Protein AF-0000000071101380 (afdb_homodimer)

pLDDT: mean 82.18, std 19.73, range [19.3, 97.94]

Organism: Strongylocentrotus purpuratus (NCBI:txid7668)

InterPro domains:
  IPR001683 Phox homology [PF00787] (93-177)
  IPR001683 Phox homology [PS50195] (44-182)
  IPR001683 Phox homology [SM00312] (39-178)
  IPR027267 AH/BAR domain superfamily [G3DSA:1.20.1270.60] (205-444)
  IPR034783 Sorting nexin-4 [PTHR46596] (29-445)
  IPR034902 Sorting nexin 4, PX domain [cd06864] (41-178)
  IPR036871 PX domain superfamily [G3DSA:3.30.1520.10] (36-201)
  IPR036871 PX domain superfamily [SSF64268] (41-178)
  IPR037430 Sorting nexin-4, BAR domain [cd07622] (199-442)

Nearest PDB structures (foldseek):
  8afz-assembly1_A  TM=7.440E-01  e=6.302E-13  Homo sapiens
  7aan-assembly1_B  TM=4.865E-01  e=3.036E-02  Homo sapiens
  4bne-assembly1_B  TM=2.556E-01  e=1.092E-02  Gallus gallus
  8i21-assembly1_B  TM=3.256E-01  e=1.911E+00  Saccharomyces cerevisiae S288C
  4nqi-assembly2_D  TM=5.002E-01  e=7.401E-03  Dictyostelium discoideum

Secondary structure (DSSP, 8-state):
---TTGGGGGGG---HHHHHHHHTTS-------TTSGGGTEEEEEEEEEEEEEE-GGG-EEEEEEEEEEEEE-GGGTTT--S--HHHHHHH--EEEEEEHHHHHHHHHHHHHH-TTS-PPPPPPP----GGGGSSSHHHHHHHHHHHHHHHHHHHHHHHHHSTTGGG-HHHHHHHH-SSHHHHHHHHTTHHHHHHHHHHHHHS----SS--HHHHHHHHHHHHHHHHHHHHHHHHHHHHHHHHHHHHHHHHHHHHHHHHHTT-SSSHHHHHHHHHHHHHHHHHHHHHHHHHHHHHHHHHHHHHHHHHHHHHHHHHHHHHHHHHHHHHHHHHHHHHHHHHHT-S------HHHHHHHHS----HHHHHHHHHHHHHHHHHHHHHHHHHHHHHHHHHHHHHHHHHHHHHHHHHHHHHHHHHHHHHHHHHHHHHHHHHHHHHHHHHT-/---TTGGGGGGG---HHHHHHHHTTS-------TTSGGGTEEEEEEEEEEEEEE-GGG-EEEEEEEEEEEEE-GGGTTT--S--HHHHHHH--EEEEEEHHHHHHHHHHHHHH-TTS-PPPPPPP----GGGGSSSHHHHHHHHHHHHHHHHHHHHHHHHHSTTGGG-HHHHHHHH-SSHHHHHHHHTTHHHHHHHHHHHHHS----SS--HHHHHHHHHHHHHHHHHHHHHHHHHHHHHHHHHHHHHHHHHHHHHHHHHTT-SSSHHHHHHHHHHHHHHHHHHHHHHHHHHHHHHHHHHHHHHHHHHHHHHHHHHHHHHHHHHHHHHHHHHHHHHHHHHT-S---S--HHHHHHHHS----HHHHHHHHHHHHHHHHHHHHHHHHHHHHHHHHHHHHHHHHHHHHHHHHHHHHHHHHHHHHHHHHHHHHHHHHHHHHHHHHHT-

Sequence (890 aa):
MVDIQKGYSRIGRLSSGRASKMLREIKAPKLVMDGSLLEVVEINVTEQEKRTGNAAMGIKDVYTVYLVETWGRMQFESRVKDNSNIAKLTMDSSSLWRRYSEFELLRNYLVVTFPHVVLPPLPEKRMMAMWQQLATVDNFDADFVERRRVALEGFLQRVAAHPLLCQDELFHGFLQDAEGWKERVHSTGFQIKQDSRLKSLSASFRLKKPNRQFEELKNYATELQNNVTSILKIRSRLSDRLYGLHKIHGNYGRVFSEWSGIEQEMGDGLQSAGHHMDVYKDYIDDYMAEEEQIADQLKEYIYFADSLKAVCRKQEIMQFELERCEDLLSSKKLQKDQLTGKAPQKVFSFRGMTSKLFGQENAETKESKANLISDQITDAEDAVERSKQNILDFTDNALKEVDRFKRQKSRDLKEIFISYAVLQIKMAKRGITVWTNTKECFDKMMVDIQKGYSRIGRLSSGRASKMLREIKAPKLVMDGSLLEVVEINVTEQEKRTGNAAMGIKDVYTVYLVETWGRMQFESRVKDNSNIAKLTMDSSSLWRRYSEFELLRNYLVVTFPHVVLPPLPEKRMMAMWQQLATVDNFDADFVERRRVALEGFLQRVAAHPLLCQDELFHGFLQDAEGWKERVHSTGFQIKQDSRLKSLSASFRLKKPNRQFEELKNYATELQNNVTSILKIRSRLSDRLYGLHKIHGNYGRVFSEWSGIEQEMGDGLQSAGHHMDVYKDYIDDYMAEEEQIADQLKEYIYFADSLKAVCRKQEIMQFELERCEDLLSSKKLQKDQLTGKAPQKVFSFRGMTSKLFGQENAETKESKANLISDQITDAEDAVERSKQNILDFTDNALKEVDRFKRQKSRDLKEIFISYAVLQIKMAKRGITVWTNTKECFDKM

Structure (mmCIF, N/CA/C/O backbone):
data_AF-0000000071101380-model_v1
#
loop_
_entity.id
_entity.type
_entity.pdbx_description
1 polymer 'PX domain-containing protein'
#
loop_
_atom_site.group_PDB
_atom_site.id
_atom_site.type_symbol
_atom_site.label_atom_id
_atom_site.label_alt_id
_atom_site.label_comp_id
_atom_site.label_asym_id
_atom_site.label_entity_id
_atom_site.label_seq_id
_atom_site.pdbx_PDB_ins_code
_atom_site.Cartn_x
_atom_site.Cartn_y
_atom_site.Cartn_z
_atom_site.occupancy
_atom_site.B_iso_or_equiv
_atom_site.auth_seq_id
_atom_site.auth_comp_id
_atom_site.auth_asym_id
_atom_site.auth_atom_id
_atom_site.pdbx_PDB_model_num
ATOM 1 N N . MET A 1 1 ? -13.562 4.199 -26.516 1 19.3 1 MET A N 1
ATOM 2 C CA . MET A 1 1 ? -13.414 5.379 -25.672 1 19.3 1 MET A CA 1
ATOM 3 C C . MET A 1 1 ? -13.953 5.113 -24.281 1 19.3 1 MET A C 1
ATOM 5 O O . MET A 1 1 ? -15.148 5.289 -24.031 1 19.3 1 MET A O 1
ATOM 9 N N . VAL A 1 2 ? -13.633 3.949 -23.578 1 24.12 2 VAL A N 1
ATOM 10 C CA . VAL A 1 2 ? -14.297 3.242 -22.484 1 24.12 2 VAL A CA 1
ATOM 11 C C . VAL A 1 2 ? -14.234 4.082 -21.203 1 24.12 2 VAL A C 1
ATOM 13 O O . VAL A 1 2 ? -13.195 4.656 -20.891 1 24.12 2 VAL A O 1
ATOM 16 N N . ASP A 1 3 ? -15.398 4.66 -20.781 1 21.25 3 ASP A N 1
ATOM 17 C CA . ASP A 1 3 ? -15.781 5.676 -19.797 1 21.25 3 ASP A CA 1
ATOM 18 C C . ASP A 1 3 ? -15.328 5.277 -18.391 1 21.25 3 ASP A C 1
ATOM 20 O O . ASP A 1 3 ? -15.82 4.289 -17.828 1 21.25 3 ASP A O 1
ATOM 24 N N . ILE A 1 4 ? -14.031 5.285 -18.062 1 22.72 4 ILE A N 1
ATOM 25 C CA . ILE A 1 4 ? -13.18 4.949 -16.922 1 22.72 4 ILE A CA 1
ATOM 26 C C . ILE A 1 4 ? -13.672 5.688 -15.672 1 22.72 4 ILE A C 1
ATOM 28 O O . ILE A 1 4 ? -13.016 5.672 -14.633 1 22.72 4 ILE A O 1
ATOM 32 N N . GLN A 1 5 ? -14.773 6.523 -15.789 1 21.69 5 GLN A N 1
ATOM 33 C CA . GLN A 1 5 ? -15.234 7.52 -14.828 1 21.69 5 GLN A CA 1
ATOM 34 C C . GLN A 1 5 ? -15.805 6.852 -13.578 1 21.69 5 GLN A C 1
ATOM 36 O O . GLN A 1 5 ? -15.828 7.449 -12.5 1 21.69 5 GLN A O 1
ATOM 41 N N . LYS A 1 6 ? -16.516 5.66 -13.648 1 26.56 6 LYS A N 1
ATOM 42 C CA . LYS A 1 6 ? -17.578 5.281 -12.719 1 26.56 6 LYS A CA 1
ATOM 43 C C . LYS A 1 6 ? -17 4.676 -11.438 1 26.56 6 LYS A C 1
ATOM 45 O O . LYS A 1 6 ? -17.75 4.277 -10.547 1 26.56 6 LYS A O 1
ATOM 50 N N . GLY A 1 7 ? -15.758 4.289 -11.438 1 23.03 7 GLY A N 1
ATOM 51 C CA . GLY A 1 7 ? -15.414 3.336 -10.391 1 23.03 7 GLY A CA 1
ATOM 52 C C . GLY A 1 7 ? -15.328 3.963 -9.016 1 23.03 7 GLY A C 1
ATOM 53 O O . GLY A 1 7 ? -15.031 3.277 -8.031 1 23.03 7 GLY A O 1
ATOM 54 N N . TYR A 1 8 ? -15.227 5.355 -8.977 1 24.31 8 TYR A N 1
ATOM 55 C CA . TYR A 1 8 ? -14.867 5.914 -7.684 1 24.31 8 TYR A CA 1
ATOM 56 C C . TYR A 1 8 ? -16.062 5.918 -6.734 1 24.31 8 TYR A C 1
ATOM 58 O O . TYR A 1 8 ? -15.984 6.457 -5.629 1 24.31 8 TYR A O 1
ATOM 66 N N . SER A 1 9 ? -17.266 5.484 -7.242 1 24.17 9 SER A N 1
ATOM 67 C CA . SER A 1 9 ? -18.484 5.855 -6.531 1 24.17 9 SER A CA 1
ATOM 68 C C . SER A 1 9 ? -18.641 5.047 -5.25 1 24.17 9 SER A C 1
ATOM 70 O O . SER A 1 9 ? -19.438 5.406 -4.375 1 24.17 9 SER A O 1
ATOM 72 N N . ARG A 1 10 ? -18.234 3.777 -5.254 1 26.55 10 ARG A N 1
ATOM 73 C CA . ARG A 1 10 ? -18.812 2.885 -4.254 1 26.55 10 ARG A CA 1
ATOM 74 C C . ARG A 1 10 ? -18.203 3.139 -2.881 1 26.55 10 ARG A C 1
ATOM 76 O O . ARG A 1 10 ? -18.5 2.43 -1.918 1 26.55 10 ARG A O 1
ATOM 83 N N . ILE A 1 11 ? -17.219 3.93 -2.758 1 28.27 11 ILE A N 1
ATOM 84 C CA . ILE A 1 11 ? -16.562 3.922 -1.452 1 28.27 11 ILE A CA 1
ATOM 85 C C . ILE A 1 11 ? -17.469 4.605 -0.425 1 28.27 11 ILE A C 1
ATOM 87 O O . ILE A 1 11 ? -17.094 4.73 0.746 1 28.27 11 ILE A O 1
ATOM 91 N N . GLY A 1 12 ? -18.641 5.191 -0.817 1 28.38 12 GLY A N 1
ATOM 92 C CA . GLY A 1 12 ? -19.266 6.215 -0.005 1 28.38 12 GLY A CA 1
ATOM 93 C C . GLY A 1 12 ? -20 5.656 1.201 1 28.38 12 GLY A C 1
ATOM 94 O O . GLY A 1 12 ? -20.531 6.41 2.018 1 28.38 12 GLY A O 1
ATOM 95 N N . ARG A 1 13 ? -20.594 4.461 1.162 1 30.11 13 ARG A N 1
ATOM 96 C CA . ARG A 1 13 ? -21.641 4.254 2.154 1 30.11 13 ARG A CA 1
ATOM 97 C C . ARG A 1 13 ? -21.047 3.975 3.531 1 30.11 13 ARG A C 1
ATOM 99 O O . ARG A 1 13 ? -20.938 2.82 3.947 1 30.11 13 ARG A O 1
ATOM 106 N N . LEU A 1 14 ? -19.875 4.434 3.9 1 31.38 14 LEU A N 1
ATOM 107 C CA . LEU A 1 14 ? -19.531 4.172 5.293 1 31.38 14 LEU A CA 1
ATOM 108 C C . LEU A 1 14 ? -20.609 4.699 6.23 1 31.38 14 LEU A C 1
ATOM 110 O O . LEU A 1 14 ? -21.062 5.836 6.086 1 31.38 14 LEU A O 1
ATOM 114 N N . SER A 1 15 ? -21.391 3.871 6.867 1 32.09 15 SER A N 1
ATOM 115 C CA . SER A 1 15 ? -22.469 4.152 7.801 1 32.09 15 SER A CA 1
ATOM 116 C C . SER A 1 15 ? -22.062 5.219 8.812 1 32.09 15 SER A C 1
ATOM 118 O O . SER A 1 15 ? -20.938 5.203 9.32 1 32.09 15 SER A O 1
ATOM 120 N N . SER A 1 16 ? -22.688 6.414 8.945 1 37.53 16 SER A N 1
ATOM 121 C CA . SER A 1 16 ? -22.656 7.637 9.742 1 37.53 16 SER A CA 1
ATOM 122 C C . SER A 1 16 ? -22.406 7.332 11.211 1 37.53 16 SER A C 1
ATOM 124 O O . SER A 1 16 ? -21.672 8.047 11.891 1 37.53 16 SER A O 1
ATOM 126 N N . GLY A 1 17 ? -23.062 6.316 11.773 1 34.69 17 GLY A N 1
ATOM 127 C CA . GLY A 1 17 ? -23.125 6.082 13.203 1 34.69 17 GLY A CA 1
ATOM 128 C C . GLY A 1 17 ? -21.781 5.664 13.789 1 34.69 17 GLY A C 1
ATOM 129 O O . GLY A 1 17 ? -21.422 6.086 14.891 1 34.69 17 GLY A O 1
ATOM 130 N N . ARG A 1 18 ? -21.125 4.762 13.25 1 40.38 18 ARG A N 1
ATOM 131 C CA . ARG A 1 18 ? -19.906 4.195 13.789 1 40.38 18 ARG A CA 1
ATOM 132 C C . ARG A 1 18 ? -18.734 5.176 13.664 1 40.38 18 ARG A C 1
ATOM 134 O O . ARG A 1 18 ? -17.797 5.137 14.461 1 40.38 18 ARG A O 1
ATOM 141 N N . ALA A 1 19 ? -18.703 5.938 12.727 1 41.72 19 ALA A N 1
ATOM 142 C CA . ALA A 1 19 ? -17.656 6.93 12.523 1 41.72 19 ALA A CA 1
ATOM 143 C C . ALA A 1 19 ? -17.656 7.961 13.648 1 41.72 19 ALA A C 1
ATOM 145 O O . ALA A 1 19 ? -16.594 8.414 14.086 1 41.72 19 ALA A O 1
ATOM 146 N N . SER A 1 20 ? -18.875 8.211 14.078 1 41.56 20 SER A N 1
ATOM 147 C CA . SER A 1 20 ? -18.953 9.203 15.141 1 41.56 20 SER A CA 1
ATOM 148 C C . SER A 1 20 ? -18.266 8.719 16.406 1 41.56 20 SER A C 1
ATOM 150 O O . SER A 1 20 ? -17.578 9.492 17.078 1 41.56 20 SER A O 1
ATOM 152 N N . LYS A 1 21 ? -18.469 7.441 16.719 1 43.44 21 LYS A N 1
ATOM 153 C CA . LYS A 1 21 ? -17.891 6.918 17.953 1 43.44 21 LYS A CA 1
ATOM 154 C C . LYS A 1 21 ? -16.375 6.871 17.859 1 43.44 21 LYS A C 1
ATOM 156 O O . LYS A 1 21 ? -15.68 7.164 18.844 1 43.44 21 LYS A O 1
ATOM 161 N N . MET A 1 22 ? -15.945 6.379 16.844 1 45.59 22 MET A N 1
ATOM 162 C CA . MET A 1 22 ? -14.5 6.219 16.656 1 45.59 22 MET A CA 1
ATOM 163 C C . MET A 1 22 ? -13.805 7.574 16.641 1 45.59 22 MET A C 1
ATOM 165 O O . MET A 1 22 ? -12.672 7.699 17.125 1 45.59 22 MET A O 1
ATOM 169 N N . LEU A 1 23 ? -14.531 8.477 16.188 1 44.72 23 LEU A N 1
ATOM 170 C CA . LEU A 1 23 ? -13.992 9.828 16.125 1 44.72 23 LEU A CA 1
ATOM 171 C C . LEU A 1 23 ? -13.703 10.375 17.516 1 44.72 23 LEU A C 1
ATOM 173 O O . LEU A 1 23 ? -12.789 11.18 17.688 1 44.72 23 LEU A O 1
ATOM 177 N N . ARG A 1 24 ? -14.508 9.898 18.5 1 42.56 24 ARG A N 1
ATOM 178 C CA . ARG A 1 24 ? -14.406 10.383 19.859 1 42.56 24 ARG A CA 1
ATOM 179 C C . ARG A 1 24 ? -13.117 9.906 20.531 1 42.56 24 ARG A C 1
ATOM 181 O O . ARG A 1 24 ? -12.727 10.422 21.578 1 42.56 24 ARG A O 1
ATOM 188 N N . GLU A 1 25 ? -12.469 8.938 19.875 1 46.88 25 GLU A N 1
ATOM 189 C CA . GLU A 1 25 ? -11.328 8.391 20.609 1 46.88 25 GLU A CA 1
ATOM 190 C C . GLU A 1 25 ? -10.039 9.133 20.266 1 46.88 25 GLU A C 1
ATOM 192 O O . GLU A 1 25 ? -9.016 8.945 20.922 1 46.88 25 GLU A O 1
ATOM 197 N N . ILE A 1 26 ? -10.062 9.812 19.219 1 48.38 26 ILE A N 1
ATOM 198 C CA . ILE A 1 26 ? -8.805 10.508 18.984 1 48.38 26 ILE A CA 1
ATOM 199 C C . ILE A 1 26 ? -8.711 11.734 19.891 1 48.38 26 ILE A C 1
ATOM 201 O O . ILE A 1 26 ? -9.508 12.664 19.766 1 48.38 26 ILE A O 1
ATOM 205 N N . LYS A 1 27 ? -8 11.695 20.984 1 50.31 27 LYS A N 1
ATOM 206 C CA . LYS A 1 27 ? -7.867 12.742 22 1 50.31 27 LYS A CA 1
ATOM 207 C C . LYS A 1 27 ? -7.266 14.008 21.406 1 50.31 27 LYS A C 1
ATOM 209 O O . LYS A 1 27 ? -6.211 13.961 20.766 1 50.31 27 LYS A O 1
ATOM 214 N N . ALA A 1 28 ? -8.148 15.047 21.344 1 59.06 28 ALA A N 1
ATOM 215 C CA . ALA A 1 28 ? -7.668 16.391 21.016 1 59.06 28 ALA A CA 1
ATOM 216 C C . ALA A 1 28 ? -6.426 16.734 21.828 1 59.06 28 ALA A C 1
ATOM 218 O O . ALA A 1 28 ? -6.262 16.281 22.953 1 59.06 28 ALA A O 1
ATOM 219 N N . PRO A 1 29 ? -5.355 17.312 21.109 1 59.88 29 PRO A N 1
ATOM 220 C CA . PRO A 1 29 ? -4.133 17.703 21.828 1 59.88 29 PRO A CA 1
ATOM 221 C C . PRO A 1 29 ? -4.422 18.422 23.141 1 59.88 29 PRO A C 1
ATOM 223 O O . PRO A 1 29 ? -5.41 19.156 23.25 1 59.88 29 PRO A O 1
ATOM 226 N N . LYS A 1 30 ? -3.707 18 24.266 1 63.34 30 LYS A N 1
ATOM 227 C CA . LYS A 1 30 ? -3.82 18.594 25.594 1 63.34 30 LYS A CA 1
ATOM 228 C C . LYS A 1 30 ? -3.475 20.078 25.562 1 63.34 30 LYS A C 1
ATOM 230 O O . LYS A 1 30 ? -2.367 20.453 25.172 1 63.34 30 LYS A O 1
ATOM 235 N N . LEU A 1 31 ? -4.488 20.812 25.703 1 73 31 LEU A N 1
ATOM 236 C CA . LEU A 1 31 ? -4.285 22.25 25.719 1 73 31 LEU A CA 1
ATOM 237 C C . LEU A 1 31 ? -3.748 22.703 27.078 1 73 31 LEU A C 1
ATOM 239 O O . LEU A 1 31 ? -4.086 22.109 28.109 1 73 31 LEU A O 1
ATOM 243 N N . VAL A 1 32 ? -2.633 23.438 27.109 1 56.84 32 VAL A N 1
ATOM 244 C CA . VAL A 1 32 ? -2.109 24.031 28.344 1 56.84 32 VAL A CA 1
ATOM 245 C C . VAL A 1 32 ? -3.168 24.922 28.984 1 56.84 32 VAL A C 1
ATOM 247 O O . VAL A 1 32 ? -3.635 25.875 28.359 1 56.84 32 VAL A O 1
ATOM 250 N N . MET A 1 33 ? -3.754 24.484 30.203 1 64.5 33 MET A N 1
ATOM 251 C CA . MET A 1 33 ? -4.898 25.188 30.766 1 64.5 33 MET A CA 1
ATOM 252 C C . MET A 1 33 ? -4.469 26.047 31.953 1 64.5 33 MET A C 1
ATOM 254 O O . MET A 1 33 ? -5.316 26.562 32.688 1 64.5 33 MET A O 1
ATOM 258 N N . ASP A 1 34 ? -3.162 26.391 32.062 1 64.25 34 ASP A N 1
ATOM 259 C CA . ASP A 1 34 ? -2.805 27.031 33.344 1 64.25 34 ASP A CA 1
ATOM 260 C C . ASP A 1 34 ? -3.436 28.422 33.438 1 64.25 34 ASP A C 1
ATOM 262 O O . ASP A 1 34 ? -2.994 29.359 32.781 1 64.25 34 ASP A O 1
ATOM 266 N N . GLY A 1 35 ? -4.406 28.5 34.25 1 66.88 35 GLY A N 1
ATOM 267 C CA . GLY A 1 35 ? -5.062 29.766 34.562 1 66.88 35 GLY A CA 1
ATOM 268 C C . GLY A 1 35 ? -6.113 30.156 33.531 1 66.88 35 GLY A C 1
ATOM 269 O O . GLY A 1 35 ? -6.516 31.312 33.469 1 66.88 35 GLY A O 1
ATOM 270 N N . SER A 1 36 ? -6.438 29.156 32.781 1 80.75 36 SER A N 1
ATOM 271 C CA . SER A 1 36 ? -7.379 29.484 31.734 1 80.75 36 SER A CA 1
ATOM 272 C C . SER A 1 36 ? -8.789 29.016 32.062 1 80.75 36 SER A C 1
ATOM 274 O O . SER A 1 36 ? -9 28.375 33.094 1 80.75 36 SER A O 1
ATOM 276 N N . LEU A 1 37 ? -9.727 29.5 31.406 1 81.38 37 LEU A N 1
ATOM 277 C CA . LEU A 1 37 ? -11.141 29.203 31.578 1 81.38 37 LEU A CA 1
ATOM 278 C C . LEU A 1 37 ? -11.398 27.703 31.453 1 81.38 37 LEU A C 1
ATOM 280 O O . LEU A 1 37 ? -12.32 27.172 32.094 1 81.38 37 LEU A O 1
ATOM 284 N N . LEU A 1 38 ? -10.547 27.031 30.781 1 83.19 38 LEU A N 1
ATOM 285 C CA . LEU A 1 38 ? -10.766 25.625 30.484 1 83.19 38 LEU A CA 1
ATOM 286 C C . LEU A 1 38 ? -10.5 24.766 31.719 1 83.19 38 LEU A C 1
ATOM 288 O O . LEU A 1 38 ? -10.891 23.609 31.766 1 83.19 38 LEU A O 1
ATOM 292 N N . GLU A 1 39 ? -9.898 25.312 32.656 1 79.62 39 GLU A N 1
ATOM 293 C CA . GLU A 1 39 ? -9.68 24.609 33.906 1 79.62 39 GLU A CA 1
ATOM 294 C C . GLU A 1 39 ? -10.984 24.469 34.719 1 79.62 39 GLU A C 1
ATOM 296 O O . GLU A 1 39 ? -11.141 23.531 35.5 1 79.62 39 GLU A O 1
ATOM 301 N N . VAL A 1 40 ? -11.922 25.406 34.438 1 82.38 40 VAL A N 1
ATOM 302 C CA . VAL A 1 40 ? -13.094 25.469 35.281 1 82.38 40 VAL A CA 1
ATOM 303 C C . VAL A 1 40 ? -14.352 25.188 34.469 1 82.38 40 VAL A C 1
ATOM 305 O O . VAL A 1 40 ? -15.391 24.812 35 1 82.38 40 VAL A O 1
ATOM 308 N N . VAL A 1 41 ? -14.281 25.328 33.219 1 86.38 41 VAL A N 1
ATOM 309 C CA . VAL A 1 41 ? -15.453 25.188 32.344 1 86.38 41 VAL A CA 1
ATOM 310 C C . VAL A 1 41 ? -15.156 24.188 31.234 1 86.38 41 VAL A C 1
ATOM 312 O O . VAL A 1 41 ? -14.055 24.203 30.672 1 86.38 41 VAL A O 1
ATOM 315 N N . GLU A 1 42 ? -16.094 23.344 31 1 89.38 42 GLU A N 1
ATOM 316 C CA . GLU A 1 42 ? -16 22.453 29.844 1 89.38 42 GLU A CA 1
ATOM 317 C C . GLU A 1 42 ? -16.812 23 28.672 1 89.38 42 GLU A C 1
ATOM 319 O O . GLU A 1 42 ? -17.969 23.391 28.844 1 89.38 42 GLU A O 1
ATOM 324 N N . ILE A 1 43 ? -16.156 23.094 27.516 1 92.75 43 ILE A N 1
ATOM 325 C CA . ILE A 1 43 ? -16.797 23.609 26.312 1 92.75 43 ILE A CA 1
ATOM 326 C C . ILE A 1 43 ? -16.828 22.531 25.234 1 92.75 43 ILE A C 1
ATOM 328 O O . ILE A 1 43 ? -15.789 22 24.844 1 92.75 43 ILE A O 1
ATOM 332 N N . ASN A 1 44 ? -18.047 22.234 24.75 1 93.44 44 ASN A N 1
ATOM 333 C CA . ASN A 1 44 ? -18.203 21.203 23.719 1 93.44 44 ASN A CA 1
ATOM 334 C C . ASN A 1 44 ? -19.172 21.641 22.625 1 93.44 44 ASN A C 1
ATOM 336 O O . ASN A 1 44 ? -20.078 22.438 22.891 1 93.44 44 ASN A O 1
ATOM 340 N N . VAL A 1 45 ? -18.859 21.266 21.422 1 95.44 45 VAL A N 1
ATOM 341 C CA . VAL A 1 45 ? -19.828 21.344 20.312 1 95.44 45 VAL A CA 1
ATOM 342 C C . VAL A 1 45 ? -20.328 19.938 19.969 1 95.44 45 VAL A C 1
ATOM 344 O O . VAL A 1 45 ? -19.609 19.172 19.328 1 95.44 45 VAL A O 1
ATOM 347 N N . THR A 1 46 ? -21.5 19.609 20.266 1 92.38 46 THR A N 1
ATOM 348 C CA . THR A 1 46 ? -21.906 18.219 20.359 1 92.38 46 THR A CA 1
ATOM 349 C C . THR A 1 46 ? -22.766 17.828 19.156 1 92.38 46 THR A C 1
ATOM 351 O O . THR A 1 46 ? -22.734 16.672 18.719 1 92.38 46 THR A O 1
ATOM 354 N N . GLU A 1 47 ? -23.609 18.828 18.734 1 92.5 47 GLU A N 1
ATOM 355 C CA . GLU A 1 47 ? -24.578 18.484 17.688 1 92.5 47 GLU A CA 1
ATOM 356 C C . GLU A 1 47 ? -24.594 19.516 16.578 1 92.5 47 GLU A C 1
ATOM 358 O O . GLU A 1 47 ? -24.094 20.625 16.75 1 92.5 47 GLU A O 1
ATOM 363 N N . GLN A 1 48 ? -25.094 19.031 15.43 1 91.69 48 GLN A N 1
ATOM 364 C CA . GLN A 1 48 ? -25.328 19.906 14.289 1 91.69 48 GLN A CA 1
ATOM 365 C C . GLN A 1 48 ? -26.734 19.703 13.727 1 91.69 48 GLN A C 1
ATOM 367 O O . GLN A 1 48 ? -27.297 18.609 13.844 1 91.69 48 GLN A O 1
ATOM 372 N N . GLU A 1 49 ? -27.344 20.75 13.25 1 90.88 49 GLU A N 1
ATOM 373 C CA . GLU A 1 49 ? -28.672 20.688 12.672 1 90.88 49 GLU A CA 1
ATOM 374 C C . GLU A 1 49 ? -28.797 21.594 11.453 1 90.88 49 GLU A C 1
ATOM 376 O O . GLU A 1 49 ? -28.25 22.703 11.438 1 90.88 49 GLU A O 1
ATOM 381 N N . LYS A 1 50 ? -29.422 21.062 10.445 1 88.44 50 LYS A N 1
ATOM 382 C CA . LYS A 1 50 ? -29.734 21.891 9.281 1 88.44 50 LYS A CA 1
ATOM 383 C C . LYS A 1 50 ? -31.031 22.656 9.484 1 88.44 50 LYS A C 1
ATOM 385 O O . LYS A 1 50 ? -32.031 22.094 9.945 1 88.44 50 LYS A O 1
ATOM 390 N N . ARG A 1 51 ? -30.906 23.875 9.305 1 87.25 51 ARG A N 1
ATOM 391 C CA . ARG A 1 51 ? -32.094 24.734 9.469 1 87.25 51 ARG A CA 1
ATOM 392 C C . ARG A 1 51 ? -32.375 25.5 8.188 1 87.25 51 ARG A C 1
ATOM 394 O O . ARG A 1 51 ? -31.469 25.75 7.379 1 87.25 51 ARG A O 1
ATOM 401 N N . THR A 1 52 ? -33.625 25.688 7.922 1 82.75 52 THR A N 1
ATOM 402 C CA . THR A 1 52 ? -34.062 26.453 6.766 1 82.75 52 THR A CA 1
ATOM 403 C C . THR A 1 52 ? -34.594 27.828 7.195 1 82.75 52 THR A C 1
ATOM 405 O O . THR A 1 52 ? -35.406 27.906 8.102 1 82.75 52 THR A O 1
ATOM 408 N N . GLY A 1 53 ? -33.812 28.797 7.031 1 69.19 53 GLY A N 1
ATOM 409 C CA . GLY A 1 53 ? -34.281 30.125 7.379 1 69.19 53 GLY A CA 1
ATOM 410 C C . GLY A 1 53 ? -34.938 30.859 6.219 1 69.19 53 GLY A C 1
ATOM 411 O O . GLY A 1 53 ? -34.75 30.484 5.059 1 69.19 53 GLY A O 1
ATOM 412 N N . ASN A 1 54 ? -36.031 31.562 6.504 1 63.28 54 ASN A N 1
ATOM 413 C CA . ASN A 1 54 ? -36.719 32.375 5.508 1 63.28 54 ASN A CA 1
ATOM 414 C C . ASN A 1 54 ? -35.906 33.625 5.133 1 63.28 54 ASN A C 1
ATOM 416 O O . ASN A 1 54 ? -35.656 34.5 5.973 1 63.28 54 ASN A O 1
ATOM 420 N N . ALA A 1 55 ? -34.812 33.406 4.16 1 56.12 55 ALA A N 1
ATOM 421 C CA . ALA A 1 55 ? -34.156 34.594 3.701 1 56.12 55 ALA A CA 1
ATOM 422 C C . ALA A 1 55 ? -35.156 35.625 3.156 1 56.12 55 ALA A C 1
ATOM 424 O O . ALA A 1 55 ? -36.312 35.281 2.924 1 56.12 55 ALA A O 1
ATOM 425 N N . ALA A 1 56 ? -34.562 36.844 3.016 1 49.94 56 ALA A N 1
ATOM 426 C CA . ALA A 1 56 ? -35.312 37.906 2.35 1 49.94 56 ALA A CA 1
ATOM 427 C C . ALA A 1 56 ? -35.75 37.469 0.942 1 49.94 56 ALA A C 1
ATOM 429 O O . ALA A 1 56 ? -35 36.781 0.256 1 49.94 56 ALA A O 1
ATOM 430 N N . MET A 1 57 ? -36.969 37.5 0.762 1 58.09 57 MET A N 1
ATOM 431 C CA . MET A 1 57 ? -37.688 37.438 -0.504 1 58.09 57 MET A CA 1
ATOM 432 C C . MET A 1 57 ? -38.062 36 -0.846 1 58.09 57 MET A C 1
ATOM 434 O O . MET A 1 57 ? -38.062 35.625 -2.018 1 58.09 57 MET A O 1
ATOM 438 N N . GLY A 1 58 ? -38.125 35.188 0.034 1 58.16 58 GLY A N 1
ATOM 439 C CA . GLY A 1 58 ? -38.719 33.906 -0.324 1 58.16 58 GLY A CA 1
ATOM 440 C C . GLY A 1 58 ? -37.688 32.812 -0.504 1 58.16 58 GLY A C 1
ATOM 441 O O . GLY A 1 58 ? -38.062 31.672 -0.77 1 58.16 58 GLY A O 1
ATOM 442 N N . ILE A 1 59 ? -36.469 33.25 -0.742 1 58.44 59 ILE A N 1
ATOM 443 C CA . ILE A 1 59 ? -35.5 32.156 -1.019 1 58.44 59 ILE A CA 1
ATOM 444 C C . ILE A 1 59 ? -35.125 31.453 0.282 1 58.44 59 ILE A C 1
ATOM 446 O O . ILE A 1 59 ? -34.75 32.094 1.261 1 58.44 59 ILE A O 1
ATOM 450 N N . LYS A 1 60 ? -35.438 30.25 0.365 1 65.56 60 LYS A N 1
ATOM 451 C CA . LYS A 1 60 ? -35.125 29.375 1.495 1 65.56 60 LYS A CA 1
ATOM 452 C C . LYS A 1 60 ? -33.594 29.203 1.66 1 65.56 60 LYS A C 1
ATOM 454 O O . LYS A 1 60 ? -32.906 28.797 0.723 1 65.56 60 LYS A O 1
ATOM 459 N N . ASP A 1 61 ? -33.062 29.969 2.607 1 72.81 61 ASP A N 1
ATOM 460 C CA . ASP A 1 61 ? -31.625 29.812 2.877 1 72.81 61 ASP A CA 1
ATOM 461 C C . ASP A 1 61 ? -31.375 28.672 3.857 1 72.81 61 ASP A C 1
ATOM 463 O O . ASP A 1 61 ? -31.875 28.688 4.98 1 72.81 61 ASP A O 1
ATOM 467 N N . VAL A 1 62 ? -30.875 27.562 3.365 1 79.56 62 VAL A N 1
ATOM 468 C CA . VAL A 1 62 ? -30.562 26.406 4.203 1 79.56 62 VAL A CA 1
ATOM 469 C C . VAL A 1 62 ? -29.172 26.578 4.809 1 79.56 62 VAL A C 1
ATOM 471 O O . VAL A 1 62 ? -28.203 26.891 4.098 1 79.56 62 VAL A O 1
ATOM 474 N N . TYR A 1 63 ? -29.141 26.641 6.168 1 83 63 TYR A N 1
ATOM 475 C CA . TYR A 1 63 ? -27.828 26.719 6.82 1 83 63 TYR A CA 1
ATOM 476 C C . TYR A 1 63 ? -27.719 25.719 7.957 1 83 63 TYR A C 1
ATOM 478 O O . TYR A 1 63 ? -28.734 25.172 8.406 1 83 63 TYR A O 1
ATOM 486 N N . THR A 1 64 ? -26.484 25.438 8.328 1 89 64 THR A N 1
ATOM 487 C CA . THR A 1 64 ? -26.219 24.5 9.406 1 89 64 THR A CA 1
ATOM 488 C C . THR A 1 64 ? -25.891 25.234 10.711 1 89 64 THR A C 1
ATOM 490 O O . THR A 1 64 ? -25.172 26.234 10.703 1 89 64 THR A O 1
ATOM 493 N N . VAL A 1 65 ? -26.516 24.797 11.781 1 93.25 65 VAL A N 1
ATOM 494 C CA . VAL A 1 65 ? -26.203 25.359 13.094 1 93.25 65 VAL A CA 1
ATOM 495 C C . VAL A 1 65 ? -25.547 24.297 13.961 1 93.25 65 VAL A C 1
ATOM 497 O O . VAL A 1 65 ? -25.734 23.094 13.75 1 93.25 65 VAL A O 1
ATOM 500 N N . TYR A 1 66 ? -24.75 24.75 14.953 1 95.06 66 TYR A N 1
ATOM 501 C CA . TYR A 1 66 ? -24 23.875 15.844 1 95.06 66 TYR A CA 1
ATOM 502 C C . TYR A 1 66 ? -24.375 24.125 17.297 1 95.06 66 TYR A C 1
ATOM 504 O O . TYR A 1 66 ? -24.531 25.281 17.719 1 95.06 66 TYR A O 1
ATOM 512 N N . LEU A 1 67 ? -24.547 23.062 17.984 1 96.38 67 LEU A N 1
ATOM 513 C CA . LEU A 1 67 ? -24.922 23.156 19.391 1 96.38 67 LEU A CA 1
ATOM 514 C C . LEU A 1 67 ? -23.688 23.312 20.281 1 96.38 67 LEU A C 1
ATOM 516 O O . LEU A 1 67 ? -22.906 22.375 20.438 1 96.38 67 LEU A O 1
ATOM 520 N N . VAL A 1 68 ? -23.516 24.484 20.922 1 96.56 68 VAL A N 1
ATOM 521 C CA . VAL A 1 68 ? -22.422 24.781 21.844 1 96.56 68 VAL A CA 1
ATOM 522 C C . VAL A 1 68 ? -22.875 24.578 23.281 1 96.56 68 VAL A C 1
ATOM 524 O O . VAL A 1 68 ? -23.828 25.219 23.734 1 96.56 68 VAL A O 1
ATOM 527 N N . GLU A 1 69 ? -22.188 23.703 23.938 1 94.88 69 GLU A N 1
ATOM 528 C CA . GLU A 1 69 ? -22.547 23.391 25.312 1 94.88 69 GLU A CA 1
ATOM 529 C C . GLU A 1 69 ? -21.406 23.719 26.281 1 94.88 69 GLU A C 1
ATOM 531 O O . GLU A 1 69 ? -20.234 23.422 25.984 1 94.88 69 GLU A O 1
ATOM 536 N N . THR A 1 70 ? -21.734 24.391 27.359 1 92.19 70 THR A N 1
ATOM 537 C CA . THR A 1 70 ? -20.766 24.719 28.406 1 92.19 70 THR A CA 1
ATOM 538 C C . THR A 1 70 ? -21.25 24.219 29.766 1 92.19 70 THR A C 1
ATOM 540 O O . THR A 1 70 ? -22.422 24.344 30.094 1 92.19 70 THR A O 1
ATOM 543 N N . TRP A 1 71 ? -20.328 23.531 30.469 1 88.38 71 TRP A N 1
ATOM 544 C CA . TRP A 1 71 ? -20.625 23.031 31.797 1 88.38 71 TRP A CA 1
ATOM 545 C C . TRP A 1 71 ? -19.484 23.328 32.75 1 88.38 71 TRP A C 1
ATOM 547 O O . TRP A 1 71 ? -18.312 23.297 32.375 1 88.38 71 TRP A O 1
ATOM 557 N N . GLY A 1 72 ? -19.828 23.781 34 1 82.25 72 GLY A N 1
ATOM 558 C CA . GLY A 1 72 ? -18.797 23.969 35.031 1 82.25 72 GLY A CA 1
ATOM 559 C C . GLY A 1 72 ? -18.203 22.672 35.5 1 82.25 72 GLY A C 1
ATOM 560 O O . GLY A 1 72 ? -18.906 21.672 35.656 1 82.25 72 GLY A O 1
ATOM 561 N N . ARG A 1 73 ? -16.828 22.719 35.5 1 75.81 73 ARG A N 1
ATOM 562 C CA . ARG A 1 73 ? -16.188 21.531 36.031 1 75.81 73 ARG A CA 1
ATOM 563 C C . ARG A 1 73 ? -16.375 21.422 37.531 1 75.81 73 ARG A C 1
ATOM 565 O O . ARG A 1 73 ? -16.312 22.438 38.25 1 75.81 73 ARG A O 1
ATOM 572 N N . MET A 1 74 ? -17.234 20.438 38.125 1 60.66 74 MET A N 1
ATOM 573 C CA . MET A 1 74 ? -17.672 20.219 39.5 1 60.66 74 MET A CA 1
ATOM 574 C C . MET A 1 74 ? -16.578 20.609 40.5 1 60.66 74 MET A C 1
ATOM 576 O O . MET A 1 74 ? -16.859 21.141 41.562 1 60.66 74 MET A O 1
ATOM 580 N N . GLN A 1 75 ? -15.445 20.172 40.312 1 55.72 75 GLN A N 1
ATOM 581 C CA . GLN A 1 75 ? -14.453 20.25 41.375 1 55.72 75 GLN A CA 1
ATOM 582 C C . GLN A 1 75 ? -14.109 21.703 41.719 1 55.72 75 GLN A C 1
ATOM 584 O O . GLN A 1 75 ? -13.547 21.984 42.781 1 55.72 75 GLN A O 1
ATOM 589 N N . PHE A 1 76 ? -14.398 22.656 40.812 1 54.09 76 PHE A N 1
ATOM 590 C CA . PHE A 1 76 ? -13.914 24.016 41.031 1 54.09 76 PHE A CA 1
ATOM 591 C C . PHE A 1 76 ? -15.062 24.953 41.375 1 54.09 76 PHE A C 1
ATOM 593 O O . PHE A 1 76 ? -14.867 26.172 41.5 1 54.09 76 PHE A O 1
ATOM 600 N N . GLU A 1 77 ? -16.234 24.438 41.562 1 51.59 77 GLU A N 1
ATOM 601 C CA . GLU A 1 77 ? -17.375 25.266 41.969 1 51.59 77 GLU A CA 1
ATOM 602 C C . GLU A 1 77 ? -17.031 26.172 43.125 1 51.59 77 GLU A C 1
ATOM 604 O O . GLU A 1 77 ? -17.484 27.312 43.188 1 51.59 77 GLU A O 1
ATOM 609 N N . SER A 1 78 ? -16.438 25.578 44.094 1 47.12 78 SER A N 1
ATOM 610 C CA . SER A 1 78 ? -16.359 26.266 45.406 1 47.12 78 SER A CA 1
ATOM 611 C C . SER A 1 78 ? -15.367 27.422 45.344 1 47.12 78 SER A C 1
ATOM 613 O O . SER A 1 78 ? -15.391 28.312 46.188 1 47.12 78 SER A O 1
ATOM 615 N N . ARG A 1 79 ? -14.328 27.328 44.719 1 46.56 79 ARG A N 1
ATOM 616 C CA . ARG A 1 79 ? -13.242 28.234 45.094 1 46.56 79 ARG A CA 1
ATOM 617 C C . ARG A 1 79 ? -13.359 29.562 44.344 1 46.56 79 ARG A C 1
ATOM 619 O O . ARG A 1 79 ? -12.562 30.469 44.562 1 46.56 79 ARG A O 1
ATOM 626 N N . VAL A 1 80 ? -14.023 29.547 43.156 1 50.72 80 VAL A N 1
ATOM 627 C CA . VAL A 1 80 ? -13.984 30.859 42.531 1 50.72 80 VAL A CA 1
ATOM 628 C C . VAL A 1 80 ? -15.047 31.766 43.156 1 50.72 80 VAL A C 1
ATOM 630 O O . VAL A 1 80 ? -16.234 31.656 42.812 1 50.72 80 VAL A O 1
ATOM 633 N N . LYS A 1 81 ? -15 32.031 44.344 1 45.94 81 LYS A N 1
ATOM 634 C CA . LYS A 1 81 ? -15.836 32.938 45.125 1 45.94 81 LYS A CA 1
ATOM 635 C C . LYS A 1 81 ? -15.93 34.312 44.469 1 45.94 81 LYS A C 1
ATOM 637 O O . LYS A 1 81 ? -16.578 35.219 44.969 1 45.94 81 LYS A O 1
ATOM 642 N N . ASP A 1 82 ? -14.977 34.625 43.5 1 47.44 82 ASP A N 1
ATOM 643 C CA . ASP A 1 82 ? -15.039 36.031 43.156 1 47.44 82 ASP A CA 1
ATOM 644 C C . ASP A 1 82 ? -16.094 36.281 42.062 1 47.44 82 ASP A C 1
ATOM 646 O O . ASP A 1 82 ? -16.422 35.406 41.312 1 47.44 82 ASP A O 1
ATOM 650 N N . ASN A 1 83 ? -17.016 37.281 42.281 1 47.91 83 ASN A N 1
ATOM 651 C CA . ASN A 1 83 ? -18.031 37.906 41.438 1 47.91 83 ASN A CA 1
ATOM 652 C C . ASN A 1 83 ? -17.594 38.031 39.969 1 47.91 83 ASN A C 1
ATOM 654 O O . ASN A 1 83 ? -18 38.938 39.281 1 47.91 83 ASN A O 1
ATOM 658 N N . SER A 1 84 ? -16.625 37.125 39.469 1 58.22 84 SER A N 1
ATOM 659 C CA . SER A 1 84 ? -16.062 37.375 38.125 1 58.22 84 SER A CA 1
ATOM 660 C C . SER A 1 84 ? -16.844 36.594 37.062 1 58.22 84 SER A C 1
ATOM 662 O O . SER A 1 84 ? -17.609 35.688 37.375 1 58.22 84 SER A O 1
ATOM 664 N N . ASN A 1 85 ? -17.125 37.156 35.906 1 63.81 85 ASN A N 1
ATOM 665 C CA . ASN A 1 85 ? -17.734 36.562 34.75 1 63.81 85 ASN A CA 1
ATOM 666 C C . ASN A 1 85 ? -17.359 35.094 34.625 1 63.81 85 ASN A C 1
ATOM 668 O O . ASN A 1 85 ? -18.188 34.25 34.219 1 63.81 85 ASN A O 1
ATOM 672 N N . ILE A 1 86 ? -16.297 34.656 35.188 1 68.31 86 ILE A N 1
ATOM 673 C CA . ILE A 1 86 ? -15.852 33.281 35.125 1 68.31 86 ILE A CA 1
ATOM 674 C C . ILE A 1 86 ? -16.656 32.438 36.125 1 68.31 86 ILE A C 1
ATOM 676 O O . ILE A 1 86 ? -17 31.297 35.812 1 68.31 86 ILE A O 1
ATOM 680 N N . ALA A 1 87 ? -16.953 33.062 37.219 1 68 87 ALA A N 1
ATOM 681 C CA . ALA A 1 87 ? -17.75 32.344 38.188 1 68 87 ALA A CA 1
ATOM 682 C C . ALA A 1 87 ? -19.141 32.031 37.656 1 68 87 ALA A C 1
ATOM 684 O O . ALA A 1 87 ? -19.672 30.938 37.906 1 68 87 ALA A O 1
ATOM 685 N N . LYS A 1 88 ? -19.688 32.938 36.938 1 70.19 88 LYS A N 1
ATOM 686 C CA . LYS A 1 88 ? -21 32.719 36.344 1 70.19 88 LYS A CA 1
ATOM 687 C C . LYS A 1 88 ? -20.969 31.578 35.344 1 70.19 88 LYS A C 1
ATOM 689 O O . LYS A 1 88 ? -21.891 30.781 35.25 1 70.19 88 LYS A O 1
ATOM 694 N N . LEU A 1 89 ? -19.906 31.531 34.594 1 75.5 89 LEU A N 1
ATOM 695 C CA . LEU A 1 89 ? -19.766 30.5 33.594 1 75.5 89 LEU A CA 1
ATOM 696 C C . LEU A 1 89 ? -19.672 29.125 34.219 1 75.5 89 LEU A C 1
ATOM 698 O O . LEU A 1 89 ? -20.078 28.125 33.625 1 75.5 89 LEU A O 1
ATOM 702 N N . THR A 1 90 ? -19.188 29.109 35.406 1 71.06 90 THR A N 1
ATOM 703 C CA . THR A 1 90 ? -19.016 27.844 36.094 1 71.06 90 THR A CA 1
ATOM 704 C C . THR A 1 90 ? -20.344 27.359 36.688 1 71.06 90 THR A C 1
ATOM 706 O O . THR A 1 90 ? -20.562 26.156 36.875 1 71.06 90 THR A O 1
ATOM 709 N N . MET A 1 91 ? -21.125 28.297 37 1 69.69 91 MET A N 1
ATOM 710 C CA . MET A 1 91 ? -22.344 27.938 37.719 1 69.69 91 MET A CA 1
ATOM 711 C C . MET A 1 91 ? -23.469 27.609 36.75 1 69.69 91 MET A C 1
ATOM 713 O O . MET A 1 91 ? -24.297 26.734 37.031 1 69.69 91 MET A O 1
ATOM 717 N N . ASP A 1 92 ? -23.438 28.281 35.656 1 75.31 92 ASP A N 1
ATOM 718 C CA . ASP A 1 92 ? -24.578 28.125 34.75 1 75.31 92 ASP A CA 1
ATOM 719 C C . ASP A 1 92 ? -24.203 27.312 33.531 1 75.31 92 ASP A C 1
ATOM 721 O O . ASP A 1 92 ? -23.281 27.688 32.781 1 75.31 92 ASP A O 1
ATOM 725 N N . SER A 1 93 ? -24.734 26.109 33.5 1 84.88 93 SER A N 1
ATOM 726 C CA . SER A 1 93 ? -24.594 25.359 32.25 1 84.88 93 SER A CA 1
ATOM 727 C C . SER A 1 93 ? -25.359 26.016 31.109 1 84.88 93 SER A C 1
ATOM 729 O O . SER A 1 93 ? -26.375 26.672 31.328 1 84.88 93 SER A O 1
ATOM 731 N N . SER A 1 94 ? -24.797 26.031 29.922 1 90.25 94 SER A N 1
ATOM 732 C CA . SER A 1 94 ? -25.453 26.672 28.781 1 90.25 94 SER A CA 1
ATOM 733 C C . SER A 1 94 ? -25.438 25.75 27.562 1 90.25 94 SER A C 1
ATOM 735 O O . SER A 1 94 ? -24.531 24.953 27.391 1 90.25 94 SER A O 1
ATOM 737 N N . SER A 1 95 ? -26.578 25.812 26.875 1 92.81 95 SER A N 1
ATOM 738 C CA . SER A 1 95 ? -26.719 25.141 25.594 1 92.81 95 SER A CA 1
ATOM 739 C C . SER A 1 95 ? -27.297 26.078 24.547 1 92.81 95 SER A C 1
ATOM 741 O O . SER A 1 95 ? -28.484 26.438 24.609 1 92.81 95 SER A O 1
ATOM 743 N N . LEU A 1 96 ? -26.469 26.469 23.609 1 94.75 96 LEU A N 1
ATOM 744 C CA . LEU A 1 96 ? -26.875 27.453 22.609 1 94.75 96 LEU A CA 1
ATOM 745 C C . LEU A 1 96 ? -26.547 26.984 21.203 1 94.75 96 LEU A C 1
ATOM 747 O O . LEU A 1 96 ? -25.5 26.375 20.984 1 94.75 96 LEU A O 1
ATOM 751 N N . TRP A 1 97 ? -27.391 27.328 20.281 1 94.5 97 TRP A N 1
ATOM 752 C CA . TRP A 1 97 ? -27.125 27.031 18.875 1 94.5 97 TRP A CA 1
ATOM 753 C C . TRP A 1 97 ? -26.453 28.219 18.188 1 94.5 97 TRP A C 1
ATOM 755 O O . TRP A 1 97 ? -26.922 29.359 18.312 1 94.5 97 TRP A O 1
ATOM 765 N N . ARG A 1 98 ? -25.359 27.953 17.562 1 95.31 98 ARG A N 1
ATOM 766 C CA . ARG A 1 98 ? -24.641 28.984 16.844 1 95.31 98 ARG A CA 1
ATOM 767 C C . ARG A 1 98 ? -24.422 28.594 15.383 1 95.31 98 ARG A C 1
ATOM 769 O O . ARG A 1 98 ? -24.188 27.422 15.086 1 95.31 98 ARG A O 1
ATOM 776 N N . ARG A 1 99 ? -24.531 29.5 14.477 1 91.38 99 ARG A N 1
ATOM 777 C CA . ARG A 1 99 ? -24.172 29.266 13.078 1 91.38 99 ARG A CA 1
ATOM 778 C C . ARG A 1 99 ? -22.688 29.547 12.844 1 91.38 99 ARG A C 1
ATOM 780 O O . ARG A 1 99 ? -22.047 30.203 13.656 1 91.38 99 ARG A O 1
ATOM 787 N N . TYR A 1 100 ? -22.188 29.094 11.719 1 92.44 100 TYR A N 1
ATOM 788 C CA . TYR A 1 100 ? -20.766 29.266 11.406 1 92.44 100 TYR A CA 1
ATOM 789 C C . TYR A 1 100 ? -20.406 30.75 11.305 1 92.44 100 TYR A C 1
ATOM 791 O O . TYR A 1 100 ? -19.328 31.156 11.758 1 92.44 100 TYR A O 1
ATOM 799 N N . SER A 1 101 ? -21.234 31.516 10.758 1 91.69 101 SER A N 1
ATOM 800 C CA . SER A 1 101 ? -20.969 32.938 10.578 1 91.69 101 SER A CA 1
ATOM 801 C C . SER A 1 101 ? -20.781 33.625 11.914 1 91.69 101 SER A C 1
ATOM 803 O O . SER A 1 101 ? -20.094 34.656 11.992 1 91.69 101 SER A O 1
ATOM 805 N N . GLU A 1 102 ? -21.391 33.125 12.906 1 94.5 102 GLU A N 1
ATOM 806 C CA . GLU A 1 102 ? -21.219 33.719 14.234 1 94.5 102 GLU A CA 1
ATOM 807 C C . GLU A 1 102 ? -19.844 33.406 14.805 1 94.5 102 GLU A C 1
ATOM 809 O O . GLU A 1 102 ? -19.266 34.219 15.523 1 94.5 102 GLU A O 1
ATOM 814 N N . PHE A 1 103 ? -19.359 32.25 14.531 1 96.06 103 PHE A N 1
ATOM 815 C CA . PHE A 1 103 ? -17.984 31.938 14.898 1 96.06 103 PHE A CA 1
ATOM 816 C C . PHE A 1 103 ? -17.016 32.875 14.195 1 96.06 103 PHE A C 1
ATOM 818 O O . PHE A 1 103 ? -16.047 33.344 14.797 1 96.06 103 PHE A O 1
ATOM 825 N N . GLU A 1 104 ? -17.297 33.094 12.969 1 94.56 104 GLU A N 1
ATOM 826 C CA . GLU A 1 104 ? -16.469 34.031 12.195 1 94.56 104 GLU A CA 1
ATOM 827 C C . GLU A 1 104 ? -16.5 35.438 12.797 1 94.56 104 GLU A C 1
ATOM 829 O O . GLU A 1 104 ? -15.477 36.094 12.867 1 94.56 104 GLU A O 1
ATOM 834 N N . LEU A 1 105 ? -17.703 35.781 13.133 1 94.44 105 LEU A N 1
ATOM 835 C CA . LEU A 1 105 ? -17.859 37.094 13.766 1 94.44 105 LEU A CA 1
ATOM 836 C C . LEU A 1 105 ? -17.047 37.188 15.047 1 94.44 105 LEU A C 1
ATOM 838 O O . LEU A 1 105 ? -16.391 38.219 15.305 1 94.44 105 LEU A O 1
ATOM 842 N N . LEU A 1 106 ? -17.125 36.188 15.828 1 96.38 106 LEU A N 1
ATOM 843 C CA . LEU A 1 106 ? -16.375 36.156 17.062 1 96.38 106 LEU A CA 1
ATOM 844 C C . LEU A 1 106 ? -14.875 36.25 16.781 1 96.38 106 LEU A C 1
ATOM 846 O O . LEU A 1 106 ? -14.164 37.031 17.422 1 96.38 106 LEU A O 1
ATOM 850 N N . ARG A 1 107 ? -14.383 35.5 15.867 1 95.62 107 ARG A N 1
ATOM 851 C CA . ARG A 1 107 ? -12.961 35.5 15.562 1 95.62 107 ARG A CA 1
ATOM 852 C C . ARG A 1 107 ? -12.516 36.875 15.07 1 95.62 107 ARG A C 1
ATOM 854 O O . ARG A 1 107 ? -11.469 37.375 15.477 1 95.62 107 ARG A O 1
ATOM 861 N N . ASN A 1 108 ? -13.305 37.469 14.188 1 93.44 108 ASN A N 1
ATOM 862 C CA . ASN A 1 108 ? -12.977 38.781 13.664 1 93.44 108 ASN A CA 1
ATOM 863 C C . ASN A 1 108 ? -12.883 39.812 14.781 1 93.44 108 ASN A C 1
ATOM 865 O O . ASN A 1 108 ? -11.984 40.656 14.781 1 93.44 108 ASN A O 1
ATOM 869 N N . TYR A 1 109 ? -13.82 39.719 15.656 1 95.75 109 TYR A N 1
ATOM 870 C CA . TYR A 1 109 ? -13.805 40.594 16.812 1 95.75 109 TYR A CA 1
ATOM 871 C C . TYR A 1 109 ? -12.523 40.438 17.625 1 95.75 109 TYR A C 1
ATOM 873 O O . TYR A 1 109 ? -11.875 41.406 18 1 95.75 109 TYR A O 1
ATOM 881 N N . LEU A 1 110 ? -12.164 39.156 17.875 1 96.12 110 LEU A N 1
ATOM 882 C CA . LEU A 1 110 ? -10.992 38.875 18.688 1 96.12 110 LEU A CA 1
ATOM 883 C C . LEU A 1 110 ? -9.719 39.312 17.984 1 96.12 110 LEU A C 1
ATOM 885 O O . LEU A 1 110 ? -8.773 39.781 18.641 1 96.12 110 LEU A O 1
ATOM 889 N N . VAL A 1 111 ? -9.672 39.219 16.672 1 93.5 111 VAL A N 1
ATOM 890 C CA . VAL A 1 111 ? -8.5 39.594 15.891 1 93.5 111 VAL A CA 1
ATOM 891 C C . VAL A 1 111 ? -8.266 41.094 16.031 1 93.5 111 VAL A C 1
ATOM 893 O O . VAL A 1 111 ? -7.121 41.531 16.141 1 93.5 111 VAL A O 1
ATOM 896 N N . VAL A 1 112 ? -9.305 41.875 16.047 1 92.44 112 VAL A N 1
ATOM 897 C CA . VAL A 1 112 ? -9.211 43.312 16.109 1 92.44 112 VAL A CA 1
ATOM 898 C C . VAL A 1 112 ? -8.898 43.75 17.547 1 92.44 112 VAL A C 1
ATOM 900 O O . VAL A 1 112 ? -8.117 44.688 17.75 1 92.44 112 VAL A O 1
ATOM 903 N N . THR A 1 113 ? -9.484 43.062 18.5 1 93.81 113 THR A N 1
ATOM 904 C CA . THR A 1 113 ? -9.344 43.438 19.906 1 93.81 113 THR A CA 1
ATOM 905 C C . THR A 1 113 ? -7.969 43.031 20.438 1 93.81 113 THR A C 1
ATOM 907 O O . THR A 1 113 ? -7.398 43.75 21.281 1 93.81 113 THR A O 1
ATOM 910 N N . PHE A 1 114 ? -7.48 41.906 19.969 1 94.81 114 PHE A N 1
ATOM 911 C CA . PHE A 1 114 ? -6.18 41.406 20.391 1 94.81 114 PHE A CA 1
ATOM 912 C C . PHE A 1 114 ? -5.254 41.188 19.203 1 94.81 114 PHE A C 1
ATOM 914 O O . PHE A 1 114 ? -4.895 40.062 18.875 1 94.81 114 PHE A O 1
ATOM 921 N N . PRO A 1 115 ? -4.734 42.25 18.688 1 92.69 115 PRO A N 1
ATOM 922 C CA . PRO A 1 115 ? -3.98 42.156 17.438 1 92.69 115 PRO A CA 1
ATOM 923 C C . PRO A 1 115 ? -2.643 41.438 17.594 1 92.69 115 PRO A C 1
ATOM 925 O O . PRO A 1 115 ? -2.08 40.938 16.609 1 92.69 115 PRO A O 1
ATOM 928 N N . HIS A 1 116 ? -2.068 41.406 18.844 1 95.62 116 HIS A N 1
ATOM 929 C CA . HIS A 1 116 ? -0.75 40.812 19.047 1 95.62 116 HIS A CA 1
ATOM 930 C C . HIS A 1 116 ? -0.85 39.312 19.297 1 95.62 116 HIS A C 1
ATOM 932 O O . HIS A 1 116 ? 0.17 38.625 19.375 1 95.62 116 HIS A O 1
ATOM 938 N N . VAL A 1 117 ? -2.074 38.75 19.422 1 96.31 117 VAL A N 1
ATOM 939 C CA . VAL A 1 117 ? -2.279 37.344 19.766 1 96.31 117 VAL A CA 1
ATOM 940 C C . VAL A 1 117 ? -2.379 36.5 18.5 1 96.31 117 VAL A C 1
ATOM 942 O O . VAL A 1 117 ? -3 36.938 17.516 1 96.31 117 VAL A O 1
ATOM 945 N N . VAL A 1 118 ? -1.703 35.375 18.5 1 96.44 118 VAL A N 1
ATOM 946 C CA . VAL A 1 118 ? -1.875 34.406 17.422 1 96.44 118 VAL A CA 1
ATOM 947 C C . VAL A 1 118 ? -3.178 33.625 17.625 1 96.44 118 VAL A C 1
ATOM 949 O O . VAL A 1 118 ? -3.207 32.625 18.328 1 96.44 118 VAL A O 1
ATOM 952 N N . LEU A 1 119 ? -4.168 34.062 16.969 1 96.19 119 LEU A N 1
ATOM 953 C CA . LEU A 1 119 ? -5.508 33.531 17.219 1 96.19 119 LEU A CA 1
ATOM 954 C C . LEU A 1 119 ? -5.68 32.156 16.562 1 96.19 119 LEU A C 1
ATOM 956 O O . LEU A 1 119 ? -5.168 31.922 15.469 1 96.19 119 LEU A O 1
ATOM 960 N N . PRO A 1 120 ? -6.418 31.297 17.281 1 95.31 120 PRO A N 1
ATOM 961 C CA . PRO A 1 120 ? -6.762 30.016 16.656 1 95.31 120 PRO A CA 1
ATOM 962 C C . PRO A 1 120 ? -7.598 30.172 15.383 1 95.31 120 PRO A C 1
ATOM 964 O O . PRO A 1 120 ? -8.461 31.062 15.32 1 95.31 120 PRO A O 1
ATOM 967 N N . PRO A 1 121 ? -7.293 29.391 14.398 1 94.06 121 PRO A N 1
ATOM 968 C CA . PRO A 1 121 ? -8.016 29.5 13.133 1 94.06 121 PRO A CA 1
ATOM 969 C C . PRO A 1 121 ? -9.359 28.766 13.156 1 94.06 121 PRO A C 1
ATOM 971 O O . PRO A 1 121 ? -9.594 27.922 14.023 1 94.06 121 PRO A O 1
ATOM 974 N N . LEU A 1 122 ? -10.188 29.234 12.281 1 93.44 122 LEU A N 1
ATOM 975 C CA . LEU A 1 122 ? -11.438 28.531 12.016 1 93.44 122 LEU A CA 1
ATOM 976 C C . LEU A 1 122 ? -11.281 27.578 10.836 1 93.44 122 LEU A C 1
ATOM 978 O O . LEU A 1 122 ? -10.43 27.781 9.969 1 93.44 122 LEU A O 1
ATOM 982 N N . PRO A 1 123 ? -12.078 26.484 10.906 1 88.19 123 PRO A N 1
ATOM 983 C CA . PRO A 1 123 ? -12.055 25.609 9.727 1 88.19 123 PRO A CA 1
ATOM 984 C C . PRO A 1 123 ? -12.539 26.312 8.461 1 88.19 123 PRO A C 1
ATOM 986 O O . PRO A 1 123 ? -13.195 27.359 8.547 1 88.19 123 PRO A O 1
ATOM 989 N N . GLU A 1 124 ? -12.156 25.734 7.246 1 76.62 124 GLU A N 1
ATOM 990 C CA . GLU A 1 124 ? -12.469 26.375 5.969 1 76.62 124 GLU A CA 1
ATOM 991 C C . GLU A 1 124 ? -13.953 26.219 5.633 1 76.62 124 GLU A C 1
ATOM 993 O O . GLU A 1 124 ? -14.602 25.266 6.062 1 76.62 124 GLU A O 1
ATOM 998 N N . LYS A 1 125 ? -14.359 27.328 4.934 1 71.19 125 LYS A N 1
ATOM 999 C CA . LYS A 1 125 ? -15.727 27.266 4.422 1 71.19 125 LYS A CA 1
ATOM 1000 C C . LYS A 1 125 ? -15.812 26.391 3.172 1 71.19 125 LYS A C 1
ATOM 1002 O O . LYS A 1 125 ? -14.852 26.312 2.396 1 71.19 125 LYS A O 1
ATOM 1007 N N . ARG A 1 126 ? -16.719 25.469 3.188 1 63.25 126 ARG A N 1
ATOM 1008 C CA . ARG A 1 126 ? -16.938 24.719 1.95 1 63.25 126 ARG A CA 1
ATOM 1009 C C . ARG A 1 126 ? -17.359 25.656 0.819 1 63.25 126 ARG A C 1
ATOM 1011 O O . ARG A 1 126 ? -18.219 26.516 1.003 1 63.25 126 ARG A O 1
ATOM 1018 N N . MET A 1 127 ? -16.422 26.156 -0.036 1 48.62 127 MET A N 1
ATOM 1019 C CA . MET A 1 127 ? -16.938 26.906 -1.178 1 48.62 127 MET A CA 1
ATOM 1020 C C . MET A 1 127 ? -17.969 26.094 -1.946 1 48.62 127 MET A C 1
ATOM 1022 O O . MET A 1 127 ? -17.672 24.984 -2.402 1 48.62 127 MET A O 1
ATOM 1026 N N . MET A 1 128 ? -19.141 26.062 -1.42 1 44.97 128 MET A N 1
ATOM 1027 C CA . MET A 1 128 ? -20.219 25.391 -2.135 1 44.97 128 MET A CA 1
ATOM 1028 C C . MET A 1 128 ? -20.203 25.75 -3.615 1 44.97 128 MET A C 1
ATOM 1030 O O . MET A 1 128 ? -20.625 26.844 -4 1 44.97 128 MET A O 1
ATOM 1034 N N . ALA A 1 129 ? -19.266 25.5 -4.414 1 37.75 129 ALA A N 1
ATOM 1035 C CA . ALA A 1 129 ? -19.609 25.641 -5.828 1 37.75 129 ALA A CA 1
ATOM 1036 C C . ALA A 1 129 ? -20.844 24.797 -6.172 1 37.75 129 ALA A C 1
ATOM 1038 O O . ALA A 1 129 ? -21.031 23.703 -5.633 1 37.75 129 ALA A O 1
ATOM 1039 N N . MET A 1 130 ? -21.812 25.266 -6.828 1 41.09 130 MET A N 1
ATOM 1040 C CA . MET A 1 130 ? -23.047 24.766 -7.41 1 41.09 130 MET A CA 1
ATOM 1041 C C . MET A 1 130 ? -22.922 23.281 -7.766 1 41.09 130 MET A C 1
ATOM 1043 O O . MET A 1 130 ? -23.859 22.516 -7.578 1 41.09 130 MET A O 1
ATOM 1047 N N . TRP A 1 131 ? -21.891 22.891 -8.523 1 38.19 131 TRP A N 1
ATOM 1048 C CA . TRP A 1 131 ? -21.766 21.609 -9.203 1 38.19 131 TRP A CA 1
ATOM 1049 C C . TRP A 1 131 ? -21.594 20.469 -8.195 1 38.19 131 TRP A C 1
ATOM 1051 O O . TRP A 1 131 ? -21.688 19.297 -8.555 1 38.19 131 TRP A O 1
ATOM 1061 N N . GLN A 1 132 ? -21.094 20.672 -7.109 1 42.97 132 GLN A N 1
ATOM 1062 C CA . GLN A 1 132 ? -20.891 19.625 -6.113 1 42.97 132 GLN A CA 1
ATOM 1063 C C . GLN A 1 132 ? -22.219 19.219 -5.469 1 42.97 132 GLN A C 1
ATOM 1065 O O . GLN A 1 132 ? -22.266 18.281 -4.676 1 42.97 132 GLN A O 1
ATOM 1070 N N . GLN A 1 133 ? -23.25 19.875 -5.594 1 38.91 133 GLN A N 1
ATOM 1071 C CA . GLN A 1 133 ? -24.578 19.5 -5.152 1 38.91 133 GLN A CA 1
ATOM 1072 C C . GLN A 1 133 ? -25 18.156 -5.738 1 38.91 133 GLN A C 1
ATOM 1074 O O . GLN A 1 133 ? -25.859 17.469 -5.18 1 38.91 133 GLN A O 1
ATOM 1079 N N . LEU A 1 134 ? -24.734 17.828 -7.016 1 36.31 134 LEU A N 1
ATOM 1080 C CA . LEU A 1 134 ? -25.312 16.656 -7.66 1 36.31 134 LEU A CA 1
ATOM 1081 C C . LEU A 1 134 ? -24.609 15.383 -7.188 1 36.31 134 LEU A C 1
ATOM 1083 O O . LEU A 1 134 ? -25.094 14.281 -7.43 1 36.31 134 LEU A O 1
ATOM 1087 N N . ALA A 1 135 ? -23.328 15.266 -7.242 1 38.72 135 ALA A N 1
ATOM 1088 C CA . ALA A 1 135 ? -22.797 13.93 -6.996 1 38.72 135 ALA A CA 1
ATOM 1089 C C . ALA A 1 135 ? -23.141 13.453 -5.586 1 38.72 135 ALA A C 1
ATOM 1091 O O . ALA A 1 135 ? -23.5 14.258 -4.723 1 38.72 135 ALA A O 1
ATOM 1092 N N . THR A 1 136 ? -23 12.055 -5.266 1 41.84 136 THR A N 1
ATOM 1093 C CA . THR A 1 136 ? -23.281 11.281 -4.062 1 41.84 136 THR A CA 1
ATOM 1094 C C . THR A 1 136 ? -22.953 12.094 -2.811 1 41.84 136 THR A C 1
ATOM 1096 O O . THR A 1 136 ? -21.859 11.977 -2.266 1 41.84 136 THR A O 1
ATOM 1099 N N . VAL A 1 137 ? -23.219 13.352 -2.551 1 44.94 137 VAL A N 1
ATOM 1100 C CA . VAL A 1 137 ? -23.188 14.688 -1.957 1 44.94 137 VAL A CA 1
ATOM 1101 C C . VAL A 1 137 ? -23.5 14.594 -0.466 1 44.94 137 VAL A C 1
ATOM 1103 O O . VAL A 1 137 ? -22.891 15.281 0.35 1 44.94 137 VAL A O 1
ATOM 1106 N N . ASP A 1 138 ? -24.391 13.68 -0.194 1 47.94 138 ASP A N 1
ATOM 1107 C CA . ASP A 1 138 ? -24.906 13.68 1.169 1 47.94 138 ASP A CA 1
ATOM 1108 C C . ASP A 1 138 ? -23.844 13.227 2.164 1 47.94 138 ASP A C 1
ATOM 1110 O O . ASP A 1 138 ? -23.703 13.812 3.238 1 47.94 138 ASP A O 1
ATOM 1114 N N . ASN A 1 139 ? -23.156 12.086 1.73 1 50.56 139 ASN A N 1
ATOM 1115 C CA . ASN A 1 139 ? -22.219 11.539 2.707 1 50.56 139 ASN A CA 1
ATOM 1116 C C . ASN A 1 139 ? -21.016 12.445 2.896 1 50.56 139 ASN A C 1
ATOM 1118 O O . ASN A 1 139 ? -20.516 12.602 4.016 1 50.56 139 ASN A O 1
ATOM 1122 N N . PHE A 1 140 ? -20.609 12.969 1.762 1 54.12 140 PHE A N 1
ATOM 1123 C CA . PHE A 1 140 ? -19.484 13.898 1.842 1 54.12 140 PHE A CA 1
ATOM 1124 C C . PHE A 1 140 ? -19.859 15.133 2.658 1 54.12 140 PHE A C 1
ATOM 1126 O O . PHE A 1 140 ? -19.047 15.648 3.424 1 54.12 140 PHE A O 1
ATOM 1133 N N . ASP A 1 141 ? -21.125 15.305 2.648 1 64.75 141 ASP A N 1
ATOM 1134 C CA . ASP A 1 141 ? -21.609 16.484 3.365 1 64.75 141 ASP A CA 1
ATOM 1135 C C . ASP A 1 141 ? -21.656 16.234 4.871 1 64.75 141 ASP A C 1
ATOM 1137 O O . ASP A 1 141 ? -21.25 17.078 5.66 1 64.75 141 ASP A O 1
ATOM 1141 N N . ALA A 1 142 ? -21.953 14.898 5.059 1 72.69 142 ALA A N 1
ATOM 1142 C CA . ALA A 1 142 ? -22.047 14.578 6.48 1 72.69 142 ALA A CA 1
ATOM 1143 C C . ALA A 1 142 ? -20.672 14.57 7.137 1 72.69 142 ALA A C 1
ATOM 1145 O O . ALA A 1 142 ? -20.516 15.07 8.25 1 72.69 142 ALA A O 1
ATOM 1146 N N . ASP A 1 143 ? -19.734 14.117 6.41 1 76.94 143 ASP A N 1
ATOM 1147 C CA . ASP A 1 143 ? -18.375 14.055 6.938 1 76.94 143 ASP A CA 1
ATOM 1148 C C . ASP A 1 143 ? -17.781 15.461 7.086 1 76.94 143 ASP A C 1
ATOM 1150 O O . ASP A 1 143 ? -17.094 15.75 8.07 1 76.94 143 ASP A O 1
ATOM 1154 N N . PHE A 1 144 ? -18.156 16.188 6.223 1 78.69 144 PHE A N 1
ATOM 1155 C CA . PHE A 1 144 ? -17.656 17.562 6.273 1 78.69 144 PHE A CA 1
ATOM 1156 C C . PHE A 1 144 ? -18.219 18.297 7.484 1 78.69 144 PHE A C 1
ATOM 1158 O O . PHE A 1 144 ? -17.484 18.984 8.203 1 78.69 144 PHE A O 1
ATOM 1165 N N . VAL A 1 145 ? -19.5 18.125 7.594 1 83.69 145 VAL A N 1
ATOM 1166 C CA . VAL A 1 145 ? -20.172 18.844 8.68 1 83.69 145 VAL A CA 1
ATOM 1167 C C . VAL A 1 145 ? -19.625 18.359 10.023 1 83.69 145 VAL A C 1
ATOM 1169 O O . VAL A 1 145 ? -19.422 19.156 10.945 1 83.69 145 VAL A O 1
ATOM 1172 N N . GLU A 1 146 ? -19.391 17.125 10.062 1 85.19 146 GLU A N 1
ATOM 1173 C CA . GLU A 1 146 ? -18.859 16.562 11.297 1 85.19 146 GLU A CA 1
ATOM 1174 C C . GLU A 1 146 ? -17.438 17.062 11.547 1 85.19 146 GLU A C 1
ATOM 1176 O O . GLU A 1 146 ? -17.078 17.375 12.68 1 85.19 146 GLU A O 1
ATOM 1181 N N . ARG A 1 147 ? -16.641 17.125 10.609 1 84.88 147 ARG A N 1
ATOM 1182 C CA . ARG A 1 147 ? -15.281 17.625 10.727 1 84.88 147 ARG A CA 1
ATOM 1183 C C . ARG A 1 147 ? -15.273 19.094 11.141 1 84.88 147 ARG A C 1
ATOM 1185 O O . ARG A 1 147 ? -14.43 19.516 11.945 1 84.88 147 ARG A O 1
ATOM 1192 N N . ARG A 1 148 ? -16.188 19.75 10.578 1 88.25 148 ARG A N 1
ATOM 1193 C CA . ARG A 1 148 ? -16.312 21.156 10.961 1 88.25 148 ARG A CA 1
ATOM 1194 C C . ARG A 1 148 ? -16.719 21.297 12.422 1 88.25 148 ARG A C 1
ATOM 1196 O O . ARG A 1 148 ? -16.203 22.141 13.141 1 88.25 148 ARG A O 1
ATOM 1203 N N . ARG A 1 149 ? -17.688 20.531 12.805 1 92.19 149 ARG A N 1
ATOM 1204 C CA . ARG A 1 149 ? -18.141 20.547 14.195 1 92.19 149 ARG A CA 1
ATOM 1205 C C . ARG A 1 149 ? -16.969 20.359 15.148 1 92.19 149 ARG A C 1
ATOM 1207 O O . ARG A 1 149 ? -16.812 21.109 16.109 1 92.19 149 ARG A O 1
ATOM 1214 N N . VAL A 1 150 ? -16.094 19.438 14.875 1 89.44 150 VAL A N 1
ATOM 1215 C CA . VAL A 1 150 ? -14.945 19.125 15.703 1 89.44 150 VAL A CA 1
ATOM 1216 C C . VAL A 1 150 ? -13.969 20.297 15.688 1 89.44 150 VAL A C 1
ATOM 1218 O O . VAL A 1 150 ? -13.414 20.672 16.734 1 89.44 150 VAL A O 1
ATOM 1221 N N . ALA A 1 151 ? -13.781 20.844 14.57 1 90.94 151 ALA A N 1
ATOM 1222 C CA . ALA A 1 151 ? -12.859 21.969 14.43 1 90.94 151 ALA A CA 1
ATOM 1223 C C . ALA A 1 151 ? -13.359 23.188 15.211 1 90.94 151 ALA A C 1
ATOM 1225 O O . ALA A 1 151 ? -12.562 23.906 15.812 1 90.94 151 ALA A O 1
ATOM 1226 N N . LEU A 1 152 ? -14.648 23.422 15.18 1 94.38 152 LEU A N 1
ATOM 1227 C CA . LEU A 1 152 ? -15.227 24.547 15.906 1 94.38 152 LEU A CA 1
ATOM 1228 C C . LEU A 1 152 ? -15.086 24.344 17.406 1 94.38 152 LEU A C 1
ATOM 1230 O O . LEU A 1 152 ? -14.844 25.312 18.141 1 94.38 152 LEU A O 1
ATOM 1234 N N . GLU A 1 153 ? -15.258 23.109 17.766 1 94 153 GLU A N 1
ATOM 1235 C CA . GLU A 1 153 ? -15.023 22.797 19.172 1 94 153 GLU A CA 1
ATOM 1236 C C . GLU A 1 153 ? -13.586 23.125 19.578 1 94 153 GLU A C 1
ATOM 1238 O O . GLU A 1 153 ? -13.352 23.734 20.609 1 94 153 GLU A O 1
ATOM 1243 N N . GLY A 1 154 ? -12.695 22.734 18.734 1 91.75 154 GLY A N 1
ATOM 1244 C CA . GLY A 1 154 ? -11.289 23.016 18.984 1 91.75 154 GLY A CA 1
ATOM 1245 C C . GLY A 1 154 ? -10.992 24.5 19.062 1 91.75 154 GLY A C 1
ATOM 1246 O O . GLY A 1 154 ? -10.211 24.938 19.906 1 91.75 154 GLY A O 1
ATOM 1247 N N . PHE A 1 155 ? -11.562 25.219 18.234 1 95.31 155 PHE A N 1
ATOM 1248 C CA . PHE A 1 155 ? -11.406 26.656 18.234 1 95.31 155 PHE A CA 1
ATOM 1249 C C . PHE A 1 155 ? -11.805 27.266 19.562 1 95.31 155 PHE A C 1
ATOM 1251 O O . PHE A 1 155 ? -11.047 28.016 20.172 1 95.31 155 PHE A O 1
ATOM 1258 N N . LEU A 1 156 ? -13.016 26.922 20.031 1 95.56 156 LEU A N 1
ATOM 1259 C CA . LEU A 1 156 ? -13.539 27.469 21.281 1 95.56 156 LEU A CA 1
ATOM 1260 C C . LEU A 1 156 ? -12.672 27.047 22.453 1 95.56 156 LEU A C 1
ATOM 1262 O O . LEU A 1 156 ? -12.406 27.844 23.359 1 95.56 156 LEU A O 1
ATOM 1266 N N . GLN A 1 157 ? -12.234 25.859 22.406 1 93.5 157 GLN A N 1
ATOM 1267 C CA . GLN A 1 157 ? -11.398 25.344 23.484 1 93.5 157 GLN A CA 1
ATOM 1268 C C . GLN A 1 157 ? -10.055 26.062 23.531 1 93.5 157 GLN A C 1
ATOM 1270 O O . GLN A 1 157 ? -9.539 26.359 24.609 1 93.5 157 GLN A O 1
ATOM 1275 N N . ARG A 1 158 ? -9.5 26.344 22.391 1 94.06 158 ARG A N 1
ATOM 1276 C CA . ARG A 1 158 ? -8.219 27.047 22.328 1 94.06 158 ARG A CA 1
ATOM 1277 C C . ARG A 1 158 ? -8.352 28.484 22.812 1 94.06 158 ARG A C 1
ATOM 1279 O O . ARG A 1 158 ? -7.469 29 23.5 1 94.06 158 ARG A O 1
ATOM 1286 N N . VAL A 1 159 ? -9.453 29.078 22.469 1 95 159 VAL A N 1
ATOM 1287 C CA . VAL A 1 159 ? -9.711 30.438 22.938 1 95 159 VAL A CA 1
ATOM 1288 C C . VAL A 1 159 ? -9.859 30.438 24.453 1 95 159 VAL A C 1
ATOM 1290 O O . VAL A 1 159 ? -9.305 31.297 25.141 1 95 159 VAL A O 1
ATOM 1293 N N . ALA A 1 160 ? -10.516 29.469 24.906 1 93.06 160 ALA A N 1
ATOM 1294 C CA . ALA A 1 160 ? -10.766 29.375 26.344 1 93.06 160 ALA A CA 1
ATOM 1295 C C . ALA A 1 160 ? -9.492 29.016 27.109 1 93.06 160 ALA A C 1
ATOM 1297 O O . ALA A 1 160 ? -9.367 29.297 28.297 1 93.06 160 ALA A O 1
ATOM 1298 N N . ALA A 1 161 ? -8.578 28.438 26.453 1 91.88 161 ALA A N 1
ATOM 1299 C CA . ALA A 1 161 ? -7.336 28.016 27.078 1 91.88 161 ALA A CA 1
ATOM 1300 C C . ALA A 1 161 ? -6.328 29.172 27.125 1 91.88 161 ALA A C 1
ATOM 1302 O O . ALA A 1 161 ? -5.363 29.125 27.891 1 91.88 161 ALA A O 1
ATOM 1303 N N . HIS A 1 162 ? -6.52 30.125 26.328 1 92.25 162 HIS A N 1
ATOM 1304 C CA . HIS A 1 162 ? -5.609 31.266 26.266 1 92.25 162 HIS A CA 1
ATOM 1305 C C . HIS A 1 162 ? -5.836 32.219 27.438 1 92.25 162 HIS A C 1
ATOM 1307 O O . HIS A 1 162 ? -6.969 32.625 27.688 1 92.25 162 HIS A O 1
ATOM 1313 N N . PRO A 1 163 ? -4.844 32.562 28.094 1 89.31 163 PRO A N 1
ATOM 1314 C CA . PRO A 1 163 ? -4.98 33.375 29.312 1 89.31 163 PRO A CA 1
ATOM 1315 C C . PRO A 1 163 ? -5.609 34.75 29.062 1 89.31 163 PRO A C 1
ATOM 1317 O O . PRO A 1 163 ? -6.371 35.219 29.891 1 89.31 163 PRO A O 1
ATOM 1320 N N . LEU A 1 164 ? -5.328 35.344 27.938 1 91.56 164 LEU A N 1
ATOM 1321 C CA . LEU A 1 164 ? -5.852 36.688 27.641 1 91.56 164 LEU A CA 1
ATOM 1322 C C . LEU A 1 164 ? -7.25 36.594 27.047 1 91.56 164 LEU A C 1
ATOM 1324 O O . LEU A 1 164 ? -8.156 37.344 27.453 1 91.56 164 LEU A O 1
ATOM 1328 N N . LEU A 1 165 ? -7.477 35.719 26.156 1 93.75 165 LEU A N 1
ATOM 1329 C CA . LEU A 1 165 ? -8.734 35.625 25.422 1 93.75 165 LEU A CA 1
ATOM 1330 C C . LEU A 1 165 ? -9.852 35.094 26.312 1 93.75 165 LEU A C 1
ATOM 1332 O O . LEU A 1 165 ? -11.016 35.469 26.141 1 93.75 165 LEU A O 1
ATOM 1336 N N . CYS A 1 166 ? -9.492 34.281 27.25 1 91.69 166 CYS A N 1
ATOM 1337 C CA . CYS A 1 166 ? -10.5 33.625 28.062 1 91.69 166 CYS A CA 1
ATOM 1338 C C . CYS A 1 166 ? -11.203 34.625 28.969 1 91.69 166 CYS A C 1
ATOM 1340 O O . CYS A 1 166 ? -12.289 34.344 29.5 1 91.69 166 CYS A O 1
ATOM 1342 N N . GLN A 1 167 ? -10.609 35.719 29.141 1 90.25 167 GLN A N 1
ATOM 1343 C CA . GLN A 1 167 ? -11.148 36.719 30.062 1 90.25 167 GLN A CA 1
ATOM 1344 C C . GLN A 1 167 ? -12.078 37.688 29.344 1 90.25 167 GLN A C 1
ATOM 1346 O O . GLN A 1 167 ? -12.766 38.5 29.984 1 90.25 167 GLN A O 1
ATOM 1351 N N . ASP A 1 168 ? -12.133 37.594 28.078 1 93.12 168 ASP A N 1
ATOM 1352 C CA . ASP A 1 168 ? -12.914 38.531 27.312 1 93.12 168 ASP A CA 1
ATOM 1353 C C . ASP A 1 168 ? -14.406 38.375 27.578 1 93.12 168 ASP A C 1
ATOM 1355 O O . ASP A 1 168 ? -14.922 37.25 27.578 1 93.12 168 ASP A O 1
ATOM 1359 N N . GLU A 1 169 ? -15.117 39.406 27.719 1 91.44 169 GLU A N 1
ATOM 1360 C CA . GLU A 1 169 ? -16.531 39.406 28.078 1 91.44 169 GLU A CA 1
ATOM 1361 C C . GLU A 1 169 ? -17.406 38.969 26.906 1 91.44 169 GLU A C 1
ATOM 1363 O O . GLU A 1 169 ? -18.422 38.281 27.094 1 91.44 169 GLU A O 1
ATOM 1368 N N . LEU A 1 170 ? -17.047 39.406 25.797 1 93.81 170 LEU A N 1
ATOM 1369 C CA . LEU A 1 170 ? -17.859 39.062 24.625 1 93.81 170 LEU A CA 1
ATOM 1370 C C . LEU A 1 170 ? -17.703 37.562 24.297 1 93.81 170 LEU A C 1
ATOM 1372 O O . LEU A 1 170 ? -18.625 36.938 23.766 1 93.81 170 LEU A O 1
ATOM 1376 N N . PHE A 1 171 ? -16.484 37.062 24.578 1 95.06 171 PHE A N 1
ATOM 1377 C CA . PHE A 1 171 ? -16.328 35.594 24.438 1 95.06 171 PHE A CA 1
ATOM 1378 C C . PHE A 1 171 ? -17.234 34.875 25.422 1 95.06 171 PHE A C 1
ATOM 1380 O O . PHE A 1 171 ? -17.906 33.906 25.047 1 95.06 171 PHE A O 1
ATOM 1387 N N . HIS A 1 172 ? -17.297 35.312 26.594 1 91.44 172 HIS A N 1
ATOM 1388 C CA . HIS A 1 172 ? -18.203 34.75 27.578 1 91.44 172 HIS A CA 1
ATOM 1389 C C . HIS A 1 172 ? -19.656 34.844 27.125 1 91.44 172 HIS A C 1
ATOM 1391 O O . HIS A 1 172 ? -20.422 33.875 27.281 1 91.44 172 HIS A O 1
ATOM 1397 N N . GLY A 1 173 ? -19.953 36 26.578 1 92.19 173 GLY A N 1
ATOM 1398 C CA . GLY A 1 173 ? -21.297 36.188 26.031 1 92.19 173 GLY A CA 1
ATOM 1399 C C . GLY A 1 173 ? -21.625 35.219 24.922 1 92.19 173 GLY A C 1
ATOM 1400 O O . GLY A 1 173 ? -22.766 34.75 24.797 1 92.19 173 GLY A O 1
ATOM 1401 N N . PHE A 1 174 ? -20.672 34.938 24.109 1 95.44 174 PHE A N 1
ATOM 1402 C CA . PHE A 1 174 ? -20.875 34 23.016 1 95.44 174 PHE A CA 1
ATOM 1403 C C . PHE A 1 174 ? -21.281 32.625 23.562 1 95.44 174 PHE A C 1
ATOM 1405 O O . PHE A 1 174 ? -22.109 31.938 22.953 1 95.44 174 PHE A O 1
ATOM 1412 N N . LEU A 1 175 ? -20.75 32.25 24.734 1 92.94 175 LEU A N 1
ATOM 1413 C CA . LEU A 1 175 ? -20.969 30.953 25.328 1 92.94 175 LEU A CA 1
ATOM 1414 C C . LEU A 1 175 ? -22.281 30.938 26.109 1 92.94 175 LEU A C 1
ATOM 1416 O O . LEU A 1 175 ? -22.859 29.859 26.344 1 92.94 175 LEU A O 1
ATOM 1420 N N . GLN A 1 176 ? -22.797 32.125 26.422 1 89.5 176 GLN A N 1
ATOM 1421 C CA . GLN A 1 176 ? -23.891 32.094 27.391 1 89.5 176 GLN A CA 1
ATOM 1422 C C . GLN A 1 176 ? -25.109 32.844 26.859 1 89.5 176 GLN A C 1
ATOM 1424 O O . GLN A 1 176 ? -26.25 32.562 27.25 1 89.5 176 GLN A O 1
ATOM 1429 N N . ASP A 1 177 ? -24.859 33.781 26 1 88.56 177 ASP A N 1
ATOM 1430 C CA . ASP A 1 177 ? -25.938 34.656 25.578 1 88.56 177 ASP A CA 1
ATOM 1431 C C . ASP A 1 177 ? -26.438 34.312 24.172 1 88.56 177 ASP A C 1
ATOM 1433 O O . ASP A 1 177 ? -25.75 34.531 23.188 1 88.56 177 ASP A O 1
ATOM 1437 N N . ALA A 1 178 ? -27.641 33.875 24.047 1 84.06 178 ALA A N 1
ATOM 1438 C CA . ALA A 1 178 ? -28.188 33.406 22.781 1 84.06 178 ALA A CA 1
ATOM 1439 C C . ALA A 1 178 ? -28.531 34.562 21.859 1 84.06 178 ALA A C 1
ATOM 1441 O O . ALA A 1 178 ? -28.156 34.562 20.688 1 84.06 178 ALA A O 1
ATOM 1442 N N . GLU A 1 179 ? -29.234 35.562 22.25 1 79.5 179 GLU A N 1
ATOM 1443 C CA . GLU A 1 179 ? -29.766 36.562 21.344 1 79.5 179 GLU A CA 1
ATOM 1444 C C . GLU A 1 179 ? -29.031 37.906 21.531 1 79.5 179 GLU A C 1
ATOM 1446 O O . GLU A 1 179 ? -28.781 38.625 20.562 1 79.5 179 GLU A O 1
ATOM 1451 N N . GLY A 1 180 ? -28.547 38.25 22.625 1 86.56 180 GLY A N 1
ATOM 1452 C CA . GLY A 1 180 ? -28 39.562 22.859 1 86.56 180 GLY A CA 1
ATOM 1453 C C . GLY A 1 180 ? -26.516 39.688 22.562 1 86.56 180 GLY A C 1
ATOM 1454 O O . GLY A 1 180 ? -25.969 40.781 22.484 1 86.56 180 GLY A O 1
ATOM 1455 N N . TRP A 1 181 ? -25.922 38.688 22.094 1 92.75 181 TRP A N 1
ATOM 1456 C CA . TRP A 1 181 ? -24.484 38.656 21.922 1 92.75 181 TRP A CA 1
ATOM 1457 C C . TRP A 1 181 ? -24.062 39.375 20.641 1 92.75 181 TRP A C 1
ATOM 1459 O O . TRP A 1 181 ? -23.125 40.188 20.656 1 92.75 181 TRP A O 1
ATOM 1469 N N . LYS A 1 182 ? -24.812 39.219 19.547 1 91.75 182 LYS A N 1
ATOM 1470 C CA . LYS A 1 182 ? -24.469 39.844 18.25 1 91.75 182 LYS A CA 1
ATOM 1471 C C . LYS A 1 182 ? -24.547 41.344 18.312 1 91.75 182 LYS A C 1
ATOM 1473 O O . LYS A 1 182 ? -23.656 42.031 17.797 1 91.75 182 LYS A O 1
ATOM 1478 N N . GLU A 1 183 ? -25.562 41.781 18.953 1 91.94 183 GLU A N 1
ATOM 1479 C CA . GLU A 1 183 ? -25.734 43.219 19.094 1 91.94 183 GLU A CA 1
ATOM 1480 C C . GLU A 1 183 ? -24.594 43.844 19.906 1 91.94 183 GLU A C 1
ATOM 1482 O O . GLU A 1 183 ? -24.125 44.938 19.594 1 91.94 183 GLU A O 1
ATOM 1487 N N . ARG A 1 184 ? -24.172 43.156 20.891 1 92.75 184 ARG A N 1
ATOM 1488 C CA . ARG A 1 184 ? -23.094 43.625 21.734 1 92.75 184 ARG A CA 1
ATOM 1489 C C . ARG A 1 184 ? -21.766 43.688 20.969 1 92.75 184 ARG A C 1
ATOM 1491 O O . ARG A 1 184 ? -20.984 44.625 21.141 1 92.75 184 ARG A O 1
ATOM 1498 N N . VAL A 1 185 ? -21.562 42.781 20.156 1 93.19 185 VAL A N 1
ATOM 1499 C CA . VAL A 1 185 ? -20.344 42.719 19.359 1 93.19 185 VAL A CA 1
ATOM 1500 C C . VAL A 1 185 ? -20.344 43.906 18.375 1 93.19 185 VAL A C 1
ATOM 1502 O O . VAL A 1 185 ? -19.328 44.594 18.219 1 93.19 185 VAL A O 1
ATOM 1505 N N . HIS A 1 186 ? -21.484 44.125 17.766 1 91.44 186 HIS A N 1
ATOM 1506 C CA . HIS A 1 186 ? -21.594 45.188 16.766 1 91.44 186 HIS A CA 1
ATOM 1507 C C . HIS A 1 186 ? -21.484 46.562 17.438 1 91.44 186 HIS A C 1
ATOM 1509 O O . HIS A 1 186 ? -20.969 47.5 16.828 1 91.44 186 HIS A O 1
ATOM 1515 N N . SER A 1 187 ? -21.891 46.625 18.641 1 91.44 187 SER A N 1
ATOM 1516 C CA . SER A 1 187 ? -21.891 47.906 19.359 1 91.44 187 SER A CA 1
ATOM 1517 C C . SER A 1 187 ? -20.469 48.344 19.688 1 91.44 187 SER A C 1
ATOM 1519 O O . SER A 1 187 ? -20.219 49.531 19.953 1 91.44 187 SER A O 1
ATOM 1521 N N . THR A 1 188 ? -19.547 47.438 19.75 1 91.06 188 THR A N 1
ATOM 1522 C CA . THR A 1 188 ? -18.156 47.75 20.047 1 91.06 188 THR A CA 1
ATOM 1523 C C . THR A 1 188 ? -17.531 48.562 18.906 1 91.06 188 THR A C 1
ATOM 1525 O O . THR A 1 188 ? -16.516 49.219 19.078 1 91.06 188 THR A O 1
ATOM 1528 N N . GLY A 1 189 ? -18.094 48.531 17.609 1 87.94 189 GLY A N 1
ATOM 1529 C CA . GLY A 1 189 ? -17.547 49.219 16.438 1 87.94 189 GLY A CA 1
ATOM 1530 C C . GLY A 1 189 ? -16.328 48.531 15.875 1 87.94 189 GLY A C 1
ATOM 1531 O O . GLY A 1 189 ? -15.516 49.156 15.195 1 87.94 189 GLY A O 1
ATOM 1532 N N . PHE A 1 190 ? -16.203 47.25 16.234 1 87.75 190 PHE A N 1
ATOM 1533 C CA . PHE A 1 190 ? -14.992 46.562 15.797 1 87.75 190 PHE A CA 1
ATOM 1534 C C . PHE A 1 190 ? -14.922 46.5 14.281 1 87.75 190 PHE A C 1
ATOM 1536 O O . PHE A 1 190 ? -13.836 46.438 13.703 1 87.75 190 PHE A O 1
ATOM 1543 N N . GLN A 1 191 ? -16.047 46.562 13.586 1 85 191 GLN A N 1
ATOM 1544 C CA . GLN A 1 191 ? -16.109 46.438 12.133 1 85 191 GLN A CA 1
ATOM 1545 C C . GLN A 1 191 ? -15.375 47.594 11.445 1 85 191 GLN A C 1
ATOM 1547 O O . GLN A 1 191 ? -14.719 47.375 10.422 1 85 191 GLN A O 1
ATOM 1552 N N . ILE A 1 192 ? -15.539 48.656 12.016 1 84.31 192 ILE A N 1
ATOM 1553 C CA . ILE A 1 192 ? -14.844 49.812 11.453 1 84.31 192 ILE A CA 1
ATOM 1554 C C . ILE A 1 192 ? -13.336 49.625 11.555 1 84.31 192 ILE A C 1
ATOM 1556 O O . ILE A 1 192 ? -12.602 49.875 10.602 1 84.31 192 ILE A O 1
ATOM 1560 N N . LYS A 1 193 ? -12.984 49.188 12.633 1 82.75 193 LYS A N 1
ATOM 1561 C CA . LYS A 1 193 ? -11.562 48.906 12.844 1 82.75 193 LYS A CA 1
ATOM 1562 C C . LYS A 1 193 ? -11.07 47.781 11.93 1 82.75 193 LYS A C 1
ATOM 1564 O O . LYS A 1 193 ? -9.945 47.844 11.43 1 82.75 193 LYS A O 1
ATOM 1569 N N . GLN A 1 194 ? -11.938 46.906 11.781 1 83.19 194 GLN A N 1
ATOM 1570 C CA . GLN A 1 194 ? -11.617 45.812 10.898 1 83.19 194 GLN A CA 1
ATOM 1571 C C . GLN A 1 194 ? -11.438 46.281 9.461 1 83.19 194 GLN A C 1
ATOM 1573 O O . GLN A 1 194 ? -10.492 45.875 8.781 1 83.19 194 GLN A O 1
ATOM 1578 N N . ASP A 1 195 ? -12.344 47.031 9.016 1 77.25 195 ASP A N 1
ATOM 1579 C CA . ASP A 1 195 ? -12.273 47.562 7.66 1 77.25 195 ASP A CA 1
ATOM 1580 C C . ASP A 1 195 ? -11 48.375 7.461 1 77.25 195 ASP A C 1
ATOM 1582 O O . ASP A 1 195 ? -10.352 48.312 6.414 1 77.25 195 ASP A O 1
ATOM 1586 N N . SER A 1 196 ? -10.75 49.156 8.422 1 75.5 196 SER A N 1
ATOM 1587 C CA . SER A 1 196 ? -9.531 49.938 8.375 1 75.5 196 SER A CA 1
ATOM 1588 C C . SER A 1 196 ? -8.289 49.062 8.32 1 75.5 196 SER A C 1
ATOM 1590 O O . SER A 1 196 ? -7.355 49.344 7.566 1 75.5 196 SER A O 1
ATOM 1592 N N . ARG A 1 197 ? -8.406 48.125 9.102 1 72.75 197 ARG A N 1
ATOM 1593 C CA . ARG A 1 197 ? -7.312 47.156 9.117 1 72.75 197 ARG A CA 1
ATOM 1594 C C . ARG A 1 197 ? -7.141 46.5 7.75 1 72.75 197 ARG A C 1
ATOM 1596 O O . ARG A 1 197 ? -6.02 46.375 7.254 1 72.75 197 ARG A O 1
ATOM 1603 N N . LEU A 1 198 ? -8.203 46.094 7.168 1 71.31 198 LEU A N 1
ATOM 1604 C CA . LEU A 1 198 ? -8.172 45.406 5.879 1 71.31 198 LEU A CA 1
ATOM 1605 C C . LEU A 1 198 ? -7.621 46.312 4.789 1 71.31 198 LEU A C 1
ATOM 1607 O O . LEU A 1 198 ? -6.863 45.875 3.926 1 71.31 198 LEU A O 1
ATOM 1611 N N . LYS A 1 199 ? -7.977 47.531 4.855 1 73.56 199 LYS A N 1
ATOM 1612 C CA . LYS A 1 199 ? -7.473 48.5 3.902 1 73.56 199 LYS A CA 1
ATOM 1613 C C . LYS A 1 199 ? -5.965 48.719 4.059 1 73.56 199 LYS A C 1
ATOM 1615 O O . LYS A 1 199 ? -5.238 48.781 3.066 1 73.56 199 LYS A O 1
ATOM 1620 N N . SER A 1 200 ? -5.609 48.656 5.23 1 71.44 200 SER A N 1
ATOM 1621 C CA . SER A 1 200 ? -4.188 48.844 5.508 1 71.44 200 SER A CA 1
ATOM 1622 C C . SER A 1 200 ? -3.385 47.625 5.078 1 71.44 200 SER A C 1
ATOM 1624 O O . SER A 1 200 ? -2.26 47.75 4.59 1 71.44 200 SER A O 1
ATOM 1626 N N . LEU A 1 201 ? -4.004 46.562 5.246 1 68.06 201 LEU A N 1
ATOM 1627 C CA . LEU A 1 201 ? -3.346 45.312 4.93 1 68.06 201 LEU A CA 1
ATOM 1628 C C . LEU A 1 201 ? -3.141 45.156 3.426 1 68.06 201 LEU A C 1
ATOM 1630 O O . LEU A 1 201 ? -2.164 44.562 2.984 1 68.06 201 LEU A O 1
ATOM 1634 N N . SER A 1 202 ? -3.994 45.781 2.719 1 70.44 202 SER A N 1
ATOM 1635 C CA . SER A 1 202 ? -3.955 45.656 1.266 1 70.44 202 SER A CA 1
ATOM 1636 C C . SER A 1 202 ? -2.998 46.688 0.648 1 70.44 202 SER A C 1
ATOM 1638 O O . SER A 1 202 ? -2.611 46.531 -0.515 1 70.44 202 SER A O 1
ATOM 1640 N N . ALA A 1 203 ? -2.656 47.625 1.363 1 68.06 203 ALA A N 1
ATOM 1641 C CA . ALA A 1 203 ? -1.804 48.688 0.834 1 68.06 203 ALA A CA 1
ATOM 1642 C C . ALA A 1 203 ? -0.365 48.219 0.669 1 68.06 203 ALA A C 1
ATOM 1644 O O . ALA A 1 203 ? 0.136 47.438 1.491 1 68.06 203 ALA A O 1
ATOM 1645 N N . SER A 1 204 ? 0.152 48.469 -0.477 1 77.88 204 SER A N 1
ATOM 1646 C CA . SER A 1 204 ? 1.546 48.094 -0.729 1 77.88 204 SER A CA 1
ATOM 1647 C C . SER A 1 204 ? 2.484 49.219 -0.261 1 77.88 204 SER A C 1
ATOM 1649 O O . SER A 1 204 ? 2.297 50.375 -0.609 1 77.88 204 SER A O 1
ATOM 1651 N N . PHE A 1 205 ? 3.195 48.875 0.776 1 82.12 205 PHE A N 1
ATOM 1652 C CA . PHE A 1 205 ? 4.184 49.844 1.24 1 82.12 205 PHE A CA 1
ATOM 1653 C C . PHE A 1 205 ? 5.547 49.188 1.407 1 82.12 205 PHE A C 1
ATOM 1655 O O . PHE A 1 205 ? 5.645 47.969 1.514 1 82.12 205 PHE A O 1
ATOM 1662 N N . ARG A 1 206 ? 6.562 50.094 1.2 1 86.12 206 ARG A N 1
ATOM 1663 C CA . ARG A 1 206 ? 7.93 49.625 1.408 1 86.12 206 ARG A CA 1
ATOM 1664 C C . ARG A 1 206 ? 8.523 50.219 2.678 1 86.12 206 ARG A C 1
ATOM 1666 O O . ARG A 1 206 ? 8.492 51.438 2.867 1 86.12 206 ARG A O 1
ATOM 1673 N N . LEU A 1 207 ? 8.938 49.281 3.539 1 90.25 207 LEU A N 1
ATOM 1674 C CA . LEU A 1 207 ? 9.523 49.719 4.797 1 90.25 207 LEU A CA 1
ATOM 1675 C C . LEU A 1 207 ? 10.984 50.125 4.605 1 90.25 207 LEU A C 1
ATOM 1677 O O . LEU A 1 207 ? 11.719 49.469 3.867 1 90.25 207 LEU A O 1
ATOM 1681 N N . LYS A 1 208 ? 11.398 51.156 5.195 1 90.38 208 LYS A N 1
ATOM 1682 C CA . LYS A 1 208 ? 12.805 51.594 5.188 1 90.38 208 LYS A CA 1
ATOM 1683 C C . LYS A 1 208 ? 13.633 50.75 6.148 1 90.38 208 LYS A C 1
ATOM 1685 O O . LYS A 1 208 ? 14.742 50.312 5.812 1 90.38 208 LYS A O 1
ATOM 1690 N N . LYS A 1 209 ? 13.062 50.438 7.359 1 91.94 209 LYS A N 1
ATOM 1691 C CA . LYS A 1 209 ? 13.75 49.656 8.383 1 91.94 209 LYS A CA 1
ATOM 1692 C C . LYS A 1 209 ? 12.867 48.531 8.898 1 91.94 209 LYS A C 1
ATOM 1694 O O . LYS A 1 209 ? 12.32 48.625 10 1 91.94 209 LYS A O 1
ATOM 1699 N N . PRO A 1 210 ? 12.867 47.469 8.164 1 92 210 PRO A N 1
ATOM 1700 C CA . PRO A 1 210 ? 12.055 46.344 8.633 1 92 210 PRO A CA 1
ATOM 1701 C C . PRO A 1 210 ? 12.625 45.688 9.891 1 92 210 PRO A C 1
ATOM 1703 O O . PRO A 1 210 ? 13.836 45.688 10.086 1 92 210 PRO A O 1
ATOM 1706 N N . ASN A 1 211 ? 11.781 45.281 10.75 1 93.94 211 ASN A N 1
ATOM 1707 C CA . ASN A 1 211 ? 12.188 44.562 11.953 1 93.94 211 ASN A CA 1
ATOM 1708 C C . ASN A 1 211 ? 12.664 43.156 11.625 1 93.94 211 ASN A C 1
ATOM 1710 O O . ASN A 1 211 ? 11.898 42.344 11.133 1 93.94 211 ASN A O 1
ATOM 1714 N N . ARG A 1 212 ? 13.82 42.875 11.945 1 94.5 212 ARG A N 1
ATOM 1715 C CA . ARG A 1 212 ? 14.461 41.625 11.578 1 94.5 212 ARG A CA 1
ATOM 1716 C C . ARG A 1 212 ? 13.758 40.438 12.227 1 94.5 212 ARG A C 1
ATOM 1718 O O . ARG A 1 212 ? 13.594 39.375 11.602 1 94.5 212 ARG A O 1
ATOM 1725 N N . GLN A 1 213 ? 13.367 40.531 13.445 1 95.56 213 GLN A N 1
ATOM 1726 C CA . GLN A 1 213 ? 12.711 39.438 14.18 1 95.56 213 GLN A CA 1
ATOM 1727 C C . GLN A 1 213 ? 11.406 39.031 13.508 1 95.56 213 GLN A C 1
ATOM 1729 O O . GLN A 1 213 ? 11.102 37.844 13.398 1 95.56 213 GLN A O 1
ATOM 1734 N N . PHE A 1 214 ? 10.727 40 13.086 1 96.38 214 PHE A N 1
ATOM 1735 C CA . PHE A 1 214 ? 9.438 39.719 12.484 1 96.38 214 PHE A CA 1
ATOM 1736 C C . PHE A 1 214 ? 9.602 39.25 11.055 1 96.38 214 PHE A C 1
ATOM 1738 O O . PHE A 1 214 ? 8.758 38.5 10.539 1 96.38 214 PHE A O 1
ATOM 1745 N N . GLU A 1 215 ? 10.664 39.625 10.406 1 95.25 215 GLU A N 1
ATOM 1746 C CA . GLU A 1 215 ? 10.977 39.031 9.102 1 95.25 215 GLU A CA 1
ATOM 1747 C C . GLU A 1 215 ? 11.289 37.531 9.227 1 95.25 215 GLU A C 1
ATOM 1749 O O . GLU A 1 215 ? 10.836 36.75 8.406 1 95.25 215 GLU A O 1
ATOM 1754 N N . GLU A 1 216 ? 12.055 37.25 10.211 1 95.81 216 GLU A N 1
ATOM 1755 C CA . GLU A 1 216 ? 12.383 35.844 10.469 1 95.81 216 GLU A CA 1
ATOM 1756 C C . GLU A 1 216 ? 11.133 35.031 10.828 1 95.81 216 GLU A C 1
ATOM 1758 O O . GLU A 1 216 ? 10.992 33.875 10.438 1 95.81 216 GLU A O 1
ATOM 1763 N N . LEU A 1 217 ? 10.297 35.688 11.602 1 96.31 217 LEU A N 1
ATOM 1764 C CA . LEU A 1 217 ? 9.055 35.031 12 1 96.31 217 LEU A CA 1
ATOM 1765 C C . LEU A 1 217 ? 8.172 34.781 10.789 1 96.31 217 LEU A C 1
ATOM 1767 O O . LEU A 1 217 ? 7.52 33.719 10.719 1 96.31 217 LEU A O 1
ATOM 1771 N N . LYS A 1 218 ? 8.117 35.719 9.93 1 96 218 LYS A N 1
ATOM 1772 C CA . LYS A 1 218 ? 7.348 35.531 8.703 1 96 218 LYS A CA 1
ATOM 1773 C C . LYS A 1 218 ? 7.891 34.375 7.883 1 96 218 LYS A C 1
ATOM 1775 O O . LYS A 1 218 ? 7.125 33.562 7.355 1 96 218 LYS A O 1
ATOM 1780 N N . ASN A 1 219 ? 9.164 34.281 7.754 1 96.06 219 ASN A N 1
ATOM 1781 C CA . ASN A 1 219 ? 9.805 33.188 7.07 1 96.06 219 ASN A CA 1
ATOM 1782 C C . ASN A 1 219 ? 9.5 31.844 7.762 1 96.06 219 ASN A C 1
ATOM 1784 O O . ASN A 1 219 ? 9.234 30.844 7.102 1 96.06 219 ASN A O 1
ATOM 1788 N N . TYR A 1 220 ? 9.57 31.906 9.047 1 96.25 220 TYR A N 1
ATOM 1789 C CA . TYR A 1 220 ? 9.242 30.734 9.844 1 96.25 220 TYR A CA 1
ATOM 1790 C C . TYR A 1 220 ? 7.82 30.25 9.562 1 96.25 220 TYR A C 1
ATOM 1792 O O . TYR A 1 220 ? 7.586 29.062 9.375 1 96.25 220 TYR A O 1
ATOM 1800 N N . ALA A 1 221 ? 6.93 31.188 9.594 1 96.81 221 ALA A N 1
ATOM 1801 C CA . ALA A 1 221 ? 5.535 30.859 9.328 1 96.81 221 ALA A CA 1
ATOM 1802 C C . ALA A 1 221 ? 5.371 30.219 7.949 1 96.81 221 ALA A C 1
ATOM 1804 O O . ALA A 1 221 ? 4.633 29.25 7.789 1 96.81 221 ALA A O 1
ATOM 1805 N N . THR A 1 222 ? 6.055 30.734 6.965 1 97.25 222 THR A N 1
ATOM 1806 C CA . THR A 1 222 ? 5.996 30.219 5.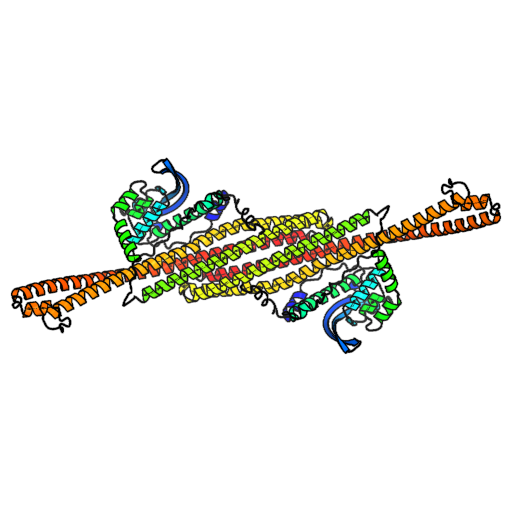605 1 97.25 222 THR A CA 1
ATOM 1807 C C . THR A 1 222 ? 6.562 28.797 5.547 1 97.25 222 THR A C 1
ATOM 1809 O O . THR A 1 222 ? 5.988 27.922 4.902 1 97.25 222 THR A O 1
ATOM 1812 N N . GLU A 1 223 ? 7.648 28.562 6.199 1 96.06 223 GLU A N 1
ATOM 1813 C CA . GLU A 1 223 ? 8.258 27.234 6.23 1 96.06 223 GLU A CA 1
ATOM 1814 C C . GLU A 1 223 ? 7.355 26.234 6.938 1 96.06 223 GLU A C 1
ATOM 1816 O O . GLU A 1 223 ? 7.25 25.078 6.516 1 96.06 223 GLU A O 1
ATOM 1821 N N . LEU A 1 224 ? 6.801 26.672 8.047 1 95.38 224 LEU A N 1
ATOM 1822 C CA . LEU A 1 224 ? 5.859 25.812 8.766 1 95.38 224 LEU A CA 1
ATOM 1823 C C . LEU A 1 224 ? 4.715 25.391 7.852 1 95.38 224 LEU A C 1
ATOM 1825 O O . LEU A 1 224 ? 4.371 24.203 7.785 1 95.38 224 LEU A O 1
ATOM 1829 N N . GLN A 1 225 ? 4.191 26.375 7.184 1 96.44 225 GLN A N 1
ATOM 1830 C CA . GLN A 1 225 ? 3.098 26.109 6.254 1 96.44 225 GLN A CA 1
ATOM 1831 C C . GLN A 1 225 ? 3.521 25.125 5.168 1 96.44 225 GLN A C 1
ATOM 1833 O O . GLN A 1 225 ? 2.779 24.203 4.836 1 96.44 225 GLN A O 1
ATOM 1838 N N . ASN A 1 226 ? 4.66 25.281 4.617 1 96.38 226 ASN A N 1
ATOM 1839 C CA . ASN A 1 226 ? 5.184 24.422 3.564 1 96.38 226 ASN A CA 1
ATOM 1840 C C . ASN A 1 226 ? 5.402 23 4.066 1 96.38 226 ASN A C 1
ATOM 1842 O O . ASN A 1 226 ? 5.035 22.031 3.391 1 96.38 226 ASN A O 1
ATOM 1846 N N . ASN A 1 227 ? 5.996 22.922 5.211 1 95.69 227 ASN A N 1
ATOM 1847 C CA . ASN A 1 227 ? 6.27 21.594 5.777 1 95.69 227 ASN A CA 1
ATOM 1848 C C . ASN A 1 227 ? 4.984 20.828 6.066 1 95.69 227 ASN A C 1
ATOM 1850 O O . ASN A 1 227 ? 4.867 19.656 5.727 1 95.69 227 ASN A O 1
ATOM 1854 N N . VAL A 1 228 ? 4.039 21.469 6.68 1 96.94 228 VAL A N 1
ATOM 1855 C CA . VAL A 1 228 ? 2.771 20.828 7.008 1 96.94 228 VAL A CA 1
ATOM 1856 C C . VAL A 1 228 ? 2.051 20.422 5.727 1 96.94 228 VAL A C 1
ATOM 1858 O O . VAL A 1 228 ? 1.521 19.312 5.633 1 96.94 228 VAL A O 1
ATOM 1861 N N . THR A 1 229 ? 2.072 21.312 4.758 1 96.88 229 THR A N 1
ATOM 1862 C CA . THR A 1 229 ? 1.435 21.016 3.479 1 96.88 229 THR A CA 1
ATOM 1863 C C . THR A 1 229 ? 2.096 19.812 2.814 1 96.88 229 THR A C 1
ATOM 1865 O O . THR A 1 229 ? 1.409 18.938 2.283 1 96.88 229 THR A O 1
ATOM 1868 N N . SER A 1 230 ? 3.373 19.766 2.824 1 96.94 230 SER A N 1
ATOM 1869 C CA . SER A 1 230 ? 4.117 18.656 2.242 1 96.94 230 SER A CA 1
ATOM 1870 C C . SER A 1 230 ? 3.768 17.344 2.928 1 96.94 230 SER A C 1
ATOM 1872 O O . SER A 1 230 ? 3.547 16.328 2.262 1 96.94 230 SER A O 1
ATOM 1874 N N . ILE A 1 231 ? 3.709 17.344 4.211 1 97.06 231 ILE A N 1
ATOM 1875 C CA . ILE A 1 231 ? 3.389 16.141 4.973 1 97.06 231 ILE A CA 1
ATOM 1876 C C . ILE A 1 231 ? 1.984 15.664 4.613 1 97.06 231 ILE A C 1
ATOM 1878 O O . ILE A 1 231 ? 1.76 14.469 4.426 1 97.06 231 ILE A O 1
ATOM 1882 N N . LEU A 1 232 ? 1.117 16.609 4.559 1 96.56 232 LEU A N 1
ATOM 1883 C CA . LEU A 1 232 ? -0.264 16.25 4.254 1 96.56 232 LEU A CA 1
ATOM 1884 C C . LEU A 1 232 ? -0.379 15.68 2.846 1 96.56 232 LEU A C 1
ATOM 1886 O O . LEU A 1 232 ? -1.169 14.766 2.607 1 96.56 232 LEU A O 1
ATOM 1890 N N . LYS A 1 233 ? 0.368 16.203 1.925 1 97.19 233 LYS A N 1
ATOM 1891 C CA . LYS A 1 233 ? 0.38 15.68 0.565 1 97.19 233 LYS A CA 1
ATOM 1892 C C . LYS A 1 233 ? 0.911 14.25 0.54 1 97.19 233 LYS A C 1
ATOM 1894 O O . LYS A 1 233 ? 0.327 13.375 -0.107 1 97.19 233 LYS A O 1
ATOM 1899 N N . ILE A 1 234 ? 1.993 14.039 1.182 1 96.69 234 ILE A N 1
ATOM 1900 C CA . ILE A 1 234 ? 2.584 12.703 1.265 1 96.69 234 ILE A CA 1
ATOM 1901 C C . ILE A 1 234 ? 1.589 11.742 1.898 1 96.69 234 ILE A C 1
ATOM 1903 O O . ILE A 1 234 ? 1.383 10.633 1.396 1 96.69 234 ILE A O 1
ATOM 1907 N N . ARG A 1 235 ? 1.033 12.164 2.967 1 96.12 235 ARG A N 1
ATOM 1908 C CA . ARG A 1 235 ? 0.047 11.336 3.654 1 96.12 235 ARG A CA 1
ATOM 1909 C C . ARG A 1 235 ? -1.09 10.945 2.715 1 96.12 235 ARG A C 1
ATOM 1911 O O . ARG A 1 235 ? -1.54 9.797 2.719 1 96.12 235 ARG A O 1
ATOM 1918 N N . SER A 1 236 ? -1.597 11.914 2.012 1 95.5 236 SER A N 1
ATOM 1919 C CA . SER A 1 236 ? -2.689 11.641 1.084 1 95.5 236 SER A CA 1
ATOM 1920 C C . SER A 1 236 ? -2.295 10.586 0.056 1 95.5 236 SER A C 1
ATOM 1922 O O . SER A 1 236 ? -3.074 9.68 -0.245 1 95.5 236 SER A O 1
ATOM 1924 N N . ARG A 1 237 ? -1.135 10.656 -0.487 1 96.19 237 ARG A N 1
ATOM 1925 C CA . ARG A 1 237 ? -0.634 9.672 -1.443 1 96.19 237 ARG A CA 1
ATOM 1926 C C . ARG A 1 237 ? -0.527 8.289 -0.806 1 96.19 237 ARG A C 1
ATOM 1928 O O . ARG A 1 237 ? -0.917 7.289 -1.411 1 96.19 237 ARG A O 1
ATOM 1935 N N . LEU A 1 238 ? 0.012 8.25 0.37 1 95.94 238 LEU A N 1
ATOM 1936 C CA . LEU A 1 238 ? 0.166 7 1.101 1 95.94 238 LEU A CA 1
ATOM 1937 C C . LEU A 1 238 ? -1.192 6.371 1.396 1 95.94 238 LEU A C 1
ATOM 1939 O O . LEU A 1 238 ? -1.369 5.16 1.237 1 95.94 238 LEU A O 1
ATOM 1943 N N . SER A 1 239 ? -2.045 7.203 1.856 1 94.31 239 SER A N 1
ATOM 1944 C CA . SER A 1 239 ? -3.379 6.715 2.184 1 94.31 239 SER A CA 1
ATOM 1945 C C . SER A 1 239 ? -4.062 6.113 0.961 1 94.31 239 SER A C 1
ATOM 1947 O O . SER A 1 239 ? -4.703 5.062 1.054 1 94.31 239 SER A O 1
ATOM 1949 N N . ASP A 1 240 ? -3.914 6.707 -0.172 1 94.06 240 ASP A N 1
ATOM 1950 C CA . ASP A 1 240 ? -4.504 6.207 -1.411 1 94.06 240 ASP A CA 1
ATOM 1951 C C . ASP A 1 240 ? -3.898 4.859 -1.802 1 94.06 240 ASP A C 1
ATOM 1953 O O . ASP A 1 240 ? -4.621 3.939 -2.188 1 94.06 240 ASP A O 1
ATOM 1957 N N . ARG A 1 241 ? -2.67 4.805 -1.782 1 95.38 241 ARG A N 1
ATOM 1958 C CA . ARG A 1 241 ? -1.981 3.568 -2.141 1 95.38 241 ARG A CA 1
ATOM 1959 C C . ARG A 1 241 ? -2.35 2.439 -1.183 1 95.38 241 ARG A C 1
ATOM 1961 O O . ARG A 1 241 ? -2.562 1.303 -1.608 1 95.38 241 ARG A O 1
ATOM 1968 N N . LEU A 1 242 ? -2.357 2.777 0.065 1 95.44 242 LEU A N 1
ATOM 1969 C CA . LEU A 1 242 ? -2.713 1.794 1.083 1 95.44 242 LEU A CA 1
ATOM 1970 C C . LEU A 1 242 ? -4.137 1.29 0.877 1 95.44 242 LEU A C 1
ATOM 1972 O O . LEU A 1 242 ? -4.402 0.092 1.002 1 95.44 242 LEU A O 1
ATOM 1976 N N . TYR A 1 243 ? -5.004 2.232 0.628 1 94.5 243 TYR A N 1
ATOM 1977 C CA . TYR A 1 243 ? -6.387 1.865 0.355 1 94.5 243 TYR A CA 1
ATOM 1978 C C . TYR A 1 243 ? -6.473 0.892 -0.815 1 94.5 243 TYR A C 1
ATOM 1980 O O . TYR A 1 243 ? -7.137 -0.143 -0.722 1 94.5 243 TYR A O 1
ATOM 1988 N N . GLY A 1 244 ? -5.809 1.201 -1.846 1 94.5 244 GLY A N 1
ATOM 1989 C CA . GLY A 1 244 ? -5.781 0.321 -3.004 1 94.5 244 GLY A CA 1
ATOM 1990 C C . GLY A 1 244 ? -5.199 -1.047 -2.699 1 94.5 244 GLY A C 1
ATOM 1991 O O . GLY A 1 244 ? -5.703 -2.062 -3.186 1 94.5 244 GLY A O 1
ATOM 1992 N N . LEU A 1 245 ? -4.145 -1.062 -1.979 1 95.81 245 LEU A N 1
ATOM 1993 C CA . LEU A 1 245 ? -3.488 -2.307 -1.593 1 95.81 245 LEU A CA 1
ATOM 1994 C C . LEU A 1 245 ? -4.469 -3.242 -0.892 1 95.81 245 LEU A C 1
ATOM 1996 O O . LEU A 1 245 ? -4.559 -4.422 -1.237 1 95.81 245 LEU A O 1
ATOM 2000 N N . HIS A 1 246 ? -5.164 -2.781 0.05 1 95.69 246 HIS A N 1
ATOM 2001 C CA . HIS A 1 246 ? -6.117 -3.596 0.797 1 95.69 246 HIS A CA 1
ATOM 2002 C C . HIS A 1 246 ? -7.266 -4.055 -0.094 1 95.69 246 HIS A C 1
ATOM 2004 O O . HIS A 1 246 ? -7.711 -5.203 0.002 1 95.69 246 HIS A O 1
ATOM 2010 N N . LYS A 1 247 ? -7.73 -3.195 -0.982 1 95.94 247 LYS A N 1
ATOM 2011 C CA . LYS A 1 247 ? -8.836 -3.562 -1.86 1 95.94 247 LYS A CA 1
ATOM 2012 C C . LYS A 1 247 ? -8.438 -4.691 -2.807 1 95.94 247 LYS A C 1
ATOM 2014 O O . LYS A 1 247 ? -9.258 -5.551 -3.137 1 95.94 247 LYS A O 1
ATOM 2019 N N . ILE A 1 248 ? -7.188 -4.73 -3.244 1 96.5 248 ILE A N 1
ATOM 2020 C CA . ILE A 1 248 ? -6.691 -5.77 -4.137 1 96.5 248 ILE A CA 1
ATOM 2021 C C . ILE A 1 248 ? -6.715 -7.121 -3.422 1 96.5 248 ILE A C 1
ATOM 2023 O O . ILE A 1 248 ? -6.902 -8.164 -4.055 1 96.5 248 ILE A O 1
ATOM 2027 N N . HIS A 1 249 ? -6.527 -7.191 -2.096 1 96.38 249 HIS A N 1
ATOM 2028 C CA . HIS A 1 249 ? -6.59 -8.438 -1.344 1 96.38 249 HIS A CA 1
ATOM 2029 C C . HIS A 1 249 ? -7.945 -9.117 -1.519 1 96.38 249 HIS A C 1
ATOM 2031 O O . HIS A 1 249 ? -8.055 -10.336 -1.382 1 96.38 249 HIS A O 1
ATOM 2037 N N . GLY A 1 250 ? -8.977 -8.297 -1.848 1 95.69 250 GLY A N 1
ATOM 2038 C CA . GLY A 1 250 ? -10.266 -8.883 -2.152 1 95.69 250 GLY A CA 1
ATOM 2039 C C . GLY A 1 250 ? -10.234 -9.812 -3.348 1 95.69 250 GLY A C 1
ATOM 2040 O O . GLY A 1 250 ? -11.023 -10.766 -3.422 1 95.69 250 GLY A O 1
ATOM 2041 N N . ASN A 1 251 ? -9.312 -9.562 -4.242 1 96.31 251 ASN A N 1
ATOM 2042 C CA . ASN A 1 251 ? -9.156 -10.43 -5.402 1 96.31 251 ASN A CA 1
ATOM 2043 C C . ASN A 1 251 ? -8.625 -11.805 -5.004 1 96.31 251 ASN A C 1
ATOM 2045 O O . ASN A 1 251 ? -9 -12.82 -5.59 1 96.31 251 ASN A O 1
ATOM 2049 N N . TYR A 1 252 ? -7.715 -11.875 -4.039 1 95.81 252 TYR A N 1
ATOM 2050 C CA . TYR A 1 252 ? -7.305 -13.164 -3.494 1 95.81 252 TYR A CA 1
ATOM 2051 C C . TYR A 1 252 ? -8.508 -13.938 -2.971 1 95.81 252 TYR A C 1
ATOM 2053 O O . TYR A 1 252 ? -8.633 -15.141 -3.215 1 95.81 252 TYR A O 1
ATOM 2061 N N . GLY A 1 253 ? -9.328 -13.164 -2.25 1 95.56 253 GLY A N 1
ATOM 2062 C CA . GLY A 1 253 ? -10.523 -13.812 -1.725 1 95.56 253 GLY A CA 1
ATOM 2063 C C . GLY A 1 253 ? -11.367 -14.469 -2.797 1 95.56 253 GLY A C 1
ATOM 2064 O O . GLY A 1 253 ? -11.805 -15.609 -2.633 1 95.56 253 GLY A O 1
ATOM 2065 N N . ARG A 1 254 ? -11.547 -13.789 -3.857 1 95.88 254 ARG A N 1
ATOM 2066 C CA . ARG A 1 254 ? -12.336 -14.305 -4.969 1 95.88 254 ARG A CA 1
ATOM 2067 C C . ARG A 1 254 ? -11.68 -15.539 -5.582 1 95.88 254 ARG A C 1
ATOM 2069 O O . ARG A 1 254 ? -12.336 -16.562 -5.766 1 95.88 254 ARG A O 1
ATOM 2076 N N . VAL A 1 255 ? -10.438 -15.516 -5.891 1 96.38 255 VAL A N 1
ATOM 2077 C CA . VAL A 1 255 ? -9.727 -16.609 -6.555 1 96.38 255 VAL A CA 1
ATOM 2078 C C . VAL A 1 255 ? -9.68 -17.828 -5.637 1 96.38 255 VAL A C 1
ATOM 2080 O O . VAL A 1 255 ? -9.906 -18.953 -6.078 1 96.38 255 VAL A O 1
ATOM 2083 N N . PHE A 1 256 ? -9.375 -17.672 -4.363 1 96.06 256 PHE A N 1
ATOM 2084 C CA . PHE A 1 256 ? -9.328 -18.766 -3.412 1 96.06 256 PHE A CA 1
ATOM 2085 C C . PHE A 1 256 ? -10.688 -19.438 -3.283 1 96.06 256 PHE A C 1
ATOM 2087 O O . PHE A 1 256 ? -10.781 -20.656 -3.191 1 96.06 256 PHE A O 1
ATOM 2094 N N . SER A 1 257 ? -11.695 -18.578 -3.271 1 93.31 257 SER A N 1
ATOM 2095 C CA . SER A 1 257 ? -13.047 -19.125 -3.188 1 93.31 257 SER A CA 1
ATOM 2096 C C . SER A 1 257 ? -13.383 -19.953 -4.418 1 93.31 257 SER A C 1
ATOM 2098 O O . SER A 1 257 ? -13.938 -21.047 -4.301 1 93.31 257 SER A O 1
ATOM 2100 N N . GLU A 1 258 ? -13.039 -19.453 -5.57 1 93.25 258 GLU A N 1
ATOM 2101 C CA . GLU A 1 258 ? -13.266 -20.203 -6.805 1 93.25 258 GLU A CA 1
ATOM 2102 C C . GLU A 1 258 ? -12.445 -21.484 -6.828 1 93.25 258 GLU A C 1
ATOM 2104 O O . GLU A 1 258 ? -12.961 -22.547 -7.188 1 93.25 258 GLU A O 1
ATOM 2109 N N . TRP A 1 259 ? -11.227 -21.375 -6.473 1 94.25 259 TRP A N 1
ATOM 2110 C CA . TRP A 1 259 ? -10.305 -22.5 -6.477 1 94.25 259 TRP A CA 1
ATOM 2111 C C . TRP A 1 259 ? -10.75 -23.578 -5.488 1 94.25 259 TRP A C 1
ATOM 2113 O O . TRP A 1 259 ? -10.602 -24.766 -5.75 1 94.25 259 TRP A O 1
ATOM 2123 N N . SER A 1 260 ? -11.344 -23.203 -4.352 1 93.19 260 SER A N 1
ATOM 2124 C CA . SER A 1 260 ? -11.781 -24.141 -3.311 1 93.19 260 SER A CA 1
ATOM 2125 C C . SER A 1 260 ? -12.852 -25.078 -3.83 1 93.19 260 SER A C 1
ATOM 2127 O O . SER A 1 260 ? -12.953 -26.219 -3.373 1 93.19 260 SER A O 1
ATOM 2129 N N . GLY A 1 261 ? -13.625 -24.703 -4.828 1 90.25 261 GLY A N 1
ATOM 2130 C CA . GLY A 1 261 ? -14.711 -25.516 -5.363 1 90.25 261 GLY A CA 1
ATOM 2131 C C . GLY A 1 261 ? -14.219 -26.672 -6.215 1 90.25 261 GLY A C 1
ATOM 2132 O O . GLY A 1 261 ? -14.938 -27.641 -6.422 1 90.25 261 GLY A O 1
ATOM 2133 N N . ILE A 1 262 ? -12.945 -26.594 -6.656 1 90.38 262 ILE A N 1
ATOM 2134 C CA . ILE A 1 262 ? -12.484 -27.609 -7.594 1 90.38 262 ILE A CA 1
ATOM 2135 C C . ILE A 1 262 ? -11.523 -28.562 -6.887 1 90.38 262 ILE A C 1
ATOM 2137 O O . ILE A 1 262 ? -11.227 -29.641 -7.395 1 90.38 262 ILE A O 1
ATOM 2141 N N . GLU A 1 263 ? -11.023 -28.125 -5.766 1 89.19 263 GLU A N 1
ATOM 2142 C CA . GLU A 1 263 ? -10.062 -28.938 -5.035 1 89.19 263 GLU A CA 1
ATOM 2143 C C . GLU A 1 263 ? -10.75 -29.734 -3.918 1 89.19 263 GLU A C 1
ATOM 2145 O O . GLU A 1 263 ? -11.633 -29.203 -3.236 1 89.19 263 GLU A O 1
ATOM 2150 N N . GLN A 1 264 ? -10.453 -30.922 -3.727 1 83.06 264 GLN A N 1
ATOM 2151 C CA . GLN A 1 264 ? -11.039 -31.75 -2.689 1 83.06 264 GLN A CA 1
ATOM 2152 C C . GLN A 1 264 ? -10.289 -31.609 -1.371 1 83.06 264 GLN A C 1
ATOM 2154 O O . GLN A 1 264 ? -10.844 -31.141 -0.38 1 83.06 264 GLN A O 1
ATOM 2159 N N . GLU A 1 265 ? -9.023 -31.828 -1.329 1 83.06 265 GLU A N 1
ATOM 2160 C CA . GLU A 1 265 ? -8.227 -31.859 -0.107 1 83.06 265 GLU A CA 1
ATOM 2161 C C . GLU A 1 265 ? -7.93 -30.453 0.403 1 83.06 265 GLU A C 1
ATOM 2163 O O . GLU A 1 265 ? -8.016 -30.188 1.604 1 83.06 265 GLU A O 1
ATOM 2168 N N . MET A 1 266 ? -7.797 -29.547 -0.476 1 90.94 266 MET A N 1
ATOM 2169 C CA . MET A 1 266 ? -7.352 -28.219 -0.075 1 90.94 266 MET A CA 1
ATOM 2170 C C . MET A 1 266 ? -8.516 -27.234 -0.062 1 90.94 266 MET A C 1
ATOM 2172 O O . MET A 1 266 ? -8.336 -26.047 0.264 1 90.94 266 MET A O 1
ATOM 2176 N N . GLY A 1 267 ? -9.664 -27.688 -0.39 1 91.5 267 GLY A N 1
ATOM 2177 C CA . GLY A 1 267 ? -10.789 -26.797 -0.627 1 91.5 267 GLY A CA 1
ATOM 2178 C C . GLY A 1 267 ? -11.164 -25.969 0.588 1 91.5 267 GLY A C 1
ATOM 2179 O O . GLY A 1 267 ? -11.312 -24.75 0.494 1 91.5 267 GLY A O 1
ATOM 2180 N N . ASP A 1 268 ? -11.242 -26.547 1.793 1 91.69 268 ASP A N 1
ATOM 2181 C CA . ASP A 1 268 ? -11.656 -25.859 3.012 1 91.69 268 ASP A CA 1
ATOM 2182 C C . ASP A 1 268 ? -10.625 -24.812 3.424 1 91.69 268 ASP A C 1
ATOM 2184 O O . ASP A 1 268 ? -10.984 -23.719 3.838 1 91.69 268 ASP A O 1
ATOM 2188 N N . GLY A 1 269 ? -9.414 -25.203 3.322 1 93.81 269 GLY A N 1
ATOM 2189 C CA . GLY A 1 269 ? -8.352 -24.266 3.645 1 93.81 269 GLY A CA 1
ATOM 2190 C C . GLY A 1 269 ? -8.344 -23.047 2.746 1 93.81 269 GLY A C 1
ATOM 2191 O O . GLY A 1 269 ? -8.211 -21.922 3.227 1 93.81 269 GLY A O 1
ATOM 2192 N N . LEU A 1 270 ? -8.594 -23.281 1.479 1 95.06 270 LEU A N 1
ATOM 2193 C CA . LEU A 1 270 ? -8.625 -22.203 0.503 1 95.06 270 LEU A CA 1
ATOM 2194 C C . LEU A 1 270 ? -9.828 -21.281 0.736 1 95.06 270 LEU A C 1
ATOM 2196 O O . LEU A 1 270 ? -9.703 -20.062 0.685 1 95.06 270 LEU A O 1
ATOM 2200 N N . GLN A 1 271 ? -10.953 -21.875 1.023 1 95.25 271 GLN A N 1
ATOM 2201 C CA . GLN A 1 271 ? -12.172 -21.109 1.256 1 95.25 271 GLN A CA 1
ATOM 2202 C C . GLN A 1 271 ? -12.039 -20.219 2.49 1 95.25 271 GLN A C 1
ATOM 2204 O O . GLN A 1 271 ? -12.414 -19.047 2.461 1 95.25 271 GLN A O 1
ATOM 2209 N N . SER A 1 272 ? -11.508 -20.781 3.566 1 96.19 272 SER A N 1
ATOM 2210 C CA . SER A 1 272 ? -11.312 -20.016 4.797 1 96.19 272 SER A CA 1
ATOM 2211 C C . SER A 1 272 ? -10.297 -18.906 4.594 1 96.19 272 SER A C 1
ATOM 2213 O O . SER A 1 272 ? -10.492 -17.781 5.086 1 96.19 272 SER A O 1
ATOM 2215 N N . ALA A 1 273 ? -9.227 -19.234 3.896 1 96.44 273 ALA A N 1
ATOM 2216 C CA . ALA A 1 273 ? -8.234 -18.203 3.58 1 96.44 273 ALA A CA 1
ATOM 2217 C C . ALA A 1 273 ? -8.867 -17.062 2.785 1 96.44 273 ALA A C 1
ATOM 2219 O O . ALA A 1 273 ? -8.562 -15.898 3.027 1 96.44 273 ALA A O 1
ATOM 2220 N N . GLY A 1 274 ? -9.734 -17.453 1.835 1 96.5 274 GLY A N 1
ATOM 2221 C CA . GLY A 1 274 ? -10.445 -16.453 1.059 1 96.5 274 GLY A CA 1
ATOM 2222 C C . GLY A 1 274 ? -11.281 -15.523 1.912 1 96.5 274 GLY A C 1
ATOM 2223 O O . GLY A 1 274 ? -11.32 -14.312 1.67 1 96.5 274 GLY A O 1
ATOM 2224 N N . HIS A 1 275 ? -11.891 -16.062 2.895 1 96.19 275 HIS A N 1
ATOM 2225 C CA . HIS A 1 275 ? -12.711 -15.266 3.805 1 96.19 275 HIS A CA 1
ATOM 2226 C C . HIS A 1 275 ? -11.859 -14.258 4.57 1 96.19 275 HIS A C 1
ATOM 2228 O O . HIS A 1 275 ? -12.242 -13.094 4.699 1 96.19 275 HIS A O 1
ATOM 2234 N N . HIS A 1 276 ? -10.75 -14.664 5.062 1 96.62 276 HIS A N 1
ATOM 2235 C CA . HIS A 1 276 ? -9.867 -13.766 5.793 1 96.62 276 HIS A CA 1
ATOM 2236 C C . HIS A 1 276 ? -9.367 -12.641 4.898 1 96.62 276 HIS A C 1
ATOM 2238 O O . HIS A 1 276 ? -9.203 -11.5 5.352 1 96.62 276 HIS A O 1
ATOM 2244 N N . MET A 1 277 ? -9.141 -12.961 3.637 1 96.62 277 MET A N 1
ATOM 2245 C CA . MET A 1 277 ? -8.688 -11.938 2.703 1 96.62 277 MET A CA 1
ATOM 2246 C C . MET A 1 277 ? -9.789 -10.906 2.453 1 96.62 277 MET A C 1
ATOM 2248 O O . MET A 1 277 ? -9.508 -9.719 2.301 1 96.62 277 MET A O 1
ATOM 2252 N N . ASP A 1 278 ? -10.984 -11.312 2.479 1 95.62 278 ASP A N 1
ATOM 2253 C CA . ASP A 1 278 ? -12.109 -10.406 2.309 1 95.62 278 ASP A CA 1
ATOM 2254 C C . ASP A 1 278 ? -12.25 -9.469 3.508 1 95.62 278 ASP A C 1
ATOM 2256 O O . ASP A 1 278 ? -12.539 -8.289 3.346 1 95.62 278 ASP A O 1
ATOM 2260 N N . VAL A 1 279 ? -12.047 -10.016 4.629 1 95 279 VAL A N 1
ATOM 2261 C CA . VAL A 1 279 ? -12.086 -9.203 5.84 1 95 279 VAL A CA 1
ATOM 2262 C C . VAL A 1 279 ? -10.953 -8.18 5.816 1 95 279 VAL A C 1
ATOM 2264 O O . VAL A 1 279 ? -11.148 -7.012 6.172 1 95 279 VAL A O 1
ATOM 2267 N N . TYR A 1 280 ? -9.828 -8.656 5.387 1 95.31 280 TYR A N 1
ATOM 2268 C CA . TYR A 1 280 ? -8.656 -7.793 5.324 1 95.31 280 TYR A CA 1
ATOM 2269 C C . TYR A 1 280 ? -8.906 -6.598 4.414 1 95.31 280 TYR A C 1
ATOM 2271 O O . TYR A 1 280 ? -8.477 -5.48 4.711 1 95.31 280 TYR A O 1
ATOM 2279 N N . LYS A 1 281 ? -9.609 -6.824 3.336 1 95.06 281 LYS A N 1
ATOM 2280 C CA . LYS A 1 281 ? -10 -5.781 2.389 1 95.06 281 LYS A CA 1
ATOM 2281 C C . LYS A 1 281 ? -10.859 -4.719 3.062 1 95.06 281 LYS A C 1
ATOM 2283 O O . LYS A 1 281 ? -10.703 -3.525 2.799 1 95.06 281 LYS A O 1
ATOM 2288 N N . ASP A 1 282 ? -11.672 -5.047 3.973 1 93.44 282 ASP A N 1
ATOM 2289 C CA . ASP A 1 282 ? -12.688 -4.152 4.52 1 93.44 282 ASP A CA 1
ATOM 2290 C C . ASP A 1 282 ? -12.156 -3.4 5.738 1 93.44 282 ASP A C 1
ATOM 2292 O O . ASP A 1 282 ? -12.688 -2.352 6.105 1 93.44 282 ASP A O 1
ATOM 2296 N N . TYR A 1 283 ? -11.102 -3.885 6.348 1 90.38 283 TYR A N 1
ATOM 2297 C CA . TYR A 1 283 ? -10.555 -3.299 7.566 1 90.38 283 TYR A CA 1
ATOM 2298 C C . TYR A 1 283 ? -10.039 -1.888 7.309 1 90.38 283 TYR A C 1
ATOM 2300 O O . TYR A 1 283 ? -10.062 -1.04 8.203 1 90.38 283 TYR A O 1
ATOM 2308 N N . ILE A 1 284 ? -9.688 -1.577 6.129 1 93.12 284 ILE A N 1
ATOM 2309 C CA . ILE A 1 284 ? -8.945 -0.355 5.836 1 93.12 284 ILE A CA 1
ATOM 2310 C C . ILE A 1 284 ? -9.883 0.849 5.93 1 93.12 284 ILE A C 1
ATOM 2312 O O . ILE A 1 284 ? -9.445 1.963 6.227 1 93.12 284 ILE A O 1
ATOM 2316 N N . ASP A 1 285 ? -11.172 0.693 5.781 1 91.19 285 ASP A N 1
ATOM 2317 C CA . ASP A 1 285 ? -12.125 1.797 5.762 1 91.19 285 ASP A CA 1
ATOM 2318 C C . ASP A 1 285 ? -12.148 2.527 7.102 1 91.19 285 ASP A C 1
ATOM 2320 O O . ASP A 1 285 ? -12.117 3.758 7.145 1 91.19 285 ASP A O 1
ATOM 2324 N N . ASP A 1 286 ? -12.141 1.819 8.141 1 90.38 286 ASP A N 1
ATOM 2325 C CA . ASP A 1 286 ? -12.164 2.412 9.469 1 90.38 286 ASP A CA 1
ATOM 2326 C C . ASP A 1 286 ? -10.867 3.164 9.766 1 90.38 286 ASP A C 1
ATOM 2328 O O . ASP A 1 286 ? -10.891 4.258 10.328 1 90.38 286 ASP A O 1
ATOM 2332 N N . TYR A 1 287 ? -9.852 2.592 9.414 1 92.38 287 TYR A N 1
ATOM 2333 C CA . TYR A 1 287 ? -8.555 3.211 9.672 1 92.38 287 TYR A CA 1
ATOM 2334 C C . TYR A 1 287 ? -8.375 4.477 8.844 1 92.38 287 TYR A C 1
ATOM 2336 O O . TYR A 1 287 ? -7.777 5.449 9.297 1 92.38 287 TYR A O 1
ATOM 2344 N N . MET A 1 288 ? -8.961 4.492 7.637 1 91.69 288 MET A N 1
ATOM 2345 C CA . MET A 1 288 ? -8.875 5.676 6.789 1 91.69 288 MET A CA 1
ATOM 2346 C C . MET A 1 288 ? -9.641 6.844 7.402 1 91.69 288 MET A C 1
ATOM 2348 O O . MET A 1 288 ? -9.18 7.984 7.355 1 91.69 288 MET A O 1
ATOM 2352 N N . ALA A 1 289 ? -10.734 6.555 8.016 1 86.94 289 ALA A N 1
ATOM 2353 C CA . ALA A 1 289 ? -11.523 7.59 8.68 1 86.94 289 ALA A CA 1
ATOM 2354 C C . ALA A 1 289 ? -10.773 8.172 9.875 1 86.94 289 ALA A C 1
ATOM 2356 O O . ALA A 1 289 ? -10.75 9.391 10.062 1 86.94 289 ALA A O 1
ATOM 2357 N N . GLU A 1 290 ? -10.211 7.336 10.602 1 89.62 290 GLU A N 1
ATOM 2358 C CA . GLU A 1 290 ? -9.43 7.777 11.758 1 89.62 290 GLU A CA 1
ATOM 2359 C C . GLU A 1 290 ? -8.227 8.617 11.32 1 89.62 290 GLU A C 1
ATOM 2361 O O . GLU A 1 290 ? -7.926 9.633 11.945 1 89.62 290 GLU A O 1
ATOM 2366 N N . GLU A 1 291 ? -7.59 8.148 10.312 1 92.81 291 GLU A N 1
ATOM 2367 C CA . GLU A 1 291 ? -6.418 8.867 9.82 1 92.81 291 GLU A CA 1
ATOM 2368 C C . GLU A 1 291 ? -6.797 10.258 9.32 1 92.81 291 GLU A C 1
ATOM 2370 O O . GLU A 1 291 ? -6.023 11.203 9.477 1 92.81 291 GLU A O 1
ATOM 2375 N N . GLU A 1 292 ? -7.938 10.383 8.719 1 90.25 292 GLU A N 1
ATOM 2376 C CA . GLU A 1 292 ? -8.406 11.672 8.219 1 90.25 292 GLU A CA 1
ATOM 2377 C C . GLU A 1 292 ? -8.594 12.664 9.367 1 90.25 292 GLU A C 1
ATOM 2379 O O . GLU A 1 292 ? -8.305 13.852 9.219 1 90.25 292 GLU A O 1
ATOM 2384 N N . GLN A 1 293 ? -9.031 12.258 10.453 1 87.62 293 GLN A N 1
ATOM 2385 C CA . GLN A 1 293 ? -9.195 13.117 11.617 1 87.62 293 GLN A CA 1
ATOM 2386 C C . GLN A 1 293 ? -7.852 13.633 12.117 1 87.62 293 GLN A C 1
ATOM 2388 O O . GLN A 1 293 ? -7.73 14.805 12.484 1 87.62 293 GLN A O 1
ATOM 2393 N N . ILE A 1 294 ? -6.918 12.727 12.148 1 92.44 294 ILE A N 1
ATOM 2394 C CA . ILE A 1 294 ? -5.578 13.125 12.562 1 92.44 294 ILE A CA 1
ATOM 2395 C C . ILE A 1 294 ? -5.023 14.156 11.586 1 92.44 294 ILE A C 1
ATOM 2397 O O . ILE A 1 294 ? -4.422 15.148 12 1 92.44 294 ILE A O 1
ATOM 2401 N N . ALA A 1 295 ? -5.301 13.914 10.297 1 93.62 295 ALA A N 1
ATOM 2402 C CA . ALA A 1 295 ? -4.84 14.836 9.266 1 93.62 295 ALA A CA 1
ATOM 2403 C C . ALA A 1 295 ? -5.477 16.219 9.438 1 93.62 295 ALA A C 1
ATOM 2405 O O . ALA A 1 295 ? -4.828 17.234 9.203 1 93.62 295 ALA A O 1
ATOM 2406 N N . ASP A 1 296 ? -6.68 16.25 9.875 1 90.31 296 ASP A N 1
ATOM 2407 C CA . ASP A 1 296 ? -7.391 17.5 10.07 1 90.31 296 ASP A CA 1
ATOM 2408 C C . ASP A 1 296 ? -6.75 18.328 11.188 1 90.31 296 ASP A C 1
ATOM 2410 O O . ASP A 1 296 ? -6.688 19.547 11.109 1 90.31 296 ASP A O 1
ATOM 2414 N N . GLN A 1 297 ? -6.336 17.703 12.18 1 91.12 297 GLN A N 1
ATOM 2415 C CA . GLN A 1 297 ? -5.652 18.375 13.273 1 91.12 297 GLN A CA 1
ATOM 2416 C C . GLN A 1 297 ? -4.352 19.016 12.789 1 91.12 297 GLN A C 1
ATOM 2418 O O . GLN A 1 297 ? -4.035 20.156 13.164 1 91.12 297 GLN A O 1
ATOM 2423 N N . LEU A 1 298 ? -3.668 18.234 11.984 1 94.5 298 LEU A N 1
ATOM 2424 C CA . LEU A 1 298 ? -2.424 18.766 11.445 1 94.5 298 LEU A CA 1
ATOM 2425 C C . LEU A 1 298 ? -2.699 19.938 10.492 1 94.5 298 LEU A C 1
ATOM 2427 O O . LEU A 1 298 ? -1.955 20.922 10.477 1 94.5 298 LEU A O 1
ATOM 2431 N N . LYS A 1 299 ? -3.748 19.859 9.758 1 93.88 299 LYS A N 1
ATOM 2432 C CA . LYS A 1 299 ? -4.129 20.875 8.781 1 93.88 299 LYS A CA 1
ATOM 2433 C C . LYS A 1 299 ? -4.379 22.234 9.453 1 93.88 299 LYS A C 1
ATOM 2435 O O . LYS A 1 299 ? -4.176 23.281 8.844 1 93.88 299 LYS A O 1
ATOM 2440 N N . GLU A 1 300 ? -4.789 22.172 10.695 1 92.94 300 GLU A N 1
ATOM 2441 C CA . GLU A 1 300 ? -5.043 23.406 11.445 1 92.94 300 GLU A CA 1
ATOM 2442 C C . GLU A 1 300 ? -3.812 24.312 11.461 1 92.94 300 GLU A C 1
ATOM 2444 O O . GLU A 1 300 ? -3.938 25.531 11.477 1 92.94 300 GLU A O 1
ATOM 2449 N N . TYR A 1 301 ? -2.697 23.781 11.383 1 95.25 301 TYR A N 1
ATOM 2450 C CA . TYR A 1 301 ? -1.468 24.547 11.531 1 95.25 301 TYR A CA 1
ATOM 2451 C C . TYR A 1 301 ? -1.101 25.25 10.234 1 95.25 301 TYR A C 1
ATOM 2453 O O . TYR A 1 301 ? -0.23 26.125 10.219 1 95.25 301 TYR A O 1
ATOM 2461 N N . ILE A 1 302 ? -1.737 24.859 9.117 1 95.56 302 ILE A N 1
ATOM 2462 C CA . ILE A 1 302 ? -1.632 25.688 7.914 1 95.56 302 ILE A CA 1
ATOM 2463 C C . ILE A 1 302 ? -2.266 27.047 8.172 1 95.56 302 ILE A C 1
ATOM 2465 O O . ILE A 1 302 ? -1.684 28.094 7.832 1 95.56 302 ILE A O 1
ATOM 2469 N N . TYR A 1 303 ? -3.355 27 8.891 1 93.75 303 TYR A N 1
ATOM 2470 C CA . TYR A 1 303 ? -4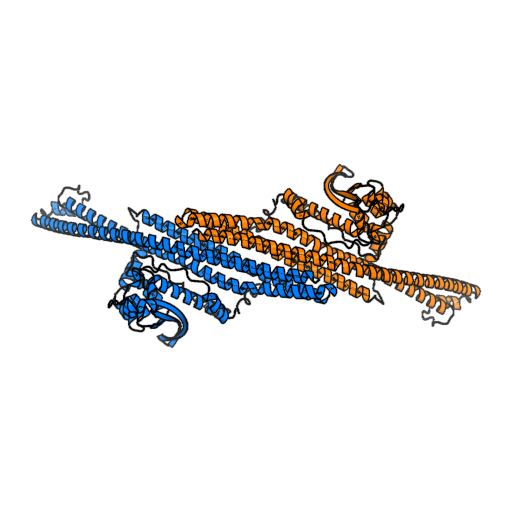.098 28.219 9.172 1 93.75 303 TYR A CA 1
ATOM 2471 C C . TYR A 1 303 ? -3.475 28.984 10.328 1 93.75 303 TYR A C 1
ATOM 2473 O O . TYR A 1 303 ? -3.533 30.219 10.367 1 93.75 303 TYR A O 1
ATOM 2481 N N . PHE A 1 304 ? -2.887 28.266 11.219 1 95.56 304 PHE A N 1
ATOM 2482 C CA . PHE A 1 304 ? -2.137 28.938 12.273 1 95.56 304 PHE A CA 1
ATOM 2483 C C . PHE A 1 304 ? -0.983 29.75 11.695 1 95.56 304 PHE A C 1
ATOM 2485 O O . PHE A 1 304 ? -0.65 30.812 12.195 1 95.56 304 PHE A O 1
ATOM 2492 N N . ALA A 1 305 ? -0.374 29.156 10.688 1 96.44 305 ALA A N 1
ATOM 2493 C CA . ALA A 1 305 ? 0.695 29.891 10.016 1 96.44 305 ALA A CA 1
ATOM 2494 C C . ALA A 1 305 ? 0.175 31.203 9.438 1 96.44 305 ALA A C 1
ATOM 2496 O O . ALA A 1 305 ? 0.857 32.219 9.492 1 96.44 305 ALA A O 1
ATOM 2497 N N . ASP A 1 306 ? -1.038 31.203 8.969 1 94.62 306 ASP A N 1
ATOM 2498 C CA . ASP A 1 306 ? -1.653 32.406 8.453 1 94.62 306 ASP A CA 1
ATOM 2499 C C . ASP A 1 306 ? -1.892 33.438 9.578 1 94.62 306 ASP A C 1
ATOM 2501 O O . ASP A 1 306 ? -1.732 34.625 9.375 1 94.62 306 ASP A O 1
ATOM 2505 N N . SER A 1 307 ? -2.324 32.906 10.695 1 95.69 307 SER A N 1
ATOM 2506 C CA . SER A 1 307 ? -2.52 33.781 11.852 1 95.69 307 SER A CA 1
ATOM 2507 C C . SER A 1 307 ? -1.209 34.438 12.281 1 95.69 307 SER A C 1
ATOM 2509 O O . SER A 1 307 ? -1.185 35.625 12.656 1 95.69 307 SER A O 1
ATOM 2511 N N . LEU A 1 308 ? -0.155 33.656 12.211 1 96.44 308 LEU A N 1
ATOM 2512 C CA . LEU A 1 308 ? 1.168 34.188 12.539 1 96.44 308 LEU A CA 1
ATOM 2513 C C . LEU A 1 308 ? 1.583 35.281 11.555 1 96.44 308 LEU A C 1
ATOM 2515 O O . LEU A 1 308 ? 2.105 36.312 11.953 1 96.44 308 LEU A O 1
ATOM 2519 N N . LYS A 1 309 ? 1.321 35.062 10.312 1 95.44 309 LYS A N 1
ATOM 2520 C CA . LYS A 1 309 ? 1.636 36.062 9.289 1 95.44 309 LYS A CA 1
ATOM 2521 C C . LYS A 1 309 ? 0.833 37.344 9.492 1 95.44 309 LYS A C 1
ATOM 2523 O O . LYS A 1 309 ? 1.324 38.438 9.227 1 95.44 309 LYS A O 1
ATOM 2528 N N . ALA A 1 310 ? -0.409 37.156 9.953 1 93 310 ALA A N 1
ATOM 2529 C CA . ALA A 1 310 ? -1.262 38.312 10.211 1 93 310 ALA A CA 1
ATOM 2530 C C . ALA A 1 310 ? -0.677 39.188 11.312 1 93 310 ALA A C 1
ATOM 2532 O O . ALA A 1 310 ? -0.722 40.438 11.227 1 93 310 ALA A O 1
ATOM 2533 N N . VAL A 1 311 ? -0.12 38.594 12.312 1 95.56 311 VAL A N 1
ATOM 2534 C CA . VAL A 1 311 ? 0.518 39.312 13.398 1 95.56 311 VAL A CA 1
ATOM 2535 C C . VAL A 1 311 ? 1.744 40.062 12.875 1 95.56 311 VAL A C 1
ATOM 2537 O O . VAL A 1 311 ? 1.973 41.219 13.219 1 95.56 311 VAL A O 1
ATOM 2540 N N . CYS A 1 312 ? 2.518 39.406 12.023 1 95.44 312 CYS A N 1
ATOM 2541 C CA . CYS A 1 312 ? 3.697 40.031 11.438 1 95.44 312 CYS A CA 1
ATOM 2542 C C . CYS A 1 312 ? 3.307 41.219 10.562 1 95.44 312 CYS A C 1
ATOM 2544 O O . CYS A 1 312 ? 3.967 42.25 10.586 1 95.44 312 CYS A O 1
ATOM 2546 N N . ARG A 1 313 ? 2.23 41.062 9.828 1 92.88 313 ARG A N 1
ATOM 2547 C CA . ARG A 1 313 ? 1.763 42.125 8.961 1 92.88 313 ARG A CA 1
ATOM 2548 C C . ARG A 1 313 ? 1.324 43.344 9.773 1 92.88 313 ARG A C 1
ATOM 2550 O O . ARG A 1 313 ? 1.541 44.469 9.359 1 92.88 313 ARG A O 1
ATOM 2557 N N . LYS A 1 314 ? 0.718 43.094 10.883 1 92.81 314 LYS A N 1
ATOM 2558 C CA . LYS A 1 314 ? 0.308 44.188 11.758 1 92.81 314 LYS A CA 1
ATOM 2559 C C . LYS A 1 314 ? 1.518 44.969 12.273 1 92.81 314 LYS A C 1
ATOM 2561 O O . LYS A 1 314 ? 1.482 46.188 12.352 1 92.81 314 LYS A O 1
ATOM 2566 N N . GLN A 1 315 ? 2.539 44.281 12.602 1 93.94 315 GLN A N 1
ATOM 2567 C CA . GLN A 1 315 ? 3.77 44.938 13.039 1 93.94 315 GLN A CA 1
ATOM 2568 C C . GLN A 1 315 ? 4.355 45.812 11.922 1 93.94 315 GLN A C 1
ATOM 2570 O O . GLN A 1 315 ? 4.832 46.906 12.172 1 93.94 315 GLN A O 1
ATOM 2575 N N . GLU A 1 316 ? 4.297 45.312 10.75 1 93.12 316 GLU A N 1
ATOM 2576 C CA . GLU A 1 316 ? 4.809 46.062 9.594 1 93.12 316 GLU A CA 1
ATOM 2577 C C . GLU A 1 316 ? 4.023 47.344 9.375 1 93.12 316 GLU A C 1
ATOM 2579 O O . GLU A 1 316 ? 4.602 48.375 9.047 1 93.12 316 GLU A O 1
ATOM 2584 N N . ILE A 1 317 ? 2.756 47.219 9.508 1 91.19 317 ILE A N 1
ATOM 2585 C CA . ILE A 1 317 ? 1.895 48.406 9.328 1 91.19 317 ILE A CA 1
ATOM 2586 C C . ILE A 1 317 ? 2.205 49.438 10.391 1 91.19 317 ILE A C 1
ATOM 2588 O O . ILE A 1 317 ? 2.275 50.625 10.102 1 91.19 317 ILE A O 1
ATOM 2592 N N . MET A 1 318 ? 2.414 49 11.609 1 92.62 318 MET A N 1
ATOM 2593 C CA . MET A 1 318 ? 2.752 49.906 12.695 1 92.62 318 MET A CA 1
ATOM 2594 C C . MET A 1 318 ? 4.117 50.562 12.461 1 92.62 318 MET A C 1
ATOM 2596 O O . MET A 1 318 ? 4.309 51.719 12.742 1 92.62 318 MET A O 1
ATOM 2600 N N . GLN A 1 319 ? 5.035 49.75 11.906 1 93.56 319 GLN A N 1
ATOM 2601 C CA . GLN A 1 319 ? 6.355 50.281 11.57 1 93.56 319 GLN A CA 1
ATOM 2602 C C . GLN A 1 319 ? 6.262 51.312 10.461 1 93.56 319 GLN A C 1
ATOM 2604 O O . GLN A 1 319 ? 6.949 52.344 10.508 1 93.56 319 GLN A O 1
ATOM 2609 N N . PHE A 1 320 ? 5.461 51.062 9.539 1 92.38 320 PHE A N 1
ATOM 2610 C CA . PHE A 1 320 ? 5.242 52.031 8.453 1 92.38 320 PHE A CA 1
ATOM 2611 C C . PHE A 1 320 ? 4.668 53.312 8.977 1 92.38 320 PHE A C 1
ATOM 2613 O O . PHE A 1 320 ? 5.078 54.406 8.547 1 92.38 320 PHE A O 1
ATOM 2620 N N . GLU A 1 321 ? 3.678 53.219 9.852 1 91.12 321 GLU A N 1
ATOM 2621 C CA . GLU A 1 321 ? 3.074 54.406 10.453 1 91.12 321 GLU A CA 1
ATOM 2622 C C . GLU A 1 321 ? 4.109 55.219 11.219 1 91.12 321 GLU A C 1
ATOM 2624 O O . GLU A 1 321 ? 4.082 56.438 11.188 1 91.12 321 GLU A O 1
ATOM 2629 N N . LEU A 1 322 ? 5.008 54.562 11.867 1 94.44 322 LEU A N 1
ATOM 2630 C CA . LEU A 1 322 ? 6.082 55.25 12.57 1 94.44 322 LEU A CA 1
ATOM 2631 C C . LEU A 1 322 ? 6.988 56 11.594 1 94.44 322 LEU A C 1
ATOM 2633 O O . LEU A 1 322 ? 7.324 57.156 11.805 1 94.44 322 LEU A O 1
ATOM 2637 N N . GLU A 1 323 ? 7.328 55.375 10.539 1 94.38 323 GLU A N 1
ATOM 2638 C CA . GLU A 1 323 ? 8.18 55.969 9.531 1 94.38 323 GLU A CA 1
ATOM 2639 C C . GLU A 1 323 ? 7.488 57.188 8.883 1 94.38 323 GLU A C 1
ATOM 2641 O O . GLU A 1 323 ? 8.133 58.188 8.586 1 94.38 323 GLU A O 1
ATOM 2646 N N . ARG A 1 324 ? 6.262 57.062 8.68 1 92.38 324 ARG A N 1
ATOM 2647 C CA . ARG A 1 324 ? 5.484 58.156 8.117 1 92.38 324 ARG A CA 1
ATOM 2648 C C . ARG A 1 324 ? 5.465 59.375 9.062 1 92.38 324 ARG A C 1
ATOM 2650 O O . ARG A 1 324 ? 5.605 60.5 8.625 1 92.38 324 ARG A O 1
ATOM 2657 N N . CYS A 1 325 ? 5.32 59.062 10.352 1 95 325 CYS A N 1
ATOM 2658 C CA . CYS A 1 325 ? 5.344 60.156 11.344 1 95 325 CYS A CA 1
ATOM 2659 C C . CYS A 1 325 ? 6.719 60.781 11.414 1 95 325 CYS A C 1
ATOM 2661 O O . CYS A 1 325 ? 6.828 62 11.57 1 95 325 CYS A O 1
ATOM 2663 N N . GLU A 1 326 ? 7.73 59.969 11.242 1 95.31 326 GLU A N 1
ATOM 2664 C CA . GLU A 1 326 ? 9.094 60.5 11.242 1 95.31 326 GLU A CA 1
ATOM 2665 C C . GLU A 1 326 ? 9.352 61.375 10.008 1 95.31 326 GLU A C 1
ATOM 2667 O O . GLU A 1 326 ? 10 62.406 10.102 1 95.31 326 GLU A O 1
ATOM 2672 N N . ASP A 1 327 ? 8.844 60.969 8.906 1 94.5 327 ASP A N 1
ATOM 2673 C CA . ASP A 1 327 ? 8.977 61.75 7.672 1 94.5 327 ASP A CA 1
ATOM 2674 C C . ASP A 1 327 ? 8.25 63.094 7.77 1 94.5 327 ASP A C 1
ATOM 2676 O O . ASP A 1 327 ? 8.742 64.125 7.285 1 94.5 327 ASP A O 1
ATOM 2680 N N . LEU A 1 328 ? 7.086 63.031 8.336 1 94.25 328 LEU A N 1
ATOM 2681 C CA . LEU A 1 328 ? 6.309 64.25 8.523 1 94.25 328 LEU A CA 1
ATOM 2682 C C . LEU A 1 328 ? 7.039 65.188 9.438 1 94.25 328 LEU A C 1
ATOM 2684 O O . LEU A 1 328 ? 7.055 66.438 9.188 1 94.25 328 LEU A O 1
ATOM 2688 N N . LEU A 1 329 ? 7.633 64.688 10.516 1 95.62 329 LEU A N 1
ATOM 2689 C CA . LEU A 1 329 ? 8.398 65.5 11.43 1 95.62 329 LEU A CA 1
ATOM 2690 C C . LEU A 1 329 ? 9.602 66.125 10.727 1 95.62 329 LEU A C 1
ATOM 2692 O O . LEU A 1 329 ? 9.875 67.312 10.891 1 95.62 329 LEU A O 1
ATOM 2696 N N . SER A 1 330 ? 10.281 65.312 9.922 1 95.19 330 SER A N 1
ATOM 2697 C CA . SER A 1 330 ? 11.453 65.812 9.188 1 95.19 330 SER A CA 1
ATOM 2698 C C . SER A 1 330 ? 11.062 66.875 8.18 1 95.19 330 SER A C 1
ATOM 2700 O O . SER A 1 330 ? 11.797 67.875 7.996 1 95.19 330 SER A O 1
ATOM 2702 N N . SER A 1 331 ? 9.953 66.75 7.59 1 94.19 331 SER A N 1
ATOM 2703 C CA . SER A 1 331 ? 9.477 67.688 6.609 1 94.19 331 SER A CA 1
ATOM 2704 C C . SER A 1 331 ? 9.102 69 7.273 1 94.19 331 SER A C 1
ATOM 2706 O O . SER A 1 331 ? 9.383 70.062 6.73 1 94.19 331 SER A O 1
ATOM 2708 N N . LYS A 1 332 ? 8.484 69 8.406 1 93.75 332 LYS A N 1
ATOM 2709 C CA . LYS A 1 332 ? 8.094 70.188 9.141 1 93.75 332 LYS A CA 1
ATOM 2710 C C . LYS A 1 332 ? 9.32 70.938 9.672 1 93.75 332 LYS A C 1
ATOM 2712 O O . LYS A 1 332 ? 9.344 72.125 9.703 1 93.75 332 LYS A O 1
ATOM 2717 N N . LYS A 1 333 ? 10.305 70.188 10.117 1 93.5 333 LYS A N 1
ATOM 2718 C CA . LYS A 1 333 ? 11.547 70.75 10.578 1 93.5 333 LYS A CA 1
ATOM 2719 C C . LYS A 1 333 ? 12.273 71.438 9.438 1 93.5 333 LYS A C 1
ATOM 2721 O O . LYS A 1 333 ? 12.844 72.562 9.625 1 93.5 333 LYS A O 1
ATOM 2726 N N . LEU A 1 334 ? 12.195 70.812 8.312 1 91.56 334 LEU A N 1
ATOM 2727 C CA . LEU A 1 334 ? 12.797 71.438 7.137 1 91.56 334 LEU A CA 1
ATOM 2728 C C . LEU A 1 334 ? 12.086 72.688 6.754 1 91.56 334 LEU A C 1
ATOM 2730 O O . LEU A 1 334 ? 12.727 73.688 6.363 1 91.56 334 LEU A O 1
ATOM 2734 N N . GLN A 1 335 ? 10.812 72.75 6.883 1 90.25 335 GLN A N 1
ATOM 2735 C CA . GLN A 1 335 ? 10.016 73.938 6.586 1 90.25 335 GLN A CA 1
ATOM 2736 C C . GLN A 1 335 ? 10.359 75.062 7.535 1 90.25 335 GLN A C 1
ATOM 2738 O O . GLN A 1 335 ? 10.43 76.25 7.121 1 90.25 335 GLN A O 1
ATOM 2743 N N . LYS A 1 336 ? 10.523 74.75 8.75 1 89.38 336 LYS A N 1
ATOM 2744 C CA . LYS A 1 336 ? 10.891 75.812 9.734 1 89.38 336 LYS A CA 1
ATOM 2745 C C . LYS A 1 336 ? 12.273 76.375 9.453 1 89.38 336 LYS A C 1
ATOM 2747 O O . LYS A 1 336 ? 12.484 77.562 9.562 1 89.38 336 LYS A O 1
ATOM 2752 N N . ASP A 1 337 ? 13.203 75.5 9.062 1 88.56 337 ASP A N 1
ATOM 2753 C CA . ASP A 1 337 ? 14.562 75.875 8.742 1 88.56 337 ASP A CA 1
ATOM 2754 C C . ASP A 1 337 ? 14.578 76.812 7.52 1 88.56 337 ASP A C 1
ATOM 2756 O O . ASP A 1 337 ? 15.367 77.75 7.457 1 88.56 337 ASP A O 1
ATOM 2760 N N . GLN A 1 338 ? 13.719 76.562 6.656 1 84.38 338 GLN A N 1
ATOM 2761 C CA . GLN A 1 338 ? 13.633 77.438 5.457 1 84.38 338 GLN A CA 1
ATOM 2762 C C . GLN A 1 338 ? 13.047 78.812 5.785 1 84.38 338 GLN A C 1
ATOM 2764 O O . GLN A 1 338 ? 13.484 79.812 5.227 1 84.38 338 GLN A O 1
ATOM 2769 N N . LEU A 1 339 ? 12.141 78.75 6.664 1 83.88 339 LEU A N 1
ATOM 2770 C CA . LEU A 1 339 ? 11.508 80 7.059 1 83.88 339 LEU A CA 1
ATOM 2771 C C . LEU A 1 339 ? 12.461 80.875 7.883 1 83.88 339 LEU A C 1
ATOM 2773 O O . LEU A 1 339 ? 12.422 82.125 7.801 1 83.88 339 LEU A O 1
ATOM 2777 N N . THR A 1 340 ? 13.398 80.188 8.703 1 79.5 340 THR A N 1
ATOM 2778 C CA . THR A 1 340 ? 14.305 80.938 9.586 1 79.5 340 THR A CA 1
ATOM 2779 C C . THR A 1 340 ? 15.633 81.25 8.883 1 79.5 340 THR A C 1
ATOM 2781 O O . THR A 1 340 ? 16.516 81.875 9.445 1 79.5 340 THR A O 1
ATOM 2784 N N . GLY A 1 341 ? 15.812 80.938 7.574 1 72.31 341 GLY A N 1
ATOM 2785 C CA . GLY A 1 341 ? 16.969 81.25 6.758 1 72.31 341 GLY A CA 1
ATOM 2786 C C . GLY A 1 341 ? 18.141 80.312 6.957 1 72.31 341 GLY A C 1
ATOM 2787 O O . GLY A 1 341 ? 19.25 80.562 6.484 1 72.31 341 GLY A O 1
ATOM 2788 N N . LYS A 1 342 ? 18.094 79.25 7.645 1 70 342 LYS A N 1
ATOM 2789 C CA . LYS A 1 342 ? 19.219 7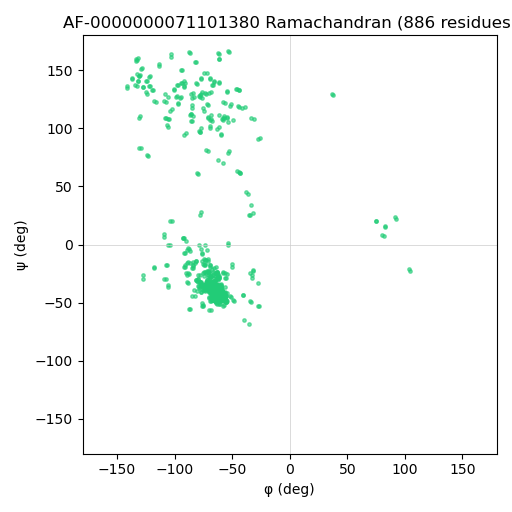8.375 7.938 1 70 342 LYS A CA 1
ATOM 2790 C C . LYS A 1 342 ? 19.359 77.312 6.867 1 70 342 LYS A C 1
ATOM 2792 O O . LYS A 1 342 ? 20.375 76.625 6.801 1 70 342 LYS A O 1
ATOM 2797 N N . ALA A 1 343 ? 18.375 76.875 6.125 1 61.25 343 ALA A N 1
ATOM 2798 C CA . ALA A 1 343 ? 18.484 75.875 5.074 1 61.25 343 ALA A CA 1
ATOM 2799 C C . ALA A 1 343 ? 18.406 76.5 3.691 1 61.25 343 ALA A C 1
ATOM 2801 O O . ALA A 1 343 ? 17.688 77.5 3.5 1 61.25 343 ALA A O 1
ATOM 2802 N N . PRO A 1 344 ? 19.516 76.188 2.723 1 55.47 344 PRO A N 1
ATOM 2803 C CA . PRO A 1 344 ? 19.531 76.812 1.403 1 55.47 344 PRO A CA 1
ATOM 2804 C C . PRO A 1 344 ? 18.188 76.688 0.68 1 55.47 344 PRO A C 1
ATOM 2806 O O . PRO A 1 344 ? 17.516 75.688 0.782 1 55.47 344 PRO A O 1
ATOM 2809 N N . GLN A 1 345 ? 17.469 77.688 0.56 1 52.41 345 GLN A N 1
ATOM 2810 C CA . GLN A 1 345 ? 16.25 77.75 -0.23 1 52.41 345 GLN A CA 1
ATOM 2811 C C . GLN A 1 345 ? 16.438 77.125 -1.61 1 52.41 345 GLN A C 1
ATOM 2813 O O . GLN A 1 345 ? 17.172 77.688 -2.443 1 52.41 345 GLN A O 1
ATOM 2818 N N . LYS A 1 346 ? 16.703 75.938 -1.659 1 47.47 346 LYS A N 1
ATOM 2819 C CA . LYS A 1 346 ? 16.859 75.562 -3.059 1 47.47 346 LYS A CA 1
ATOM 2820 C C . LYS A 1 346 ? 15.828 76.25 -3.938 1 47.47 346 LYS A C 1
ATOM 2822 O O . LYS A 1 346 ? 15.984 76.312 -5.16 1 47.47 346 LYS A O 1
ATOM 2827 N N . VAL A 1 347 ? 14.477 75.875 -3.688 1 44.78 347 VAL A N 1
ATOM 2828 C CA . VAL A 1 347 ? 13.492 76.188 -4.719 1 44.78 347 VAL A CA 1
ATOM 2829 C C . VAL A 1 347 ? 13.266 77.688 -4.801 1 44.78 347 VAL A C 1
ATOM 2831 O O . VAL A 1 347 ? 12.945 78.312 -3.795 1 44.78 347 VAL A O 1
ATOM 2834 N N . PHE A 1 348 ? 13.914 78.375 -5.812 1 45.31 348 PHE A N 1
ATOM 2835 C CA . PHE A 1 348 ? 13.539 79.625 -6.449 1 45.31 348 PHE A CA 1
ATOM 2836 C C . PHE A 1 348 ? 12.023 79.812 -6.508 1 45.31 348 PHE A C 1
ATOM 2838 O O . PHE A 1 348 ? 11.391 79.375 -7.477 1 45.31 348 PHE A O 1
ATOM 2845 N N . SER A 1 349 ? 11.195 79.312 -5.695 1 46.47 349 SER A N 1
ATOM 2846 C CA . SER A 1 349 ? 9.766 79.5 -5.934 1 46.47 349 SER A CA 1
ATOM 2847 C C . SER A 1 349 ? 9.43 81 -6.168 1 46.47 349 SER A C 1
ATOM 2849 O O . SER A 1 349 ? 10.047 81.875 -5.578 1 46.47 349 SER A O 1
ATOM 2851 N N . PHE A 1 350 ? 8.867 81.312 -7.309 1 46.12 350 PHE A N 1
ATOM 2852 C CA . PHE A 1 350 ? 8.312 82.562 -7.766 1 46.12 350 PHE A CA 1
ATOM 2853 C C . PHE A 1 350 ? 7.711 83.312 -6.602 1 46.12 350 PHE A C 1
ATOM 2855 O O . PHE A 1 350 ? 7.672 84.562 -6.629 1 46.12 350 PHE A O 1
ATOM 2862 N N . ARG A 1 351 ? 7.277 82.75 -5.578 1 48.47 351 ARG A N 1
ATOM 2863 C CA . ARG A 1 351 ? 6.652 83.438 -4.469 1 48.47 351 ARG A CA 1
ATOM 2864 C C . ARG A 1 351 ? 7.695 84.188 -3.633 1 48.47 351 ARG A C 1
ATOM 2866 O O . ARG A 1 351 ? 7.414 85.25 -3.078 1 48.47 351 ARG A O 1
ATOM 2873 N N . GLY A 1 352 ? 8.898 83.75 -3.621 1 48.59 352 GLY A N 1
ATOM 2874 C CA . GLY A 1 352 ? 9.977 84.5 -2.986 1 48.59 352 GLY A CA 1
ATOM 2875 C C . GLY A 1 352 ? 10.359 85.75 -3.736 1 48.59 352 GLY A C 1
ATOM 2876 O O . GLY A 1 352 ? 10.773 86.75 -3.127 1 48.59 352 GLY A O 1
ATOM 2877 N N . MET A 1 353 ? 10.359 85.625 -5.047 1 48.53 353 MET A N 1
ATOM 2878 C CA . MET A 1 353 ? 10.586 86.812 -5.84 1 48.53 353 MET A CA 1
ATOM 2879 C C . MET A 1 353 ? 9.461 87.812 -5.633 1 48.53 353 MET A C 1
ATOM 2881 O O . MET A 1 353 ? 9.711 89.062 -5.562 1 48.53 353 MET A O 1
ATOM 2885 N N . THR A 1 354 ? 8.172 87.312 -5.719 1 48.81 354 THR A N 1
ATOM 2886 C CA . THR A 1 354 ? 7.078 88.25 -5.535 1 48.81 354 THR A CA 1
ATOM 2887 C C . THR A 1 354 ? 7.094 88.875 -4.125 1 48.81 354 THR A C 1
ATOM 2889 O O . THR A 1 354 ? 6.762 90 -3.92 1 48.81 354 THR A O 1
ATOM 2892 N N . SER A 1 355 ? 7.488 88.062 -3.148 1 50.47 355 SER A N 1
ATOM 2893 C CA . SER A 1 355 ? 7.562 88.688 -1.817 1 50.47 355 SER A CA 1
ATOM 2894 C C . SER A 1 355 ? 8.766 89.562 -1.695 1 50.47 355 SER A C 1
ATOM 2896 O O . SER A 1 355 ? 8.734 90.562 -0.935 1 50.47 355 SER A O 1
ATOM 2898 N N . LYS A 1 356 ? 9.891 89.312 -2.262 1 50.16 356 LYS A N 1
ATOM 2899 C CA . LYS A 1 356 ? 10.969 90.312 -2.336 1 50.16 356 LYS A CA 1
ATOM 2900 C C . LYS A 1 356 ? 10.523 91.562 -3.109 1 50.16 356 LYS A C 1
ATOM 2902 O O . LYS A 1 356 ? 10.938 92.688 -2.791 1 50.16 356 LYS A O 1
ATOM 2907 N N . LEU A 1 357 ? 9.984 91.312 -4.289 1 47.78 357 LEU A N 1
ATOM 2908 C CA . LEU A 1 357 ? 9.555 92.5 -5.074 1 47.78 357 LEU A CA 1
ATOM 2909 C C . LEU A 1 357 ? 8.344 93.125 -4.426 1 47.78 357 LEU A C 1
ATOM 2911 O O . LEU A 1 357 ? 8.203 94.375 -4.488 1 47.78 357 LEU A O 1
ATOM 2915 N N . PHE A 1 358 ? 7.297 92.375 -4.246 1 44.62 358 PHE A N 1
ATOM 2916 C CA . PHE A 1 358 ? 6.117 93 -3.637 1 44.62 358 PHE A CA 1
ATOM 2917 C C . PHE A 1 358 ? 6.16 92.875 -2.119 1 44.62 358 PHE A C 1
ATOM 2919 O O . PHE A 1 358 ? 6.023 91.75 -1.586 1 44.62 358 PHE A O 1
ATOM 2926 N N . GLY A 1 359 ? 6.633 93.875 -1.299 1 48.69 359 GLY A N 1
ATOM 2927 C CA . GLY A 1 359 ? 6.789 94.312 0.068 1 48.69 359 GLY A CA 1
ATOM 2928 C C . GLY A 1 359 ? 7.086 93.25 1.053 1 48.69 359 GLY A C 1
ATOM 2929 O O . GLY A 1 359 ? 6.82 92.062 0.771 1 48.69 359 GLY A O 1
ATOM 2930 N N . GLN A 1 360 ? 8.156 93.312 1.979 1 49.22 360 GLN A N 1
ATOM 2931 C CA . GLN A 1 360 ? 8.648 92.562 3.125 1 49.22 360 GLN A CA 1
ATOM 2932 C C . GLN A 1 360 ? 7.512 91.812 3.85 1 49.22 360 GLN A C 1
ATOM 2934 O O . GLN A 1 360 ? 6.516 92.438 4.219 1 49.22 360 GLN A O 1
ATOM 2939 N N . GLU A 1 361 ? 7.16 90.625 3.566 1 55.72 361 GLU A N 1
ATOM 2940 C CA . GLU A 1 361 ? 6.23 90 4.477 1 55.72 361 GLU A CA 1
ATOM 2941 C C . GLU A 1 361 ? 6.426 90.5 5.914 1 55.72 361 GLU A C 1
ATOM 2943 O O . GLU A 1 361 ? 7.559 90.562 6.387 1 55.72 361 GLU A O 1
ATOM 2948 N N . ASN A 1 362 ? 5.523 91.25 6.344 1 62.41 362 ASN A N 1
ATOM 2949 C CA . ASN A 1 362 ? 5.555 91.938 7.648 1 62.41 362 ASN A CA 1
ATOM 2950 C C . ASN A 1 362 ? 6.098 91 8.727 1 62.41 362 ASN A C 1
ATOM 2952 O O . ASN A 1 362 ? 5.84 89.812 8.703 1 62.41 362 ASN A O 1
ATOM 2956 N N . ALA A 1 363 ? 7.254 91.312 9.367 1 70.25 363 ALA A N 1
ATOM 2957 C CA . ALA A 1 363 ? 7.918 90.625 10.484 1 70.25 363 ALA A CA 1
ATOM 2958 C C . ALA A 1 363 ? 6.902 89.875 11.359 1 70.25 363 ALA A C 1
ATOM 2960 O O . ALA A 1 363 ? 7.16 88.812 11.82 1 70.25 363 ALA A O 1
ATOM 2961 N N . GLU A 1 364 ? 5.719 90.438 11.453 1 75.62 364 GLU A N 1
ATOM 2962 C CA . GLU A 1 364 ? 4.691 89.875 12.312 1 75.62 364 GLU A CA 1
ATOM 2963 C C . GLU A 1 364 ? 4.102 88.625 11.695 1 75.62 364 GLU A C 1
ATOM 2965 O O . GLU A 1 364 ? 3.83 87.625 12.398 1 75.62 364 GLU A O 1
ATOM 2970 N N . THR A 1 365 ? 4.004 88.625 10.398 1 79.44 365 THR A N 1
ATOM 2971 C CA . THR A 1 365 ? 3.426 87.5 9.703 1 79.44 365 THR A CA 1
ATOM 2972 C C . THR A 1 365 ? 4.41 86.312 9.672 1 79.44 365 THR A C 1
ATOM 2974 O O . THR A 1 365 ? 4.012 85.188 9.812 1 79.44 365 THR A O 1
ATOM 2977 N N . LYS A 1 366 ? 5.598 86.688 9.492 1 78.69 366 LYS A N 1
ATOM 2978 C CA . LYS A 1 366 ? 6.637 85.688 9.516 1 78.69 366 LYS A CA 1
ATOM 2979 C C . LYS A 1 366 ? 6.727 85 10.898 1 78.69 366 LYS A C 1
ATOM 2981 O O . LYS A 1 366 ? 6.887 83.812 11 1 78.69 366 LYS A O 1
ATOM 2986 N N . GLU A 1 367 ? 6.664 85.812 11.859 1 82.06 367 GLU A N 1
ATOM 2987 C CA . GLU A 1 367 ? 6.723 85.312 13.219 1 82.06 367 GLU A CA 1
ATOM 2988 C C . GLU A 1 367 ? 5.512 84.438 13.539 1 82.06 367 GLU A C 1
ATOM 2990 O O . GLU A 1 367 ? 5.629 83.438 14.234 1 82.06 367 GLU A O 1
ATOM 2995 N N . SER A 1 368 ? 4.348 84.812 13 1 86.5 368 SER A N 1
ATOM 2996 C CA . SER A 1 368 ? 3.135 84 13.211 1 86.5 368 SER A CA 1
ATOM 2997 C C . SER A 1 368 ? 3.217 82.688 12.508 1 86.5 368 SER A C 1
ATOM 2999 O O . SER A 1 368 ? 2.801 81.625 13.062 1 86.5 368 SER A O 1
ATOM 3001 N N . LYS A 1 369 ? 3.729 82.688 11.352 1 86.31 369 LYS A N 1
ATOM 3002 C CA . LYS A 1 369 ? 3.912 81.438 10.602 1 86.31 369 LYS A CA 1
ATOM 3003 C C . LYS A 1 369 ? 4.941 80.562 11.281 1 86.31 369 LYS A C 1
ATOM 3005 O O . LYS A 1 369 ? 4.773 79.312 11.336 1 86.31 369 LYS A O 1
ATOM 3010 N N . ALA A 1 370 ? 5.969 81.062 11.781 1 86.12 370 ALA A N 1
ATOM 3011 C CA . ALA A 1 370 ? 7.02 80.312 12.477 1 86.12 370 ALA A CA 1
ATOM 3012 C C . ALA A 1 370 ? 6.477 79.688 13.742 1 86.12 370 ALA A C 1
ATOM 3014 O O . ALA A 1 370 ? 6.871 78.562 14.086 1 86.12 370 ALA A O 1
ATOM 3015 N N . ASN A 1 371 ? 5.586 80.438 14.352 1 89.12 371 ASN A N 1
ATOM 3016 C CA . ASN A 1 371 ? 4.988 79.875 15.57 1 89.12 371 ASN A CA 1
ATOM 3017 C C . ASN A 1 371 ? 4.043 78.75 15.25 1 89.12 371 ASN A C 1
ATOM 3019 O O . ASN A 1 371 ? 3.986 77.75 16 1 89.12 371 ASN A O 1
ATOM 3023 N N . LEU A 1 372 ? 3.346 78.875 14.164 1 90.94 372 LEU A N 1
ATOM 3024 C CA . LEU A 1 372 ? 2.445 77.812 13.742 1 90.94 372 LEU A CA 1
ATOM 3025 C C . LEU A 1 372 ? 3.227 76.5 13.398 1 90.94 372 LEU A C 1
ATOM 3027 O O . LEU A 1 372 ? 2.82 75.438 13.758 1 90.94 372 LEU A O 1
ATOM 3031 N N . ILE A 1 373 ? 4.285 76.688 12.75 1 92.5 373 ILE A N 1
ATOM 3032 C CA . ILE A 1 373 ? 5.113 75.5 12.352 1 92.5 373 ILE A CA 1
ATOM 3033 C C . ILE A 1 373 ? 5.742 74.875 13.586 1 92.5 373 ILE A C 1
ATOM 3035 O O . ILE A 1 373 ? 5.895 73.688 13.656 1 92.5 373 ILE A O 1
ATOM 3039 N N . SER A 1 374 ? 6.109 75.75 14.508 1 91.94 374 SER A N 1
ATOM 3040 C CA . SER A 1 374 ? 6.68 75.25 15.75 1 91.94 374 SER A CA 1
ATOM 3041 C C . SER A 1 374 ? 5.668 74.438 16.516 1 91.94 374 SER A C 1
ATOM 3043 O O . SER A 1 374 ? 6.031 73.438 17.141 1 91.94 374 SER A O 1
ATOM 3045 N N . ASP A 1 375 ? 4.414 74.875 16.422 1 93.81 375 ASP A N 1
ATOM 3046 C CA . ASP A 1 375 ? 3.352 74.062 17.047 1 93.81 375 ASP A CA 1
ATOM 3047 C C . ASP A 1 375 ? 3.15 72.75 16.312 1 93.81 375 ASP A C 1
ATOM 3049 O O . ASP A 1 375 ? 2.91 71.688 16.953 1 93.81 375 ASP A O 1
ATOM 3053 N N . GLN A 1 376 ? 3.264 72.812 15.117 1 93.94 376 GLN A N 1
ATOM 3054 C CA . GLN A 1 376 ? 3.105 71.625 14.312 1 93.94 376 GLN A CA 1
ATOM 3055 C C . GLN A 1 376 ? 4.254 70.625 14.547 1 93.94 376 GLN A C 1
ATOM 3057 O O . GLN A 1 376 ? 4.062 69.438 14.508 1 93.94 376 GLN A O 1
ATOM 3062 N N . ILE A 1 377 ? 5.355 71.062 14.766 1 95.19 377 ILE A N 1
ATOM 3063 C CA . ILE A 1 377 ? 6.52 70.25 15.055 1 95.19 377 ILE A CA 1
ATOM 3064 C C . ILE A 1 377 ? 6.336 69.562 16.391 1 95.19 377 ILE A C 1
ATOM 3066 O O . ILE A 1 377 ? 6.652 68.375 16.531 1 95.19 377 ILE A O 1
ATOM 3070 N N . THR A 1 378 ? 5.801 70.312 17.328 1 95.5 378 THR A N 1
ATOM 3071 C CA . THR A 1 378 ? 5.559 69.75 18.641 1 95.5 378 THR A CA 1
ATOM 3072 C C . THR A 1 378 ? 4.527 68.625 18.531 1 95.5 378 THR A C 1
ATOM 3074 O O . THR A 1 378 ? 4.68 67.562 19.156 1 95.5 378 THR A O 1
ATOM 3077 N N . ASP A 1 379 ? 3.561 68.875 17.75 1 95.06 379 ASP A N 1
ATOM 3078 C CA . ASP A 1 379 ? 2.539 67.812 17.516 1 95.06 379 ASP A CA 1
ATOM 3079 C C . ASP A 1 379 ? 3.127 66.625 16.812 1 95.06 379 ASP A C 1
ATOM 3081 O O . ASP A 1 379 ? 2.777 65.5 17.141 1 95.06 379 ASP A O 1
ATOM 3085 N N . ALA A 1 380 ? 3.904 66.812 15.898 1 95.56 380 ALA A N 1
ATOM 3086 C CA . ALA A 1 380 ? 4.531 65.75 15.148 1 95.56 380 ALA A CA 1
ATOM 3087 C C . ALA A 1 380 ? 5.477 64.938 16.031 1 95.56 380 ALA A C 1
ATOM 3089 O O . ALA A 1 380 ? 5.594 63.75 15.891 1 95.56 380 ALA A O 1
ATOM 3090 N N . GLU A 1 381 ? 6.156 65.625 16.891 1 96.31 381 GLU A N 1
ATOM 3091 C CA . GLU A 1 381 ? 7.039 64.938 17.828 1 96.31 381 GLU A CA 1
ATOM 3092 C C . GLU A 1 381 ? 6.246 64 18.781 1 96.31 381 GLU A C 1
ATOM 3094 O O . GLU A 1 381 ? 6.68 62.906 19.078 1 96.31 381 GLU A O 1
ATOM 3099 N N . ASP A 1 382 ? 5.125 64.562 19.188 1 96.19 382 ASP A N 1
ATOM 3100 C CA . ASP A 1 382 ? 4.258 63.75 20.047 1 96.19 382 ASP A CA 1
ATOM 3101 C C . ASP A 1 382 ? 3.736 62.531 19.312 1 96.19 382 ASP A C 1
ATOM 3103 O O . ASP A 1 382 ? 3.615 61.438 19.906 1 96.19 382 ASP A O 1
ATOM 3107 N N . ALA A 1 383 ? 3.441 62.719 18.125 1 95.62 383 ALA A N 1
ATOM 3108 C CA . ALA A 1 383 ? 2.943 61.594 17.312 1 95.62 383 ALA A CA 1
ATOM 3109 C C . ALA A 1 383 ? 4.012 60.531 17.141 1 95.62 383 ALA A C 1
ATOM 3111 O O . ALA A 1 383 ? 3.709 59.344 17.172 1 95.62 383 ALA A O 1
ATOM 3112 N N . VAL A 1 384 ? 5.195 60.906 16.875 1 96.69 384 VAL A N 1
ATOM 3113 C CA . VAL A 1 384 ? 6.305 59.969 16.719 1 96.69 384 VAL A CA 1
ATOM 3114 C C . VAL A 1 384 ? 6.516 59.219 18.016 1 96.69 384 VAL A C 1
ATOM 3116 O O . VAL A 1 384 ? 6.719 58 18.016 1 96.69 384 VAL A O 1
ATOM 3119 N N . GLU A 1 385 ? 6.438 59.906 19.141 1 96.81 385 GLU A N 1
ATOM 3120 C CA . GLU A 1 385 ? 6.648 59.25 20.438 1 96.81 385 GLU A CA 1
ATOM 3121 C C . GLU A 1 385 ? 5.535 58.25 20.734 1 96.81 385 GLU A C 1
ATOM 3123 O O . GLU A 1 385 ? 5.797 57.188 21.266 1 96.81 385 GLU A O 1
ATOM 3128 N N . ARG A 1 386 ? 4.371 58.688 20.438 1 95.94 386 ARG A N 1
ATOM 3129 C CA . ARG A 1 386 ? 3.234 57.781 20.641 1 95.94 386 ARG A CA 1
ATOM 3130 C C . ARG A 1 386 ? 3.35 56.562 19.766 1 95.94 386 ARG A C 1
ATOM 3132 O O . ARG A 1 386 ? 3.098 55.438 20.219 1 95.94 386 ARG A O 1
ATOM 3139 N N . SER A 1 387 ? 3.656 56.75 18.578 1 95.62 387 SER A N 1
ATOM 3140 C CA . SER A 1 387 ? 3.799 55.625 17.641 1 95.62 387 SER A CA 1
ATOM 3141 C C . SER A 1 387 ? 4.941 54.719 18.047 1 95.62 387 SER A C 1
ATOM 3143 O O . SER A 1 387 ? 4.84 53.5 17.922 1 95.62 387 SER A O 1
ATOM 3145 N N . LYS A 1 388 ? 6 55.281 18.516 1 96 388 LYS A N 1
ATOM 3146 C CA . LYS A 1 388 ? 7.145 54.5 18.984 1 96 388 LYS A CA 1
ATOM 3147 C C . LYS A 1 388 ? 6.766 53.625 20.172 1 96 388 LYS A C 1
ATOM 3149 O O . LYS A 1 388 ? 7.156 52.469 20.25 1 96 388 LYS A O 1
ATOM 3154 N N . GLN A 1 389 ? 6.02 54.25 21.062 1 95.94 389 GLN A N 1
ATOM 3155 C CA . GLN A 1 389 ? 5.586 53.5 22.234 1 95.94 389 GLN A CA 1
ATOM 3156 C C . GLN A 1 389 ? 4.629 52.375 21.859 1 95.94 389 GLN A C 1
ATOM 3158 O O . GLN A 1 389 ? 4.711 51.25 22.391 1 95.94 389 GLN A O 1
ATOM 3163 N N . ASN A 1 390 ? 3.758 52.656 20.969 1 94.62 390 ASN A N 1
ATOM 3164 C CA . ASN A 1 390 ? 2.785 51.688 20.516 1 94.62 390 ASN A CA 1
ATOM 3165 C C . ASN A 1 390 ? 3.469 50.469 19.875 1 94.62 390 ASN A C 1
ATOM 3167 O O . ASN A 1 390 ? 3.1 49.344 20.141 1 94.62 390 ASN A O 1
ATOM 3171 N N . ILE A 1 391 ? 4.395 50.719 19.031 1 95.12 391 ILE A N 1
ATOM 3172 C CA . ILE A 1 391 ? 5.055 49.625 18.328 1 95.12 391 ILE A CA 1
ATOM 3173 C C . ILE A 1 391 ? 5.902 48.812 19.297 1 95.12 391 ILE A C 1
ATOM 3175 O O . ILE A 1 391 ? 6.023 47.594 19.156 1 95.12 391 ILE A O 1
ATOM 3179 N N . LEU A 1 392 ? 6.527 49.5 20.234 1 95.75 392 LEU A N 1
ATOM 3180 C CA . LEU A 1 392 ? 7.328 48.781 21.234 1 95.75 392 LEU A CA 1
ATOM 3181 C C . LEU A 1 392 ? 6.457 47.875 22.078 1 95.75 392 LEU A C 1
ATOM 3183 O O . LEU A 1 392 ? 6.816 46.719 22.312 1 95.75 392 LEU A O 1
ATOM 3187 N N . ASP A 1 393 ? 5.34 48.406 22.484 1 95.88 393 ASP A N 1
ATOM 3188 C CA . ASP A 1 393 ? 4.402 47.625 23.281 1 95.88 393 ASP A CA 1
ATOM 3189 C C . ASP A 1 393 ? 3.875 46.438 22.469 1 95.88 393 ASP A C 1
ATOM 3191 O O . ASP A 1 393 ? 3.781 45.312 22.984 1 95.88 393 ASP A O 1
ATOM 3195 N N . PHE A 1 394 ? 3.525 46.719 21.266 1 96.62 394 PHE A N 1
ATOM 3196 C CA . PHE A 1 394 ? 3.018 45.656 20.406 1 96.62 394 PHE A CA 1
ATOM 3197 C C . PHE A 1 394 ? 4.066 44.562 20.203 1 96.62 394 PHE A C 1
ATOM 3199 O O . PHE A 1 394 ? 3.762 43.375 20.297 1 96.62 394 PHE A O 1
ATOM 3206 N N . THR A 1 395 ? 5.254 44.969 19.875 1 96.38 395 THR A N 1
ATOM 3207 C CA . THR A 1 395 ? 6.336 44.031 19.594 1 96.38 395 THR A CA 1
ATOM 3208 C C . THR A 1 395 ? 6.617 43.125 20.797 1 96.38 395 THR A C 1
ATOM 3210 O O . THR A 1 395 ? 6.762 41.906 20.641 1 96.38 395 THR A O 1
ATOM 3213 N N . ASP A 1 396 ? 6.637 43.719 21.938 1 96.5 396 ASP A N 1
ATOM 3214 C CA . ASP A 1 396 ? 6.91 42.969 23.156 1 96.5 396 ASP A CA 1
ATOM 3215 C C . ASP A 1 396 ? 5.805 41.938 23.422 1 96.5 396 ASP A C 1
ATOM 3217 O O . ASP A 1 396 ? 6.09 40.781 23.703 1 96.5 396 ASP A O 1
ATOM 3221 N N . ASN A 1 397 ? 4.602 42.344 23.312 1 96.38 397 ASN A N 1
ATOM 3222 C CA . ASN A 1 397 ? 3.469 41.469 23.547 1 96.38 397 ASN A CA 1
ATOM 3223 C C . ASN A 1 397 ? 3.373 40.375 22.484 1 96.38 397 ASN A C 1
ATOM 3225 O O . ASN A 1 397 ? 3.076 39.219 22.781 1 96.38 397 ASN A O 1
ATOM 3229 N N . ALA A 1 398 ? 3.596 40.781 21.281 1 97.56 398 ALA A N 1
ATOM 3230 C CA . ALA A 1 398 ? 3.527 39.844 20.172 1 97.56 398 ALA A CA 1
ATOM 3231 C C . ALA A 1 398 ? 4.582 38.75 20.328 1 97.56 398 ALA A C 1
ATOM 3233 O O . ALA A 1 398 ? 4.301 37.562 20.078 1 97.56 398 ALA A O 1
ATOM 3234 N N . LEU A 1 399 ? 5.777 39.094 20.703 1 96.88 399 LEU A N 1
ATOM 3235 C CA . LEU A 1 399 ? 6.859 38.125 20.844 1 96.88 399 LEU A CA 1
ATOM 3236 C C . LEU A 1 399 ? 6.559 37.125 21.953 1 96.88 399 LEU A C 1
ATOM 3238 O O . LEU A 1 399 ? 6.875 35.938 21.844 1 96.88 399 LEU A O 1
ATOM 3242 N N . LYS A 1 400 ? 5.941 37.656 23.047 1 95.75 400 LYS A N 1
ATOM 3243 C CA . LYS A 1 400 ? 5.516 36.75 24.109 1 95.75 400 LYS A CA 1
ATOM 3244 C C . LYS A 1 400 ? 4.477 35.75 23.625 1 95.75 400 LYS A C 1
ATOM 3246 O O . LYS A 1 400 ? 4.535 34.562 23.953 1 95.75 400 LYS A O 1
ATOM 3251 N N . GLU A 1 401 ? 3.582 36.219 22.859 1 95.69 401 GLU A N 1
ATOM 3252 C CA . GLU A 1 401 ? 2.533 35.375 22.312 1 95.69 401 GLU A CA 1
ATOM 3253 C C . GLU A 1 401 ? 3.105 34.344 21.328 1 95.69 401 GLU A C 1
ATOM 3255 O O . GLU A 1 401 ? 2.621 33.219 21.234 1 95.69 401 GLU A O 1
ATOM 3260 N N . VAL A 1 402 ? 4.062 34.75 20.578 1 95.88 402 VAL A N 1
ATOM 3261 C CA . VAL A 1 402 ? 4.699 33.875 19.625 1 95.88 402 VAL A CA 1
ATOM 3262 C C . VAL A 1 402 ? 5.398 32.719 20.359 1 95.88 402 VAL A C 1
ATOM 3264 O O . VAL A 1 402 ? 5.344 31.562 19.938 1 95.88 402 VAL A O 1
ATOM 3267 N N . ASP A 1 403 ? 6.051 33.062 21.422 1 94.06 403 ASP A N 1
ATOM 3268 C CA . ASP A 1 403 ? 6.699 32.031 22.219 1 94.06 403 ASP A CA 1
ATOM 3269 C C . ASP A 1 403 ? 5.68 31.047 22.766 1 94.06 403 ASP A C 1
ATOM 3271 O O . ASP A 1 403 ? 5.934 29.828 22.797 1 94.06 403 ASP A O 1
ATOM 3275 N N . ARG A 1 404 ? 4.594 31.547 23.219 1 92.69 404 ARG A N 1
ATOM 3276 C CA . ARG A 1 404 ? 3.521 30.672 23.688 1 92.69 404 ARG A CA 1
ATOM 3277 C C . ARG A 1 404 ? 3.002 29.781 22.562 1 92.69 404 ARG A C 1
ATOM 3279 O O . ARG A 1 404 ? 2.748 28.594 22.781 1 92.69 404 ARG A O 1
ATOM 3286 N N . PHE A 1 405 ? 2.85 30.375 21.453 1 94.31 405 PHE A N 1
ATOM 3287 C CA . PHE A 1 405 ? 2.398 29.641 20.281 1 94.31 405 PHE A CA 1
ATOM 3288 C C . PHE A 1 405 ? 3.359 28.5 19.938 1 94.31 405 PHE A C 1
ATOM 3290 O O . PHE A 1 405 ? 2.934 27.375 19.656 1 94.31 405 PHE A O 1
ATOM 3297 N N . LYS A 1 406 ? 4.586 28.797 19.938 1 93.12 406 LYS A N 1
ATOM 3298 C CA . LYS A 1 406 ? 5.594 27.812 19.578 1 93.12 406 LYS A CA 1
ATOM 3299 C C . LYS A 1 406 ? 5.578 26.641 20.562 1 93.12 406 LYS A C 1
ATOM 3301 O O . LYS A 1 406 ? 5.699 25.484 20.156 1 93.12 406 LYS A O 1
ATOM 3306 N N . ARG A 1 407 ? 5.352 26.906 21.828 1 90.62 407 ARG A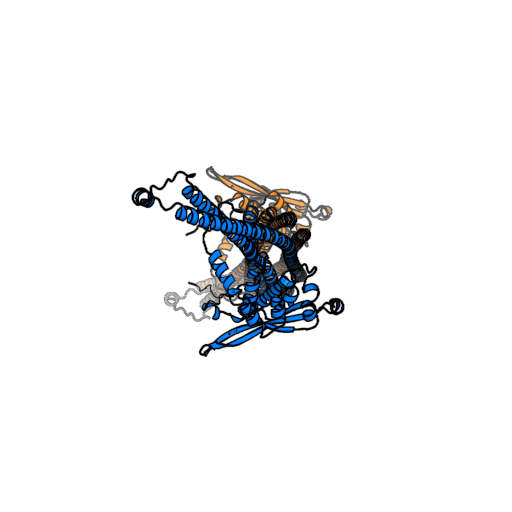 N 1
ATOM 3307 C CA . ARG A 1 407 ? 5.277 25.844 22.828 1 90.62 407 ARG A CA 1
ATOM 3308 C C . ARG A 1 407 ? 4.039 24.984 22.625 1 90.62 407 ARG A C 1
ATOM 3310 O O . ARG A 1 407 ? 4.121 23.75 22.688 1 90.62 407 ARG A O 1
ATOM 3317 N N . GLN A 1 408 ? 2.986 25.641 22.406 1 91.44 408 GLN A N 1
ATOM 3318 C CA . GLN A 1 408 ? 1.748 24.906 22.172 1 91.44 408 GLN A CA 1
ATOM 3319 C C . GLN A 1 408 ? 1.837 24.078 20.891 1 91.44 408 GLN A C 1
ATOM 3321 O O . GLN A 1 408 ? 1.355 22.953 20.844 1 91.44 408 GLN A O 1
ATOM 3326 N N . LYS A 1 409 ? 2.355 24.688 19.875 1 93.5 409 LYS A N 1
ATOM 3327 C CA . LYS A 1 409 ? 2.525 24 18.609 1 93.5 409 LYS A CA 1
ATOM 3328 C C . LYS A 1 409 ? 3.32 22.703 18.781 1 93.5 409 LYS A C 1
ATOM 3330 O O . LYS A 1 409 ? 2.938 21.656 18.266 1 93.5 409 LYS A O 1
ATOM 3335 N N . SER A 1 410 ? 4.465 22.797 19.484 1 92.44 410 SER A N 1
ATOM 3336 C CA . SER A 1 410 ? 5.312 21.625 19.703 1 92.44 410 SER A CA 1
ATOM 3337 C C . SER A 1 410 ? 4.547 20.516 20.422 1 92.44 410 SER A C 1
ATOM 3339 O O . SER A 1 410 ? 4.672 19.344 20.078 1 92.44 410 SER A O 1
ATOM 3341 N N . ARG A 1 411 ? 3.74 20.891 21.375 1 91.5 411 ARG A N 1
ATOM 3342 C CA . ARG A 1 411 ? 2.941 19.922 22.109 1 91.5 411 ARG A CA 1
ATOM 3343 C C . ARG A 1 411 ? 1.885 19.297 21.219 1 91.5 411 ARG A C 1
ATOM 3345 O O . ARG A 1 411 ? 1.688 18.078 21.234 1 91.5 411 ARG A O 1
ATOM 3352 N N . ASP A 1 412 ? 1.251 20.078 20.469 1 93.62 412 ASP A N 1
ATOM 3353 C CA . ASP A 1 412 ? 0.215 19.594 19.562 1 93.62 412 ASP A CA 1
ATOM 3354 C C . ASP A 1 412 ? 0.799 18.641 18.516 1 93.62 412 ASP A C 1
ATOM 3356 O O . ASP A 1 412 ? 0.263 17.562 18.281 1 93.62 412 ASP A O 1
ATOM 3360 N N . LEU A 1 413 ? 1.847 19.109 17.875 1 94.88 413 LEU A N 1
ATOM 3361 C CA . LEU A 1 413 ? 2.449 18.312 16.812 1 94.88 413 LEU A CA 1
ATOM 3362 C C . LEU A 1 413 ? 2.955 16.969 17.359 1 94.88 413 LEU A C 1
ATOM 3364 O O . LEU A 1 413 ? 2.834 15.945 16.688 1 94.88 413 LEU A O 1
ATOM 3368 N N . LYS A 1 414 ? 3.537 17 18.547 1 94.25 414 LYS A N 1
ATOM 3369 C CA . LYS A 1 414 ? 3.953 15.766 19.203 1 94.25 414 LYS A CA 1
ATOM 3370 C C . LYS A 1 414 ? 2.783 14.789 19.328 1 94.25 414 LYS A C 1
ATOM 3372 O O . LYS A 1 414 ? 2.887 13.633 18.938 1 94.25 414 LYS A O 1
ATOM 3377 N N . GLU A 1 415 ? 1.71 15.289 19.812 1 94.38 415 GLU A N 1
ATOM 3378 C CA . GLU A 1 415 ? 0.542 14.438 20.031 1 94.38 415 GLU A CA 1
ATOM 3379 C C . GLU A 1 415 ? -0.021 13.93 18.703 1 94.38 415 GLU A C 1
ATOM 3381 O O . GLU A 1 415 ? -0.421 12.766 18.609 1 94.38 415 GLU A O 1
ATOM 3386 N N . ILE A 1 416 ? -0.061 14.781 17.766 1 95.88 416 ILE A N 1
ATOM 3387 C CA . ILE A 1 416 ? -0.595 14.422 16.469 1 95.88 416 ILE A CA 1
ATOM 3388 C C . ILE A 1 416 ? 0.266 13.32 15.844 1 95.88 416 ILE A C 1
ATOM 3390 O O . ILE A 1 416 ? -0.256 12.312 15.359 1 95.88 416 ILE A O 1
ATOM 3394 N N . PHE A 1 417 ? 1.574 13.484 15.844 1 96.62 417 PHE A N 1
ATOM 3395 C CA . PHE A 1 417 ? 2.488 12.523 15.242 1 96.62 417 PHE A CA 1
ATOM 3396 C C . PHE A 1 417 ? 2.457 11.195 15.992 1 96.62 417 PHE A C 1
ATOM 3398 O O . PHE A 1 417 ? 2.518 10.125 15.383 1 96.62 417 PHE A O 1
ATOM 3405 N N . ILE A 1 418 ? 2.32 11.273 17.266 1 96.75 418 ILE A N 1
ATOM 3406 C CA . ILE A 1 418 ? 2.215 10.055 18.062 1 96.75 418 ILE A CA 1
ATOM 3407 C C . ILE A 1 418 ? 0.927 9.312 17.703 1 96.75 418 ILE A C 1
ATOM 3409 O O . ILE A 1 418 ? 0.933 8.094 17.516 1 96.75 418 ILE A O 1
ATOM 3413 N N . SER A 1 419 ? -0.114 10.031 17.641 1 96.31 419 SER A N 1
ATOM 3414 C CA . SER A 1 419 ? -1.387 9.422 17.266 1 96.31 419 SER A CA 1
ATOM 3415 C C . SER A 1 419 ? -1.299 8.75 15.898 1 96.31 419 SER A C 1
ATOM 3417 O O . SER A 1 419 ? -1.85 7.664 15.695 1 96.31 419 SER A O 1
ATOM 3419 N N . TYR A 1 420 ? -0.648 9.422 14.992 1 97.06 420 TYR A N 1
ATOM 3420 C CA . TYR A 1 420 ? -0.457 8.844 13.664 1 97.06 420 TYR A CA 1
ATOM 3421 C C . TYR A 1 420 ? 0.348 7.555 13.734 1 97.06 420 TYR A C 1
ATOM 3423 O O . TYR A 1 420 ? -0.023 6.547 13.125 1 97.06 420 TYR A O 1
ATOM 3431 N N . ALA A 1 421 ? 1.404 7.594 14.453 1 97.38 421 ALA A N 1
ATOM 3432 C CA . ALA A 1 421 ? 2.248 6.41 14.602 1 97.38 421 ALA A CA 1
ATOM 3433 C C . ALA A 1 421 ? 1.475 5.262 15.242 1 97.38 421 ALA A C 1
ATOM 3435 O O . ALA A 1 421 ? 1.589 4.109 14.805 1 97.38 421 ALA A O 1
ATOM 3436 N N . VAL A 1 422 ? 0.736 5.551 16.234 1 97.06 422 VAL A N 1
ATOM 3437 C CA . VAL A 1 422 ? -0.055 4.535 16.922 1 97.06 422 VAL A CA 1
ATOM 3438 C C . VAL A 1 422 ? -1.052 3.912 15.945 1 97.06 422 VAL A C 1
ATOM 3440 O O . VAL A 1 422 ? -1.258 2.695 15.953 1 97.06 422 VAL A O 1
ATOM 3443 N N . LEU A 1 423 ? -1.651 4.75 15.188 1 96.75 423 LEU A N 1
ATOM 3444 C CA . LEU A 1 423 ? -2.598 4.25 14.188 1 96.75 423 LEU A CA 1
ATOM 3445 C C . LEU A 1 423 ? -1.911 3.303 13.211 1 96.75 423 LEU A C 1
ATOM 3447 O O . LEU A 1 423 ? -2.457 2.248 12.875 1 96.75 423 LEU A O 1
ATOM 3451 N N . GLN A 1 424 ? -0.731 3.65 12.727 1 96.81 424 GLN A N 1
ATOM 3452 C CA . GLN A 1 424 ? 0.025 2.789 11.828 1 96.81 424 GLN A CA 1
ATOM 3453 C C . GLN A 1 424 ? 0.355 1.455 12.484 1 96.81 424 GLN A C 1
ATOM 3455 O O . GLN A 1 424 ? 0.299 0.406 11.844 1 96.81 424 GLN A O 1
ATOM 3460 N N . ILE A 1 425 ? 0.716 1.492 13.734 1 97.5 425 ILE A N 1
ATOM 3461 C CA . ILE A 1 425 ? 1.029 0.278 14.477 1 97.5 425 ILE A CA 1
ATOM 3462 C C . ILE A 1 425 ? -0.216 -0.601 14.578 1 97.5 425 ILE A C 1
ATOM 3464 O O . ILE A 1 425 ? -0.144 -1.815 14.383 1 97.5 425 ILE A O 1
ATOM 3468 N N . LYS A 1 426 ? -1.335 0.021 14.898 1 96.69 426 LYS A N 1
ATOM 3469 C CA . LYS A 1 426 ? -2.596 -0.71 14.984 1 96.69 426 LYS A CA 1
ATOM 3470 C C . LYS A 1 426 ? -2.912 -1.418 13.664 1 96.69 426 LYS A C 1
ATOM 3472 O O . LYS A 1 426 ? -3.328 -2.578 13.664 1 96.69 426 LYS A O 1
ATOM 3477 N N . MET A 1 427 ? -2.707 -0.769 12.602 1 95.75 427 MET A N 1
ATOM 3478 C CA . MET A 1 427 ? -2.977 -1.336 11.281 1 95.75 427 MET A CA 1
ATOM 3479 C C . MET A 1 427 ? -2.055 -2.518 11 1 95.75 427 MET A C 1
ATOM 3481 O O . MET A 1 427 ? -2.496 -3.547 10.492 1 95.75 427 MET A O 1
ATOM 3485 N N . ALA A 1 428 ? -0.774 -2.355 11.281 1 96.19 428 ALA A N 1
ATOM 3486 C CA . ALA A 1 428 ? 0.189 -3.434 11.078 1 96.19 428 ALA A CA 1
ATOM 3487 C C . ALA A 1 428 ? -0.161 -4.652 11.93 1 96.19 428 ALA A C 1
ATOM 3489 O O . ALA A 1 428 ? -0.028 -5.789 11.484 1 96.19 428 ALA A O 1
ATOM 3490 N N . LYS A 1 429 ? -0.568 -4.418 13.164 1 97.25 429 LYS A N 1
ATOM 3491 C CA . LYS A 1 429 ? -0.962 -5.512 14.047 1 97.25 429 LYS A CA 1
ATOM 3492 C C . LYS A 1 429 ? -2.162 -6.27 13.484 1 97.25 429 LYS A C 1
ATOM 3494 O O . LYS A 1 429 ? -2.225 -7.496 13.57 1 97.25 429 LYS A O 1
ATOM 3499 N N . ARG A 1 430 ? -3.064 -5.52 13 1 96.56 430 ARG A N 1
ATOM 3500 C CA . ARG A 1 430 ? -4.215 -6.16 12.367 1 96.56 430 ARG A CA 1
ATOM 3501 C C . ARG A 1 430 ? -3.785 -7.02 11.188 1 96.56 430 ARG A C 1
ATOM 3503 O O . ARG A 1 430 ? -4.32 -8.109 10.977 1 96.56 430 ARG A O 1
ATOM 3510 N N . GLY A 1 431 ? -2.863 -6.488 10.383 1 96.38 431 GLY A N 1
ATOM 3511 C CA . GLY A 1 431 ? -2.312 -7.281 9.297 1 96.38 431 GLY A CA 1
ATOM 3512 C C . GLY A 1 431 ? -1.698 -8.586 9.758 1 96.38 431 GLY A C 1
ATOM 3513 O O . GLY A 1 431 ? -1.925 -9.633 9.148 1 96.38 431 GLY A O 1
ATOM 3514 N N . ILE A 1 432 ? -0.961 -8.562 10.836 1 97.75 432 ILE A N 1
ATOM 3515 C CA . ILE A 1 432 ? -0.342 -9.758 11.391 1 97.75 432 ILE A CA 1
ATOM 3516 C C . ILE A 1 432 ? -1.422 -10.766 11.789 1 97.75 432 ILE A C 1
ATOM 3518 O O . ILE A 1 432 ? -1.298 -11.961 11.508 1 97.75 432 ILE A O 1
ATOM 3522 N N . THR A 1 433 ? -2.441 -10.25 12.406 1 97.31 433 THR A N 1
ATOM 3523 C CA . THR A 1 433 ? -3.525 -11.117 12.852 1 97.31 433 THR A CA 1
ATOM 3524 C C . THR A 1 433 ? -4.18 -11.812 11.664 1 97.31 433 THR A C 1
ATOM 3526 O O . THR A 1 433 ? -4.387 -13.031 11.68 1 97.31 433 THR A O 1
ATOM 3529 N N . VAL A 1 434 ? -4.48 -11.07 10.648 1 97.06 434 VAL A N 1
ATOM 3530 C CA . VAL A 1 434 ? -5.16 -11.617 9.484 1 97.06 434 VAL A CA 1
ATOM 3531 C C . VAL A 1 434 ? -4.27 -12.664 8.812 1 97.06 434 VAL A C 1
ATOM 3533 O O . VAL A 1 434 ? -4.723 -13.766 8.5 1 97.06 434 VAL A O 1
ATOM 3536 N N . TRP A 1 435 ? -3.008 -12.438 8.57 1 97.81 435 TRP A N 1
ATOM 3537 C CA . TRP A 1 435 ? -2.109 -13.344 7.871 1 97.81 435 TRP A CA 1
ATOM 3538 C C . TRP A 1 435 ? -1.782 -14.562 8.734 1 97.81 435 TRP A C 1
ATOM 3540 O O . TRP A 1 435 ? -1.562 -15.656 8.219 1 97.81 435 TRP A O 1
ATOM 3550 N N . THR A 1 436 ? -1.727 -14.352 10.07 1 97.94 436 THR A N 1
ATOM 3551 C CA . THR A 1 436 ? -1.553 -15.492 10.961 1 97.94 436 THR A CA 1
ATOM 3552 C C . THR A 1 436 ? -2.742 -16.453 10.859 1 97.94 436 THR A C 1
ATOM 3554 O O . THR A 1 436 ? -2.564 -17.656 10.781 1 97.94 436 THR A O 1
ATOM 3557 N N . ASN A 1 437 ? -3.914 -15.852 10.867 1 97.19 437 ASN A N 1
ATOM 3558 C CA . ASN A 1 437 ? -5.109 -16.672 10.68 1 97.19 437 ASN A CA 1
ATOM 3559 C C . ASN A 1 437 ? -5.113 -17.359 9.32 1 97.19 437 ASN A C 1
ATOM 3561 O O . ASN A 1 437 ? -5.484 -18.516 9.211 1 97.19 437 ASN A O 1
ATOM 3565 N N . THR A 1 438 ? -4.754 -16.625 8.328 1 97 438 THR A N 1
ATOM 3566 C CA . THR A 1 438 ? -4.676 -17.172 6.977 1 97 438 THR A CA 1
ATOM 3567 C C . THR A 1 438 ? -3.656 -18.312 6.918 1 97 438 THR A C 1
ATOM 3569 O O . THR A 1 438 ? -3.898 -19.344 6.281 1 97 438 THR A O 1
ATOM 3572 N N . LYS A 1 439 ? -2.504 -18.141 7.531 1 97.5 439 LYS A N 1
ATOM 3573 C CA . LYS A 1 439 ? -1.483 -19.172 7.605 1 97.5 439 LYS A CA 1
ATOM 3574 C C . LYS A 1 439 ? -2.047 -20.453 8.219 1 97.5 439 LYS A C 1
ATOM 3576 O O . LYS A 1 439 ? -1.761 -21.562 7.75 1 97.5 439 LYS A O 1
ATOM 3581 N N . GLU A 1 440 ? -2.828 -20.281 9.242 1 96.56 440 GLU A N 1
ATOM 3582 C CA . GLU A 1 440 ? -3.447 -21.438 9.898 1 96.56 440 GLU A CA 1
ATOM 3583 C C . GLU A 1 440 ? -4.406 -22.156 8.961 1 96.56 440 GLU A C 1
ATOM 3585 O O . GLU A 1 440 ? -4.516 -23.391 9 1 96.56 440 GLU A O 1
ATOM 3590 N N . CYS A 1 441 ? -5.074 -21.344 8.164 1 95.62 441 CYS A N 1
ATOM 3591 C CA . CYS A 1 441 ? -5.953 -21.953 7.172 1 95.62 441 CYS A CA 1
ATOM 3592 C C . CYS A 1 441 ? -5.16 -22.781 6.172 1 95.62 441 CYS A C 1
ATOM 3594 O O . CYS A 1 441 ? -5.578 -23.875 5.801 1 95.62 441 CYS A O 1
ATOM 3596 N N . PHE A 1 442 ? -4 -22.281 5.754 1 95.31 442 PHE A N 1
ATOM 3597 C CA . PHE A 1 442 ? -3.16 -23.016 4.809 1 95.31 442 PHE A CA 1
ATOM 3598 C C . PHE A 1 442 ? -2.584 -24.266 5.449 1 95.31 442 PHE A C 1
ATOM 3600 O O . PHE A 1 442 ? -2.385 -25.281 4.77 1 95.31 442 PHE A O 1
ATOM 3607 N N . ASP A 1 443 ? -2.352 -24.219 6.711 1 92.75 443 ASP A N 1
ATOM 3608 C CA . ASP A 1 443 ? -1.806 -25.359 7.438 1 92.75 443 ASP A CA 1
ATOM 3609 C C . ASP A 1 443 ? -2.801 -26.516 7.469 1 92.75 443 ASP A C 1
ATOM 3611 O O . ASP A 1 443 ? -2.404 -27.688 7.582 1 92.75 443 ASP A O 1
ATOM 3615 N N . LYS A 1 444 ? -4.062 -26.266 7.32 1 88.75 444 LYS A N 1
ATOM 3616 C CA . LYS A 1 444 ? -5.109 -27.281 7.371 1 88.75 444 LYS A CA 1
ATOM 3617 C C . LYS A 1 444 ? -5.348 -27.891 5.992 1 88.75 444 LYS A C 1
ATOM 3619 O O . LYS A 1 444 ? -6.133 -28.844 5.855 1 88.75 444 LYS A O 1
ATOM 3624 N N . MET A 1 445 ? -4.625 -27.359 5.043 1 87.5 445 MET A N 1
ATOM 3625 C CA . MET A 1 445 ? -4.77 -27.891 3.691 1 87.5 445 MET A CA 1
ATOM 3626 C C . MET A 1 445 ? -4.109 -29.266 3.568 1 87.5 445 MET A C 1
ATOM 3628 O O . MET A 1 445 ? -4.539 -30.094 2.768 1 87.5 445 MET A O 1
ATOM 3632 N N . MET B 1 1 ? 3.842 14.953 -25.406 1 19.67 1 MET B N 1
ATOM 3633 C CA . MET B 1 1 ? 3.971 13.508 -25.547 1 19.67 1 MET B CA 1
ATOM 3634 C C . MET B 1 1 ? 5.004 12.961 -24.562 1 19.67 1 MET B C 1
ATOM 3636 O O . MET B 1 1 ? 6.199 12.938 -24.859 1 19.67 1 MET B O 1
ATOM 3640 N N . VAL B 1 2 ? 4.992 13.328 -23.219 1 24 2 VAL B N 1
ATOM 3641 C CA . VAL B 1 2 ? 6.027 13.312 -22.188 1 24 2 VAL B CA 1
ATOM 3642 C C . VAL B 1 2 ? 6.387 11.867 -21.844 1 24 2 VAL B C 1
ATOM 3644 O O . VAL B 1 2 ? 5.5 11.016 -21.688 1 24 2 VAL B O 1
ATOM 3647 N N . ASP B 1 3 ? 7.633 11.398 -22.203 1 21.7 3 ASP B N 1
ATOM 3648 C CA . ASP B 1 3 ? 8.305 10.109 -22.312 1 21.7 3 ASP B CA 1
ATOM 3649 C C . ASP B 1 3 ? 8.383 9.414 -20.953 1 21.7 3 ASP B C 1
ATOM 3651 O O . ASP B 1 3 ? 9.039 9.906 -20.047 1 21.7 3 ASP B O 1
ATOM 3655 N N . ILE B 1 4 ? 7.258 8.883 -20.406 1 22.97 4 ILE B N 1
ATOM 3656 C CA . ILE B 1 4 ? 6.863 8.211 -19.172 1 22.97 4 ILE B CA 1
ATOM 3657 C C . ILE B 1 4 ? 7.773 7.008 -18.922 1 22.97 4 ILE B C 1
ATOM 3659 O O . ILE B 1 4 ? 7.527 6.207 -18.016 1 22.97 4 ILE B O 1
ATOM 3663 N N . GLN B 1 5 ? 8.805 6.746 -19.828 1 22.34 5 GLN B N 1
ATOM 3664 C CA . GLN B 1 5 ? 9.586 5.527 -19.984 1 22.34 5 GLN B CA 1
ATOM 3665 C C . GLN B 1 5 ? 10.555 5.348 -18.812 1 22.34 5 GLN B C 1
ATOM 3667 O O . GLN B 1 5 ? 10.977 4.227 -18.516 1 22.34 5 GLN B O 1
ATOM 3672 N N . LYS B 1 6 ? 11.172 6.41 -18.188 1 26.83 6 LYS B N 1
ATOM 3673 C CA . LYS B 1 6 ? 12.492 6.324 -17.562 1 26.83 6 LYS B CA 1
ATOM 3674 C C . LYS B 1 6 ? 12.391 5.777 -16.156 1 26.83 6 LYS B C 1
ATOM 3676 O O . LYS B 1 6 ? 13.406 5.617 -15.469 1 26.83 6 LYS B O 1
ATOM 3681 N N . GLY B 1 7 ? 11.227 5.797 -15.555 1 23.38 7 GLY B N 1
ATOM 3682 C CA . GLY B 1 7 ? 11.281 5.734 -14.102 1 23.38 7 GLY B CA 1
ATOM 3683 C C . GLY B 1 7 ? 11.641 4.359 -13.578 1 23.38 7 GLY B C 1
ATOM 3684 O O . GLY B 1 7 ? 11.727 4.152 -12.367 1 23.38 7 GLY B O 1
ATOM 3685 N N . TYR B 1 8 ? 11.5 3.281 -14.484 1 24.5 8 TYR B N 1
ATOM 3686 C CA . TYR B 1 8 ? 11.555 1.949 -13.898 1 24.5 8 TYR B CA 1
ATOM 3687 C C . TYR B 1 8 ? 12.992 1.53 -13.617 1 24.5 8 TYR B C 1
ATOM 3689 O O . TYR B 1 8 ? 13.25 0.383 -13.242 1 24.5 8 TYR B O 1
ATOM 3697 N N . SER B 1 9 ? 14 2.402 -13.938 1 23.84 9 SER B N 1
ATOM 3698 C CA . SER B 1 9 ? 15.352 1.863 -14.055 1 23.84 9 SER B CA 1
ATOM 3699 C C . SER B 1 9 ? 15.953 1.58 -12.688 1 23.84 9 SER B C 1
ATOM 3701 O O . SER B 1 9 ? 16.938 0.833 -12.57 1 23.84 9 SER B O 1
ATOM 3703 N N . ARG B 1 10 ? 15.664 2.365 -11.672 1 27.17 10 ARG B N 1
ATOM 3704 C CA . ARG B 1 10 ? 16.578 2.408 -10.539 1 27.17 10 ARG B CA 1
ATOM 3705 C C . ARG B 1 10 ? 16.422 1.172 -9.664 1 27.17 10 ARG B C 1
ATOM 3707 O O . ARG B 1 10 ? 17.062 1.063 -8.617 1 27.17 10 ARG B O 1
ATOM 3714 N N . ILE B 1 11 ? 15.492 0.354 -9.852 1 28.77 11 ILE B N 1
ATOM 3715 C CA . ILE B 1 11 ? 15.32 -0.646 -8.805 1 28.77 11 ILE B CA 1
ATOM 3716 C C . ILE B 1 11 ? 16.438 -1.68 -8.883 1 28.77 11 ILE B C 1
ATOM 3718 O O . ILE B 1 11 ? 16.453 -2.65 -8.125 1 28.77 11 ILE B O 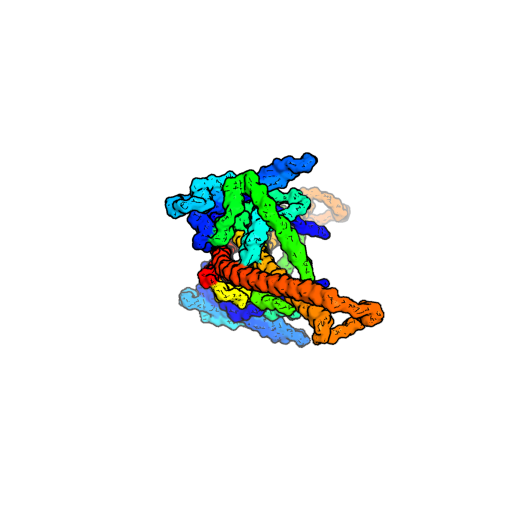1
ATOM 3722 N N . GLY B 1 12 ? 17.406 -1.593 -9.844 1 28.06 12 GLY B N 1
ATOM 3723 C CA . GLY B 1 12 ? 18.188 -2.748 -10.242 1 28.06 12 GLY B CA 1
ATOM 3724 C C . GLY B 1 12 ? 19.297 -3.088 -9.258 1 28.06 12 GLY B C 1
ATOM 3725 O O . GLY B 1 12 ? 19.984 -4.102 -9.406 1 28.06 12 GLY B O 1
ATOM 3726 N N . ARG B 1 13 ? 19.922 -2.141 -8.555 1 30.36 13 ARG B N 1
ATOM 3727 C CA . ARG B 1 13 ? 21.25 -2.521 -8.078 1 30.36 13 ARG B CA 1
ATOM 3728 C C . ARG B 1 13 ? 21.141 -3.42 -6.852 1 30.36 13 ARG B C 1
ATOM 3730 O O . ARG B 1 13 ? 21.312 -2.953 -5.719 1 30.36 13 ARG B O 1
ATOM 3737 N N . LEU B 1 14 ? 20.094 -4.168 -6.609 1 31.67 14 LEU B N 1
ATOM 3738 C CA . LEU B 1 14 ? 20.219 -5.016 -5.434 1 31.67 14 LEU B CA 1
ATOM 3739 C C . LEU B 1 14 ? 21.484 -5.879 -5.52 1 31.67 14 LEU B C 1
ATOM 3741 O O . LEU B 1 14 ? 21.75 -6.492 -6.555 1 31.67 14 LEU B O 1
ATOM 3745 N N . SER B 1 15 ? 22.484 -5.637 -4.734 1 32.53 15 SER B N 1
ATOM 3746 C CA . SER B 1 15 ? 23.75 -6.348 -4.648 1 32.53 15 SER B CA 1
ATOM 3747 C C . SER B 1 15 ? 23.547 -7.859 -4.668 1 32.53 15 SER B C 1
ATOM 3749 O O . SER B 1 15 ? 22.609 -8.367 -4.055 1 32.53 15 SER B O 1
ATOM 3751 N N . SER B 1 16 ? 24.047 -8.688 -5.629 1 38.28 16 SER B N 1
ATOM 3752 C CA . SER B 1 16 ? 24.109 -10.094 -6.02 1 38.28 16 SER B CA 1
ATOM 3753 C C . SER B 1 16 ? 24.328 -10.992 -4.809 1 38.28 16 SER B C 1
ATOM 3755 O O . SER B 1 16 ? 23.719 -12.062 -4.703 1 38.28 16 SER B O 1
ATOM 3757 N N . GLY B 1 17 ? 25.234 -10.633 -3.883 1 35.53 17 GLY B N 1
ATOM 3758 C CA . GLY B 1 17 ? 25.703 -11.516 -2.828 1 35.53 17 GLY B CA 1
ATOM 3759 C C . GLY B 1 17 ? 24.656 -11.828 -1.789 1 35.53 17 GLY B C 1
ATOM 3760 O O . GLY B 1 17 ? 24.547 -12.961 -1.314 1 35.53 17 GLY B O 1
ATOM 3761 N N . ARG B 1 18 ? 24 -10.914 -1.284 1 41.62 18 ARG B N 1
ATOM 3762 C CA . ARG B 1 18 ? 23.031 -11.078 -0.202 1 41.62 18 ARG B CA 1
ATOM 3763 C C . ARG B 1 18 ? 21.766 -11.781 -0.693 1 41.62 18 ARG B C 1
ATOM 3765 O O . ARG B 1 18 ? 21.094 -12.461 0.078 1 41.62 18 ARG B O 1
ATOM 3772 N N . ALA B 1 19 ? 21.422 -11.586 -1.825 1 42.56 19 ALA B N 1
ATOM 3773 C CA . ALA B 1 19 ? 20.234 -12.227 -2.402 1 42.56 19 ALA B CA 1
ATOM 3774 C C . ALA B 1 19 ? 20.422 -13.742 -2.469 1 42.56 19 ALA B C 1
ATOM 3776 O O . ALA B 1 19 ? 19.453 -14.492 -2.252 1 42.56 19 ALA B O 1
ATOM 3777 N N . SER B 1 20 ? 21.672 -14.086 -2.713 1 43.12 20 SER B N 1
ATOM 3778 C CA . SER B 1 20 ? 21.922 -15.523 -2.811 1 43.12 20 SER B CA 1
ATOM 3779 C C . SER B 1 20 ? 21.656 -16.219 -1.479 1 43.12 20 SER B C 1
ATOM 3781 O O . SER B 1 20 ? 21.078 -17.312 -1.443 1 43.12 20 SER B O 1
ATOM 3783 N N . LYS B 1 21 ? 22.109 -15.578 -0.401 1 44.5 21 LYS B N 1
ATOM 3784 C CA . LYS B 1 21 ? 21.953 -16.203 0.906 1 44.5 21 LYS B CA 1
ATOM 3785 C C . LYS B 1 21 ? 20.484 -16.297 1.306 1 44.5 21 LYS B C 1
ATOM 3787 O O . LYS B 1 21 ? 20.047 -17.297 1.878 1 44.5 21 LYS B O 1
ATOM 3792 N N . MET B 1 22 ? 19.859 -15.227 1.11 1 46.28 22 MET B N 1
ATOM 3793 C CA . MET B 1 22 ? 18.453 -15.164 1.508 1 46.28 22 MET B CA 1
ATOM 3794 C C . MET B 1 22 ? 17.609 -16.141 0.692 1 46.28 22 MET B C 1
ATOM 3796 O O . MET B 1 22 ? 16.641 -16.703 1.201 1 46.28 22 MET B O 1
ATOM 3800 N N . LEU B 1 23 ? 18.062 -16.312 -0.429 1 45 23 LEU B N 1
ATOM 3801 C CA . LEU B 1 23 ? 17.359 -17.234 -1.325 1 45 23 LEU B CA 1
ATOM 3802 C C . LEU B 1 23 ? 17.422 -18.672 -0.796 1 45 23 LEU B C 1
ATOM 3804 O O . LEU B 1 23 ? 16.516 -19.453 -1.022 1 45 23 LEU B O 1
ATOM 3808 N N . ARG B 1 24 ? 18.516 -18.984 -0.053 1 44.41 24 ARG B N 1
ATOM 3809 C CA . ARG B 1 24 ? 18.734 -20.328 0.464 1 44.41 24 ARG B CA 1
ATOM 3810 C C . ARG B 1 24 ? 17.75 -20.656 1.579 1 44.41 24 ARG B C 1
ATOM 3812 O O . ARG B 1 24 ? 17.578 -21.828 1.944 1 44.41 24 ARG B O 1
ATOM 3819 N N . GLU B 1 25 ? 17.109 -19.578 2.064 1 47.62 25 GLU B N 1
ATOM 3820 C CA . GLU B 1 25 ? 16.312 -19.891 3.238 1 47.62 25 GLU B CA 1
ATOM 3821 C C . GLU B 1 25 ? 14.891 -20.312 2.84 1 47.62 25 GLU B C 1
ATOM 3823 O O . GLU B 1 25 ? 14.117 -20.781 3.674 1 47.62 25 GLU B O 1
ATOM 3828 N N . ILE B 1 26 ? 14.547 -20.031 1.651 1 46.5 26 ILE B N 1
ATOM 3829 C CA . ILE B 1 26 ? 13.195 -20.469 1.321 1 46.5 26 ILE B CA 1
ATOM 3830 C C . ILE B 1 26 ? 13.195 -21.969 1.02 1 46.5 26 ILE B C 1
ATOM 3832 O O . ILE B 1 26 ? 13.836 -22.406 0.059 1 46.5 26 ILE B O 1
ATOM 3836 N N . LYS B 1 27 ? 12.836 -22.812 2.016 1 50.53 27 LYS B N 1
ATOM 3837 C CA . LYS B 1 27 ? 12.836 -24.266 1.934 1 50.53 27 LYS B CA 1
ATOM 3838 C C . LYS B 1 27 ? 11.938 -24.75 0.805 1 50.53 27 LYS B C 1
ATOM 3840 O O . LYS B 1 27 ? 10.766 -24.375 0.725 1 50.53 27 LYS B O 1
ATOM 3845 N N . ALA B 1 28 ? 12.57 -25.281 -0.281 1 58.97 28 ALA B N 1
ATOM 3846 C CA . ALA B 1 28 ? 11.852 -25.984 -1.334 1 58.97 28 ALA B CA 1
ATOM 3847 C C . ALA B 1 28 ? 10.844 -26.969 -0.742 1 58.97 28 ALA B C 1
ATOM 3849 O O . ALA B 1 28 ? 11.062 -27.516 0.343 1 58.97 28 ALA B O 1
ATOM 3850 N N . PRO B 1 29 ? 9.539 -26.953 -1.33 1 58.06 29 PRO B N 1
ATOM 3851 C CA . PRO B 1 29 ? 8.523 -27.891 -0.829 1 58.06 29 PRO B CA 1
ATOM 3852 C C . PRO B 1 29 ? 9.07 -29.297 -0.614 1 58.06 29 PRO B C 1
ATOM 3854 O O . PRO B 1 29 ? 9.945 -29.734 -1.357 1 58.06 29 PRO B O 1
ATOM 3857 N N . LYS B 1 30 ? 8.773 -29.938 0.571 1 62.09 30 LYS B N 1
ATOM 3858 C CA . LYS B 1 30 ? 9.18 -31.297 0.937 1 62.09 30 LYS B CA 1
ATOM 3859 C C . LYS B 1 30 ? 8.664 -32.312 -0.075 1 62.09 30 LYS B C 1
ATOM 3861 O O . LYS B 1 30 ? 7.461 -32.406 -0.303 1 62.09 30 LYS B O 1
ATOM 3866 N N . LEU B 1 31 ? 9.578 -32.781 -0.82 1 72.69 31 LEU B N 1
ATOM 3867 C CA . LEU B 1 31 ? 9.219 -33.812 -1.812 1 72.69 31 LEU B CA 1
ATOM 3868 C C . LEU B 1 31 ? 9.023 -35.156 -1.156 1 72.69 31 LEU B C 1
ATOM 3870 O O . LEU B 1 31 ? 9.688 -35.5 -0.167 1 72.69 31 LEU B O 1
ATOM 3874 N N . VAL B 1 32 ? 7.852 -35.844 -1.363 1 55.66 32 VAL B N 1
ATOM 3875 C CA . VAL B 1 32 ? 7.609 -37.188 -0.887 1 55.66 32 VAL B CA 1
ATOM 3876 C C . VAL B 1 32 ? 8.68 -38.125 -1.435 1 55.66 32 VAL B C 1
ATOM 3878 O O . VAL B 1 32 ? 8.828 -38.281 -2.65 1 55.66 32 VAL B O 1
ATOM 3881 N N . MET B 1 33 ? 9.672 -38.656 -0.515 1 64.31 33 MET B N 1
ATOM 3882 C CA . MET B 1 33 ? 10.828 -39.406 -0.986 1 64.31 33 MET B CA 1
ATOM 3883 C C . MET B 1 33 ? 10.625 -40.906 -0.764 1 64.31 33 MET B C 1
ATOM 3885 O O . MET B 1 33 ? 11.562 -41.688 -0.909 1 64.31 33 MET B O 1
ATOM 3889 N N . ASP B 1 34 ? 9.344 -41.375 -0.602 1 63.38 34 ASP B N 1
ATOM 3890 C CA . ASP B 1 34 ? 9.266 -42.781 -0.186 1 63.38 34 ASP B CA 1
ATOM 3891 C C . ASP B 1 34 ? 9.75 -43.719 -1.295 1 63.38 34 ASP B C 1
ATOM 3893 O O . ASP B 1 34 ? 9.047 -43.938 -2.281 1 63.38 34 ASP B O 1
ATOM 3897 N N . GLY B 1 35 ? 10.891 -44.25 -1.114 1 66.75 35 GLY B N 1
ATOM 3898 C CA . GLY B 1 35 ? 11.461 -45.219 -2.018 1 66.75 35 GLY B CA 1
ATOM 3899 C C . GLY B 1 35 ? 12.141 -44.625 -3.223 1 66.75 35 GLY B C 1
ATOM 3900 O O . GLY B 1 35 ? 12.359 -45.281 -4.234 1 66.75 35 GLY B O 1
ATOM 3901 N N . SER B 1 36 ? 12.367 -43.344 -3.057 1 80.12 36 SER B N 1
ATOM 3902 C CA . SER B 1 36 ? 12.938 -42.656 -4.219 1 80.12 36 SER B CA 1
ATOM 3903 C C . SER B 1 36 ? 14.43 -42.406 -4.039 1 80.12 36 SER B C 1
ATOM 3905 O O . SER B 1 36 ? 14.984 -42.719 -2.98 1 80.12 36 SER B O 1
ATOM 3907 N N . LEU B 1 37 ? 15.094 -42.156 -5.07 1 80.69 37 LEU B N 1
ATOM 3908 C CA . LEU B 1 37 ? 16.531 -41.906 -5.129 1 80.69 37 LEU B CA 1
ATOM 3909 C C . LEU B 1 37 ? 16.922 -40.781 -4.176 1 80.69 37 LEU B C 1
ATOM 3911 O O . LEU B 1 37 ? 18.031 -40.75 -3.635 1 80.69 37 LEU B O 1
ATOM 3915 N N . LEU B 1 38 ? 15.992 -39.906 -3.883 1 82.75 38 LEU B N 1
ATOM 3916 C CA . LEU B 1 38 ? 16.297 -38.75 -3.088 1 82.75 38 LEU B CA 1
ATOM 3917 C C . LEU B 1 38 ? 16.469 -39.094 -1.617 1 82.75 38 LEU B C 1
ATOM 3919 O O . LEU B 1 38 ? 17 -38.312 -0.838 1 82.75 38 LEU B O 1
ATOM 3923 N N . GLU B 1 39 ? 16.094 -40.219 -1.259 1 79 39 GLU B N 1
ATOM 3924 C CA . GLU B 1 39 ? 16.312 -40.719 0.102 1 79 39 GLU B CA 1
ATOM 3925 C C . GLU B 1 39 ? 17.781 -41.031 0.343 1 79 39 GLU B C 1
ATOM 3927 O O . GLU B 1 39 ? 18.266 -40.969 1.478 1 79 39 GLU B O 1
ATOM 3932 N N . VAL B 1 40 ? 18.5 -41.344 -0.77 1 81.88 40 VAL B N 1
ATOM 3933 C CA . VAL B 1 40 ? 19.844 -41.844 -0.601 1 81.88 40 VAL B CA 1
ATOM 3934 C C . VAL B 1 40 ? 20.859 -40.906 -1.251 1 81.88 40 VAL B C 1
ATOM 3936 O O . VAL B 1 40 ? 22.047 -40.938 -0.932 1 81.88 40 VAL B O 1
ATOM 3939 N N . VAL B 1 41 ? 20.438 -40.094 -2.111 1 86.31 41 VAL B N 1
ATOM 3940 C CA . VAL B 1 41 ? 21.328 -39.219 -2.854 1 86.31 41 VAL B CA 1
ATOM 3941 C C . VAL B 1 41 ? 20.859 -37.781 -2.748 1 86.31 41 VAL B C 1
ATOM 3943 O O . VAL B 1 41 ? 19.656 -37.5 -2.812 1 86.31 41 VAL B O 1
ATOM 3946 N N . GLU B 1 42 ? 21.797 -36.906 -2.521 1 89.12 42 GLU B N 1
ATOM 3947 C CA . GLU B 1 42 ? 21.5 -35.5 -2.562 1 89.12 42 GLU B CA 1
ATOM 3948 C C . GLU B 1 42 ? 21.906 -34.875 -3.906 1 89.12 42 GLU B C 1
ATOM 3950 O O . GLU B 1 42 ? 23 -35.125 -4.402 1 89.12 42 GLU B O 1
ATOM 3955 N N . ILE B 1 43 ? 20.953 -34.188 -4.527 1 92.62 43 ILE B N 1
ATOM 3956 C CA . ILE B 1 43 ? 21.172 -33.562 -5.832 1 92.62 43 ILE B CA 1
ATOM 3957 C C . ILE B 1 43 ? 21.047 -32.062 -5.723 1 92.62 43 ILE B C 1
ATOM 3959 O O . ILE B 1 43 ? 20 -31.547 -5.289 1 92.62 43 ILE B O 1
ATOM 3963 N N . ASN B 1 44 ? 22.109 -31.344 -6.121 1 93.31 44 ASN B N 1
ATOM 3964 C CA . ASN B 1 44 ? 22.094 -29.891 -6.055 1 93.31 44 ASN B CA 1
ATOM 3965 C C . ASN B 1 44 ? 22.688 -29.266 -7.316 1 93.31 44 ASN B C 1
ATOM 3967 O O . ASN B 1 44 ? 23.531 -29.859 -7.977 1 93.31 44 ASN B O 1
ATOM 3971 N N . VAL B 1 45 ? 22.094 -28.172 -7.719 1 95.44 45 VAL B N 1
ATOM 3972 C CA . VAL B 1 45 ? 22.703 -27.297 -8.719 1 95.44 45 VAL B CA 1
ATOM 3973 C C . VAL B 1 45 ? 23.25 -26.047 -8.039 1 95.44 45 VAL B C 1
ATOM 3975 O O . VAL B 1 45 ? 22.5 -25.141 -7.676 1 95.44 45 VAL B O 1
ATOM 3978 N N . THR B 1 46 ? 24.516 -25.906 -7.922 1 92.31 46 THR B N 1
ATOM 3979 C CA . THR B 1 46 ? 25.094 -24.984 -6.949 1 92.31 46 THR B CA 1
ATOM 3980 C C . THR B 1 46 ? 25.641 -23.734 -7.641 1 92.31 46 THR B C 1
ATOM 3982 O O . THR B 1 46 ? 25.625 -22.641 -7.074 1 92.31 46 THR B O 1
ATOM 3985 N N . GLU B 1 47 ? 26.188 -24 -8.898 1 92.38 47 GLU B N 1
ATOM 3986 C CA . GLU B 1 47 ? 26.891 -22.875 -9.547 1 92.38 47 GLU B CA 1
ATOM 3987 C C . GLU B 1 47 ? 26.469 -22.75 -11.008 1 92.38 47 GLU B C 1
ATOM 3989 O O . GLU B 1 47 ? 25.906 -23.688 -11.578 1 92.38 47 GLU B O 1
ATOM 3994 N N . GLN B 1 48 ? 26.688 -21.531 -11.5 1 91.5 48 GLN B N 1
ATOM 3995 C CA . GLN B 1 48 ? 26.5 -21.25 -12.922 1 91.5 48 GLN B CA 1
ATOM 3996 C C . GLN B 1 48 ? 27.719 -20.531 -13.5 1 91.5 48 GLN B C 1
ATOM 3998 O O . GLN B 1 48 ? 28.422 -19.812 -12.781 1 91.5 48 GLN B O 1
ATOM 4003 N N . GLU B 1 49 ? 28.047 -20.797 -14.727 1 90.75 49 GLU B N 1
ATOM 4004 C CA . GLU B 1 49 ? 29.188 -20.188 -15.398 1 90.75 49 GLU B CA 1
ATOM 4005 C C . GLU B 1 49 ? 28.859 -19.875 -16.859 1 90.75 49 GLU B C 1
ATOM 4007 O O . GLU B 1 49 ? 28.203 -20.672 -17.547 1 90.75 49 GLU B O 1
ATOM 4012 N N . LYS B 1 50 ? 29.234 -18.703 -17.25 1 88.38 50 LYS B N 1
ATOM 4013 C CA . LYS B 1 50 ? 29.109 -18.359 -18.656 1 88.38 50 LYS B CA 1
ATOM 4014 C C . LYS B 1 50 ? 30.312 -18.875 -19.453 1 88.38 50 LYS B C 1
ATOM 4016 O O . LYS B 1 50 ? 31.453 -18.719 -19.016 1 88.38 50 LYS B O 1
ATOM 4021 N N . ARG B 1 51 ? 30 -19.562 -20.422 1 87.31 51 ARG B N 1
ATOM 4022 C CA . ARG B 1 51 ? 31.062 -20.109 -21.266 1 87.31 51 ARG B CA 1
ATOM 4023 C C . ARG B 1 51 ? 30.906 -19.656 -22.719 1 87.31 51 ARG B C 1
ATOM 4025 O O . ARG B 1 51 ? 29.797 -19.328 -23.156 1 87.31 51 ARG B O 1
ATOM 4032 N N . THR B 1 52 ? 32 -19.438 -23.344 1 82.69 52 THR B N 1
ATOM 4033 C CA . THR B 1 52 ? 32 -19.047 -24.75 1 82.69 52 THR B CA 1
ATOM 4034 C C . THR B 1 52 ? 32.469 -20.219 -25.625 1 82.69 52 THR B C 1
ATOM 4036 O O . THR B 1 52 ? 33.5 -20.844 -25.344 1 82.69 52 THR B O 1
ATOM 4039 N N . GLY B 1 53 ? 31.578 -20.828 -26.234 1 69.38 53 GLY B N 1
ATOM 4040 C CA . GLY B 1 53 ? 31.969 -21.906 -27.125 1 69.38 53 GLY B CA 1
ATOM 4041 C C . GLY B 1 53 ? 32.188 -21.469 -28.562 1 69.38 53 GLY B C 1
ATOM 4042 O O . GLY B 1 53 ? 31.734 -20.391 -28.953 1 69.38 53 GLY B O 1
ATOM 4043 N N . ASN B 1 54 ? 33.219 -22.031 -29.188 1 63.38 54 ASN B N 1
ATOM 4044 C CA . ASN B 1 54 ? 33.5 -21.75 -30.594 1 63.38 54 ASN B CA 1
ATOM 4045 C C . ASN B 1 54 ? 32.5 -22.406 -31.531 1 63.38 54 ASN B C 1
ATOM 4047 O O . ASN B 1 54 ? 32.375 -23.641 -31.562 1 63.38 54 ASN B O 1
ATOM 4051 N N . ALA B 1 55 ? 31.203 -21.688 -31.703 1 56.25 55 ALA B N 1
ATOM 4052 C CA . ALA B 1 55 ? 30.297 -22.25 -32.688 1 56.25 55 ALA B CA 1
ATOM 4053 C C . ALA B 1 55 ? 30.984 -22.406 -34.031 1 56.25 55 ALA B C 1
ATOM 4055 O O . ALA B 1 55 ? 32.062 -21.859 -34.25 1 56.25 55 ALA B O 1
ATOM 4056 N N . ALA B 1 56 ? 30.25 -23.203 -34.875 1 50.12 56 ALA B N 1
ATOM 4057 C CA . ALA B 1 56 ? 30.656 -23.312 -36.281 1 50.12 56 ALA B CA 1
ATOM 4058 C C . ALA B 1 56 ? 30.688 -21.953 -36.938 1 50.12 56 ALA B C 1
ATOM 4060 O O . ALA B 1 56 ? 29.859 -21.078 -36.656 1 50.12 56 ALA B O 1
ATOM 4061 N N . MET B 1 57 ? 31.828 -21.641 -37.438 1 58.62 57 MET B N 1
ATOM 4062 C CA . MET B 1 57 ? 32.188 -20.578 -38.375 1 58.62 57 MET B CA 1
ATOM 4063 C C . MET B 1 57 ? 32.594 -19.312 -37.625 1 58.62 57 MET B C 1
ATOM 4065 O O . MET B 1 57 ? 32.344 -18.203 -38.062 1 58.62 57 MET B O 1
ATOM 4069 N N . GLY B 1 58 ? 33 -19.406 -36.5 1 58.12 58 GLY B N 1
ATOM 4070 C CA . GLY B 1 58 ? 33.625 -18.219 -35.938 1 58.12 58 GLY B CA 1
ATOM 4071 C C . GLY B 1 58 ? 32.719 -17.484 -34.938 1 58.12 58 GLY B C 1
ATOM 4072 O O . GLY B 1 58 ? 33.125 -16.484 -34.344 1 58.12 58 GLY B O 1
ATOM 4073 N N . ILE B 1 59 ? 31.422 -17.734 -35.094 1 58.5 59 ILE B N 1
ATOM 4074 C CA . ILE B 1 59 ? 30.562 -16.938 -34.219 1 58.5 59 ILE B CA 1
ATOM 4075 C C . ILE B 1 59 ? 30.641 -17.469 -32.781 1 58.5 59 ILE B C 1
ATOM 4077 O O . ILE B 1 59 ? 30.469 -18.672 -32.562 1 58.5 59 ILE B O 1
ATOM 4081 N N . LYS B 1 60 ? 31.141 -16.688 -31.938 1 65.25 60 LYS B N 1
ATOM 4082 C CA . LYS B 1 60 ? 31.25 -16.984 -30.5 1 65.25 60 LYS B CA 1
ATOM 4083 C C . LYS B 1 60 ? 29.875 -17.188 -29.875 1 65.25 60 LYS B C 1
ATOM 4085 O O . LYS B 1 60 ? 29.016 -16.312 -29.984 1 65.25 60 LYS B O 1
ATOM 4090 N N . ASP B 1 61 ? 29.484 -18.453 -29.656 1 72.19 61 ASP B N 1
ATOM 4091 C CA . ASP B 1 61 ? 28.219 -18.719 -28.984 1 72.19 61 ASP B CA 1
ATOM 4092 C C . ASP B 1 61 ? 28.375 -18.703 -27.469 1 72.19 61 ASP B C 1
ATOM 4094 O O . ASP B 1 61 ? 29.188 -19.453 -26.922 1 72.19 61 ASP B O 1
ATOM 4098 N N . VAL B 1 62 ? 27.891 -17.672 -26.844 1 79.56 62 VAL B N 1
ATOM 4099 C CA . VAL B 1 62 ? 27.953 -17.562 -25.391 1 79.56 62 VAL B CA 1
ATOM 4100 C C . VAL B 1 62 ? 26.766 -18.297 -24.766 1 79.56 62 VAL B C 1
ATOM 4102 O O . VAL B 1 62 ? 25.609 -18.094 -25.172 1 79.56 62 VAL B O 1
ATOM 4105 N N . TYR B 1 63 ? 27.125 -19.328 -23.922 1 82.94 63 TYR B N 1
ATOM 4106 C CA . TYR B 1 63 ? 26.047 -20.031 -23.234 1 82.94 63 TYR B CA 1
ATOM 4107 C C . TYR B 1 63 ? 26.375 -20.203 -21.766 1 82.94 63 TYR B C 1
ATOM 4109 O O . TYR B 1 63 ? 27.516 -20.031 -21.344 1 82.94 63 TYR B O 1
ATOM 4117 N N . THR B 1 64 ? 25.312 -20.438 -21 1 88.94 64 THR B N 1
ATOM 4118 C CA . THR B 1 64 ? 25.469 -20.625 -19.562 1 88.94 64 THR B CA 1
ATOM 4119 C C . THR B 1 64 ? 25.438 -22.109 -19.203 1 88.94 64 THR B C 1
ATOM 4121 O O . THR B 1 64 ? 24.609 -22.859 -19.734 1 88.94 64 THR B O 1
ATOM 4124 N N . VAL B 1 65 ? 26.375 -22.531 -18.375 1 93.19 65 VAL B N 1
ATOM 4125 C CA . VAL B 1 65 ? 26.375 -23.906 -17.891 1 93.19 65 VAL B CA 1
ATOM 4126 C C . VAL B 1 65 ? 26.109 -23.922 -16.391 1 93.19 65 VAL B C 1
ATOM 4128 O O . VAL B 1 65 ? 26.375 -22.938 -15.695 1 93.19 65 VAL B O 1
ATOM 4131 N N . TYR B 1 66 ? 25.547 -25.047 -15.898 1 94.94 66 TYR B N 1
ATOM 4132 C CA . TYR B 1 66 ? 25.188 -25.203 -14.5 1 94.94 66 TYR B CA 1
ATOM 4133 C C . TYR B 1 66 ? 25.906 -26.391 -13.875 1 94.94 66 TYR B C 1
ATOM 4135 O O . TYR B 1 66 ? 26.031 -27.453 -14.492 1 94.94 66 TYR B O 1
ATOM 4143 N N . LEU B 1 67 ? 26.391 -26.156 -12.703 1 96.31 67 LEU B N 1
ATOM 4144 C CA . LEU B 1 67 ? 27.109 -27.203 -12 1 96.31 67 LEU B CA 1
ATOM 4145 C C . LEU B 1 67 ? 26.156 -28.109 -11.227 1 96.31 67 LEU B C 1
ATOM 4147 O O . LEU B 1 67 ? 25.562 -27.688 -10.234 1 96.31 67 LEU B O 1
ATOM 4151 N N . VAL B 1 68 ? 26.016 -29.391 -11.641 1 96.56 68 VAL B N 1
ATOM 4152 C CA . VAL B 1 68 ? 25.172 -30.391 -10.984 1 96.56 68 VAL B CA 1
ATOM 4153 C C . VAL B 1 68 ? 26.031 -31.25 -10.055 1 96.56 68 VAL B C 1
ATOM 4155 O O . VAL B 1 68 ? 26.984 -31.906 -10.508 1 96.56 68 VAL B O 1
ATOM 4158 N N . GLU B 1 69 ? 25.656 -31.234 -8.82 1 94.75 69 GLU B N 1
ATOM 4159 C CA . GLU B 1 69 ? 26.422 -32 -7.828 1 94.75 69 GLU B CA 1
ATOM 4160 C C . GLU B 1 69 ? 25.547 -33.062 -7.16 1 94.75 69 GLU B C 1
ATOM 4162 O O . GLU B 1 69 ? 24.391 -32.781 -6.816 1 94.75 69 GLU B O 1
ATOM 4167 N N . THR B 1 70 ? 26.062 -34.25 -7.066 1 92.12 70 THR B N 1
ATOM 4168 C CA . THR B 1 70 ? 25.391 -35.375 -6.395 1 92.12 70 THR B CA 1
ATOM 4169 C C . THR B 1 70 ? 26.266 -35.969 -5.309 1 92.12 70 THR B C 1
ATOM 4171 O O . THR B 1 70 ? 27.469 -36.125 -5.508 1 92.12 70 THR B O 1
ATOM 4174 N N . TRP B 1 71 ? 25.672 -36.125 -4.109 1 88.38 71 TRP B N 1
ATOM 4175 C CA . TRP B 1 71 ? 26.375 -36.719 -2.992 1 88.38 71 TRP B CA 1
ATOM 4176 C C . TRP B 1 71 ? 25.516 -37.781 -2.299 1 88.38 71 TRP B C 1
ATOM 4178 O O . TRP B 1 71 ? 24.297 -37.625 -2.211 1 88.38 71 TRP B O 1
ATOM 4188 N N . GLY B 1 72 ? 26.125 -38.938 -1.95 1 82 72 GLY B N 1
ATOM 4189 C CA . GLY B 1 72 ? 25.391 -39.938 -1.189 1 82 72 GLY B CA 1
ATOM 4190 C C . GLY B 1 72 ? 25.109 -39.531 0.236 1 82 72 GLY B C 1
ATOM 4191 O O . GLY B 1 72 ? 25.938 -38.875 0.879 1 82 72 GLY B O 1
ATOM 4192 N N . ARG B 1 73 ? 23.797 -39.719 0.555 1 75.44 73 ARG B N 1
ATOM 4193 C CA . ARG B 1 73 ? 23.453 -39.375 1.938 1 75.44 73 ARG B CA 1
ATOM 4194 C C . ARG B 1 73 ? 24.062 -40.406 2.9 1 75.44 73 ARG B C 1
ATOM 4196 O O . ARG B 1 73 ? 24.078 -41.594 2.613 1 75.44 73 ARG B O 1
ATOM 4203 N N . MET B 1 74 ? 25.156 -40.062 3.76 1 60.5 74 MET B N 1
ATOM 4204 C CA . MET B 1 74 ? 25.969 -40.875 4.664 1 60.5 74 MET B CA 1
ATOM 4205 C C . MET B 1 74 ? 25.141 -41.969 5.297 1 60.5 74 MET B C 1
ATOM 4207 O O . MET B 1 74 ? 25.656 -43.094 5.512 1 60.5 74 MET B O 1
ATOM 4211 N N . GLN B 1 75 ? 24.062 -41.719 5.805 1 55.22 75 GLN B N 1
ATOM 4212 C CA . GLN B 1 75 ? 23.391 -42.656 6.684 1 55.22 75 GLN B CA 1
ATOM 4213 C C . GLN B 1 75 ? 22.984 -43.906 5.93 1 55.22 75 GLN B C 1
ATOM 4215 O O . GLN B 1 75 ? 22.703 -44.938 6.539 1 55.22 75 GLN B O 1
ATOM 4220 N N . PHE B 1 76 ? 22.891 -43.844 4.578 1 53.72 76 PHE B N 1
ATOM 4221 C CA . PHE B 1 76 ? 22.328 -45 3.875 1 53.72 76 PHE B CA 1
ATOM 4222 C C . PHE B 1 76 ? 23.406 -45.75 3.086 1 53.72 76 PHE B C 1
ATOM 4224 O O . PHE B 1 76 ? 23.109 -46.656 2.318 1 53.72 76 PHE B O 1
ATOM 4231 N N . GLU B 1 77 ? 24.641 -45.406 3.275 1 51.38 77 GLU B N 1
ATOM 4232 C CA . GLU B 1 77 ? 25.734 -46.094 2.6 1 51.38 77 GLU B CA 1
ATOM 4233 C C . GLU B 1 77 ? 25.594 -47.594 2.762 1 51.38 77 GLU B C 1
ATOM 4235 O O . GLU B 1 77 ? 25.922 -48.344 1.841 1 51.38 77 GLU B O 1
ATOM 4240 N N . SER B 1 78 ? 25.359 -48 3.979 1 46.81 78 SER B N 1
ATOM 4241 C CA . SER B 1 78 ? 25.547 -49.406 4.297 1 46.81 78 SER B CA 1
ATOM 4242 C C . SER B 1 78 ? 24.453 -50.25 3.662 1 46.81 78 SER B C 1
ATOM 4244 O O . SER B 1 78 ? 24.609 -51.469 3.555 1 46.81 78 SER B O 1
ATOM 4246 N N . ARG B 1 79 ? 23.297 -49.844 3.605 1 46.41 79 ARG B N 1
ATOM 4247 C CA . ARG B 1 79 ? 22.266 -50.875 3.461 1 46.41 79 ARG B CA 1
ATOM 4248 C C . ARG B 1 79 ? 22.016 -51.188 1.992 1 46.41 79 ARG B C 1
ATOM 4250 O O . ARG B 1 79 ? 21.203 -52.062 1.671 1 46.41 79 ARG B O 1
ATOM 4257 N N . VAL B 1 80 ? 22.312 -50.25 1.084 1 50.44 80 VAL B N 1
ATOM 4258 C CA . VAL B 1 80 ? 21.953 -50.656 -0.266 1 50.44 80 VAL B CA 1
ATOM 4259 C C . VAL B 1 80 ? 23.031 -51.594 -0.834 1 50.44 80 VAL B C 1
ATOM 4261 O O . VAL B 1 80 ? 24.078 -51.125 -1.281 1 50.44 80 VAL B O 1
ATOM 4264 N N . LYS B 1 81 ? 23.266 -52.656 -0.268 1 45.44 81 LYS B N 1
ATOM 4265 C CA . LYS B 1 81 ? 24.172 -53.719 -0.675 1 45.44 81 LYS B CA 1
ATOM 4266 C C . LYS B 1 81 ? 23.938 -54.125 -2.127 1 45.44 81 LYS B C 1
ATOM 4268 O O . LYS B 1 81 ? 24.594 -55.031 -2.643 1 45.44 81 LYS B O 1
ATOM 4273 N N . ASP B 1 82 ? 22.719 -53.781 -2.688 1 47.38 82 ASP B N 1
ATOM 4274 C CA . ASP B 1 82 ? 22.531 -54.469 -3.967 1 47.38 82 ASP B CA 1
ATOM 4275 C C . ASP B 1 82 ? 23.219 -53.688 -5.098 1 47.38 82 ASP B C 1
ATOM 4277 O O . ASP B 1 82 ? 23.406 -52.5 -5.012 1 47.38 82 ASP B O 1
ATOM 4281 N N . ASN B 1 83 ? 24.047 -54.375 -5.941 1 47.84 83 ASN B N 1
ATOM 4282 C CA . ASN B 1 83 ? 24.734 -54.062 -7.191 1 47.84 83 ASN B CA 1
ATOM 4283 C C . ASN B 1 83 ? 23.906 -53.125 -8.062 1 47.84 83 ASN B C 1
ATOM 4285 O O . ASN B 1 83 ? 24.016 -53.156 -9.289 1 47.84 83 ASN B O 1
ATOM 4289 N N . SER B 1 84 ? 22.953 -52.25 -7.488 1 57.94 84 SER B N 1
ATOM 4290 C CA . SER B 1 84 ? 22.031 -51.5 -8.352 1 57.94 84 SER B CA 1
ATOM 4291 C C . SER B 1 84 ? 22.578 -50.125 -8.648 1 57.94 84 SER B C 1
ATOM 4293 O O . SER B 1 84 ? 23.5 -49.656 -7.977 1 57.94 84 SER B O 1
ATOM 4295 N N . ASN B 1 85 ? 22.469 -49.625 -9.867 1 63.53 85 ASN B N 1
ATOM 4296 C CA . ASN B 1 85 ? 22.812 -48.281 -10.32 1 63.53 85 ASN B CA 1
ATOM 4297 C C . ASN B 1 85 ? 22.594 -47.25 -9.211 1 63.53 85 ASN B C 1
ATOM 4299 O O . ASN B 1 85 ? 23.359 -46.312 -9.094 1 63.53 85 ASN B O 1
ATOM 4303 N N . ILE B 1 86 ? 21.797 -47.531 -8.25 1 67.94 86 ILE B N 1
ATOM 4304 C CA . ILE B 1 86 ? 21.5 -46.625 -7.152 1 67.94 86 ILE B CA 1
ATOM 4305 C C . ILE B 1 86 ? 22.641 -46.688 -6.129 1 67.94 86 ILE B C 1
ATOM 4307 O O . ILE B 1 86 ? 23.031 -45.656 -5.57 1 67.94 86 ILE B O 1
ATOM 4311 N N . ALA B 1 87 ? 23.156 -47.844 -5.992 1 67.75 87 ALA B N 1
ATOM 4312 C CA . ALA B 1 87 ? 24.281 -48 -5.07 1 67.75 87 ALA B CA 1
ATOM 4313 C C . ALA B 1 87 ? 25.5 -47.219 -5.543 1 67.75 87 ALA B C 1
ATOM 4315 O O . ALA B 1 87 ? 26.188 -46.594 -4.734 1 67.75 87 ALA B O 1
ATOM 4316 N N . LYS B 1 88 ? 25.719 -47.25 -6.82 1 69.88 88 LYS B N 1
ATOM 4317 C CA . LYS B 1 88 ? 26.844 -46.5 -7.383 1 69.88 88 LYS B CA 1
ATOM 4318 C C . LYS B 1 88 ? 26.656 -45 -7.168 1 69.88 88 LYS B C 1
ATOM 4320 O O . LYS B 1 88 ? 27.625 -44.281 -6.879 1 69.88 88 LYS B O 1
ATOM 4325 N N . LEU B 1 89 ? 25.453 -44.562 -7.293 1 75.12 89 LEU B N 1
ATOM 4326 C CA . LEU B 1 89 ? 25.156 -43.125 -7.129 1 75.12 89 LEU B CA 1
ATOM 4327 C C . LEU B 1 89 ? 25.391 -42.688 -5.691 1 75.12 89 LEU B C 1
ATOM 4329 O O . LEU B 1 89 ? 25.734 -41.531 -5.449 1 75.12 89 LEU B O 1
ATOM 4333 N N . THR B 1 90 ? 25.266 -43.625 -4.809 1 70.62 90 THR B N 1
ATOM 4334 C CA . THR B 1 90 ? 25.453 -43.312 -3.395 1 70.62 90 THR B CA 1
ATOM 4335 C C . THR B 1 90 ? 26.922 -43.25 -3.029 1 70.62 90 THR B C 1
ATOM 4337 O O . THR B 1 90 ? 27.328 -42.531 -2.109 1 70.62 90 THR B O 1
ATOM 4340 N N . MET B 1 91 ? 27.656 -44 -3.734 1 69.31 91 MET B N 1
ATOM 4341 C CA . MET B 1 91 ? 29.062 -44.156 -3.348 1 69.31 91 MET B CA 1
ATOM 4342 C C . MET B 1 91 ? 29.922 -43.094 -4.02 1 69.31 91 MET B C 1
ATOM 4344 O O . MET B 1 91 ? 30.891 -42.625 -3.434 1 69.31 91 MET B O 1
ATOM 4348 N N . ASP B 1 92 ? 29.516 -42.719 -5.191 1 75.06 92 ASP B N 1
ATOM 4349 C CA . ASP B 1 92 ? 30.375 -41.812 -5.953 1 75.06 92 ASP B CA 1
ATOM 4350 C C . ASP B 1 92 ? 29.766 -40.406 -6.012 1 75.06 92 ASP B C 1
ATOM 4352 O O . ASP B 1 92 ? 28.656 -40.219 -6.516 1 75.06 92 ASP B O 1
ATOM 4356 N N . SER B 1 93 ? 30.406 -39.5 -5.297 1 84.75 93 SER B N 1
ATOM 4357 C CA . SER B 1 93 ? 30.031 -38.125 -5.488 1 84.75 93 SER B CA 1
ATOM 4358 C C . SER B 1 93 ? 30.375 -37.625 -6.891 1 84.75 93 SER B C 1
ATOM 4360 O O . SER B 1 93 ? 31.328 -38.125 -7.504 1 84.75 93 SER B O 1
ATOM 4362 N N . SER B 1 94 ? 29.5 -36.844 -7.492 1 90.12 94 SER B N 1
ATOM 4363 C CA . SER B 1 94 ? 29.75 -36.375 -8.844 1 90.12 94 SER B CA 1
ATOM 4364 C C . SER B 1 94 ? 29.516 -34.875 -8.938 1 90.12 94 SER B C 1
ATOM 4366 O O . SER B 1 94 ? 28.703 -34.312 -8.211 1 90.12 94 SER B O 1
ATOM 4368 N N . SER B 1 95 ? 30.406 -34.25 -9.711 1 92.69 95 SER B N 1
ATOM 4369 C CA . SER B 1 95 ? 30.281 -32.844 -10.07 1 92.69 95 SER B CA 1
ATOM 4370 C C . SER B 1 95 ? 30.438 -32.656 -11.578 1 92.69 95 SER B C 1
ATOM 4372 O O . SER B 1 95 ? 31.531 -32.812 -12.125 1 92.69 95 SER B O 1
ATOM 4374 N N . LEU B 1 96 ? 29.344 -32.312 -12.203 1 94.69 96 LEU B N 1
ATOM 4375 C CA . LEU B 1 96 ? 29.359 -32.188 -13.664 1 94.69 96 LEU B CA 1
ATOM 4376 C C . LEU B 1 96 ? 28.703 -30.891 -14.109 1 94.69 96 LEU B C 1
ATOM 4378 O O . LEU B 1 96 ? 27.719 -30.453 -13.508 1 94.69 96 LEU B O 1
ATOM 4382 N N . TRP B 1 97 ? 29.203 -30.344 -15.188 1 94.44 97 TRP B N 1
ATOM 4383 C CA . TRP B 1 97 ? 28.609 -29.141 -15.781 1 94.44 97 TRP B CA 1
ATOM 4384 C C . TRP B 1 97 ? 27.641 -29.516 -16.891 1 94.44 97 TRP B C 1
ATOM 4386 O O . TRP B 1 97 ? 27.969 -30.312 -17.766 1 94.44 97 TRP B O 1
ATOM 4396 N N . ARG B 1 98 ? 26.453 -29.016 -16.766 1 95.31 98 ARG B N 1
ATOM 4397 C CA . ARG B 1 98 ? 25.438 -29.281 -17.781 1 95.31 98 ARG B CA 1
ATOM 4398 C C . ARG B 1 98 ? 24.891 -27.969 -18.344 1 95.31 98 ARG B C 1
ATOM 4400 O O . ARG B 1 98 ? 24.719 -26.984 -17.609 1 95.31 98 ARG B O 1
ATOM 4407 N N . ARG B 1 99 ? 24.641 -27.891 -19.609 1 91.38 99 ARG B N 1
ATOM 4408 C CA . ARG B 1 99 ? 23.938 -26.766 -20.219 1 91.38 99 ARG B CA 1
ATOM 4409 C C . ARG B 1 99 ? 22.438 -26.953 -20.172 1 91.38 99 ARG B C 1
ATOM 4411 O O . ARG B 1 99 ? 21.953 -28.062 -19.969 1 91.38 99 ARG B O 1
ATOM 4418 N N . TYR B 1 100 ? 21.688 -25.906 -20.406 1 92.44 100 TYR B N 1
ATOM 4419 C CA . TYR B 1 100 ? 20.219 -25.969 -20.344 1 92.44 100 TYR B CA 1
ATOM 4420 C C . TYR B 1 100 ? 19.672 -26.922 -21.391 1 92.44 100 TYR B C 1
ATOM 4422 O O . TYR B 1 100 ? 18.734 -27.672 -21.125 1 92.44 100 TYR B O 1
ATOM 4430 N N . SER B 1 101 ? 20.234 -26.938 -22.5 1 91.62 101 SER B N 1
ATOM 4431 C CA . SER B 1 101 ? 19.781 -27.781 -23.594 1 91.62 101 SER B CA 1
ATOM 4432 C C . SER B 1 101 ? 19.875 -29.266 -23.219 1 91.62 101 SER B C 1
ATOM 4434 O O . SER B 1 101 ? 19.109 -30.094 -23.734 1 91.62 101 SER B O 1
ATOM 4436 N N . GLU B 1 102 ? 20.766 -29.562 -22.391 1 94.44 102 GLU B N 1
ATOM 4437 C CA . GLU B 1 102 ? 20.906 -30.953 -21.953 1 94.44 102 GLU B CA 1
ATOM 4438 C C . GLU B 1 102 ? 19.766 -31.344 -20.984 1 94.44 102 GLU B C 1
ATOM 4440 O O . GLU B 1 102 ? 19.312 -32.469 -20.984 1 94.44 102 GLU B O 1
ATOM 4445 N N . PHE B 1 103 ? 19.375 -30.406 -20.188 1 96 103 PHE B N 1
ATOM 4446 C CA . PHE B 1 103 ? 18.188 -30.641 -19.359 1 96 103 PHE B CA 1
ATOM 4447 C C . PHE B 1 103 ? 16.969 -30.875 -20.219 1 96 103 PHE B C 1
ATOM 4449 O O . PHE B 1 103 ? 16.156 -31.766 -19.938 1 96 103 PHE B O 1
ATOM 4456 N N . GLU B 1 104 ? 16.875 -30.109 -21.234 1 94.5 104 GLU B N 1
ATOM 4457 C CA . GLU B 1 104 ? 15.773 -30.266 -22.172 1 94.5 104 GLU B CA 1
ATOM 4458 C C . GLU B 1 104 ? 15.805 -31.641 -22.828 1 94.5 104 GLU B C 1
ATOM 4460 O O . GLU B 1 104 ? 14.758 -32.281 -23 1 94.5 104 GLU B O 1
ATOM 4465 N N . LEU B 1 105 ? 16.984 -31.984 -23.219 1 94.44 105 LEU B N 1
ATOM 4466 C CA . LEU B 1 105 ? 17.156 -33.281 -23.812 1 94.44 105 LEU B CA 1
ATOM 4467 C C . LEU B 1 105 ? 16.719 -34.406 -22.859 1 94.44 105 LEU B C 1
ATOM 4469 O O . LEU B 1 105 ? 16.031 -35.344 -23.266 1 94.44 105 LEU B O 1
ATOM 4473 N N . LEU B 1 106 ? 17.125 -34.281 -21.672 1 96.38 106 LEU B N 1
ATOM 4474 C CA . LEU B 1 106 ? 16.734 -35.25 -20.656 1 96.38 106 LEU B CA 1
ATOM 4475 C C . LEU B 1 106 ? 15.219 -35.312 -20.5 1 96.38 106 LEU B C 1
ATOM 4477 O O . LEU B 1 106 ? 14.625 -36.375 -20.484 1 96.38 106 LEU B O 1
ATOM 4481 N N . ARG B 1 107 ? 14.594 -34.188 -20.391 1 95.69 107 ARG B N 1
ATOM 4482 C CA . ARG B 1 107 ? 13.148 -34.156 -20.203 1 95.69 107 ARG B CA 1
ATOM 4483 C C . ARG B 1 107 ? 12.422 -34.75 -21.406 1 95.69 107 ARG B C 1
ATOM 4485 O O . ARG B 1 107 ? 11.477 -35.531 -21.234 1 95.69 107 ARG B O 1
ATOM 4492 N N . ASN B 1 108 ? 12.883 -34.406 -22.594 1 93.44 108 ASN B N 1
ATOM 4493 C CA . ASN B 1 108 ? 12.258 -34.938 -23.797 1 93.44 108 ASN B CA 1
ATOM 4494 C C . ASN B 1 108 ? 12.352 -36.469 -23.844 1 93.44 108 ASN B C 1
ATOM 4496 O O . ASN B 1 108 ? 11.391 -37.125 -24.203 1 93.44 108 ASN B O 1
ATOM 4500 N N . TYR B 1 109 ? 13.492 -36.938 -23.484 1 95.75 109 TYR B N 1
ATOM 4501 C CA . TYR B 1 109 ? 13.68 -38.375 -23.406 1 95.75 109 TYR B CA 1
ATOM 4502 C C . TYR B 1 109 ? 12.703 -39 -22.422 1 95.75 109 TYR B C 1
ATOM 4504 O O . TYR B 1 109 ? 12.062 -40.031 -22.719 1 95.75 109 TYR B O 1
ATOM 4512 N N . LEU B 1 110 ? 12.586 -38.375 -21.234 1 96.12 110 LEU B N 1
ATOM 4513 C CA . LEU B 1 110 ? 11.719 -38.938 -20.203 1 96.12 110 LEU B CA 1
ATOM 4514 C C . LEU B 1 110 ? 10.258 -38.875 -20.609 1 96.12 110 LEU B C 1
ATOM 4516 O O . LEU B 1 110 ? 9.477 -39.781 -20.297 1 96.12 110 LEU B O 1
ATOM 4520 N N . VAL B 1 111 ? 9.859 -37.844 -21.344 1 93.5 111 VAL B N 1
ATOM 4521 C CA . VAL B 1 111 ? 8.484 -37.688 -21.797 1 93.5 111 VAL B CA 1
ATOM 4522 C C . VAL B 1 111 ? 8.117 -38.812 -22.75 1 93.5 111 VAL B C 1
ATOM 4524 O O . VAL B 1 111 ? 7 -39.344 -22.703 1 93.5 111 VAL B O 1
ATOM 4527 N N . VAL B 1 112 ? 9.039 -39.219 -23.578 1 92.5 112 VAL B N 1
ATOM 4528 C CA . VAL B 1 112 ? 8.797 -40.25 -24.578 1 92.5 112 VAL B CA 1
ATOM 4529 C C . VAL B 1 112 ? 8.828 -41.625 -23.938 1 92.5 112 VAL B C 1
ATOM 4531 O O . VAL B 1 112 ? 8.023 -42.5 -24.266 1 92.5 112 VAL B O 1
ATOM 4534 N N . THR B 1 113 ? 9.719 -41.781 -22.984 1 93.81 113 THR B N 1
ATOM 4535 C CA . THR B 1 113 ? 9.922 -43.094 -22.344 1 93.81 113 THR B CA 1
ATOM 4536 C C . THR B 1 113 ? 8.805 -43.375 -21.359 1 93.81 113 THR B C 1
ATOM 4538 O O . THR B 1 113 ? 8.398 -44.531 -21.188 1 93.81 113 THR B O 1
ATOM 4541 N N . PHE B 1 114 ? 8.344 -42.312 -20.688 1 94.81 114 PHE B N 1
ATOM 4542 C CA . PHE B 1 114 ? 7.277 -42.469 -19.703 1 94.81 114 PHE B CA 1
ATOM 4543 C C . PHE B 1 114 ? 6.098 -41.562 -20.031 1 94.81 114 PHE B C 1
ATOM 4545 O O . PHE B 1 114 ? 5.805 -40.625 -19.312 1 94.81 114 PHE B O 1
ATOM 4552 N N . PRO B 1 115 ? 5.324 -41.938 -20.984 1 92.69 115 PRO B N 1
ATOM 4553 C CA . PRO B 1 115 ? 4.273 -41.062 -21.5 1 92.69 115 PRO B CA 1
ATOM 4554 C C . PRO B 1 115 ? 3.129 -40.875 -20.516 1 92.69 115 PRO B C 1
ATOM 4556 O O . PRO B 1 115 ? 2.379 -39.906 -20.609 1 92.69 115 PRO B O 1
ATOM 4559 N N . HIS B 1 116 ? 2.936 -41.844 -19.531 1 95.56 116 HIS B N 1
ATOM 4560 C CA . HIS B 1 116 ? 1.806 -41.75 -18.625 1 95.56 116 HIS B CA 1
ATOM 4561 C C . HIS B 1 116 ? 2.148 -40.938 -17.391 1 95.56 116 HIS B C 1
ATOM 4563 O O . HIS B 1 116 ? 1.276 -40.625 -16.562 1 95.56 116 HIS B O 1
ATOM 4569 N N . VAL B 1 117 ? 3.418 -40.5 -17.234 1 96.25 117 VAL B N 1
ATOM 4570 C CA . VAL B 1 117 ? 3.877 -39.781 -16.047 1 96.25 117 VAL B CA 1
ATOM 4571 C C . VAL B 1 117 ? 3.729 -38.281 -16.266 1 96.25 117 VAL B C 1
ATOM 4573 O O . VAL B 1 117 ? 4.004 -37.75 -17.344 1 96.25 117 VAL B O 1
ATOM 4576 N N . VAL B 1 118 ? 3.215 -37.594 -15.227 1 96.38 118 VAL B N 1
ATOM 4577 C CA . VAL B 1 118 ? 3.203 -36.125 -15.242 1 96.38 118 VAL B CA 1
ATOM 4578 C C . VAL B 1 118 ? 4.594 -35.594 -14.906 1 96.38 118 VAL B C 1
ATOM 4580 O O . VAL B 1 118 ? 4.938 -35.469 -13.727 1 96.38 118 VAL B O 1
ATOM 4583 N N . LEU B 1 119 ? 5.312 -35.281 -15.898 1 96.12 119 LEU B N 1
ATOM 4584 C CA . LEU B 1 119 ? 6.723 -34.938 -15.727 1 96.12 119 LEU B CA 1
ATOM 4585 C C . LEU B 1 119 ? 6.879 -33.531 -15.18 1 96.12 119 LEU B C 1
ATOM 4587 O O . LEU B 1 119 ? 6.125 -32.625 -15.555 1 96.12 119 LEU B O 1
ATOM 4591 N N . PRO B 1 120 ? 7.883 -33.375 -14.297 1 95.19 120 PRO B N 1
ATOM 4592 C CA . PRO B 1 120 ? 8.195 -32.031 -13.836 1 95.19 120 PRO B CA 1
ATOM 4593 C C . PRO B 1 120 ? 8.633 -31.109 -14.977 1 95.19 120 PRO B C 1
ATOM 4595 O O . PRO B 1 120 ? 9.32 -31.547 -15.898 1 95.19 120 PRO B O 1
ATOM 4598 N N . PRO B 1 121 ? 8.164 -29.891 -14.914 1 93.88 121 PRO B N 1
ATOM 4599 C CA . PRO B 1 121 ? 8.5 -28.953 -15.984 1 93.88 121 PRO B CA 1
ATOM 4600 C C . PRO B 1 121 ? 9.883 -28.312 -15.797 1 93.88 121 PRO B C 1
ATOM 4602 O O . PRO B 1 121 ? 10.438 -28.344 -14.703 1 93.88 121 PRO B O 1
ATOM 4605 N N . LEU B 1 122 ? 10.375 -27.875 -16.922 1 93.31 122 LEU B N 1
ATOM 4606 C CA . LEU B 1 122 ? 11.578 -27.047 -16.906 1 93.31 122 LEU B CA 1
ATOM 4607 C C . LEU B 1 122 ? 11.227 -25.562 -16.906 1 93.31 122 LEU B C 1
ATOM 4609 O O . LEU B 1 122 ? 10.156 -25.188 -17.375 1 93.31 122 LEU B O 1
ATOM 4613 N N . PRO B 1 123 ? 12.148 -24.797 -16.266 1 87.94 123 PRO B N 1
ATOM 4614 C CA . PRO B 1 123 ? 11.914 -23.359 -16.359 1 87.94 123 PRO B CA 1
ATOM 4615 C C . PRO B 1 123 ? 11.953 -22.844 -17.812 1 87.94 123 PRO B C 1
ATOM 4617 O O . PRO B 1 123 ? 12.484 -23.516 -18.688 1 87.94 123 PRO B O 1
ATOM 4620 N N . GLU B 1 124 ? 11.312 -21.625 -18.031 1 76.38 124 GLU B N 1
ATOM 4621 C CA . GLU B 1 124 ? 11.195 -21.078 -19.375 1 76.38 124 GLU B CA 1
ATOM 4622 C C . GLU B 1 124 ? 12.539 -20.562 -19.891 1 76.38 124 GLU B C 1
ATOM 4624 O O . GLU B 1 124 ? 13.391 -20.156 -19.094 1 76.38 124 GLU B O 1
ATOM 4629 N N . LYS B 1 125 ? 12.617 -20.719 -21.234 1 70.31 125 LYS B N 1
ATOM 4630 C CA . LYS B 1 125 ? 13.797 -20.156 -21.875 1 70.31 125 LYS B CA 1
ATOM 4631 C C . LYS B 1 125 ? 13.648 -18.641 -22.047 1 70.31 125 LYS B C 1
ATOM 4633 O O . LYS B 1 125 ? 12.539 -18.141 -22.219 1 70.31 125 LYS B O 1
ATOM 4638 N N . ARG B 1 126 ? 14.609 -17.922 -21.594 1 63.06 126 ARG B N 1
ATOM 4639 C CA . ARG B 1 126 ? 14.578 -16.484 -21.875 1 63.06 126 ARG B CA 1
ATOM 4640 C C . ARG B 1 126 ? 14.578 -16.234 -23.391 1 63.06 126 ARG B C 1
ATOM 4642 O O . ARG B 1 126 ? 15.359 -16.828 -24.125 1 63.06 126 ARG B O 1
ATOM 4649 N N . MET B 1 127 ? 13.406 -16.047 -24.047 1 48.28 127 MET B N 1
ATOM 4650 C CA . MET B 1 127 ? 13.516 -15.641 -25.453 1 48.28 127 MET B CA 1
ATOM 4651 C C . MET B 1 127 ? 14.406 -14.414 -25.594 1 48.28 127 MET B C 1
ATOM 4653 O O . MET B 1 127 ? 14.156 -13.383 -24.969 1 48.28 127 MET B O 1
ATOM 4657 N N . MET B 1 128 ? 15.656 -14.664 -25.578 1 44.94 128 MET B N 1
ATOM 4658 C CA . MET B 1 128 ? 16.594 -13.57 -25.828 1 44.94 128 MET B CA 1
ATOM 4659 C C . MET B 1 128 ? 16.125 -12.703 -26.984 1 44.94 128 MET B C 1
ATOM 4661 O O . MET B 1 128 ? 16.281 -13.07 -28.156 1 44.94 128 MET B O 1
ATOM 4665 N N . ALA B 1 129 ? 15.062 -12.047 -27.047 1 37.56 129 ALA B N 1
ATOM 4666 C CA . ALA B 1 129 ? 14.977 -11.039 -28.094 1 37.56 129 ALA B CA 1
ATOM 4667 C C . ALA B 1 129 ? 16.156 -10.07 -28.016 1 37.56 129 ALA B C 1
ATOM 4669 O O . ALA B 1 129 ? 16.609 -9.727 -26.922 1 37.56 129 ALA B O 1
ATOM 4670 N N . MET B 1 130 ? 16.844 -9.773 -29.016 1 41.44 130 MET B N 1
ATOM 4671 C CA . MET B 1 130 ? 17.922 -8.844 -29.344 1 41.44 130 MET B CA 1
ATOM 4672 C C . MET B 1 130 ? 17.891 -7.617 -28.438 1 41.44 130 MET B C 1
ATOM 4674 O O . MET B 1 130 ? 18.922 -7.125 -28 1 41.44 130 MET B O 1
ATOM 4678 N N . TRP B 1 131 ? 16.734 -6.922 -28.328 1 37.69 131 TRP B N 1
ATOM 4679 C CA . TRP B 1 131 ? 16.578 -5.582 -27.766 1 37.69 131 TRP B CA 1
ATOM 4680 C C . TRP B 1 131 ? 16.812 -5.594 -26.266 1 37.69 131 TRP B C 1
ATOM 4682 O O . TRP B 1 131 ? 16.969 -4.535 -25.641 1 37.69 131 TRP B O 1
ATOM 4692 N N . GLN B 1 132 ? 16.594 -6.582 -25.594 1 42.59 132 GLN B N 1
ATOM 4693 C CA . GLN B 1 132 ? 16.812 -6.637 -24.156 1 42.59 132 GLN B CA 1
ATOM 4694 C C . GLN B 1 132 ? 18.297 -6.672 -23.812 1 42.59 132 GLN B C 1
ATOM 4696 O O . GLN B 1 132 ? 18.672 -6.609 -22.641 1 42.59 132 GLN B O 1
ATOM 4701 N N . GLN B 1 133 ? 19.172 -6.902 -24.656 1 38.91 133 GLN B N 1
ATOM 4702 C CA . GLN B 1 133 ? 20.609 -6.789 -24.469 1 38.91 133 GLN B CA 1
ATOM 4703 C C . GLN B 1 133 ? 21 -5.402 -23.953 1 38.91 133 GLN B C 1
ATOM 4705 O O . GLN B 1 133 ? 22.047 -5.234 -23.328 1 38.91 133 GLN B O 1
ATOM 4710 N N . LEU B 1 134 ? 20.406 -4.281 -24.453 1 36.16 134 LEU B N 1
ATOM 4711 C CA . LEU B 1 134 ? 20.891 -2.945 -24.125 1 36.16 134 LEU B CA 1
ATOM 4712 C C . LEU B 1 134 ? 20.5 -2.549 -22.719 1 36.16 134 LEU B C 1
ATOM 4714 O O . LEU B 1 134 ? 21.031 -1.586 -22.156 1 36.16 134 LEU B O 1
ATOM 4718 N N . ALA B 1 135 ? 19.266 -2.609 -22.328 1 38.91 135 ALA B N 1
ATOM 4719 C CA . ALA B 1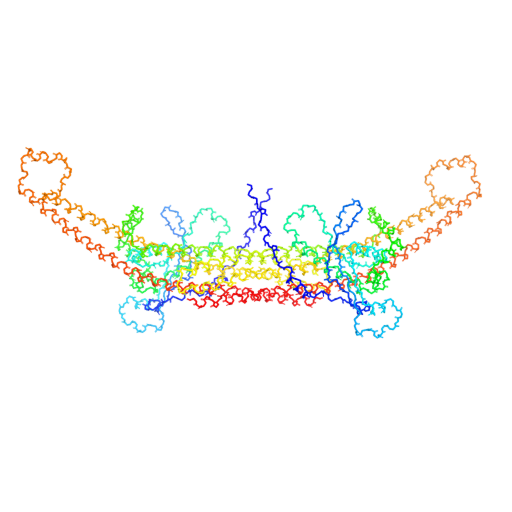 135 ? 18.969 -1.972 -21.047 1 38.91 135 ALA B CA 1
ATOM 4720 C C . ALA B 1 135 ? 19.75 -2.631 -19.906 1 38.91 135 ALA B C 1
ATOM 4722 O O . ALA B 1 135 ? 20.25 -3.744 -20.062 1 38.91 135 ALA B O 1
ATOM 4723 N N . THR B 1 136 ? 19.859 -1.949 -18.672 1 41.72 136 THR B N 1
ATOM 4724 C CA . THR B 1 136 ? 20.578 -2.279 -17.438 1 41.72 136 THR B CA 1
ATOM 4725 C C . THR B 1 136 ? 20.516 -3.779 -17.156 1 41.72 136 THR B C 1
ATOM 4727 O O . THR B 1 136 ? 19.594 -4.254 -16.484 1 41.72 136 THR B O 1
ATOM 4730 N N . VAL B 1 137 ? 20.703 -4.781 -18.016 1 44.69 137 VAL B N 1
ATOM 4731 C CA . VAL B 1 137 ? 20.703 -6.109 -18.625 1 44.69 137 VAL B CA 1
ATOM 4732 C C . VAL B 1 137 ? 21.406 -7.098 -17.703 1 44.69 137 VAL B C 1
ATOM 4734 O O . VAL B 1 137 ? 20.969 -8.234 -17.531 1 44.69 137 VAL B O 1
ATOM 4737 N N . ASP B 1 138 ? 22.438 -6.57 -17.078 1 47.91 138 ASP B N 1
ATOM 4738 C CA . ASP B 1 138 ? 23.297 -7.5 -16.359 1 47.91 138 ASP B CA 1
ATOM 4739 C C . ASP B 1 138 ? 22.609 -8.062 -15.125 1 47.91 138 ASP B C 1
ATOM 4741 O O . ASP B 1 138 ? 22.688 -9.266 -14.859 1 47.91 138 ASP B O 1
ATOM 4745 N N . ASN B 1 139 ? 21.969 -7.086 -14.375 1 50.53 139 ASN B N 1
ATOM 4746 C CA . ASN B 1 139 ? 21.391 -7.559 -13.117 1 50.53 139 ASN B CA 1
ATOM 4747 C C . ASN B 1 139 ? 20.188 -8.453 -13.352 1 50.53 139 ASN B C 1
ATOM 4749 O O . ASN B 1 139 ? 19.984 -9.445 -12.641 1 50.53 139 ASN B O 1
ATOM 4753 N N . PHE B 1 140 ? 19.422 -8.016 -14.352 1 53.84 140 PHE B N 1
ATOM 4754 C CA . PHE B 1 140 ? 18.266 -8.836 -14.688 1 53.84 140 PHE B CA 1
ATOM 4755 C C . PHE B 1 140 ? 18.688 -10.211 -15.18 1 53.84 140 PHE B C 1
ATOM 4757 O O . PHE B 1 140 ? 18.047 -11.211 -14.867 1 53.84 140 PHE B O 1
ATOM 4764 N N . ASP B 1 141 ? 19.906 -10.172 -15.648 1 64.81 141 ASP B N 1
ATOM 4765 C CA . ASP B 1 141 ? 20.406 -11.422 -16.203 1 64.81 141 ASP B CA 1
ATOM 4766 C C . ASP B 1 141 ? 20.891 -12.352 -15.078 1 64.81 141 ASP B C 1
ATOM 4768 O O . ASP B 1 141 ? 20.609 -13.555 -15.102 1 64.81 141 ASP B O 1
ATOM 4772 N N . ALA B 1 142 ? 21.375 -11.57 -14.055 1 72.56 142 ALA B N 1
ATOM 4773 C CA . ALA B 1 142 ? 21.891 -12.391 -12.961 1 72.56 142 ALA B CA 1
ATOM 4774 C C . ALA B 1 142 ? 20.766 -13.031 -12.172 1 72.56 142 ALA B C 1
ATOM 4776 O O . ALA B 1 142 ? 20.844 -14.203 -11.797 1 72.56 142 ALA B O 1
ATOM 4777 N N . ASP B 1 143 ? 19.719 -12.305 -12.047 1 76.75 143 ASP B N 1
ATOM 4778 C CA . ASP B 1 143 ? 18.562 -12.82 -11.312 1 76.75 143 ASP B CA 1
ATOM 4779 C C . ASP B 1 143 ? 17.875 -13.938 -12.086 1 76.75 143 ASP B C 1
ATOM 4781 O O . ASP B 1 143 ? 17.438 -14.938 -11.5 1 76.75 143 ASP B O 1
ATOM 4785 N N . PHE B 1 144 ? 17.906 -13.734 -13.273 1 78.5 144 PHE B N 1
ATOM 4786 C CA . PHE B 1 144 ? 17.281 -14.75 -14.109 1 78.5 144 PHE B CA 1
ATOM 4787 C C . PHE B 1 144 ? 18.062 -16.062 -14.055 1 78.5 144 PHE B C 1
ATOM 4789 O O . PHE B 1 144 ? 17.469 -17.125 -13.898 1 78.5 144 PHE B O 1
ATOM 4796 N N . VAL B 1 145 ? 19.328 -15.875 -14.195 1 83.56 145 VAL B N 1
ATOM 4797 C CA . VAL B 1 145 ? 20.188 -17.062 -14.219 1 83.56 145 VAL B CA 1
ATOM 4798 C C . VAL B 1 145 ? 20.078 -17.797 -12.883 1 83.56 145 VAL B C 1
ATOM 4800 O O . VAL B 1 145 ? 20.047 -19.031 -12.852 1 83.56 145 VAL B O 1
ATOM 4803 N N . GLU B 1 146 ? 20.016 -17.031 -11.891 1 85.12 146 GLU B N 1
ATOM 4804 C CA . GLU B 1 146 ? 19.906 -17.625 -10.562 1 85.12 146 GLU B CA 1
ATOM 4805 C C . GLU B 1 146 ? 18.547 -18.328 -10.391 1 85.12 146 GLU B C 1
ATOM 4807 O O . GLU B 1 146 ? 18.484 -19.422 -9.836 1 85.12 146 GLU B O 1
ATOM 4812 N N . ARG B 1 147 ? 17.547 -17.766 -10.812 1 84.69 147 ARG B N 1
ATOM 4813 C CA . ARG B 1 147 ? 16.203 -18.359 -10.734 1 84.69 147 ARG B CA 1
ATOM 4814 C C . ARG B 1 147 ? 16.141 -19.641 -11.555 1 84.69 147 ARG B C 1
ATOM 4816 O O . ARG B 1 147 ? 15.5 -20.609 -11.133 1 84.69 147 ARG B O 1
ATOM 4823 N N . ARG B 1 148 ? 16.781 -19.547 -12.641 1 88.25 148 ARG B N 1
ATOM 4824 C CA . ARG B 1 148 ? 16.828 -20.75 -13.461 1 88.25 148 ARG B CA 1
ATOM 4825 C C . ARG B 1 148 ? 17.594 -21.859 -12.766 1 88.25 148 ARG B C 1
ATOM 4827 O O . ARG B 1 148 ? 17.188 -23.031 -12.797 1 88.25 148 ARG B O 1
ATOM 4834 N N . ARG B 1 149 ? 18.719 -21.516 -12.227 1 92.06 149 ARG B N 1
ATOM 4835 C CA . ARG B 1 149 ? 19.516 -22.484 -11.484 1 92.06 149 ARG B CA 1
ATOM 4836 C C . ARG B 1 149 ? 18.688 -23.203 -10.438 1 92.06 149 ARG B C 1
ATOM 4838 O O . ARG B 1 149 ? 18.703 -24.438 -10.352 1 92.06 149 ARG B O 1
ATOM 4845 N N . VAL B 1 150 ? 17.891 -22.5 -9.695 1 89.38 150 VAL B N 1
ATOM 4846 C CA . VAL B 1 150 ? 17.047 -23.047 -8.641 1 89.38 150 VAL B CA 1
ATOM 4847 C C . VAL B 1 150 ? 15.977 -23.953 -9.25 1 89.38 150 VAL B C 1
ATOM 4849 O O . VAL B 1 150 ? 15.688 -25.031 -8.727 1 89.38 150 VAL B O 1
ATOM 4852 N N . ALA B 1 151 ? 15.43 -23.5 -10.297 1 90.88 151 ALA B N 1
ATOM 4853 C CA . ALA B 1 151 ? 14.375 -24.266 -10.969 1 90.88 151 ALA B CA 1
ATOM 4854 C C . ALA B 1 151 ? 14.914 -25.594 -11.5 1 90.88 151 ALA B C 1
ATOM 4856 O O . ALA B 1 151 ? 14.234 -26.609 -11.438 1 90.88 151 ALA B O 1
ATOM 4857 N N . LEU B 1 152 ? 16.109 -25.547 -12.047 1 94.31 152 LEU B N 1
ATOM 4858 C CA . LEU B 1 152 ? 16.719 -26.766 -12.578 1 94.31 152 LEU B CA 1
ATOM 4859 C C . LEU B 1 152 ? 17.016 -27.75 -11.453 1 94.31 152 LEU B C 1
ATOM 4861 O O . LEU B 1 152 ? 16.859 -28.969 -11.633 1 94.31 152 LEU B O 1
ATOM 4865 N N . GLU B 1 153 ? 17.422 -27.172 -10.375 1 93.88 153 GLU B N 1
ATOM 4866 C CA . GLU B 1 153 ? 17.625 -28.016 -9.203 1 93.88 153 GLU B CA 1
ATOM 4867 C C . GLU B 1 153 ? 16.328 -28.719 -8.797 1 93.88 153 GLU B C 1
ATOM 4869 O O . GLU B 1 153 ? 16.312 -29.922 -8.539 1 93.88 153 GLU B O 1
ATOM 4874 N N . GLY B 1 154 ? 15.289 -27.938 -8.797 1 91.56 154 GLY B N 1
ATOM 4875 C CA . GLY B 1 154 ? 13.984 -28.5 -8.477 1 91.56 154 GLY B CA 1
ATOM 4876 C C . GLY B 1 154 ? 13.539 -29.578 -9.43 1 91.56 154 GLY B C 1
ATOM 4877 O O . GLY B 1 154 ? 12.969 -30.594 -9.016 1 91.56 154 GLY B O 1
ATOM 4878 N N . PHE B 1 155 ? 13.781 -29.391 -10.625 1 95.19 155 PHE B N 1
ATOM 4879 C CA . PHE B 1 155 ? 13.445 -30.375 -11.641 1 95.19 155 PHE B CA 1
ATOM 4880 C C . PHE B 1 155 ? 14.125 -31.703 -11.352 1 95.19 155 PHE B C 1
ATOM 4882 O O . PHE B 1 155 ? 13.477 -32.75 -11.32 1 95.19 155 PHE B O 1
ATOM 4889 N N . LEU B 1 156 ? 15.445 -31.656 -11.156 1 95.5 156 LEU B N 1
ATOM 4890 C CA . LEU B 1 156 ? 16.219 -32.875 -10.914 1 95.5 156 LEU B CA 1
ATOM 4891 C C . LEU B 1 156 ? 15.766 -33.562 -9.633 1 95.5 156 LEU B C 1
ATOM 4893 O O . LEU B 1 156 ? 15.664 -34.781 -9.578 1 95.5 156 LEU B O 1
ATOM 4897 N N . GLN B 1 157 ? 15.477 -32.781 -8.68 1 93.31 157 GLN B N 1
ATOM 4898 C CA . GLN B 1 157 ? 15.031 -33.344 -7.402 1 93.31 157 GLN B CA 1
ATOM 4899 C C . GLN B 1 157 ? 13.672 -34 -7.535 1 93.31 157 GLN B C 1
ATOM 4901 O O . GLN B 1 157 ? 13.438 -35.062 -6.953 1 93.31 157 GLN B O 1
ATOM 4906 N N . ARG B 1 158 ? 12.797 -33.438 -8.297 1 93.81 158 ARG B N 1
ATOM 4907 C CA . ARG B 1 158 ? 11.477 -34.031 -8.508 1 93.81 158 ARG B CA 1
ATOM 4908 C C . ARG B 1 158 ? 11.57 -35.312 -9.289 1 93.81 158 ARG B C 1
ATOM 4910 O O . ARG B 1 158 ? 10.852 -36.281 -9 1 93.81 158 ARG B O 1
ATOM 4917 N N . VAL B 1 159 ? 12.453 -35.344 -10.258 1 94.94 159 VAL B N 1
ATOM 4918 C CA . VAL B 1 159 ? 12.656 -36.562 -11.023 1 94.94 159 VAL B CA 1
ATOM 4919 C C . VAL B 1 159 ? 13.219 -37.656 -10.117 1 94.94 159 VAL B C 1
ATOM 4921 O O . VAL B 1 159 ? 12.766 -38.781 -10.172 1 94.94 159 VAL B O 1
ATOM 4924 N N . ALA B 1 160 ? 14.094 -37.25 -9.305 1 92.94 160 ALA B N 1
ATOM 4925 C CA . ALA B 1 160 ? 14.734 -38.188 -8.406 1 92.94 160 ALA B CA 1
ATOM 4926 C C . ALA B 1 160 ? 13.766 -38.688 -7.328 1 92.94 160 ALA B C 1
ATOM 4928 O O . ALA B 1 160 ? 13.945 -39.75 -6.75 1 92.94 160 ALA B O 1
ATOM 4929 N N . ALA B 1 161 ? 12.781 -37.906 -7.062 1 91.69 161 ALA B N 1
ATOM 4930 C CA . ALA B 1 161 ? 11.812 -38.25 -6.02 1 91.69 161 ALA B CA 1
ATOM 4931 C C . ALA B 1 161 ? 10.727 -39.188 -6.566 1 91.69 161 ALA B C 1
ATOM 4933 O O . ALA B 1 161 ? 10.008 -39.844 -5.797 1 91.69 161 ALA B O 1
ATOM 4934 N N . HIS B 1 162 ? 10.562 -39.219 -7.809 1 92.12 162 HIS B N 1
ATOM 4935 C CA . HIS B 1 162 ? 9.547 -40.031 -8.438 1 92.12 162 HIS B CA 1
ATOM 4936 C C . HIS B 1 162 ? 9.969 -41.5 -8.461 1 92.12 162 HIS B C 1
ATOM 4938 O O . HIS B 1 162 ? 11.07 -41.844 -8.898 1 92.12 162 HIS B O 1
ATOM 4944 N N . PRO B 1 163 ? 9.148 -42.344 -8.062 1 89.19 163 PRO B N 1
ATOM 4945 C CA . PRO B 1 163 ? 9.516 -43.75 -7.918 1 89.19 163 PRO B CA 1
ATOM 4946 C C . PRO B 1 163 ? 9.891 -44.406 -9.25 1 89.19 163 PRO B C 1
ATOM 4948 O O . PRO B 1 163 ? 10.781 -45.25 -9.297 1 89.19 163 PRO B O 1
ATOM 4951 N N . LEU B 1 164 ? 9.242 -44.062 -10.32 1 91.44 164 LEU B N 1
ATOM 4952 C CA . LEU B 1 164 ? 9.5 -44.656 -11.617 1 91.44 164 LEU B CA 1
ATOM 4953 C C . LEU B 1 164 ? 10.688 -44 -12.305 1 91.44 164 LEU B C 1
ATOM 4955 O O . LEU B 1 164 ? 11.578 -44.688 -12.82 1 91.44 164 LEU B O 1
ATOM 4959 N N . LEU B 1 165 ? 10.766 -42.719 -12.273 1 93.62 165 LEU B N 1
ATOM 4960 C CA . LEU B 1 165 ? 11.773 -41.969 -12.992 1 93.62 165 LEU B CA 1
ATOM 4961 C C . LEU B 1 165 ? 13.148 -42.125 -12.352 1 93.62 165 LEU B C 1
ATOM 4963 O O . LEU B 1 165 ? 14.172 -42.094 -13.047 1 93.62 165 LEU B O 1
ATOM 4967 N N . CYS B 1 166 ? 13.164 -42.312 -11.086 1 91.44 166 CYS B N 1
ATOM 4968 C CA . CYS B 1 166 ? 14.43 -42.344 -10.359 1 91.44 166 CYS B CA 1
ATOM 4969 C C . CYS B 1 166 ? 15.227 -43.594 -10.719 1 91.44 166 CYS B C 1
ATOM 4971 O O . CYS B 1 166 ? 16.438 -43.656 -10.469 1 91.44 166 CYS B O 1
ATOM 4973 N N . GLN B 1 167 ? 14.57 -44.531 -11.273 1 90.12 167 GLN B N 1
ATOM 4974 C CA . GLN B 1 167 ? 15.211 -45.812 -11.578 1 90.12 167 GLN B CA 1
ATOM 4975 C C . GLN B 1 167 ? 15.789 -45.812 -12.984 1 90.12 167 GLN B C 1
ATOM 4977 O O . GLN B 1 167 ? 16.531 -46.719 -13.359 1 90.12 167 GLN B O 1
ATOM 4982 N N . ASP B 1 168 ? 15.508 -44.812 -13.695 1 93 168 ASP B N 1
ATOM 4983 C CA . ASP B 1 168 ? 15.93 -44.781 -15.094 1 93 168 ASP B CA 1
ATOM 4984 C C . ASP B 1 168 ? 17.453 -44.688 -15.211 1 93 168 ASP B C 1
ATOM 4986 O O . ASP B 1 168 ? 18.078 -43.875 -14.523 1 93 168 ASP B O 1
ATOM 4990 N N . GLU B 1 169 ? 18.047 -45.406 -16.078 1 91.31 169 GLU B N 1
ATOM 4991 C CA . GLU B 1 169 ? 19.5 -45.469 -16.219 1 91.31 169 GLU B CA 1
ATOM 4992 C C . GLU B 1 169 ? 20.062 -44.219 -16.859 1 91.31 169 GLU B C 1
ATOM 4994 O O . GLU B 1 169 ? 21.172 -43.781 -16.531 1 91.31 169 GLU B O 1
ATOM 4999 N N . LEU B 1 170 ? 19.375 -43.75 -17.797 1 93.75 170 LEU B N 1
ATOM 5000 C CA . LEU B 1 170 ? 19.875 -42.562 -18.484 1 93.75 170 LEU B CA 1
ATOM 5001 C C . LEU B 1 170 ? 19.812 -41.344 -17.562 1 93.75 170 LEU B C 1
ATOM 5003 O O . LEU B 1 170 ? 20.625 -40.438 -17.688 1 93.75 170 LEU B O 1
ATOM 5007 N N . PHE B 1 171 ? 18.797 -41.344 -16.672 1 94.94 171 PHE B N 1
ATOM 5008 C CA . PHE B 1 171 ? 18.781 -40.281 -15.648 1 94.94 171 PHE B CA 1
ATOM 5009 C C . PHE B 1 171 ? 20 -40.406 -14.75 1 94.94 171 PHE B C 1
ATOM 5011 O O . PHE B 1 171 ? 20.656 -39.406 -14.453 1 94.94 171 PHE B O 1
ATOM 5018 N N . HIS B 1 172 ? 20.328 -41.562 -14.367 1 91.38 172 HIS B N 1
ATOM 5019 C CA . HIS B 1 172 ? 21.531 -41.781 -13.57 1 91.38 172 HIS B CA 1
ATOM 5020 C C . HIS B 1 172 ? 22.781 -41.344 -14.32 1 91.38 172 HIS B C 1
ATOM 5022 O O . HIS B 1 172 ? 23.672 -40.719 -13.727 1 91.38 172 HIS B O 1
ATOM 5028 N N . GLY B 1 173 ? 22.781 -41.656 -15.617 1 92.12 173 GLY B N 1
ATOM 5029 C CA . GLY B 1 173 ? 23.891 -41.219 -16.438 1 92.12 173 GLY B CA 1
ATOM 5030 C C . GLY B 1 173 ? 24.016 -39.719 -16.516 1 92.12 173 GLY B C 1
ATOM 5031 O O . GLY B 1 173 ? 25.125 -39.188 -16.547 1 92.12 173 GLY B O 1
ATOM 5032 N N . PHE B 1 174 ? 22.922 -39.062 -16.547 1 95.38 174 PHE B N 1
ATOM 5033 C CA . PHE B 1 174 ? 22.922 -37.594 -16.578 1 95.38 174 PHE B CA 1
ATOM 5034 C C . PHE B 1 174 ? 23.625 -37.031 -15.359 1 95.38 174 PHE B C 1
ATOM 5036 O O . PHE B 1 174 ? 24.328 -36.031 -15.461 1 95.38 174 PHE B O 1
ATOM 5043 N N . LEU B 1 175 ? 23.469 -37.719 -14.211 1 92.81 175 LEU B N 1
ATOM 5044 C CA . LEU B 1 175 ? 24.016 -37.25 -12.938 1 92.81 175 LEU B CA 1
ATOM 5045 C C . LEU B 1 175 ? 25.469 -37.656 -12.781 1 92.81 175 LEU B C 1
ATOM 5047 O O . LEU B 1 175 ? 26.219 -37.031 -12.008 1 92.81 175 LEU B O 1
ATOM 5051 N N . GLN B 1 176 ? 25.922 -38.594 -13.602 1 89.38 176 GLN B N 1
ATOM 5052 C CA . GLN B 1 176 ? 27.219 -39.156 -13.289 1 89.38 176 GLN B CA 1
ATOM 5053 C C . GLN B 1 176 ? 28.156 -39.094 -14.5 1 89.38 176 GLN B C 1
ATOM 5055 O O . GLN B 1 176 ? 29.375 -39.062 -14.344 1 89.38 176 GLN B O 1
ATOM 5060 N N . ASP B 1 177 ? 27.562 -39.156 -15.648 1 88.38 177 ASP B N 1
ATOM 5061 C CA . ASP B 1 177 ? 28.391 -39.281 -16.844 1 88.38 177 ASP B CA 1
ATOM 5062 C C . ASP B 1 177 ? 28.531 -37.969 -17.578 1 88.38 177 ASP B C 1
ATOM 5064 O O . ASP B 1 177 ? 27.562 -37.469 -18.188 1 88.38 177 ASP B O 1
ATOM 5068 N N . ALA B 1 178 ? 29.703 -37.438 -17.672 1 83.94 178 ALA B N 1
ATOM 5069 C CA . ALA B 1 178 ? 29.953 -36.125 -18.281 1 83.94 178 ALA B CA 1
ATOM 5070 C C . ALA B 1 178 ? 29.875 -36.188 -19.797 1 83.94 178 ALA B C 1
ATOM 5072 O O . ALA B 1 178 ? 29.188 -35.406 -20.438 1 83.94 178 ALA B O 1
ATOM 5073 N N . GLU B 1 179 ? 30.531 -37.031 -20.5 1 78.75 179 GLU B N 1
ATOM 5074 C CA . GLU B 1 179 ? 30.656 -37 -21.953 1 78.75 179 GLU B CA 1
ATOM 5075 C C . GLU B 1 179 ? 29.844 -38.094 -22.625 1 78.75 179 GLU B C 1
ATOM 5077 O O . GLU B 1 179 ? 29.266 -37.906 -23.672 1 78.75 179 GLU B O 1
ATOM 5082 N N . GLY B 1 180 ? 29.609 -39.219 -22.031 1 86.31 180 GLY B N 1
ATOM 5083 C CA . GLY B 1 180 ? 28.984 -40.344 -22.703 1 86.31 180 GLY B CA 1
ATOM 5084 C C . GLY B 1 180 ? 27.484 -40.375 -22.547 1 86.31 180 GLY B C 1
ATOM 5085 O O . GLY B 1 180 ? 26.797 -41.125 -23.25 1 86.31 180 GLY B O 1
ATOM 5086 N N . TRP B 1 181 ? 26.922 -39.438 -21.984 1 92.62 181 TRP B N 1
ATOM 5087 C CA . TRP B 1 181 ? 25.5 -39.5 -21.672 1 92.62 181 TRP B CA 1
ATOM 5088 C C . TRP B 1 181 ? 24.672 -39.094 -22.891 1 92.62 181 TRP B C 1
ATOM 5090 O O . TRP B 1 181 ? 23.672 -39.75 -23.203 1 92.62 181 TRP B O 1
ATOM 5100 N N . LYS B 1 182 ? 25.094 -38.094 -23.672 1 91.69 182 LYS B N 1
ATOM 5101 C CA . LYS B 1 182 ? 24.359 -37.594 -24.812 1 91.69 182 LYS B CA 1
ATOM 5102 C C . LYS B 1 182 ? 24.25 -38.656 -25.906 1 91.69 182 LYS B C 1
ATOM 5104 O O . LYS B 1 182 ? 23.188 -38.844 -26.5 1 91.69 182 LYS B O 1
ATOM 5109 N N . GLU B 1 183 ? 25.328 -39.281 -26.094 1 91.81 183 GLU B N 1
ATOM 5110 C CA . GLU B 1 183 ? 25.359 -40.312 -27.109 1 91.81 183 GLU B CA 1
ATOM 5111 C C . GLU B 1 183 ? 24.438 -41.469 -26.75 1 91.81 183 GLU B C 1
ATOM 5113 O O . GLU B 1 183 ? 23.75 -42.031 -27.625 1 91.81 183 GLU B O 1
ATOM 5118 N N . ARG B 1 184 ? 24.375 -41.781 -25.531 1 92.69 184 ARG B N 1
ATOM 5119 C CA . ARG B 1 184 ? 23.516 -42.875 -25.062 1 92.69 184 ARG B CA 1
ATOM 5120 C C . ARG B 1 184 ? 22.047 -42.5 -25.234 1 92.69 184 ARG B C 1
ATOM 5122 O O . ARG B 1 184 ? 21.219 -43.344 -25.594 1 92.69 184 ARG B O 1
ATOM 5129 N N . VAL B 1 185 ? 21.734 -41.312 -24.984 1 93.19 185 VAL B N 1
ATOM 5130 C CA . VAL B 1 185 ? 20.359 -40.844 -25.125 1 93.19 185 VAL B CA 1
ATOM 5131 C C . VAL B 1 185 ? 19.938 -40.906 -26.594 1 93.19 185 VAL B C 1
ATOM 5133 O O . VAL B 1 185 ? 18.859 -41.375 -26.938 1 93.19 185 VAL B O 1
ATOM 5136 N N . HIS B 1 186 ? 20.859 -40.469 -27.453 1 91.5 186 HIS B N 1
ATOM 5137 C CA . HIS B 1 186 ? 20.547 -40.438 -28.875 1 91.5 186 HIS B CA 1
ATOM 5138 C C . HIS B 1 186 ? 20.469 -41.844 -29.453 1 91.5 186 HIS B C 1
ATOM 5140 O O . HIS B 1 186 ? 19.703 -42.094 -30.375 1 91.5 186 HIS B O 1
ATOM 5146 N N . SER B 1 187 ? 21.172 -42.75 -28.875 1 91.44 187 SER B N 1
ATOM 5147 C CA . SER B 1 187 ? 21.203 -44.125 -29.359 1 91.44 187 SER B CA 1
ATOM 5148 C C . SER B 1 187 ? 19.891 -44.844 -29.094 1 91.44 187 SER B C 1
ATOM 5150 O O . SER B 1 187 ? 19.594 -45.844 -29.719 1 91.44 187 SER B O 1
ATOM 5152 N N . THR B 1 188 ? 19.125 -44.375 -28.125 1 91.06 188 THR B N 1
ATOM 5153 C CA . THR B 1 188 ? 17.844 -45 -27.812 1 91.06 188 THR B CA 1
ATOM 5154 C C . THR B 1 188 ? 16.844 -44.75 -28.938 1 91.06 188 THR B C 1
ATOM 5156 O O . THR B 1 188 ? 15.836 -45.469 -29.047 1 91.06 188 THR B O 1
ATOM 5159 N N . GLY B 1 189 ? 17.031 -43.719 -29.859 1 88.12 189 GLY B N 1
ATOM 5160 C CA . GLY B 1 189 ? 16.109 -43.375 -30.938 1 88.12 189 GLY B CA 1
ATOM 5161 C C . GLY B 1 189 ? 14.867 -42.656 -30.469 1 88.12 189 GLY B C 1
ATOM 5162 O O . GLY B 1 189 ? 13.836 -42.688 -31.141 1 88.12 189 GLY B O 1
ATOM 5163 N N . PHE B 1 190 ? 15.008 -42.094 -29.281 1 87.81 190 PHE B N 1
ATOM 5164 C CA . PHE B 1 190 ? 13.82 -41.469 -28.719 1 87.81 190 PHE B CA 1
ATOM 5165 C C . PHE B 1 190 ? 13.352 -40.312 -29.594 1 87.81 190 PHE B C 1
ATOM 5167 O O . PHE B 1 190 ? 12.164 -39.969 -29.609 1 87.81 190 PHE B O 1
ATOM 5174 N N . GLN B 1 191 ? 14.219 -39.719 -30.391 1 85.25 191 GLN B N 1
ATOM 5175 C CA . GLN B 1 191 ? 13.906 -38.562 -31.219 1 85.25 191 GLN B CA 1
ATOM 5176 C C . GLN B 1 191 ? 12.875 -38.906 -32.281 1 85.25 191 GLN B C 1
ATOM 5178 O O . GLN B 1 191 ? 11.992 -38.094 -32.594 1 85.25 191 GLN B O 1
ATOM 5183 N N . ILE B 1 192 ? 13.062 -40.031 -32.75 1 84.56 192 ILE B N 1
ATOM 5184 C CA . ILE B 1 192 ? 12.109 -40.469 -33.781 1 84.56 192 ILE B CA 1
ATOM 5185 C C . ILE B 1 192 ? 10.719 -40.594 -33.156 1 84.56 192 ILE B C 1
ATOM 5187 O O . ILE B 1 192 ? 9.727 -40.156 -33.75 1 84.56 192 ILE B O 1
ATOM 5191 N N . LYS B 1 193 ? 10.727 -41.125 -32.062 1 82.94 193 LYS B N 1
ATOM 5192 C CA . LYS B 1 193 ? 9.453 -41.281 -31.359 1 82.94 193 LYS B CA 1
ATOM 5193 C C . LYS B 1 193 ? 8.875 -39.938 -30.969 1 82.94 193 LYS B C 1
ATOM 5195 O O . LYS B 1 193 ? 7.656 -39.719 -31.016 1 82.94 193 LYS B O 1
ATOM 5200 N N . GLN B 1 194 ? 9.773 -39.125 -30.656 1 83.25 194 GLN B N 1
ATOM 5201 C CA . GLN B 1 194 ? 9.359 -37.781 -30.297 1 83.25 194 GLN B CA 1
ATOM 5202 C C . GLN B 1 194 ? 8.742 -37.062 -31.5 1 83.25 194 GLN B C 1
ATOM 5204 O O . GLN B 1 194 ? 7.699 -36.406 -31.375 1 83.25 194 GLN B O 1
ATOM 5209 N N . ASP B 1 195 ? 9.391 -37.125 -32.594 1 77.31 195 ASP B N 1
ATOM 5210 C CA . ASP B 1 195 ? 8.891 -36.5 -33.812 1 77.31 195 ASP B CA 1
ATOM 5211 C C . ASP B 1 195 ? 7.523 -37.062 -34.188 1 77.31 195 ASP B C 1
ATOM 5213 O O . ASP B 1 195 ? 6.633 -36.312 -34.594 1 77.31 195 ASP B O 1
ATOM 5217 N N . SER B 1 196 ? 7.453 -38.312 -34.062 1 75.56 196 SER B N 1
ATOM 5218 C CA . SER B 1 196 ? 6.176 -38.969 -34.344 1 75.56 196 SER B CA 1
ATOM 5219 C C . SER B 1 196 ? 5.086 -38.469 -33.406 1 75.56 196 SER B C 1
ATOM 5221 O O . SER B 1 196 ? 3.955 -38.219 -33.812 1 75.56 196 SER B O 1
ATOM 5223 N N . ARG B 1 197 ? 5.523 -38.406 -32.25 1 73.12 197 ARG B N 1
ATOM 5224 C CA . ARG B 1 197 ? 4.602 -37.906 -31.219 1 73.12 197 ARG B CA 1
ATOM 5225 C C . ARG B 1 197 ? 4.148 -36.469 -31.547 1 73.12 197 ARG B C 1
ATOM 5227 O O . ARG B 1 197 ? 2.957 -36.188 -31.469 1 73.12 197 ARG B O 1
ATOM 5234 N N . LEU B 1 198 ? 5.059 -35.656 -31.906 1 71.56 198 LEU B N 1
ATOM 5235 C CA . LEU B 1 198 ? 4.758 -34.25 -32.188 1 71.56 198 LEU B CA 1
ATOM 5236 C C . LEU B 1 198 ? 3.822 -34.125 -33.406 1 71.56 198 LEU B C 1
ATOM 5238 O O . LEU B 1 198 ? 2.916 -33.312 -33.406 1 71.56 198 LEU B O 1
ATOM 5242 N N . LYS B 1 199 ? 4.031 -34.969 -34.344 1 73.94 199 LYS B N 1
ATOM 5243 C CA . LYS B 1 199 ? 3.172 -34.969 -35.5 1 73.94 199 LYS B CA 1
ATOM 5244 C C . LYS B 1 199 ? 1.752 -35.406 -35.156 1 73.94 199 LYS B C 1
ATOM 5246 O O . LYS B 1 199 ? 0.779 -34.812 -35.625 1 73.94 199 LYS B O 1
ATOM 5251 N N . SER B 1 200 ? 1.733 -36.281 -34.281 1 71.81 200 SER B N 1
ATOM 5252 C CA . SER B 1 200 ? 0.429 -36.781 -33.875 1 71.81 200 SER B CA 1
ATOM 5253 C C . SER B 1 200 ? -0.302 -35.75 -33.031 1 71.81 200 SER B C 1
ATOM 5255 O O . SER B 1 200 ? -1.522 -35.594 -33.125 1 71.81 200 SER B O 1
ATOM 5257 N N . LEU B 1 201 ? 0.462 -35.094 -32.312 1 68.25 201 LEU B N 1
ATOM 5258 C CA . LEU B 1 201 ? -0.1 -34.094 -31.406 1 68.25 201 LEU B CA 1
ATOM 5259 C C . LEU B 1 201 ? -0.683 -32.906 -32.188 1 68.25 201 LEU B C 1
ATOM 5261 O O . LEU B 1 201 ? -1.656 -32.281 -31.75 1 68.25 201 LEU B O 1
ATOM 5265 N N . SER B 1 202 ? -0.121 -32.719 -33.344 1 70.5 202 SER B N 1
ATOM 5266 C CA . SER B 1 202 ? -0.535 -31.562 -34.125 1 70.5 202 SER B CA 1
ATOM 5267 C C . SER B 1 202 ? -1.737 -31.906 -35 1 70.5 202 SER B C 1
ATOM 5269 O O . SER B 1 202 ? -2.406 -31.016 -35.531 1 70.5 202 SER B O 1
ATOM 5271 N N . ALA B 1 203 ? -1.998 -33.125 -35.156 1 68.19 203 ALA B N 1
ATOM 5272 C CA . ALA B 1 203 ? -3.084 -33.562 -36.031 1 68.19 203 ALA B CA 1
ATOM 5273 C C . ALA B 1 203 ? -4.445 -33.281 -35.406 1 68.19 203 ALA B C 1
ATOM 5275 O O . ALA B 1 203 ? -4.605 -33.438 -34.188 1 68.19 203 ALA B O 1
ATOM 5276 N N . SER B 1 204 ? -5.289 -32.656 -36.156 1 78.06 204 SER B N 1
ATOM 5277 C CA . SER B 1 204 ? -6.645 -32.406 -35.688 1 78.06 204 SER B CA 1
ATOM 5278 C C . SER B 1 204 ? -7.547 -33.625 -35.938 1 78.06 204 SER B C 1
ATOM 5280 O O . SER B 1 204 ? -7.605 -34.125 -37.062 1 78.06 204 SER B O 1
ATOM 5282 N N . PHE B 1 205 ? -7.91 -34.25 -34.844 1 82.38 205 PHE B N 1
ATOM 5283 C CA . PHE B 1 205 ? -8.844 -35.344 -35 1 82.38 205 PHE B CA 1
ATOM 5284 C C . PHE B 1 205 ? -10.023 -35.188 -34.062 1 82.38 205 PHE B C 1
ATOM 5286 O O . PHE B 1 205 ? -9.938 -34.469 -33.062 1 82.38 205 PHE B O 1
ATOM 5293 N N . ARG B 1 206 ? -11.148 -35.781 -34.562 1 86.12 206 ARG B N 1
ATOM 5294 C CA . ARG B 1 206 ? -12.344 -35.781 -33.719 1 86.12 206 ARG B CA 1
ATOM 5295 C C . ARG B 1 206 ? -12.633 -37.188 -33.219 1 86.12 206 ARG B C 1
ATOM 5297 O O . ARG B 1 206 ? -12.688 -38.156 -34 1 86.12 206 ARG B O 1
ATOM 5304 N N . LEU B 1 207 ? -12.688 -37.25 -31.891 1 90.31 207 LEU B N 1
ATOM 5305 C CA . LEU B 1 207 ? -12.961 -38.562 -31.266 1 90.31 207 LEU B CA 1
ATOM 5306 C C . LEU B 1 207 ? -14.461 -38.844 -31.281 1 90.31 207 LEU B C 1
ATOM 5308 O O . LEU B 1 207 ? -15.273 -37.969 -31.047 1 90.31 207 LEU B O 1
ATOM 5312 N N . LYS B 1 208 ? -14.82 -40.031 -31.562 1 90.31 208 LYS B N 1
ATOM 5313 C CA . LYS B 1 208 ? -16.203 -40.469 -31.484 1 90.31 208 LYS B CA 1
ATOM 5314 C C . LYS B 1 208 ? -16.641 -40.719 -30.047 1 90.31 208 LYS B C 1
ATOM 5316 O O . LYS B 1 208 ? -17.734 -40.312 -29.641 1 90.31 208 LYS B O 1
ATOM 5321 N N . LYS B 1 209 ? -15.734 -41.344 -29.234 1 91.94 209 LYS B N 1
ATOM 5322 C CA . LYS B 1 209 ? -16.016 -41.656 -27.828 1 91.94 209 LYS B CA 1
ATOM 5323 C C . LYS B 1 209 ? -14.898 -41.156 -26.922 1 91.94 209 LYS B C 1
ATOM 5325 O O . LYS B 1 209 ? -14.078 -41.969 -26.453 1 91.94 209 LYS B O 1
ATOM 5330 N N . PRO B 1 210 ? -14.977 -39.938 -26.609 1 92 210 PRO B N 1
ATOM 5331 C CA . PRO B 1 210 ? -13.93 -39.406 -25.703 1 92 210 PRO B CA 1
ATOM 5332 C C . PRO B 1 210 ? -14.055 -39.969 -24.281 1 92 210 PRO B C 1
ATOM 5334 O O . PRO B 1 210 ? -15.156 -40.281 -23.828 1 92 210 PRO B O 1
ATOM 5337 N N . ASN B 1 211 ? -12.969 -40.219 -23.672 1 93.88 211 ASN B N 1
ATOM 5338 C CA . ASN B 1 211 ? -12.93 -40.656 -22.297 1 93.88 211 ASN B CA 1
ATOM 5339 C C . ASN B 1 211 ? -13.312 -39.531 -21.328 1 93.88 211 ASN B C 1
ATOM 5341 O O . ASN B 1 211 ? -12.609 -38.531 -21.234 1 93.88 211 ASN B O 1
ATOM 5345 N N . ARG B 1 212 ? -14.297 -39.719 -20.609 1 94.44 212 ARG B N 1
ATOM 5346 C CA . ARG B 1 212 ? -14.859 -38.688 -19.734 1 94.44 212 ARG B CA 1
ATOM 5347 C C . ARG B 1 212 ? -13.867 -38.312 -18.656 1 94.44 212 ARG B C 1
ATOM 5349 O O . ARG B 1 212 ? -13.742 -37.125 -18.328 1 94.44 212 ARG B O 1
ATOM 5356 N N . GLN B 1 213 ? -13.164 -39.219 -18.078 1 95.5 213 GLN B N 1
ATOM 5357 C CA . GLN B 1 213 ? -12.211 -38.938 -17.016 1 95.5 213 GLN B CA 1
ATOM 5358 C C . GLN B 1 213 ? -11.102 -38 -17.484 1 95.5 213 GLN B C 1
ATOM 5360 O O . GLN B 1 213 ? -10.695 -37.094 -16.766 1 95.5 213 GLN B O 1
ATOM 5365 N N . PHE B 1 214 ? -10.688 -38.281 -18.641 1 96.38 214 PHE B N 1
ATOM 5366 C CA . PHE B 1 214 ? -9.578 -37.5 -19.172 1 96.38 214 PHE B CA 1
ATOM 5367 C C . PHE B 1 214 ? -10.07 -36.125 -19.656 1 96.38 214 PHE B C 1
ATOM 5369 O O . PHE B 1 214 ? -9.312 -35.156 -19.656 1 96.38 214 PHE B O 1
ATOM 5376 N N . GLU B 1 215 ? -11.312 -36.031 -20.031 1 95.19 215 GLU B N 1
ATOM 5377 C CA . GLU B 1 215 ? -11.898 -34.719 -20.344 1 95.19 215 GLU B CA 1
ATOM 5378 C C . GLU B 1 215 ? -11.984 -33.844 -19.078 1 95.19 215 GLU B C 1
ATOM 5380 O O . GLU B 1 215 ? -11.672 -32.656 -19.125 1 95.19 215 GLU B O 1
ATOM 5385 N N . GLU B 1 216 ? -12.406 -34.469 -18.031 1 95.75 216 GLU B N 1
ATOM 5386 C CA . GLU B 1 216 ? -12.477 -33.781 -16.766 1 95.75 216 GLU B CA 1
ATOM 5387 C C . GLU B 1 216 ? -11.086 -33.344 -16.281 1 95.75 216 GLU B C 1
ATOM 5389 O O . GLU B 1 216 ? -10.922 -32.281 -15.719 1 95.75 216 GLU B O 1
ATOM 5394 N N . LEU B 1 217 ? -10.164 -34.25 -16.516 1 96.25 217 LEU B N 1
ATOM 5395 C CA . LEU B 1 217 ? -8.781 -33.938 -16.125 1 96.25 217 LEU B CA 1
ATOM 5396 C C . LEU B 1 217 ? -8.234 -32.781 -16.922 1 96.25 217 LEU B C 1
ATOM 5398 O O . LEU B 1 217 ? -7.508 -31.938 -16.375 1 96.25 217 LEU B O 1
ATOM 5402 N N . LYS B 1 218 ? -8.531 -32.781 -18.172 1 96 218 LYS B N 1
ATOM 5403 C CA . LYS B 1 218 ? -8.109 -31.656 -19 1 96 218 LYS B CA 1
ATOM 5404 C C . LYS B 1 218 ? -8.711 -30.344 -18.516 1 96 218 LYS B C 1
ATOM 5406 O O . LYS B 1 218 ? -8.016 -29.312 -18.453 1 96 218 LYS B O 1
ATOM 5411 N N . ASN B 1 219 ? -9.953 -30.344 -18.203 1 96.06 219 ASN B N 1
ATOM 5412 C CA . ASN B 1 219 ? -10.609 -29.172 -17.641 1 96.06 219 ASN B CA 1
ATOM 5413 C C . ASN B 1 219 ? -9.977 -28.75 -16.312 1 96.06 219 ASN B C 1
ATOM 5415 O O . ASN B 1 219 ? -9.781 -27.562 -16.062 1 96.06 219 ASN B O 1
ATOM 5419 N N . TYR B 1 220 ? -9.695 -29.75 -15.531 1 96.19 220 TYR B N 1
ATOM 5420 C CA . TYR B 1 220 ? -9.023 -29.5 -14.266 1 96.19 220 TYR B CA 1
ATOM 5421 C C . TYR B 1 220 ? -7.688 -28.812 -14.477 1 96.19 220 TYR B C 1
ATOM 5423 O O . TYR B 1 220 ? -7.367 -27.844 -13.781 1 96.19 220 TYR B O 1
ATOM 5431 N N . ALA B 1 221 ? -6.938 -29.344 -15.391 1 96.81 221 ALA B N 1
ATOM 5432 C CA . ALA B 1 221 ? -5.633 -28.75 -15.695 1 96.81 221 ALA B CA 1
ATOM 5433 C C . ALA B 1 221 ? -5.777 -27.297 -16.125 1 96.81 221 ALA B C 1
ATOM 5435 O O . ALA B 1 221 ? -4.996 -26.438 -15.719 1 96.81 221 ALA B O 1
ATOM 5436 N N . THR B 1 222 ? -6.766 -27 -16.922 1 97.19 222 THR B N 1
ATOM 5437 C CA . THR B 1 222 ? -7.016 -25.656 -17.406 1 97.19 222 THR B CA 1
ATOM 5438 C C . THR B 1 222 ? -7.402 -24.734 -16.25 1 97.19 222 THR B C 1
ATOM 5440 O O . THR B 1 222 ? -6.918 -23.594 -16.172 1 97.19 222 THR B O 1
ATOM 5443 N N . GLU B 1 223 ? -8.227 -25.188 -15.383 1 96 223 GLU B N 1
ATOM 5444 C CA . GLU B 1 223 ? -8.641 -24.391 -14.227 1 96 223 GLU B CA 1
ATOM 5445 C C . GLU B 1 223 ? -7.465 -24.125 -13.289 1 96 223 GLU B C 1
ATOM 5447 O O . GLU B 1 223 ? -7.34 -23.031 -12.734 1 96 223 GLU B O 1
ATOM 5452 N N . LEU B 1 224 ? -6.691 -25.172 -13.07 1 95.31 224 LEU B N 1
ATOM 5453 C CA . LEU B 1 224 ? -5.492 -25 -12.258 1 95.31 224 LEU B CA 1
ATOM 5454 C C . LEU B 1 224 ? -4.594 -23.906 -12.828 1 95.31 224 LEU B C 1
ATOM 5456 O O . LEU B 1 224 ? -4.141 -23.031 -12.094 1 95.31 224 LEU B O 1
ATOM 5460 N N . GLN B 1 225 ? -4.395 -24 -14.102 1 96.38 225 GLN B N 1
ATOM 5461 C CA . GLN B 1 225 ? -3.57 -23.016 -14.781 1 96.38 225 GLN B CA 1
ATOM 5462 C C . GLN B 1 225 ? -4.152 -21.609 -14.625 1 96.38 225 GLN B C 1
ATOM 5464 O O . GLN B 1 225 ? -3.42 -20.656 -14.344 1 96.38 225 GLN B O 1
ATOM 5469 N N . ASN B 1 226 ? -5.41 -21.453 -14.773 1 96.38 226 ASN B N 1
ATOM 5470 C CA . ASN B 1 226 ? -6.09 -20.172 -14.664 1 96.38 226 ASN B CA 1
ATOM 5471 C C . ASN B 1 226 ? -5.996 -19.609 -13.242 1 96.38 226 ASN B C 1
ATOM 5473 O O . ASN B 1 226 ? -5.711 -18.422 -13.062 1 96.38 226 ASN B O 1
ATOM 5477 N N . ASN B 1 227 ? -6.234 -20.469 -12.312 1 95.62 227 ASN B N 1
ATOM 5478 C CA . ASN B 1 227 ? -6.188 -20.047 -10.922 1 95.62 227 ASN B CA 1
ATOM 5479 C C . ASN B 1 227 ? -4.785 -19.578 -10.523 1 95.62 227 ASN B C 1
ATOM 5481 O O . ASN B 1 227 ? -4.625 -18.531 -9.898 1 95.62 227 ASN B O 1
ATOM 5485 N N . VAL B 1 228 ? -3.797 -20.344 -10.875 1 96.88 228 VAL B N 1
ATOM 5486 C CA . VAL B 1 228 ? -2.42 -20 -10.539 1 96.88 228 VAL B CA 1
ATOM 5487 C C . VAL B 1 228 ? -2.029 -18.688 -11.234 1 96.88 228 VAL B C 1
ATOM 5489 O O . VAL B 1 228 ? -1.413 -17.812 -10.625 1 96.88 228 VAL B O 1
ATOM 5492 N N . THR B 1 229 ? -2.43 -18.578 -12.484 1 96.81 229 THR B N 1
ATOM 5493 C CA . THR B 1 229 ? -2.133 -17.359 -13.234 1 96.81 229 THR B CA 1
ATOM 5494 C C . THR B 1 229 ? -2.799 -16.141 -12.586 1 96.81 229 THR B C 1
ATOM 5496 O O . THR B 1 229 ? -2.184 -15.086 -12.469 1 96.81 229 THR B O 1
ATOM 5499 N N . SER B 1 230 ? -4 -16.281 -12.195 1 96.94 230 SER B N 1
ATOM 5500 C CA . SER B 1 230 ? -4.734 -15.211 -11.547 1 96.94 230 SER B CA 1
ATOM 5501 C C . SER B 1 230 ? -4.059 -14.789 -10.25 1 96.94 230 SER B C 1
ATOM 5503 O O . SER B 1 230 ? -3.908 -13.594 -9.977 1 96.94 230 SER B O 1
ATOM 5505 N N . ILE B 1 231 ? -3.65 -15.727 -9.477 1 97.06 231 ILE B N 1
ATOM 5506 C CA . ILE B 1 231 ? -2.99 -15.438 -8.203 1 97.06 231 ILE B CA 1
ATOM 5507 C C . ILE B 1 231 ? -1.689 -14.68 -8.461 1 97.06 231 ILE B C 1
ATOM 5509 O O . ILE B 1 231 ? -1.382 -13.711 -7.762 1 97.06 231 ILE B O 1
ATOM 5513 N N . LEU B 1 232 ? -0.993 -15.156 -9.422 1 96.56 232 LEU B N 1
ATOM 5514 C CA . LEU B 1 232 ? 0.285 -14.523 -9.734 1 96.56 232 LEU B CA 1
ATOM 5515 C C . LEU B 1 232 ? 0.079 -13.094 -10.219 1 96.56 232 LEU B C 1
ATOM 5517 O O . LEU B 1 232 ? 0.88 -12.211 -9.914 1 96.56 232 LEU B O 1
ATOM 5521 N N . LYS B 1 233 ? -0.951 -12.867 -10.977 1 97.12 233 LYS B N 1
ATOM 5522 C CA . LYS B 1 233 ? -1.271 -11.523 -11.43 1 97.12 233 LYS B CA 1
ATOM 5523 C C . LYS B 1 233 ? -1.611 -10.609 -10.258 1 97.12 233 LYS B C 1
ATOM 5525 O O . LYS B 1 233 ? -1.127 -9.477 -10.18 1 97.12 233 LYS B O 1
ATOM 5530 N N . ILE B 1 234 ? -2.441 -11.078 -9.406 1 96.62 234 ILE B N 1
ATOM 5531 C CA . ILE B 1 234 ? -2.82 -10.328 -8.219 1 96.62 234 ILE B CA 1
ATOM 5532 C C . ILE B 1 234 ? -1.579 -10.016 -7.383 1 96.62 234 ILE B C 1
ATOM 5534 O O . ILE B 1 234 ? -1.385 -8.883 -6.945 1 96.62 234 ILE B O 1
ATOM 5538 N N . ARG B 1 235 ? -0.8 -11.016 -7.184 1 96.12 235 ARG B N 1
ATOM 5539 C CA . ARG B 1 235 ? 0.43 -10.844 -6.418 1 96.12 235 ARG B CA 1
ATOM 5540 C C . ARG B 1 235 ? 1.309 -9.758 -7.031 1 96.12 235 ARG B C 1
ATOM 5542 O O . ARG B 1 235 ? 1.885 -8.938 -6.309 1 96.12 235 ARG B O 1
ATOM 5549 N N . SER B 1 236 ? 1.478 -9.812 -8.312 1 95.5 236 SER B N 1
ATOM 5550 C CA . SER B 1 236 ? 2.301 -8.82 -8.992 1 95.5 236 SER B CA 1
ATOM 5551 C C . SER B 1 236 ? 1.773 -7.406 -8.758 1 95.5 236 SER B C 1
ATOM 5553 O O . SER B 1 236 ? 2.547 -6.484 -8.492 1 95.5 236 SER B O 1
ATOM 5555 N N . ARG B 1 237 ? 0.504 -7.199 -8.82 1 96.25 237 ARG B N 1
ATOM 5556 C CA . ARG B 1 237 ? -0.116 -5.906 -8.562 1 96.25 237 ARG B CA 1
ATOM 5557 C C . ARG B 1 237 ? 0.125 -5.457 -7.125 1 96.25 237 ARG B C 1
ATOM 5559 O O . ARG B 1 237 ? 0.452 -4.297 -6.879 1 96.25 237 ARG B O 1
ATOM 5566 N N . LEU B 1 238 ? -0.055 -6.363 -6.215 1 95.94 238 LEU B N 1
ATOM 5567 C CA . LEU B 1 238 ? 0.151 -6.078 -4.801 1 95.94 238 LEU B CA 1
ATOM 5568 C C . LEU B 1 238 ? 1.604 -5.707 -4.527 1 95.94 238 LEU B C 1
ATOM 5570 O O . LEU B 1 238 ? 1.878 -4.758 -3.783 1 95.94 238 LEU B O 1
ATOM 5574 N N . SER B 1 239 ? 2.447 -6.492 -5.086 1 94.38 239 SER B N 1
ATOM 5575 C CA . SER B 1 239 ? 3.871 -6.242 -4.887 1 94.38 239 SER B CA 1
ATOM 5576 C C . SER B 1 239 ? 4.266 -4.859 -5.395 1 94.38 239 SER B C 1
ATOM 5578 O O . SER B 1 239 ? 5.027 -4.145 -4.742 1 94.38 239 SER B O 1
ATOM 5580 N N . ASP B 1 240 ? 3.73 -4.441 -6.496 1 94.12 240 ASP B N 1
ATOM 5581 C CA . ASP B 1 240 ? 4.016 -3.127 -7.062 1 94.12 240 ASP B CA 1
ATOM 5582 C C . ASP B 1 240 ? 3.494 -2.014 -6.156 1 94.12 240 ASP B C 1
ATOM 5584 O O . ASP B 1 240 ? 4.191 -1.025 -5.918 1 94.12 240 ASP B O 1
ATOM 5588 N N . ARG B 1 241 ? 2.336 -2.152 -5.762 1 95.38 241 ARG B N 1
ATOM 5589 C CA . ARG B 1 241 ? 1.73 -1.149 -4.891 1 95.38 241 ARG B CA 1
ATOM 5590 C C . ARG B 1 241 ? 2.479 -1.048 -3.566 1 95.38 241 ARG B C 1
ATOM 5592 O O . ARG B 1 241 ? 2.701 0.052 -3.057 1 95.38 241 ARG B O 1
ATOM 5599 N N . LEU B 1 242 ? 2.787 -2.184 -3.039 1 95.5 242 LEU B N 1
ATOM 5600 C CA . LEU B 1 242 ? 3.523 -2.229 -1.78 1 95.5 242 LEU B CA 1
ATOM 5601 C C . LEU B 1 242 ? 4.891 -1.566 -1.927 1 95.5 242 LEU B C 1
ATOM 5603 O O . LEU B 1 242 ? 5.324 -0.823 -1.042 1 95.5 242 LEU B O 1
ATOM 5607 N N . TYR B 1 243 ? 5.535 -1.895 -3.016 1 94.5 243 TYR B N 1
ATOM 5608 C CA . TYR B 1 243 ? 6.828 -1.28 -3.293 1 94.5 243 TYR B CA 1
ATOM 5609 C C . TYR B 1 243 ? 6.715 0.239 -3.336 1 94.5 243 TYR B C 1
ATOM 5611 O O . TYR B 1 243 ? 7.504 0.946 -2.703 1 94.5 243 TYR B O 1
ATOM 5619 N N . GLY B 1 244 ? 5.758 0.701 -4.02 1 94.56 244 GLY B N 1
ATOM 5620 C CA . GLY B 1 244 ? 5.523 2.135 -4.09 1 94.56 244 GLY B CA 1
ATOM 5621 C C . GLY B 1 244 ? 5.215 2.756 -2.742 1 94.56 244 GLY B C 1
ATOM 5622 O O . GLY B 1 244 ? 5.684 3.855 -2.438 1 94.56 244 GLY B O 1
ATOM 5623 N N . LEU B 1 245 ? 4.402 2.098 -1.992 1 95.75 245 LEU B N 1
ATOM 5624 C CA . LEU B 1 245 ? 4.031 2.564 -0.66 1 95.75 245 LEU B CA 1
ATOM 5625 C C . LEU B 1 245 ? 5.27 2.797 0.198 1 95.75 245 LEU B C 1
ATOM 5627 O O . LEU B 1 245 ? 5.406 3.85 0.827 1 95.75 245 LEU B O 1
ATOM 5631 N N . HIS B 1 246 ? 6.145 1.888 0.254 1 95.75 246 HIS B N 1
ATOM 5632 C CA . HIS B 1 246 ? 7.359 2.002 1.058 1 95.75 246 HIS B CA 1
ATOM 5633 C C . HIS B 1 246 ? 8.266 3.104 0.527 1 95.75 246 HIS B C 1
ATOM 5635 O O . HIS B 1 246 ? 8.859 3.855 1.307 1 95.75 246 HIS B O 1
ATOM 5641 N N . LYS B 1 247 ? 8.359 3.246 -0.785 1 95.88 247 LYS B N 1
ATOM 5642 C CA . LYS B 1 247 ? 9.227 4.27 -1.366 1 95.88 247 LYS B CA 1
ATOM 5643 C C . LYS B 1 247 ? 8.727 5.672 -1.019 1 95.88 247 LYS B C 1
ATOM 5645 O O . LYS B 1 247 ? 9.531 6.586 -0.824 1 95.88 247 LYS B O 1
ATOM 5650 N N . ILE B 1 248 ? 7.43 5.855 -0.904 1 96.5 248 ILE B N 1
ATOM 5651 C CA . ILE B 1 248 ? 6.836 7.145 -0.562 1 96.5 248 ILE B CA 1
ATOM 5652 C C . ILE B 1 248 ? 7.227 7.527 0.864 1 96.5 248 ILE B C 1
ATOM 5654 O O . ILE B 1 248 ? 7.355 8.711 1.182 1 96.5 248 ILE B O 1
ATOM 5658 N N . HIS B 1 249 ? 7.418 6.578 1.788 1 96.38 249 HIS B N 1
ATOM 5659 C CA . HIS B 1 249 ? 7.84 6.867 3.154 1 96.38 249 HIS B CA 1
ATOM 5660 C C . HIS B 1 249 ? 9.172 7.617 3.172 1 96.38 249 HIS B C 1
ATOM 5662 O O . HIS B 1 249 ? 9.461 8.344 4.125 1 96.38 249 HIS B O 1
ATOM 5668 N N . GLY B 1 250 ? 9.953 7.445 2.078 1 95.69 250 GLY B N 1
ATOM 5669 C CA . GLY B 1 250 ? 11.18 8.227 1.959 1 95.69 250 GLY B CA 1
ATOM 5670 C C . GLY B 1 250 ? 10.93 9.719 1.909 1 95.69 250 GLY B C 1
ATOM 5671 O O . GLY B 1 250 ? 11.773 10.508 2.344 1 95.69 250 GLY B O 1
ATOM 5672 N N . ASN B 1 251 ? 9.766 10.086 1.408 1 96.31 251 ASN B N 1
ATOM 5673 C CA . ASN B 1 251 ? 9.406 11.5 1.365 1 96.31 251 ASN B CA 1
ATOM 5674 C C . ASN B 1 251 ? 9.172 12.062 2.766 1 96.31 251 ASN B C 1
ATOM 5676 O O . ASN B 1 251 ? 9.5 13.219 3.039 1 96.31 251 ASN B O 1
ATOM 5680 N N . TYR B 1 252 ? 8.578 11.289 3.668 1 95.81 252 TYR B N 1
ATOM 5681 C CA . TYR B 1 252 ? 8.5 11.703 5.066 1 95.81 252 TYR B CA 1
ATOM 5682 C C . TYR B 1 252 ? 9.883 11.977 5.633 1 95.81 252 TYR B C 1
ATOM 5684 O O . TYR B 1 252 ? 10.086 12.977 6.328 1 95.81 252 TYR B O 1
ATOM 5692 N N . GLY B 1 253 ? 10.766 11.023 5.301 1 95.62 253 GLY B N 1
ATOM 5693 C CA . GLY B 1 253 ? 12.125 11.211 5.773 1 95.62 253 GLY B CA 1
ATOM 5694 C C . GLY B 1 253 ? 12.727 12.547 5.359 1 95.62 253 GLY B C 1
ATOM 5695 O O . GLY B 1 253 ? 13.336 13.234 6.18 1 95.62 253 GLY B O 1
ATOM 5696 N N . ARG B 1 254 ? 12.523 12.891 4.152 1 95.94 254 ARG B N 1
ATOM 5697 C CA . ARG B 1 254 ? 13.047 14.148 3.619 1 95.94 254 ARG B CA 1
ATOM 5698 C C . ARG B 1 254 ? 12.406 15.344 4.312 1 95.94 254 ARG B C 1
ATOM 5700 O O . ARG B 1 254 ? 13.109 16.25 4.773 1 95.94 254 ARG B O 1
ATOM 5707 N N . VAL B 1 255 ? 11.125 15.398 4.445 1 96.44 255 VAL B N 1
ATOM 5708 C CA . VAL B 1 255 ? 10.398 16.531 5.02 1 96.44 255 VAL B CA 1
ATOM 5709 C C . VAL B 1 255 ? 10.75 16.672 6.5 1 96.44 255 VAL B C 1
ATOM 5711 O O . VAL B 1 255 ? 10.984 17.781 6.988 1 96.44 255 VAL B O 1
ATOM 5714 N N . PHE B 1 256 ? 10.789 15.594 7.254 1 96.19 256 PHE B N 1
ATOM 5715 C CA . PHE B 1 256 ? 11.133 15.633 8.672 1 96.19 256 PHE B CA 1
ATOM 5716 C C . PHE B 1 256 ? 12.555 16.141 8.867 1 96.19 256 PHE B C 1
ATOM 5718 O O . PHE B 1 256 ? 12.82 16.906 9.805 1 96.19 256 PHE B O 1
ATOM 5725 N N . SER B 1 257 ? 13.43 15.695 7.965 1 93.44 257 SER B N 1
ATOM 5726 C CA . SER B 1 257 ? 14.805 16.156 8.047 1 93.44 257 SER B CA 1
ATOM 5727 C C . SER B 1 257 ? 14.898 17.656 7.801 1 93.44 257 SER B C 1
ATOM 5729 O O . SER B 1 257 ? 15.594 18.375 8.523 1 93.44 257 SER B O 1
ATOM 5731 N N . GLU B 1 258 ? 14.18 18.125 6.812 1 93.38 258 GLU B N 1
ATOM 5732 C CA . GLU B 1 258 ? 14.148 19.547 6.523 1 93.38 258 GLU B CA 1
ATOM 5733 C C . GLU B 1 258 ? 13.523 20.328 7.672 1 93.38 258 GLU B C 1
ATOM 5735 O O . GLU B 1 258 ? 14.047 21.375 8.086 1 93.38 258 GLU B O 1
ATOM 5740 N N . TRP B 1 259 ? 12.453 19.859 8.156 1 94.38 259 TRP B N 1
ATOM 5741 C CA . TRP B 1 259 ? 11.711 20.5 9.234 1 94.38 259 TRP B CA 1
ATOM 5742 C C . TRP B 1 259 ? 12.539 20.547 10.508 1 94.38 259 TRP B C 1
ATOM 5744 O O . TRP B 1 259 ? 12.477 21.531 11.266 1 94.38 259 TRP B O 1
ATOM 5754 N N . SER B 1 260 ? 13.375 19.531 10.781 1 93.38 260 SER B N 1
ATOM 5755 C CA . SER B 1 260 ? 14.18 19.453 11.992 1 93.38 260 SER B CA 1
ATOM 5756 C C . SER B 1 260 ? 15.188 20.594 12.07 1 93.38 260 SER B C 1
ATOM 5758 O O . SER B 1 260 ? 15.555 21.031 13.164 1 93.38 260 SER B O 1
ATOM 5760 N N . GLY B 1 261 ? 15.594 21.156 10.953 1 90.5 261 GLY B N 1
ATOM 5761 C CA . GLY B 1 261 ? 16.578 22.234 10.93 1 90.5 261 GLY B CA 1
ATOM 5762 C C . GLY B 1 261 ? 16.031 23.562 11.375 1 90.5 261 GLY B C 1
ATOM 5763 O O . GLY B 1 261 ? 16.781 24.469 11.758 1 90.5 261 GLY B O 1
ATOM 5764 N N . ILE B 1 262 ? 14.68 23.688 11.383 1 90.62 262 ILE B N 1
ATOM 5765 C CA . ILE B 1 262 ? 14.102 25 11.672 1 90.62 262 ILE B CA 1
ATOM 5766 C C . ILE B 1 262 ? 13.5 25 13.078 1 90.62 262 ILE B C 1
ATOM 5768 O O . ILE B 1 262 ? 13.211 26.062 13.625 1 90.62 262 ILE B O 1
ATOM 5772 N N . GLU B 1 263 ? 13.289 23.828 13.586 1 89.38 263 GLU B N 1
ATOM 5773 C CA . GLU B 1 263 ? 12.672 23.719 14.906 1 89.38 263 GLU B CA 1
ATOM 5774 C C . GLU B 1 263 ? 13.719 23.516 15.992 1 89.38 263 GLU B C 1
ATOM 5776 O O . GLU B 1 263 ? 14.695 22.781 15.789 1 89.38 263 GLU B O 1
ATOM 5781 N N . GLN B 1 264 ? 13.625 24.125 17.062 1 83.12 264 GLN B N 1
ATOM 5782 C CA . GLN B 1 264 ? 14.57 24 18.172 1 83.12 264 GLN B CA 1
ATOM 5783 C C . GLN B 1 264 ? 14.195 22.844 19.094 1 83.12 264 GLN B C 1
ATOM 5785 O O . GLN B 1 264 ? 14.938 21.859 19.203 1 83.12 264 GLN B O 1
ATOM 5790 N N . GLU B 1 265 ? 13.023 22.797 19.625 1 83.25 265 GLU B N 1
ATOM 5791 C CA . GLU B 1 265 ? 12.594 21.828 20.625 1 83.25 265 GLU B CA 1
ATOM 5792 C C . GLU B 1 265 ? 12.281 20.469 20 1 83.25 265 GLU B C 1
ATOM 5794 O O . GLU B 1 265 ? 12.656 19.422 20.531 1 83.25 265 GLU B O 1
ATOM 5799 N N . MET B 1 266 ? 11.812 20.5 18.812 1 91.12 266 MET B N 1
ATOM 5800 C CA . MET B 1 266 ? 11.328 19.25 18.219 1 91.12 266 MET B CA 1
ATOM 5801 C C . MET B 1 266 ? 12.312 18.734 17.188 1 91.12 266 MET B C 1
ATOM 5803 O O . MET B 1 266 ? 12.086 17.688 16.562 1 91.12 266 MET B O 1
ATOM 5807 N N . GLY B 1 267 ? 13.375 19.422 16.984 1 91.62 267 GLY B N 1
ATOM 5808 C CA . GLY B 1 267 ? 14.273 19.141 15.891 1 91.62 267 GLY B CA 1
ATOM 5809 C C . GLY B 1 267 ? 14.859 17.75 15.938 1 91.62 267 GLY B C 1
ATOM 5810 O O . GLY B 1 267 ? 14.82 17.016 14.945 1 91.62 267 GLY B O 1
ATOM 5811 N N . ASP B 1 268 ? 15.344 17.266 17.094 1 91.75 268 ASP B N 1
ATOM 5812 C CA . ASP B 1 268 ? 15.984 15.961 17.234 1 91.75 268 ASP B CA 1
ATOM 5813 C C . ASP B 1 268 ? 14.977 14.836 17.016 1 91.75 268 ASP B C 1
ATOM 5815 O O . ASP B 1 268 ? 15.297 13.836 16.359 1 91.75 268 ASP B O 1
ATOM 5819 N N . GLY B 1 269 ? 13.844 15.031 17.578 1 93.81 269 GLY B N 1
ATOM 5820 C CA . GLY B 1 269 ? 12.797 14.031 17.375 1 93.81 269 GLY B CA 1
ATOM 5821 C C . GLY B 1 269 ? 12.398 13.875 15.914 1 93.81 269 GLY B C 1
ATOM 5822 O O . GLY B 1 269 ? 12.266 12.75 15.43 1 93.81 269 GLY B O 1
ATOM 5823 N N . LEU B 1 270 ? 12.312 14.984 15.227 1 95.12 270 LEU B N 1
ATOM 5824 C CA . LEU B 1 270 ? 11.945 14.977 13.82 1 95.12 270 LEU B CA 1
ATOM 5825 C C . LEU B 1 270 ? 13.039 14.344 12.969 1 95.12 270 LEU B C 1
ATOM 5827 O O . LEU B 1 270 ? 12.758 13.547 12.078 1 95.12 270 LEU B O 1
ATOM 5831 N N . GLN B 1 271 ? 14.273 14.672 13.266 1 95.25 271 GLN B N 1
ATOM 5832 C CA . GLN B 1 271 ? 15.406 14.133 12.516 1 95.25 271 GLN B CA 1
ATOM 5833 C C . GLN B 1 271 ? 15.508 12.617 12.68 1 95.25 271 GLN B C 1
ATOM 5835 O O . GLN B 1 271 ? 15.711 11.898 11.703 1 95.25 271 GLN B O 1
ATOM 5840 N N . SER B 1 272 ? 15.367 12.148 13.898 1 96.25 272 SER B N 1
ATOM 5841 C CA . SER B 1 272 ? 15.414 10.711 14.172 1 96.25 272 SER B CA 1
ATOM 5842 C C . SER B 1 272 ? 14.258 9.984 13.5 1 96.25 272 SER B C 1
ATOM 5844 O O . SER B 1 272 ? 14.438 8.898 12.938 1 96.25 272 SER B O 1
ATOM 5846 N N . ALA B 1 273 ? 13.078 10.586 13.617 1 96.5 273 ALA B N 1
ATOM 5847 C CA . ALA B 1 273 ? 11.922 10.008 12.938 1 96.5 273 ALA B CA 1
ATOM 5848 C C . ALA B 1 273 ? 12.164 9.898 11.43 1 96.5 273 ALA B C 1
ATOM 5850 O O . ALA B 1 273 ? 11.797 8.906 10.805 1 96.5 273 ALA B O 1
ATOM 5851 N N . GLY B 1 274 ? 12.781 10.969 10.883 1 96.56 274 GLY B N 1
ATOM 5852 C CA . GLY B 1 274 ? 13.125 10.953 9.469 1 96.56 274 GLY B CA 1
ATOM 5853 C C . GLY B 1 274 ? 14.039 9.805 9.094 1 96.56 274 GLY B C 1
ATOM 5854 O O . GLY B 1 274 ? 13.867 9.18 8.047 1 96.56 274 GLY B O 1
ATOM 5855 N N . HIS B 1 275 ? 14.961 9.516 9.938 1 96.19 275 HIS B N 1
ATOM 5856 C CA . HIS B 1 275 ? 15.898 8.422 9.695 1 96.19 275 HIS B CA 1
ATOM 5857 C C . HIS B 1 275 ? 15.172 7.078 9.672 1 96.19 275 HIS B C 1
ATOM 5859 O O . HIS B 1 275 ? 15.422 6.254 8.789 1 96.19 275 HIS B O 1
ATOM 5865 N N . HIS B 1 276 ? 14.297 6.852 10.578 1 96.69 276 HIS B N 1
ATOM 5866 C CA . HIS B 1 276 ? 13.547 5.602 10.617 1 96.69 276 HIS B CA 1
ATOM 5867 C C . HIS B 1 276 ? 12.688 5.441 9.367 1 96.69 276 HIS B C 1
ATOM 5869 O O . HIS B 1 276 ? 12.516 4.328 8.867 1 96.69 276 HIS B O 1
ATOM 5875 N N . MET B 1 277 ? 12.156 6.559 8.875 1 96.69 277 MET B N 1
ATOM 5876 C CA . MET B 1 277 ? 11.352 6.5 7.664 1 96.69 277 MET B CA 1
ATOM 5877 C C . MET B 1 277 ? 12.203 6.125 6.457 1 96.69 277 MET B C 1
ATOM 5879 O O . MET B 1 277 ? 11.742 5.402 5.57 1 96.69 277 MET B O 1
ATOM 5883 N N . ASP B 1 278 ? 13.398 6.535 6.453 1 95.69 278 ASP B N 1
ATOM 5884 C CA . ASP B 1 278 ? 14.32 6.184 5.371 1 95.69 278 ASP B CA 1
ATOM 5885 C C . ASP B 1 278 ? 14.664 4.695 5.402 1 95.69 278 ASP B C 1
ATOM 5887 O O . ASP B 1 278 ? 14.758 4.055 4.355 1 95.69 278 ASP B O 1
ATOM 5891 N N . VAL B 1 279 ? 14.836 4.211 6.551 1 95.06 279 VAL B N 1
ATOM 5892 C CA . VAL B 1 279 ? 15.102 2.783 6.699 1 95.06 279 VAL B CA 1
ATOM 5893 C C . VAL B 1 279 ? 13.891 1.979 6.242 1 95.06 279 VAL B C 1
ATOM 5895 O O . VAL B 1 279 ? 14.031 0.964 5.555 1 95.06 279 VAL B O 1
ATOM 5898 N N . TYR B 1 280 ? 12.766 2.484 6.641 1 95.44 280 TYR B N 1
ATOM 5899 C CA . TYR B 1 280 ? 11.523 1.806 6.285 1 95.44 280 TYR B CA 1
ATOM 5900 C C . TYR B 1 280 ? 11.367 1.704 4.77 1 95.44 280 TYR B C 1
ATOM 5902 O O . TYR B 1 280 ? 10.898 0.688 4.254 1 95.44 280 TYR B O 1
ATOM 5910 N N . LYS B 1 281 ? 11.773 2.732 4.066 1 95.06 281 LYS B N 1
ATOM 5911 C CA . LYS B 1 281 ? 11.758 2.777 2.607 1 95.06 281 LYS B CA 1
ATOM 5912 C C . LYS B 1 281 ? 12.633 1.679 2.016 1 95.06 281 LYS B C 1
ATOM 5914 O O . LYS B 1 281 ? 12.266 1.052 1.021 1 95.06 281 LYS B O 1
ATOM 5919 N N . ASP B 1 282 ? 13.711 1.329 2.598 1 93.44 282 ASP B N 1
ATOM 5920 C CA . ASP B 1 282 ? 14.719 0.454 2.01 1 93.44 282 ASP B CA 1
ATOM 5921 C C . ASP B 1 282 ? 14.445 -1.008 2.359 1 93.44 282 ASP B C 1
ATOM 5923 O O . ASP B 1 282 ? 14.922 -1.914 1.672 1 93.44 282 ASP B O 1
ATOM 5927 N N . TYR B 1 283 ? 13.672 -1.259 3.379 1 90.5 283 TYR B N 1
ATOM 5928 C CA . TYR B 1 283 ? 13.414 -2.611 3.859 1 90.5 283 TYR B CA 1
ATOM 5929 C C . TYR B 1 283 ? 12.672 -3.432 2.807 1 90.5 283 TYR B C 1
ATOM 5931 O O . TYR B 1 283 ? 12.828 -4.652 2.742 1 90.5 283 TYR B O 1
ATOM 5939 N N . ILE B 1 284 ? 11.977 -2.811 1.943 1 93.12 284 ILE B N 1
ATOM 5940 C CA . ILE B 1 284 ? 11.047 -3.506 1.064 1 93.12 284 ILE B CA 1
ATOM 5941 C C . ILE B 1 284 ? 11.812 -4.266 -0.011 1 93.12 284 ILE B C 1
ATOM 5943 O O . ILE B 1 284 ? 11.336 -5.277 -0.529 1 93.12 284 ILE B O 1
ATOM 5947 N N . ASP B 1 285 ? 13.016 -3.891 -0.341 1 91.19 285 ASP B N 1
ATOM 5948 C CA . ASP B 1 285 ? 13.789 -4.5 -1.42 1 91.19 285 ASP B CA 1
ATOM 5949 C C . ASP B 1 285 ? 14.086 -5.969 -1.123 1 91.19 285 ASP B C 1
ATOM 5951 O O . ASP B 1 285 ? 13.906 -6.832 -1.987 1 91.19 285 ASP B O 1
ATOM 5955 N N . ASP B 1 286 ? 14.453 -6.266 0.041 1 90.38 286 ASP B N 1
ATOM 5956 C CA . ASP B 1 286 ? 14.766 -7.637 0.432 1 90.38 286 ASP B CA 1
ATOM 5957 C C . ASP B 1 286 ? 13.508 -8.508 0.414 1 90.38 286 ASP B C 1
ATOM 5959 O O . ASP B 1 286 ? 13.555 -9.656 -0.044 1 90.38 286 ASP B O 1
ATOM 5963 N N . TYR B 1 287 ? 12.516 -7.992 0.901 1 92.38 287 TYR B N 1
ATOM 5964 C CA . TYR B 1 287 ? 11.273 -8.75 0.963 1 92.38 287 TYR B CA 1
ATOM 5965 C C . TYR B 1 287 ? 10.727 -9.016 -0.434 1 92.38 287 TYR B C 1
ATOM 5967 O O . TYR B 1 287 ? 10.156 -10.078 -0.696 1 92.38 287 TYR B O 1
ATOM 5975 N N . MET B 1 288 ? 10.945 -8.07 -1.357 1 91.75 288 MET B N 1
ATOM 5976 C CA . MET B 1 288 ? 10.492 -8.25 -2.732 1 91.75 288 MET B CA 1
ATOM 5977 C C . MET B 1 288 ? 11.242 -9.391 -3.408 1 91.75 288 MET B C 1
ATOM 5979 O O . MET B 1 288 ? 10.648 -10.18 -4.148 1 91.75 288 MET B O 1
ATOM 5983 N N . ALA B 1 289 ? 12.492 -9.508 -3.119 1 86.94 289 ALA B N 1
ATOM 5984 C CA . ALA B 1 289 ? 13.305 -10.586 -3.68 1 86.94 289 ALA B CA 1
ATOM 5985 C C . ALA B 1 289 ? 12.836 -11.945 -3.156 1 86.94 289 ALA B C 1
ATOM 5987 O O . ALA B 1 289 ? 12.719 -12.906 -3.924 1 86.94 289 ALA B O 1
ATOM 5988 N N . GLU B 1 290 ? 12.602 -11.984 -1.936 1 89.62 290 GLU B N 1
ATOM 5989 C CA . GLU B 1 290 ? 12.117 -13.227 -1.33 1 89.62 290 GLU B CA 1
ATOM 5990 C C . GLU B 1 290 ? 10.75 -13.617 -1.887 1 89.62 290 GLU B C 1
ATOM 5992 O O . GLU B 1 290 ? 10.5 -14.789 -2.168 1 89.62 290 GLU B O 1
ATOM 5997 N N . GLU B 1 291 ? 9.914 -12.641 -1.99 1 92.81 291 GLU B N 1
ATOM 5998 C CA . GLU B 1 291 ? 8.578 -12.906 -2.508 1 92.81 291 GLU B CA 1
ATOM 5999 C C . GLU B 1 291 ? 8.633 -13.43 -3.941 1 92.81 291 GLU B C 1
ATOM 6001 O O . GLU B 1 291 ? 7.82 -14.273 -4.332 1 92.81 291 GLU B O 1
ATOM 6006 N N . GLU B 1 292 ? 9.547 -12.922 -4.719 1 90.25 292 GLU B N 1
ATOM 6007 C CA . GLU B 1 292 ? 9.703 -13.375 -6.098 1 90.25 292 GLU B CA 1
ATOM 6008 C C . GLU B 1 292 ? 10.078 -14.852 -6.16 1 90.25 292 GLU B C 1
ATOM 6010 O O . GLU B 1 292 ? 9.609 -15.578 -7.039 1 90.25 292 GLU B O 1
ATOM 6015 N N . GLN B 1 293 ? 10.836 -15.32 -5.312 1 87.69 293 GLN B N 1
ATOM 6016 C CA . GLN B 1 293 ? 11.203 -16.734 -5.254 1 87.69 293 GLN B CA 1
ATOM 6017 C C . GLN B 1 293 ? 9.992 -17.609 -4.957 1 87.69 293 GLN B C 1
ATOM 6019 O O . GLN B 1 293 ? 9.836 -18.672 -5.555 1 87.69 293 GLN B O 1
ATOM 6024 N N . ILE B 1 294 ? 9.227 -17.141 -4.023 1 92.5 294 ILE B N 1
ATOM 6025 C CA . ILE B 1 294 ? 8.008 -17.875 -3.691 1 92.5 294 ILE B CA 1
ATOM 6026 C C . ILE B 1 294 ? 7.09 -17.922 -4.91 1 92.5 294 ILE B C 1
ATOM 6028 O O . ILE B 1 294 ? 6.508 -18.969 -5.215 1 92.5 294 ILE B O 1
ATOM 6032 N N . ALA B 1 295 ? 7.027 -16.781 -5.598 1 93.69 295 ALA B N 1
ATOM 6033 C CA . ALA B 1 295 ? 6.188 -16.703 -6.793 1 93.69 295 ALA B CA 1
ATOM 6034 C C . ALA B 1 295 ? 6.676 -17.672 -7.867 1 93.69 295 ALA B C 1
ATOM 6036 O O . ALA B 1 295 ? 5.871 -18.266 -8.586 1 93.69 295 ALA B O 1
ATOM 6037 N N . ASP B 1 296 ? 7.945 -17.844 -7.945 1 90.31 296 ASP B N 1
ATOM 6038 C CA . ASP B 1 296 ? 8.516 -18.75 -8.938 1 90.31 296 ASP B CA 1
ATOM 6039 C C . ASP B 1 296 ? 8.109 -20.203 -8.664 1 90.31 296 ASP B C 1
ATOM 6041 O O . ASP B 1 296 ? 7.879 -20.969 -9.602 1 90.31 296 ASP B O 1
ATOM 6045 N N . GLN B 1 297 ? 8.07 -20.562 -7.477 1 91 297 GLN B N 1
ATOM 6046 C CA . GLN B 1 297 ? 7.629 -21.906 -7.117 1 91 297 GLN B CA 1
ATOM 6047 C C . GLN B 1 297 ? 6.18 -22.141 -7.531 1 91 297 GLN B C 1
ATOM 6049 O O . GLN B 1 297 ? 5.84 -23.203 -8.039 1 91 297 GLN B O 1
ATOM 6054 N N . LEU B 1 298 ? 5.402 -21.125 -7.277 1 94.5 298 LEU B N 1
ATOM 6055 C CA . LEU B 1 298 ? 4 -21.234 -7.668 1 94.5 298 LEU B CA 1
ATOM 6056 C C . LEU B 1 298 ? 3.863 -21.281 -9.188 1 94.5 298 LEU B C 1
ATOM 6058 O O . LEU B 1 298 ? 3.033 -22.016 -9.719 1 94.5 298 LEU B O 1
ATOM 6062 N N . LYS B 1 299 ? 4.676 -20.562 -9.875 1 93.75 299 LYS B N 1
ATOM 6063 C CA . LYS B 1 299 ? 4.645 -20.469 -11.328 1 93.75 299 LYS B CA 1
ATOM 6064 C C . LYS B 1 299 ? 4.906 -21.828 -11.969 1 93.75 299 LYS B C 1
ATOM 6066 O O . LYS B 1 299 ? 4.422 -22.125 -13.062 1 93.75 299 LYS B O 1
ATOM 6071 N N . GLU B 1 300 ? 5.641 -22.656 -11.273 1 92.75 300 GLU B N 1
ATOM 6072 C CA . GLU B 1 300 ? 5.941 -24 -11.773 1 92.75 300 GLU B CA 1
ATOM 6073 C C . GLU B 1 300 ? 4.66 -24.766 -12.094 1 92.75 300 GLU B C 1
ATOM 6075 O O . GLU B 1 300 ? 4.633 -25.594 -13.016 1 92.75 300 GLU B O 1
ATOM 6080 N N . TYR B 1 301 ? 3.639 -24.5 -11.453 1 95.12 301 TYR B N 1
ATOM 6081 C CA . TYR B 1 301 ? 2.414 -25.281 -11.586 1 95.12 301 TYR B CA 1
ATOM 6082 C C . TYR B 1 301 ? 1.624 -24.844 -12.82 1 95.12 301 TYR B C 1
ATOM 6084 O O . TYR B 1 301 ? 0.681 -25.531 -13.227 1 95.12 301 TYR B O 1
ATOM 6092 N N . ILE B 1 302 ? 1.972 -23.688 -13.398 1 95.5 302 ILE B N 1
ATOM 6093 C CA . ILE B 1 302 ? 1.445 -23.375 -14.719 1 95.5 302 ILE B CA 1
ATOM 6094 C C . ILE B 1 302 ? 1.954 -24.391 -15.734 1 95.5 302 ILE B C 1
ATOM 6096 O O . ILE B 1 302 ? 1.182 -24.922 -16.547 1 95.5 302 ILE B O 1
ATOM 6100 N N . TYR B 1 303 ? 3.209 -24.75 -15.539 1 93.69 303 TYR B N 1
ATOM 6101 C CA . TYR B 1 303 ? 3.842 -25.688 -16.469 1 93.69 303 TYR B CA 1
ATOM 6102 C C . TYR B 1 303 ? 3.463 -27.125 -16.125 1 93.69 303 TYR B C 1
ATOM 6104 O O . TYR B 1 303 ? 3.373 -27.969 -17.016 1 93.69 303 TYR B O 1
ATOM 6112 N N . PHE B 1 304 ? 3.229 -27.375 -14.891 1 95.5 304 PHE B N 1
ATOM 6113 C CA . PHE B 1 304 ? 2.719 -28.688 -14.516 1 95.5 304 PHE B CA 1
ATOM 6114 C C . PHE B 1 304 ? 1.358 -28.938 -15.156 1 95.5 304 PHE B C 1
ATOM 6116 O O . PHE B 1 304 ? 1.049 -30.062 -15.539 1 95.5 304 PHE B O 1
ATOM 6123 N N . ALA B 1 305 ? 0.576 -27.891 -15.188 1 96.44 305 ALA B N 1
ATOM 6124 C CA . ALA B 1 305 ? -0.715 -28.016 -15.852 1 96.44 305 ALA B CA 1
ATOM 6125 C C . ALA B 1 305 ? -0.537 -28.406 -17.312 1 96.44 305 ALA B C 1
ATOM 6127 O O . ALA B 1 305 ? -1.294 -29.219 -17.844 1 96.44 305 ALA B O 1
ATOM 6128 N N . ASP B 1 306 ? 0.492 -27.906 -17.938 1 94.56 306 ASP B N 1
ATOM 6129 C CA . ASP B 1 306 ? 0.789 -28.266 -19.312 1 94.56 306 ASP B CA 1
ATOM 6130 C C . ASP B 1 306 ? 1.2 -29.734 -19.422 1 94.56 306 ASP B C 1
ATOM 6132 O O . ASP B 1 306 ? 0.842 -30.422 -20.391 1 94.56 306 ASP B O 1
ATOM 6136 N N . SER B 1 307 ? 1.983 -30.172 -18.469 1 95.62 307 SER B N 1
ATOM 6137 C CA . SER B 1 307 ? 2.379 -31.578 -18.438 1 95.62 307 SER B CA 1
ATOM 6138 C C . SER B 1 307 ? 1.167 -32.5 -18.297 1 95.62 307 SER B C 1
ATOM 6140 O O . SER B 1 307 ? 1.1 -33.531 -18.922 1 95.62 307 SER B O 1
ATOM 6142 N N . LEU B 1 308 ? 0.24 -32.031 -17.484 1 96.44 308 LEU B N 1
ATOM 6143 C CA . LEU B 1 308 ? -0.996 -32.781 -17.297 1 96.44 308 LEU B CA 1
ATOM 6144 C C . LEU B 1 308 ? -1.795 -32.844 -18.594 1 96.44 308 LEU B C 1
ATOM 6146 O O . LEU B 1 308 ? -2.301 -33.906 -18.969 1 96.44 308 LEU B O 1
ATOM 6150 N N . LYS B 1 309 ? -1.864 -31.781 -19.297 1 95.38 309 LYS B N 1
ATOM 6151 C CA . LYS B 1 309 ? -2.564 -31.734 -20.578 1 95.38 309 LYS B CA 1
ATOM 6152 C C . LYS B 1 309 ? -1.897 -32.656 -21.609 1 95.38 309 LYS B C 1
ATOM 6154 O O . LYS B 1 309 ? -2.574 -33.25 -22.438 1 95.38 309 LYS B O 1
ATOM 6159 N N . ALA B 1 310 ? -0.555 -32.688 -21.516 1 93 310 ALA B N 1
ATOM 6160 C CA . ALA B 1 310 ? 0.187 -33.562 -22.438 1 93 310 ALA B CA 1
ATOM 6161 C C . ALA B 1 310 ? -0.177 -35.031 -22.234 1 93 310 ALA B C 1
ATOM 6163 O O . ALA B 1 310 ? -0.315 -35.781 -23.203 1 93 310 ALA B O 1
ATOM 6164 N N . VAL B 1 311 ? -0.367 -35.406 -21.016 1 95.56 311 VAL B N 1
ATOM 6165 C CA . VAL B 1 311 ? -0.767 -36.781 -20.703 1 95.56 311 VAL B CA 1
ATOM 6166 C C . VAL B 1 311 ? -2.172 -37.031 -21.25 1 95.56 311 VAL B C 1
ATOM 6168 O O . VAL B 1 311 ? -2.434 -38.094 -21.828 1 95.56 311 VAL B O 1
ATOM 6171 N N . CYS B 1 312 ? -3.066 -36.094 -21.094 1 95.44 312 CYS B N 1
ATOM 6172 C CA . CYS B 1 312 ? -4.426 -36.219 -21.594 1 95.44 312 CYS B CA 1
ATOM 6173 C C . CYS B 1 312 ? -4.438 -36.312 -23.109 1 95.44 312 CYS B C 1
ATOM 6175 O O . CYS B 1 312 ? -5.18 -37.125 -23.688 1 95.44 312 CYS B O 1
ATOM 6177 N N . ARG B 1 313 ? -3.588 -35.531 -23.734 1 92.94 313 ARG B N 1
ATOM 6178 C CA . ARG B 1 313 ? -3.51 -35.562 -25.188 1 92.94 313 ARG B CA 1
ATOM 6179 C C . ARG B 1 313 ? -3.016 -36.906 -25.703 1 92.94 313 ARG B C 1
ATOM 6181 O O . ARG B 1 313 ? -3.479 -37.406 -26.734 1 92.94 313 ARG B O 1
ATOM 6188 N N . LYS B 1 314 ? -2.104 -37.469 -25 1 92.81 314 LYS B N 1
ATOM 6189 C CA . LYS B 1 314 ? -1.607 -38.812 -25.359 1 92.81 314 LYS B CA 1
ATOM 6190 C C . LYS B 1 314 ? -2.717 -39.844 -25.281 1 92.81 314 LYS B C 1
ATOM 6192 O O . LYS B 1 314 ?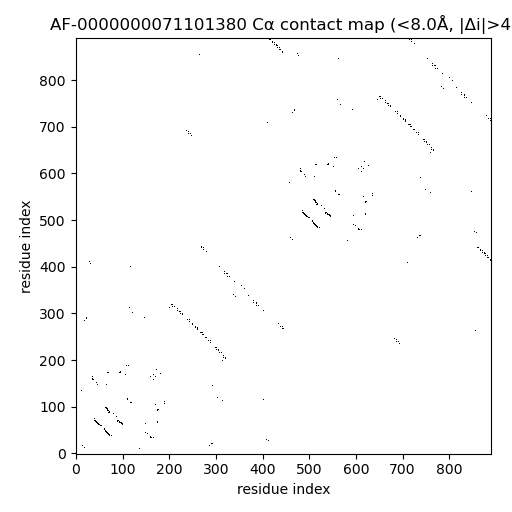 -2.814 -40.719 -26.141 1 92.81 314 LYS B O 1
ATOM 6197 N N . GLN B 1 315 ? -3.516 -39.781 -24.297 1 93.94 315 GLN B N 1
ATOM 6198 C CA . GLN B 1 315 ? -4.652 -40.688 -24.172 1 93.94 315 GLN B CA 1
ATOM 6199 C C . GLN B 1 315 ? -5.621 -40.5 -25.344 1 93.94 315 GLN B C 1
ATOM 6201 O O . GLN B 1 315 ? -6.137 -41.5 -25.875 1 93.94 315 GLN B O 1
ATOM 6206 N N . GLU B 1 316 ? -5.824 -39.312 -25.734 1 93.19 316 GLU B N 1
ATOM 6207 C CA . GLU B 1 316 ? -6.715 -39.031 -26.859 1 93.19 316 GLU B CA 1
ATOM 6208 C C . GLU B 1 316 ? -6.184 -39.625 -28.156 1 93.19 316 GLU B C 1
ATOM 6210 O O . GLU B 1 316 ? -6.949 -40.156 -28.969 1 93.19 316 GLU B O 1
ATOM 6215 N N . ILE B 1 317 ? -4.914 -39.5 -28.344 1 91.31 317 ILE B N 1
ATOM 6216 C CA . ILE B 1 317 ? -4.285 -40.031 -29.531 1 91.31 317 ILE B CA 1
ATOM 6217 C C . ILE B 1 317 ? -4.418 -41.562 -29.562 1 91.31 317 ILE B C 1
ATOM 6219 O O . ILE B 1 317 ? -4.719 -42.125 -30.594 1 91.31 317 ILE B O 1
ATOM 6223 N N . MET B 1 318 ? -4.242 -42.188 -28.406 1 92.69 318 MET B N 1
ATOM 6224 C CA . MET B 1 318 ? -4.383 -43.625 -28.312 1 92.69 318 MET B CA 1
ATOM 6225 C C . MET B 1 318 ? -5.824 -44.062 -28.562 1 92.69 318 MET B C 1
ATOM 6227 O O . MET B 1 318 ? -6.078 -45.062 -29.203 1 92.69 318 MET B O 1
ATOM 6231 N N . GLN B 1 319 ? -6.758 -43.219 -28.062 1 93.62 319 GLN B N 1
ATOM 6232 C CA . GLN B 1 319 ? -8.172 -43.5 -28.297 1 93.62 319 GLN B CA 1
ATOM 6233 C C . GLN B 1 319 ? -8.508 -43.375 -29.781 1 93.62 319 GLN B C 1
ATOM 6235 O O . GLN B 1 319 ? -9.281 -44.156 -30.312 1 93.62 319 GLN B O 1
ATOM 6240 N N . PHE B 1 320 ? -7.957 -42.406 -30.391 1 92.38 320 PHE B N 1
ATOM 6241 C CA . PHE B 1 320 ? -8.156 -42.219 -31.828 1 92.38 320 PHE B CA 1
ATOM 6242 C C . PHE B 1 320 ? -7.625 -43.406 -32.625 1 92.38 320 PHE B C 1
ATOM 6244 O O . PHE B 1 320 ? -8.266 -43.875 -33.562 1 92.38 320 PHE B O 1
ATOM 6251 N N . GLU B 1 321 ? -6.422 -43.875 -32.25 1 91.12 321 GLU B N 1
ATOM 6252 C CA . GLU B 1 321 ? -5.824 -45.031 -32.906 1 91.12 321 GLU B CA 1
ATOM 6253 C C . GLU B 1 321 ? -6.707 -46.25 -32.75 1 91.12 321 GLU B C 1
ATOM 6255 O O . GLU B 1 321 ? -6.844 -47.062 -33.688 1 91.12 321 GLU B O 1
ATOM 6260 N N . LEU B 1 322 ? -7.309 -46.406 -31.625 1 94.44 322 LEU B N 1
ATOM 6261 C CA . LEU B 1 322 ? -8.227 -47.531 -31.406 1 94.44 322 LEU B CA 1
ATOM 6262 C C . LEU B 1 322 ? -9.445 -47.406 -32.312 1 94.44 322 LEU B C 1
ATOM 6264 O O . LEU B 1 322 ? -9.852 -48.375 -32.938 1 94.44 322 LEU B O 1
ATOM 6268 N N . GLU B 1 323 ? -9.984 -46.25 -32.406 1 94.38 323 GLU B N 1
ATOM 6269 C CA . GLU B 1 323 ? -11.148 -46.031 -33.25 1 94.38 323 GLU B CA 1
ATOM 6270 C C . GLU B 1 323 ? -10.805 -46.281 -34.719 1 94.38 323 GLU B C 1
ATOM 6272 O O . GLU B 1 323 ? -11.625 -46.812 -35.469 1 94.38 323 GLU B O 1
ATOM 6277 N N . ARG B 1 324 ? -9.664 -45.906 -35.125 1 92.31 324 ARG B N 1
ATOM 6278 C CA . ARG B 1 324 ? -9.211 -46.125 -36.469 1 92.31 324 ARG B CA 1
ATOM 6279 C C . ARG B 1 324 ? -9.078 -47.625 -36.781 1 92.31 324 ARG B C 1
ATOM 6281 O O . ARG B 1 324 ? -9.469 -48.094 -37.844 1 92.31 324 ARG B O 1
ATOM 6288 N N . CYS B 1 325 ? -8.555 -48.344 -35.781 1 94.94 325 CYS B N 1
ATOM 6289 C CA . CYS B 1 325 ? -8.438 -49.812 -35.938 1 94.94 325 CYS B CA 1
ATOM 6290 C C . CYS B 1 325 ? -9.805 -50.469 -36 1 94.94 325 CYS B C 1
ATOM 6292 O O . CYS B 1 325 ? -10.016 -51.406 -36.781 1 94.94 325 CYS B O 1
ATOM 6294 N N . GLU B 1 326 ? -10.727 -49.906 -35.25 1 95.25 326 GLU B N 1
ATOM 6295 C CA . GLU B 1 326 ? -12.086 -50.438 -35.281 1 95.25 326 GLU B CA 1
ATOM 6296 C C . GLU B 1 326 ? -12.773 -50.156 -36.594 1 95.25 326 GLU B C 1
ATOM 6298 O O . GLU B 1 326 ? -13.5 -51 -37.125 1 95.25 326 GLU B O 1
ATOM 6303 N N . ASP B 1 327 ? -12.539 -49 -37.125 1 94.38 327 ASP B N 1
ATOM 6304 C CA . ASP B 1 327 ? -13.102 -48.625 -38.438 1 94.38 327 ASP B CA 1
ATOM 6305 C C . ASP B 1 327 ? -12.539 -49.5 -39.562 1 94.38 327 ASP B C 1
ATOM 6307 O O . ASP B 1 327 ? -13.273 -49.906 -40.469 1 94.38 327 ASP B O 1
ATOM 6311 N N . LEU B 1 328 ? -11.266 -49.75 -39.469 1 94.19 328 LEU B N 1
ATOM 6312 C CA . LEU B 1 328 ? -10.617 -50.594 -40.438 1 94.19 328 LEU B CA 1
ATOM 6313 C C . LEU B 1 328 ? -11.18 -52.031 -40.406 1 94.19 328 LEU B C 1
ATOM 6315 O O . LEU B 1 328 ? -11.414 -52.656 -41.438 1 94.19 328 LEU B O 1
ATOM 6319 N N . LEU B 1 329 ? -11.398 -52.531 -39.188 1 95.5 329 LEU B N 1
ATOM 6320 C CA . LEU B 1 329 ? -11.977 -53.844 -39 1 95.5 329 LEU B CA 1
ATOM 6321 C C . LEU B 1 329 ? -13.391 -53.906 -39.562 1 95.5 329 LEU B C 1
ATOM 6323 O O . LEU B 1 329 ? -13.758 -54.875 -40.281 1 95.5 329 LEU B O 1
ATOM 6327 N N . SER B 1 330 ? -14.156 -52.844 -39.281 1 95.06 330 SER B N 1
ATOM 6328 C CA . SER B 1 330 ? -15.531 -52.781 -39.781 1 95.06 330 SER B CA 1
ATOM 6329 C C . SER B 1 330 ? -15.562 -52.719 -41.312 1 95.06 330 SER B C 1
ATOM 6331 O O . SER B 1 330 ? -16.422 -53.312 -41.938 1 95.06 330 SER B O 1
ATOM 6333 N N . SER B 1 331 ? -14.648 -52.031 -41.875 1 94.25 331 SER B N 1
ATOM 6334 C CA . SER B 1 331 ? -14.57 -51.906 -43.312 1 94.25 331 SER B CA 1
ATOM 6335 C C . SER B 1 331 ? -14.195 -53.219 -43.969 1 94.25 331 SER B C 1
ATOM 6337 O O . SER B 1 331 ? -14.75 -53.594 -45.031 1 94.25 331 SER B O 1
ATOM 6339 N N . LYS B 1 332 ? -13.281 -53.969 -43.406 1 93.75 332 LYS B N 1
ATOM 6340 C CA . LYS B 1 332 ? -12.859 -55.25 -43.938 1 93.75 332 LYS B CA 1
ATOM 6341 C C . LYS B 1 332 ? -13.977 -56.281 -43.812 1 93.75 332 LYS B C 1
ATOM 6343 O O . LYS B 1 332 ? -14.141 -57.125 -44.688 1 93.75 332 LYS B O 1
ATOM 6348 N N . LYS B 1 333 ? -14.695 -56.219 -42.719 1 93.38 333 LYS B N 1
ATOM 6349 C CA . LYS B 1 333 ? -15.828 -57.125 -42.531 1 93.38 333 LYS B CA 1
ATOM 6350 C C . LYS B 1 333 ? -16.922 -56.844 -43.562 1 93.38 333 LYS B C 1
ATOM 6352 O O . LYS B 1 333 ? -17.547 -57.781 -44.062 1 93.38 333 LYS B O 1
ATOM 6357 N N . LEU B 1 334 ? -17.062 -55.594 -43.812 1 91.5 334 LEU B N 1
ATOM 6358 C CA . LEU B 1 334 ? -18.047 -55.219 -44.812 1 91.5 334 LEU B CA 1
ATOM 6359 C C . LEU B 1 334 ? -17.625 -55.719 -46.188 1 91.5 334 LEU B C 1
ATOM 6361 O O . LEU B 1 334 ? -18.453 -56.156 -47 1 91.5 334 LEU B O 1
ATOM 6365 N N . GLN B 1 335 ? -16.375 -55.656 -46.469 1 90.25 335 GLN B N 1
ATOM 6366 C CA . GLN B 1 335 ? -15.836 -56.125 -47.75 1 90.25 335 GLN B CA 1
ATOM 6367 C C . GLN B 1 335 ? -16.031 -57.625 -47.906 1 90.25 335 GLN B C 1
ATOM 6369 O O . GLN B 1 335 ? -16.359 -58.125 -49 1 90.25 335 GLN B O 1
ATOM 6374 N N . LYS B 1 336 ? -15.82 -58.344 -46.875 1 89.31 336 LYS B N 1
ATOM 6375 C CA . LYS B 1 336 ? -16.016 -59.781 -46.906 1 89.31 336 LYS B CA 1
ATOM 6376 C C . LYS B 1 336 ? -17.484 -60.156 -47.125 1 89.31 336 LYS B C 1
ATOM 6378 O O . LYS B 1 336 ? -17.812 -61.062 -47.906 1 89.31 336 LYS B O 1
ATOM 6383 N N . ASP B 1 337 ? -18.391 -59.375 -46.469 1 88.38 337 ASP B N 1
ATOM 6384 C CA . ASP B 1 337 ? -19.812 -59.594 -46.625 1 88.38 337 ASP B CA 1
ATOM 6385 C C . ASP B 1 337 ? -20.281 -59.312 -48.062 1 88.38 337 ASP B C 1
ATOM 6387 O O . ASP B 1 337 ? -21.156 -60 -48.562 1 88.38 337 ASP B O 1
ATOM 6391 N N . GLN B 1 338 ? -19.656 -58.438 -48.656 1 84.19 338 GLN B N 1
ATOM 6392 C CA . GLN B 1 338 ? -20 -58.094 -50.031 1 84.19 338 GLN B CA 1
ATOM 6393 C C . GLN B 1 338 ? -19.516 -59.156 -51 1 84.19 338 GLN B C 1
ATOM 6395 O O . GLN B 1 338 ? -20.203 -59.5 -51.969 1 84.19 338 GLN B O 1
ATOM 6400 N N . LEU B 1 339 ? -18.406 -59.688 -50.688 1 83.75 339 LEU B N 1
ATOM 6401 C CA . LEU B 1 339 ? -17.844 -60.75 -51.531 1 83.75 339 LEU B CA 1
ATOM 6402 C C . LEU B 1 339 ? -18.625 -62.031 -51.375 1 83.75 339 LEU B C 1
ATOM 6404 O O . LEU B 1 339 ? -18.766 -62.781 -52.344 1 83.75 339 LEU B O 1
ATOM 6408 N N . THR B 1 340 ? -19.219 -62.312 -50.125 1 79.56 340 THR B N 1
ATOM 6409 C CA . THR B 1 340 ? -19.922 -63.562 -49.875 1 79.56 340 THR B CA 1
ATOM 6410 C C . THR B 1 340 ? -21.406 -63.406 -50.156 1 79.56 340 THR B C 1
ATOM 6412 O O . THR B 1 340 ? -22.172 -64.375 -50.031 1 79.56 340 THR B O 1
ATOM 6415 N N . GLY B 1 341 ? -21.906 -62.25 -50.688 1 72.12 341 GLY B N 1
ATOM 6416 C CA . GLY B 1 341 ? -23.281 -62.031 -51.125 1 72.12 341 GLY B CA 1
ATOM 6417 C C . GLY B 1 341 ? -24.219 -61.688 -50 1 72.12 341 GLY B C 1
ATOM 6418 O O . GLY B 1 341 ? -25.438 -61.688 -50.156 1 72.12 341 GLY B O 1
ATOM 6419 N N . LYS B 1 342 ? -23.844 -61.469 -48.812 1 70.44 342 LYS B N 1
ATOM 6420 C CA . LYS B 1 342 ? -24.734 -61.25 -47.656 1 70.44 342 LYS B CA 1
ATOM 6421 C C . LYS B 1 342 ? -25.031 -59.781 -47.5 1 70.44 342 LYS B C 1
ATOM 6423 O O . LYS B 1 342 ? -25.953 -59.406 -46.75 1 70.44 342 LYS B O 1
ATOM 6428 N N . ALA B 1 343 ? -24.25 -58.844 -47.938 1 61.22 343 ALA B N 1
ATOM 6429 C CA . ALA B 1 343 ? -24.531 -57.406 -47.812 1 61.22 343 ALA B CA 1
ATOM 6430 C C . ALA B 1 343 ? -24.891 -56.781 -49.188 1 61.22 343 ALA B C 1
ATOM 6432 O O . ALA B 1 343 ? -24.375 -57.219 -50.219 1 61.22 343 ALA B O 1
ATOM 6433 N N . PRO B 1 344 ? -26.156 -55.969 -49.219 1 56.03 344 PRO B N 1
ATOM 6434 C CA . PRO B 1 344 ? -26.594 -55.438 -50.5 1 56.03 344 PRO B CA 1
ATOM 6435 C C . PRO B 1 344 ? -25.5 -54.625 -51.219 1 56.03 344 PRO B C 1
ATOM 6437 O O . PRO B 1 344 ? -24.703 -53.938 -50.562 1 56.03 344 PRO B O 1
ATOM 6440 N N . GLN B 1 345 ? -24.922 -55.125 -52.188 1 52.59 345 GLN B N 1
ATOM 6441 C CA . GLN B 1 345 ? -23.969 -54.406 -53.062 1 52.59 345 GLN B CA 1
ATOM 6442 C C . GLN B 1 345 ? -24.453 -53.031 -53.406 1 52.59 345 GLN B C 1
ATOM 6444 O O . GLN B 1 345 ? -25.453 -52.875 -54.094 1 52.59 345 GLN B O 1
ATOM 6449 N N . LYS B 1 346 ? -24.625 -52.25 -52.5 1 47.94 346 LYS B N 1
ATOM 6450 C CA . LYS B 1 346 ? -25.109 -50.969 -53.031 1 47.94 346 LYS B CA 1
ATOM 6451 C C . LYS B 1 346 ? -24.469 -50.656 -54.375 1 47.94 346 LYS B C 1
ATOM 6453 O O . LYS B 1 346 ? -25 -49.844 -55.125 1 47.94 346 LYS B O 1
ATOM 6458 N N . VAL B 1 347 ? -23.062 -50.375 -54.312 1 44.75 347 VAL B N 1
ATOM 6459 C CA . VAL B 1 347 ? -22.453 -49.688 -55.438 1 44.75 347 VAL B CA 1
ATOM 6460 C C . VAL B 1 347 ? -22.438 -50.625 -56.656 1 44.75 347 VAL B C 1
ATOM 6462 O O . VAL B 1 347 ? -21.938 -51.75 -56.594 1 44.75 347 VAL B O 1
ATOM 6465 N N . PHE B 1 348 ? -23.406 -50.406 -57.625 1 45.34 348 PHE B N 1
ATOM 6466 C CA . PHE B 1 348 ? -23.359 -50.75 -59.062 1 45.34 348 PHE B CA 1
ATOM 6467 C C . PHE B 1 348 ? -21.938 -50.625 -59.594 1 45.34 348 PHE B C 1
ATOM 6469 O O . PHE B 1 348 ? -21.516 -49.562 -60.031 1 45.34 348 PHE B O 1
ATOM 6476 N N . SER B 1 349 ? -20.875 -50.875 -58.969 1 46.53 349 SER B N 1
ATOM 6477 C CA . SER B 1 349 ? -19.578 -50.688 -59.594 1 46.53 349 SER B CA 1
ATOM 6478 C C . SER B 1 349 ? -19.5 -51.406 -60.938 1 46.53 349 SER B C 1
ATOM 6480 O O . SER B 1 349 ? -20.062 -52.5 -61.062 1 46.53 349 SER B O 1
ATOM 6482 N N . PHE B 1 350 ? -19.281 -50.656 -61.969 1 46.22 350 PHE B N 1
ATOM 6483 C CA . PHE B 1 350 ? -19.047 -51.094 -63.344 1 46.22 350 PHE B CA 1
ATOM 6484 C C . PHE B 1 350 ? -18.266 -52.406 -63.406 1 46.22 350 PHE B C 1
ATOM 6486 O O . PHE B 1 350 ? -18.422 -53.188 -64.312 1 46.22 350 PHE B O 1
ATOM 6493 N N . ARG B 1 351 ? -17.5 -52.781 -62.438 1 49.22 351 ARG B N 1
ATOM 6494 C CA . ARG B 1 351 ? -16.703 -54.031 -62.469 1 49.22 351 ARG B CA 1
ATOM 6495 C C . ARG B 1 351 ? -17.594 -55.25 -62.25 1 49.22 351 ARG B C 1
ATOM 6497 O O . ARG B 1 351 ? -17.297 -56.344 -62.75 1 49.22 351 ARG B O 1
ATOM 6504 N N . GLY B 1 352 ? -18.672 -55.062 -61.625 1 48.44 352 GLY B N 1
ATOM 6505 C CA . GLY B 1 352 ? -19.641 -56.125 -61.5 1 48.44 352 GLY B CA 1
ATOM 6506 C C . GLY B 1 352 ? -20.359 -56.469 -62.781 1 48.44 352 GLY B C 1
ATOM 6507 O O . GLY B 1 352 ? -20.703 -57.594 -63.062 1 48.44 352 GLY B O 1
ATOM 6508 N N . MET B 1 353 ? -20.672 -55.406 -63.5 1 48.75 353 MET B N 1
ATOM 6509 C CA . MET B 1 353 ? -21.234 -55.625 -64.812 1 48.75 353 MET B CA 1
ATOM 6510 C C . MET B 1 353 ? -20.234 -56.312 -65.75 1 48.75 353 MET B C 1
ATOM 6512 O O . MET B 1 353 ? -20.594 -57.188 -66.5 1 48.75 353 MET B O 1
ATOM 6516 N N . THR B 1 354 ? -18.969 -55.781 -65.75 1 49.03 354 THR B N 1
ATOM 6517 C CA . THR B 1 354 ? -17.984 -56.406 -66.562 1 49.03 354 THR B CA 1
ATOM 6518 C C . THR B 1 354 ? -17.703 -57.844 -66.125 1 49.03 354 THR B C 1
ATOM 6520 O O . THR B 1 354 ? -17.469 -58.719 -66.938 1 49.03 354 THR B O 1
ATOM 6523 N N . SER B 1 355 ? -17.75 -58.094 -64.875 1 50.69 355 SER B N 1
ATOM 6524 C CA . SER B 1 355 ? -17.547 -59.469 -64.438 1 50.69 355 SER B CA 1
ATOM 6525 C C . SER B 1 355 ? -18.781 -60.312 -64.75 1 50.69 355 SER B C 1
ATOM 6527 O O . SER B 1 355 ? -18.672 -61.5 -65 1 50.69 355 SER B O 1
ATOM 6529 N N . LYS B 1 356 ? -19.953 -59.844 -64.625 1 50.25 356 LYS B N 1
ATOM 6530 C CA . LYS B 1 356 ? -21.125 -60.562 -65.125 1 50.25 356 LYS B CA 1
ATOM 6531 C C . LYS B 1 356 ? -21.031 -60.75 -66.625 1 50.25 356 LYS B C 1
ATOM 6533 O O . LYS B 1 356 ? -21.469 -61.781 -67.125 1 50.25 356 LYS B O 1
ATOM 6538 N N . LEU B 1 357 ? -20.781 -59.656 -67.312 1 47.94 357 LEU B N 1
ATOM 6539 C CA . LEU B 1 357 ? -20.688 -59.781 -68.75 1 47.94 357 LEU B CA 1
ATOM 6540 C C . LEU B 1 357 ? -19.453 -60.562 -69.188 1 47.94 357 LEU B C 1
ATOM 6542 O O . LEU B 1 357 ? -19.484 -61.312 -70.125 1 47.94 357 LEU B O 1
ATOM 6546 N N . PHE B 1 358 ? -18.328 -60.062 -68.75 1 45.62 358 PHE B N 1
ATOM 6547 C CA . PHE B 1 358 ? -17.109 -60.781 -69.125 1 45.62 358 PHE B CA 1
ATOM 6548 C C . PHE B 1 358 ? -16.734 -61.812 -68.062 1 45.62 358 PHE B C 1
ATOM 6550 O O . PHE B 1 358 ? -16.328 -61.469 -66.938 1 45.62 358 PHE B O 1
ATOM 6557 N N . GLY B 1 359 ? -17.156 -63.125 -68.188 1 49.06 359 GLY B N 1
ATOM 6558 C CA . GLY B 1 359 ? -17.016 -64.438 -67.625 1 49.06 359 GLY B CA 1
ATOM 6559 C C . GLY B 1 359 ? -16.891 -64.5 -66.125 1 49.06 359 GLY B C 1
ATOM 6560 O O . GLY B 1 359 ? -16.547 -63.469 -65.5 1 49.06 359 GLY B O 1
ATOM 6561 N N . GLN B 1 360 ? -17.672 -65.312 -65.312 1 49.72 360 GLN B N 1
ATOM 6562 C CA . GLN B 1 360 ? -17.75 -65.75 -63.906 1 49.72 360 GLN B CA 1
ATOM 6563 C C . GLN B 1 360 ? -16.359 -65.688 -63.25 1 49.72 360 GLN B C 1
ATOM 6565 O O . GLN B 1 360 ? -15.406 -66.25 -63.781 1 49.72 360 GLN B O 1
ATOM 6570 N N . GLU B 1 361 ? -15.953 -64.625 -62.625 1 56.06 361 GLU B N 1
ATOM 6571 C CA . GLU B 1 361 ? -14.727 -64.812 -61.875 1 56.06 361 GLU B CA 1
ATOM 6572 C C . GLU B 1 361 ? -14.586 -66.188 -61.281 1 56.06 361 GLU B C 1
ATOM 6574 O O . GLU B 1 361 ? -15.555 -66.75 -60.781 1 56.06 361 GLU B O 1
ATOM 6579 N N . ASN B 1 362 ? -13.695 -66.938 -61.844 1 62.59 362 ASN B N 1
ATOM 6580 C CA . ASN B 1 362 ? -13.453 -68.312 -61.531 1 62.59 362 ASN B CA 1
ATOM 6581 C C . ASN B 1 362 ? -13.562 -68.562 -60.031 1 62.59 362 ASN B C 1
ATOM 6583 O O . ASN B 1 362 ? -13.188 -67.75 -59.219 1 62.59 362 ASN B O 1
ATOM 6587 N N . ALA B 1 363 ? -14.523 -69.438 -59.562 1 70.62 363 ALA B N 1
ATOM 6588 C CA . ALA B 1 363 ? -14.773 -69.875 -58.188 1 70.62 363 ALA B CA 1
ATOM 6589 C C . ALA B 1 363 ? -13.484 -69.938 -57.375 1 70.62 363 ALA B C 1
ATOM 6591 O O . ALA B 1 363 ? -13.461 -69.562 -56.188 1 70.62 363 ALA B O 1
ATOM 6592 N N . GLU B 1 364 ? -12.406 -70.188 -58.031 1 75.44 364 GLU B N 1
ATOM 6593 C CA . GLU B 1 364 ? -11.117 -70.312 -57.344 1 75.44 364 GLU B CA 1
ATOM 6594 C C . GLU B 1 364 ? -10.57 -68.938 -56.969 1 75.44 364 GLU B C 1
ATOM 6596 O O . GLU B 1 364 ? -10 -68.812 -55.875 1 75.44 364 GLU B O 1
ATOM 6601 N N . THR B 1 365 ? -10.828 -68 -57.812 1 79.38 365 THR B N 1
ATOM 6602 C CA . THR B 1 365 ? -10.328 -66.625 -57.562 1 79.38 365 THR B CA 1
ATOM 6603 C C . THR B 1 365 ? -11.133 -66 -56.469 1 79.38 365 THR B C 1
ATOM 6605 O O . THR B 1 365 ? -10.578 -65.25 -55.625 1 79.38 365 THR B O 1
ATOM 6608 N N . LYS B 1 366 ? -12.352 -66.25 -56.5 1 78.75 366 LYS B N 1
ATOM 6609 C CA . LYS B 1 366 ? -13.211 -65.688 -55.438 1 78.75 366 LYS B CA 1
ATOM 6610 C C . LYS B 1 366 ? -12.852 -66.25 -54.094 1 78.75 366 LYS B C 1
ATOM 6612 O O . LYS B 1 366 ? -12.828 -65.562 -53.094 1 78.75 366 LYS B O 1
ATOM 6617 N N . GLU B 1 367 ? -12.625 -67.5 -54.094 1 82.12 367 GLU B N 1
ATOM 6618 C CA . GLU B 1 367 ? -12.25 -68.188 -52.875 1 82.12 367 GLU B CA 1
ATOM 6619 C C . GLU B 1 367 ? -10.898 -67.688 -52.344 1 82.12 367 GLU B C 1
ATOM 6621 O O . GLU B 1 367 ? -10.703 -67.5 -51.156 1 82.12 367 GLU B O 1
ATOM 6626 N N . SER B 1 368 ? -9.977 -67.375 -53.281 1 86.44 368 SER B N 1
ATOM 6627 C CA . SER B 1 368 ? -8.672 -66.875 -52.906 1 86.44 368 SER B CA 1
ATOM 6628 C C . SER B 1 368 ? -8.781 -65.438 -52.312 1 86.44 368 SER B C 1
ATOM 6630 O O . SER B 1 368 ? -8.109 -65.125 -51.344 1 86.44 368 SER B O 1
ATOM 6632 N N . LYS B 1 369 ? -9.594 -64.688 -52.938 1 86.31 369 LYS B N 1
ATOM 6633 C CA . LYS B 1 369 ? -9.828 -63.344 -52.438 1 86.31 369 LYS B CA 1
ATOM 6634 C C . LYS B 1 369 ? -10.516 -63.375 -51.062 1 86.31 369 LYS B C 1
ATOM 6636 O O . LYS B 1 369 ? -10.188 -62.562 -50.188 1 86.31 369 LYS B O 1
ATOM 6641 N N . ALA B 1 370 ? -11.414 -64.188 -50.875 1 86.06 370 ALA B N 1
ATOM 6642 C CA . ALA B 1 370 ? -12.133 -64.375 -49.594 1 86.06 370 ALA B CA 1
ATOM 6643 C C . ALA B 1 370 ? -11.195 -64.75 -48.469 1 86.06 370 ALA B C 1
ATOM 6645 O O . ALA B 1 370 ? -11.336 -64.312 -47.344 1 86.06 370 ALA B O 1
ATOM 6646 N N . ASN B 1 371 ? -10.266 -65.625 -48.906 1 89.12 371 ASN B N 1
ATOM 6647 C CA . ASN B 1 371 ? -9.297 -66.062 -47.906 1 89.12 371 ASN B CA 1
ATOM 6648 C C . ASN B 1 371 ? -8.352 -64.938 -47.5 1 89.12 371 ASN B C 1
ATOM 6650 O O . ASN B 1 371 ? -7.973 -64.812 -46.344 1 89.12 371 ASN B O 1
ATOM 6654 N N . LEU B 1 372 ? -7.992 -64.125 -48.438 1 90.81 372 LEU B N 1
ATOM 6655 C CA . LEU B 1 372 ? -7.121 -63 -48.188 1 90.81 372 LEU B CA 1
ATOM 6656 C C . LEU B 1 372 ? -7.812 -62 -47.25 1 90.81 372 LEU B C 1
ATOM 6658 O O . LEU B 1 372 ? -7.191 -61.469 -46.344 1 90.81 372 LEU B O 1
ATOM 6662 N N . ILE B 1 373 ? -9.016 -61.75 -47.469 1 92.38 373 ILE B N 1
ATOM 6663 C CA . ILE B 1 373 ? -9.781 -60.812 -46.656 1 92.38 373 ILE B CA 1
ATOM 6664 C C . ILE B 1 373 ? -9.969 -61.375 -45.25 1 92.38 373 ILE B C 1
ATOM 6666 O O . ILE B 1 373 ? -9.945 -60.625 -44.281 1 92.38 373 ILE B O 1
ATOM 6670 N N . SER B 1 374 ? -10.164 -62.688 -45.219 1 91.75 374 SER B N 1
ATOM 6671 C CA . SER B 1 374 ? -10.312 -63.312 -43.938 1 91.75 374 SER B CA 1
ATOM 6672 C C . SER B 1 374 ? -9.031 -63.188 -43.094 1 91.75 374 SER B C 1
ATOM 6674 O O . SER B 1 374 ? -9.094 -63 -41.875 1 91.75 374 SER B O 1
ATOM 6676 N N . ASP B 1 375 ? -7.914 -63.25 -43.812 1 93.75 375 ASP B N 1
ATOM 6677 C CA . ASP B 1 375 ? -6.637 -63.062 -43.125 1 93.75 375 ASP B CA 1
ATOM 6678 C C . ASP B 1 375 ? -6.484 -61.625 -42.688 1 93.75 375 ASP B C 1
ATOM 6680 O O . ASP B 1 375 ? -5.965 -61.344 -41.594 1 93.75 375 ASP B O 1
ATOM 6684 N N . GLN B 1 376 ? -6.941 -60.812 -43.469 1 93.88 376 GLN B N 1
ATOM 6685 C CA . GLN B 1 376 ? -6.871 -59.375 -43.125 1 93.88 376 GLN B CA 1
ATOM 6686 C C . GLN B 1 376 ? -7.785 -59.031 -41.969 1 93.88 376 GLN B C 1
ATOM 6688 O O . GLN B 1 376 ? -7.461 -58.188 -41.156 1 93.88 376 GLN B O 1
ATOM 6693 N N . ILE B 1 377 ? -8.828 -59.625 -41.844 1 95.12 377 ILE B N 1
ATOM 6694 C CA . ILE B 1 377 ? -9.758 -59.438 -40.719 1 95.12 377 ILE B CA 1
ATOM 6695 C C . ILE B 1 377 ? -9.133 -59.906 -39.438 1 95.12 377 ILE B C 1
ATOM 6697 O O . ILE B 1 377 ? -9.25 -59.281 -38.375 1 95.12 377 ILE B O 1
ATOM 6701 N N . THR B 1 378 ? -8.453 -61.062 -39.562 1 95.38 378 THR B N 1
ATOM 6702 C CA . THR B 1 378 ? -7.789 -61.562 -38.375 1 95.38 378 THR B CA 1
ATOM 6703 C C . THR B 1 378 ? -6.699 -60.625 -37.906 1 95.38 378 THR B C 1
ATOM 6705 O O . THR B 1 378 ? -6.555 -60.406 -36.688 1 95.38 378 THR B O 1
ATOM 6708 N N . ASP B 1 379 ? -6.02 -60.094 -38.812 1 95.06 379 ASP B N 1
ATOM 6709 C CA . ASP B 1 379 ? -4.984 -59.094 -38.5 1 95.06 379 ASP B CA 1
ATOM 6710 C C . ASP B 1 379 ? -5.594 -57.844 -37.875 1 95.06 379 ASP B C 1
ATOM 6712 O O . ASP B 1 379 ? -5.035 -57.281 -36.938 1 95.06 379 ASP B O 1
ATOM 6716 N N . ALA B 1 380 ? -6.633 -57.438 -38.406 1 95.44 380 ALA B N 1
ATOM 6717 C CA . ALA B 1 380 ? -7.309 -56.219 -37.906 1 95.44 380 ALA B CA 1
ATOM 6718 C C . ALA B 1 380 ? -7.871 -56.469 -36.531 1 95.44 380 ALA B C 1
ATOM 6720 O O . ALA B 1 380 ? -7.875 -55.562 -35.688 1 95.44 380 ALA B O 1
ATOM 6721 N N . GLU B 1 381 ? -8.359 -57.625 -36.281 1 96.31 381 GLU B N 1
ATOM 6722 C CA . GLU B 1 381 ? -8.859 -57.969 -34.938 1 96.31 381 GLU B CA 1
ATOM 6723 C C . GLU B 1 381 ? -7.738 -57.938 -33.906 1 96.31 381 GLU B C 1
ATOM 6725 O O . GLU B 1 381 ? -7.93 -57.469 -32.781 1 96.31 381 GLU B O 1
ATOM 6730 N N . ASP B 1 382 ? -6.621 -58.469 -34.344 1 96.25 382 ASP B N 1
ATOM 6731 C CA . ASP B 1 382 ? -5.461 -58.438 -33.469 1 96.25 382 ASP B CA 1
ATOM 6732 C C . ASP B 1 382 ? -5.012 -57.031 -33.156 1 96.25 382 ASP B C 1
ATOM 6734 O O . ASP B 1 382 ? -4.609 -56.719 -32.031 1 96.25 382 ASP B O 1
ATOM 6738 N N . ALA B 1 383 ? -5.086 -56.25 -34.125 1 95.56 383 ALA B N 1
ATOM 6739 C CA . ALA B 1 383 ? -4.703 -54.844 -33.969 1 95.56 383 ALA B CA 1
ATOM 6740 C C . ALA B 1 383 ? -5.641 -54.125 -33 1 95.56 383 ALA B C 1
ATOM 6742 O O . ALA B 1 383 ? -5.199 -53.312 -32.188 1 95.56 383 ALA B O 1
ATOM 6743 N N . VAL B 1 384 ? -6.891 -54.344 -33.094 1 96.69 384 VAL B N 1
ATOM 6744 C CA . VAL B 1 384 ? -7.875 -53.75 -32.219 1 96.69 384 VAL B CA 1
ATOM 6745 C C . VAL B 1 384 ? -7.629 -54.219 -30.781 1 96.69 384 VAL B C 1
ATOM 6747 O O . VAL B 1 384 ? -7.672 -53.406 -29.844 1 96.69 384 VAL B O 1
ATOM 6750 N N . GLU B 1 385 ? -7.328 -55.469 -30.625 1 96.88 385 GLU B N 1
ATOM 6751 C CA . GLU B 1 385 ? -7.094 -56.031 -29.297 1 96.88 385 GLU B CA 1
ATOM 6752 C C . GLU B 1 385 ? -5.832 -55.438 -28.672 1 96.88 385 GLU B C 1
ATOM 6754 O O . GLU B 1 385 ? -5.805 -55.125 -27.469 1 96.88 385 GLU B O 1
ATOM 6759 N N . ARG B 1 386 ? -4.848 -55.344 -29.484 1 95.94 386 ARG B N 1
ATOM 6760 C CA . ARG B 1 386 ? -3.598 -54.75 -29.016 1 95.94 386 ARG B CA 1
ATOM 6761 C C . ARG B 1 386 ? -3.799 -53.312 -28.625 1 95.94 386 ARG B C 1
ATOM 6763 O O . ARG B 1 386 ? -3.303 -52.875 -27.578 1 95.94 386 ARG B O 1
ATOM 6770 N N . SER B 1 387 ? -4.453 -52.594 -29.422 1 95.56 387 SER B N 1
ATOM 6771 C CA . SER B 1 387 ? -4.711 -51.188 -29.141 1 95.56 387 SER B CA 1
ATOM 6772 C C . SER B 1 387 ? -5.574 -51.031 -27.906 1 95.56 387 SER B C 1
ATOM 6774 O O . SER B 1 387 ? -5.367 -50.094 -27.125 1 95.56 387 SER B O 1
ATOM 6776 N N . LYS B 1 388 ? -6.531 -51.875 -27.734 1 95.94 388 LYS B N 1
ATOM 6777 C CA . LYS B 1 388 ? -7.398 -51.844 -26.562 1 95.94 388 LYS B CA 1
ATOM 6778 C C . LYS B 1 388 ? -6.605 -52.094 -25.281 1 95.94 388 LYS B C 1
ATOM 6780 O O . LYS B 1 388 ? -6.816 -51.406 -24.281 1 95.94 388 LYS B O 1
ATOM 6785 N N . GLN B 1 389 ? -5.719 -53.031 -25.391 1 95.88 389 GLN B N 1
ATOM 6786 C CA . GLN B 1 389 ? -4.895 -53.344 -24.234 1 95.88 389 GLN B CA 1
ATOM 6787 C C . GLN B 1 389 ? -3.949 -52.219 -23.906 1 95.88 389 GLN B C 1
ATOM 6789 O O . GLN B 1 389 ? -3.752 -51.875 -22.734 1 95.88 389 GLN B O 1
ATOM 6794 N N . ASN B 1 390 ? -3.404 -51.656 -24.922 1 94.56 390 ASN B N 1
ATOM 6795 C CA . ASN B 1 390 ? -2.482 -50.531 -24.734 1 94.56 390 ASN B CA 1
ATOM 6796 C C . ASN B 1 390 ? -3.166 -49.344 -24.062 1 94.56 390 ASN B C 1
ATOM 6798 O O . ASN B 1 390 ? -2.607 -48.719 -23.156 1 94.56 390 ASN B O 1
ATOM 6802 N N . ILE B 1 391 ? -4.32 -49 -24.516 1 95.12 391 ILE B N 1
ATOM 6803 C CA . ILE B 1 391 ? -5.016 -47.844 -23.969 1 95.12 391 ILE B CA 1
ATOM 6804 C C . ILE B 1 391 ? -5.457 -48.125 -22.547 1 95.12 391 ILE B C 1
ATOM 6806 O O . ILE B 1 391 ? -5.457 -47.219 -21.703 1 95.12 391 ILE B O 1
ATOM 6810 N N . LEU B 1 392 ? -5.867 -49.344 -22.281 1 95.69 392 LEU B N 1
ATOM 6811 C CA . LEU B 1 392 ? -6.27 -49.719 -20.922 1 95.69 392 LEU B CA 1
ATOM 6812 C C . LEU B 1 392 ? -5.098 -49.594 -19.953 1 95.69 392 LEU B C 1
ATOM 6814 O O . LEU B 1 392 ? -5.234 -49.031 -18.859 1 95.69 392 LEU B O 1
ATOM 6818 N N . ASP B 1 393 ? -3.986 -50.125 -20.406 1 95.88 393 ASP B N 1
ATOM 6819 C CA . ASP B 1 393 ? -2.779 -50.031 -19.578 1 95.88 393 ASP B CA 1
ATOM 6820 C C . ASP B 1 393 ? -2.355 -48.594 -19.359 1 95.88 393 ASP B C 1
ATOM 6822 O O . ASP B 1 393 ? -1.991 -48.219 -18.25 1 95.88 393 ASP B O 1
ATOM 6826 N N . PHE B 1 394 ? -2.385 -47.844 -20.406 1 96.62 394 PHE B N 1
ATOM 6827 C CA . PHE B 1 394 ? -2.01 -46.438 -20.312 1 96.62 394 PHE B CA 1
ATOM 6828 C C . PHE B 1 394 ? -2.936 -45.719 -19.359 1 96.62 394 PHE B C 1
ATOM 6830 O O . PHE B 1 394 ? -2.473 -44.938 -18.5 1 96.62 394 PHE B O 1
ATOM 6837 N N . THR B 1 395 ? -4.207 -45.875 -19.516 1 96.31 395 THR B N 1
ATOM 6838 C CA . THR B 1 395 ? -5.207 -45.188 -18.719 1 96.31 395 THR B CA 1
ATOM 6839 C C . THR B 1 395 ? -5.039 -45.5 -17.234 1 96.31 395 THR B C 1
ATOM 6841 O O . THR B 1 395 ? -5.066 -44.594 -16.406 1 96.31 395 THR B O 1
ATOM 6844 N N . ASP B 1 396 ? -4.82 -46.75 -16.953 1 96.44 396 ASP B N 1
ATOM 6845 C CA . ASP B 1 396 ? -4.652 -47.156 -15.562 1 96.44 396 ASP B CA 1
ATOM 6846 C C . ASP B 1 396 ? -3.404 -46.531 -14.945 1 96.44 396 ASP B C 1
ATOM 6848 O O . ASP B 1 396 ? -3.453 -46 -13.836 1 96.44 396 ASP B O 1
ATOM 6852 N N . ASN B 1 397 ? -2.33 -46.594 -15.664 1 96.31 397 ASN B N 1
ATOM 6853 C CA . ASN B 1 397 ? -1.076 -46.031 -15.172 1 96.31 397 ASN B CA 1
ATOM 6854 C C . ASN B 1 397 ? -1.147 -44.5 -15.062 1 96.31 397 ASN B C 1
ATOM 6856 O O . ASN B 1 397 ? -0.641 -43.906 -14.109 1 96.31 397 ASN B O 1
ATOM 6860 N N . ALA B 1 398 ? -1.745 -43.906 -16.031 1 97.5 398 ALA B N 1
ATOM 6861 C CA . ALA B 1 398 ? -1.87 -42.438 -16.047 1 97.5 398 ALA B CA 1
ATOM 6862 C C . ALA B 1 398 ? -2.703 -41.969 -14.867 1 97.5 398 ALA B C 1
ATOM 6864 O O . ALA B 1 398 ? -2.361 -40.969 -14.234 1 97.5 398 ALA B O 1
ATOM 6865 N N . LEU B 1 399 ? -3.781 -42.625 -14.562 1 96.75 399 LEU B N 1
ATOM 6866 C CA . LEU B 1 399 ? -4.656 -42.219 -13.469 1 96.75 399 LEU B CA 1
ATOM 6867 C C . LEU B 1 399 ? -3.943 -42.344 -12.125 1 96.75 399 LEU B C 1
ATOM 6869 O O . LEU B 1 399 ? -4.133 -41.5 -11.242 1 96.75 399 LEU B O 1
ATOM 6873 N N . LYS B 1 400 ? -3.121 -43.406 -12.008 1 95.62 400 LYS B N 1
ATOM 6874 C CA . LYS B 1 400 ? -2.314 -43.531 -10.797 1 95.62 400 LYS B CA 1
ATOM 6875 C C . LYS B 1 400 ? -1.336 -42.375 -10.656 1 95.62 400 LYS B C 1
ATOM 6877 O O . LYS B 1 400 ? -1.164 -41.812 -9.562 1 95.62 400 LYS B O 1
ATOM 6882 N N . GLU B 1 401 ? -0.745 -42 -11.719 1 95.56 401 GLU B N 1
ATOM 6883 C CA . GLU B 1 401 ? 0.211 -40.906 -11.727 1 95.56 401 GLU B CA 1
ATOM 6884 C C . GLU B 1 401 ? -0.48 -39.562 -11.438 1 95.56 401 GLU B C 1
ATOM 6886 O O . GLU B 1 401 ? 0.094 -38.688 -10.789 1 95.56 401 GLU B O 1
ATOM 6891 N N . VAL B 1 402 ? -1.65 -39.438 -11.93 1 95.81 402 VAL B N 1
ATOM 6892 C CA . VAL B 1 402 ? -2.414 -38.188 -11.703 1 95.81 402 VAL B CA 1
ATOM 6893 C C . VAL B 1 402 ? -2.74 -38.062 -10.219 1 95.81 402 VAL B C 1
ATOM 6895 O O . VAL B 1 402 ? -2.658 -36.969 -9.648 1 95.81 402 VAL B O 1
ATOM 6898 N N . ASP B 1 403 ? -3.105 -39.156 -9.625 1 94 403 ASP B N 1
ATOM 6899 C CA . ASP B 1 403 ? -3.383 -39.125 -8.195 1 94 403 ASP B CA 1
ATOM 6900 C C . ASP B 1 403 ? -2.139 -38.75 -7.402 1 94 403 ASP B C 1
ATOM 6902 O O . ASP B 1 403 ? -2.227 -37.969 -6.438 1 94 403 ASP B O 1
ATOM 6906 N N . ARG B 1 404 ? -1.043 -39.25 -7.781 1 92.62 404 ARG B N 1
ATOM 6907 C CA . ARG B 1 404 ? 0.217 -38.875 -7.141 1 92.62 404 ARG B CA 1
ATOM 6908 C C . ARG B 1 404 ? 0.515 -37.406 -7.332 1 92.62 404 ARG B C 1
ATOM 6910 O O . ARG B 1 404 ? 0.957 -36.719 -6.398 1 92.62 404 ARG B O 1
ATOM 6917 N N . PHE B 1 405 ? 0.283 -36.969 -8.508 1 94.25 405 PHE B N 1
ATOM 6918 C CA . PHE B 1 405 ? 0.479 -35.562 -8.828 1 94.25 405 PHE B CA 1
ATOM 6919 C C . PHE B 1 405 ? -0.392 -34.688 -7.941 1 94.25 405 PHE B C 1
ATOM 6921 O O . PHE B 1 405 ? 0.076 -33.688 -7.41 1 94.25 405 PHE B O 1
ATOM 6928 N N . LYS B 1 406 ? -1.606 -35.031 -7.82 1 93.06 406 LYS B N 1
ATOM 6929 C CA . LYS B 1 406 ? -2.541 -34.219 -7.039 1 93.06 406 LYS B CA 1
ATOM 6930 C C . LYS B 1 406 ? -2.117 -34.156 -5.574 1 93.06 406 LYS B C 1
ATOM 6932 O O . LYS B 1 406 ? -2.203 -33.094 -4.945 1 93.06 406 LYS B O 1
ATOM 6937 N N . ARG B 1 407 ? -1.59 -35.219 -5.051 1 90.38 407 ARG B N 1
ATOM 6938 C CA . ARG B 1 407 ? -1.117 -35.25 -3.672 1 90.38 407 ARG B CA 1
ATOM 6939 C C . ARG B 1 407 ? 0.115 -34.375 -3.5 1 90.38 4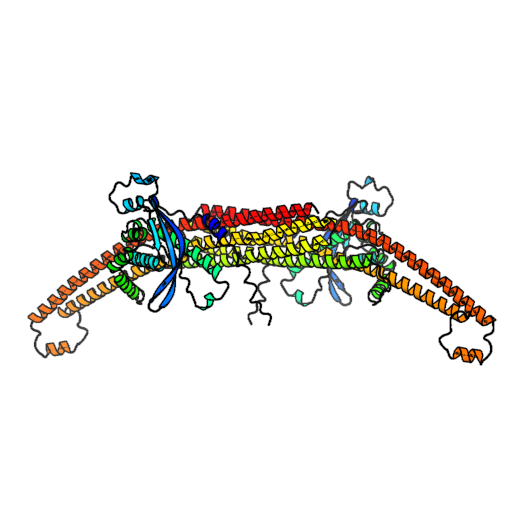07 ARG B C 1
ATOM 6941 O O . ARG B 1 407 ? 0.203 -33.594 -2.545 1 90.38 407 ARG B O 1
ATOM 6948 N N . GLN B 1 408 ? 0.988 -34.531 -4.402 1 91.31 408 GLN B N 1
ATOM 6949 C CA . GLN B 1 408 ? 2.195 -33.688 -4.352 1 91.31 408 GLN B CA 1
ATOM 6950 C C . GLN B 1 408 ? 1.862 -32.219 -4.523 1 91.31 408 GLN B C 1
ATOM 6952 O O . GLN B 1 408 ? 2.443 -31.375 -3.848 1 91.31 408 GLN B O 1
ATOM 6957 N N . LYS B 1 409 ? 1.013 -31.938 -5.461 1 93.38 409 LYS B N 1
ATOM 6958 C CA . LYS B 1 409 ? 0.589 -30.562 -5.695 1 93.38 409 LYS B CA 1
ATOM 6959 C C . LYS B 1 409 ? 0.034 -29.938 -4.422 1 93.38 409 LYS B C 1
ATOM 6961 O O . LYS B 1 409 ? 0.384 -28.797 -4.082 1 93.38 409 LYS B O 1
ATOM 6966 N N . SER B 1 410 ? -0.869 -30.656 -3.73 1 92.31 410 SER B N 1
ATOM 6967 C CA . SER B 1 410 ? -1.475 -30.141 -2.506 1 92.31 410 SER B CA 1
ATOM 6968 C C . SER B 1 410 ? -0.415 -29.828 -1.454 1 92.31 410 SER B C 1
ATOM 6970 O O . SER B 1 410 ? -0.487 -28.812 -0.777 1 92.31 410 SER B O 1
ATOM 6972 N N . ARG B 1 411 ? 0.559 -30.688 -1.363 1 91.31 411 ARG B N 1
ATOM 6973 C CA . ARG B 1 411 ? 1.641 -30.469 -0.407 1 91.31 411 ARG B CA 1
ATOM 6974 C C . ARG B 1 411 ? 2.482 -29.266 -0.791 1 91.31 411 ARG B C 1
ATOM 6976 O O . ARG B 1 411 ? 2.822 -28.438 0.063 1 91.31 411 ARG B O 1
ATOM 6983 N N . ASP B 1 412 ? 2.779 -29.156 -2.016 1 93.5 412 ASP B N 1
ATOM 6984 C CA . ASP B 1 412 ? 3.58 -28.047 -2.508 1 93.5 412 ASP B CA 1
ATOM 6985 C C . ASP B 1 412 ? 2.854 -26.719 -2.307 1 93.5 412 ASP B C 1
ATOM 6987 O O . ASP B 1 412 ? 3.436 -25.75 -1.8 1 93.5 412 ASP B O 1
ATOM 6991 N N . LEU B 1 413 ? 1.627 -26.688 -2.742 1 94.81 413 LEU B N 1
ATOM 6992 C CA . LEU B 1 413 ? 0.858 -25.453 -2.66 1 94.81 413 LEU B CA 1
ATOM 6993 C C . LEU B 1 413 ? 0.684 -25.016 -1.209 1 94.81 413 LEU B C 1
ATOM 6995 O O . LEU B 1 413 ? 0.748 -23.828 -0.903 1 94.81 413 LEU B O 1
ATOM 6999 N N . LYS B 1 414 ? 0.459 -25.969 -0.335 1 94.12 414 LYS B N 1
ATOM 7000 C CA . LYS B 1 414 ? 0.39 -25.672 1.093 1 94.12 414 LYS B CA 1
ATOM 7001 C C . LYS B 1 414 ? 1.662 -24.984 1.57 1 94.12 414 LYS B C 1
ATOM 7003 O O . LYS B 1 414 ? 1.598 -23.922 2.203 1 94.12 414 LYS B O 1
ATOM 7008 N N . GLU B 1 415 ? 2.758 -25.531 1.225 1 94.31 415 GLU B N 1
ATOM 7009 C CA . GLU B 1 415 ? 4.035 -24.984 1.664 1 94.31 415 GLU B CA 1
ATOM 7010 C C . GLU B 1 415 ? 4.277 -23.594 1.062 1 94.31 415 GLU B C 1
ATOM 7012 O O . GLU B 1 415 ? 4.77 -22.703 1.744 1 94.31 415 GLU B O 1
ATOM 7017 N N . ILE B 1 416 ? 3.953 -23.484 -0.16 1 95.81 416 ILE B N 1
ATOM 7018 C CA . ILE B 1 416 ? 4.148 -22.219 -0.854 1 95.81 416 ILE B CA 1
ATOM 7019 C C . ILE B 1 416 ? 3.293 -21.125 -0.204 1 95.81 416 ILE B C 1
ATOM 7021 O O . ILE B 1 416 ? 3.783 -20.047 0.098 1 95.81 416 ILE B O 1
ATOM 7025 N N . PHE B 1 417 ? 2.021 -21.406 0.044 1 96.56 417 PHE B N 1
ATOM 7026 C CA . PHE B 1 417 ? 1.099 -20.438 0.62 1 96.56 417 PHE B CA 1
ATOM 7027 C C . PHE B 1 417 ? 1.496 -20.094 2.051 1 96.56 417 PHE B C 1
ATOM 7029 O O . PHE B 1 417 ? 1.401 -18.938 2.469 1 96.56 417 PHE B O 1
ATOM 7036 N N . ILE B 1 418 ? 1.963 -21.047 2.748 1 96.75 418 ILE B N 1
ATOM 7037 C CA . ILE B 1 418 ? 2.428 -20.812 4.109 1 96.75 418 ILE B CA 1
ATOM 7038 C C . ILE B 1 418 ? 3.65 -19.891 4.082 1 96.75 418 ILE B C 1
ATOM 7040 O O . ILE B 1 418 ? 3.744 -18.938 4.863 1 96.75 418 ILE B O 1
ATOM 7044 N N . SER B 1 419 ? 4.543 -20.188 3.229 1 96.31 419 SER B N 1
ATOM 7045 C CA . SER B 1 419 ? 5.734 -19.344 3.096 1 96.31 419 SER B CA 1
ATOM 7046 C C . SER B 1 419 ? 5.363 -17.906 2.762 1 96.31 419 SER B C 1
ATOM 7048 O O . SER B 1 419 ? 5.965 -16.969 3.283 1 96.31 419 SER B O 1
ATOM 7050 N N . TYR B 1 420 ? 4.406 -17.781 1.88 1 97.12 420 TYR B N 1
ATOM 7051 C CA . TYR B 1 420 ? 3.932 -16.438 1.522 1 97.12 420 TYR B CA 1
ATOM 7052 C C . TYR B 1 420 ? 3.338 -15.734 2.732 1 97.12 420 TYR B C 1
ATOM 7054 O O . TYR B 1 420 ? 3.648 -14.562 2.99 1 97.12 420 TYR B O 1
ATOM 7062 N N . ALA B 1 421 ? 2.529 -16.422 3.443 1 97.38 421 ALA B N 1
ATOM 7063 C CA . ALA B 1 421 ? 1.906 -15.844 4.633 1 97.38 421 ALA B CA 1
ATOM 7064 C C . ALA B 1 421 ? 2.957 -15.445 5.664 1 97.38 421 ALA B C 1
ATOM 7066 O O . ALA B 1 421 ? 2.869 -14.367 6.266 1 97.38 421 ALA B O 1
ATOM 7067 N N . VAL B 1 422 ? 3.891 -16.266 5.863 1 97 422 VAL B N 1
ATOM 7068 C CA . VAL B 1 422 ? 4.957 -16 6.82 1 97 422 VAL B CA 1
ATOM 7069 C C . VAL B 1 422 ? 5.723 -14.742 6.402 1 97 422 VAL B C 1
ATOM 7071 O O . VAL B 1 422 ? 6.07 -13.914 7.242 1 97 422 VAL B O 1
ATOM 7074 N N . LEU B 1 423 ? 5.988 -14.672 5.148 1 96.75 423 LEU B N 1
ATOM 7075 C CA . LEU B 1 423 ? 6.684 -13.492 4.637 1 96.75 423 LEU B CA 1
ATOM 7076 C C . LEU B 1 423 ? 5.879 -12.227 4.906 1 96.75 423 LEU B C 1
ATOM 7078 O O . LEU B 1 423 ? 6.434 -11.203 5.32 1 96.75 423 LEU B O 1
ATOM 7082 N N . GLN B 1 424 ? 4.57 -12.25 4.68 1 96.88 424 GLN B N 1
ATOM 7083 C CA . GLN B 1 424 ? 3.707 -11.102 4.949 1 96.88 424 GLN B CA 1
ATOM 7084 C C . GLN B 1 424 ? 3.73 -10.727 6.43 1 96.88 424 GLN B C 1
ATOM 7086 O O . GLN B 1 424 ? 3.736 -9.547 6.777 1 96.88 424 GLN B O 1
ATOM 7091 N N . ILE B 1 425 ? 3.723 -11.711 7.273 1 97.5 425 ILE B N 1
ATOM 7092 C CA . ILE B 1 425 ? 3.773 -11.484 8.711 1 97.5 425 ILE B CA 1
ATOM 7093 C C . ILE B 1 425 ? 5.098 -10.812 9.086 1 97.5 425 ILE B C 1
ATOM 7095 O O . ILE B 1 425 ? 5.121 -9.867 9.867 1 97.5 425 ILE B O 1
ATOM 7099 N N . LYS B 1 426 ? 6.172 -11.32 8.516 1 96.69 426 LYS B N 1
ATOM 7100 C CA . LYS B 1 426 ? 7.488 -10.742 8.766 1 96.69 426 LYS B CA 1
ATOM 7101 C C . LYS B 1 426 ? 7.523 -9.266 8.375 1 96.69 426 LYS B C 1
ATOM 7103 O O . LYS B 1 426 ? 8.062 -8.438 9.117 1 96.69 426 LYS B O 1
ATOM 7108 N N . MET B 1 427 ? 6.957 -8.945 7.297 1 95.75 427 MET B N 1
ATOM 7109 C CA . MET B 1 427 ? 6.926 -7.566 6.816 1 95.75 427 MET B CA 1
ATOM 7110 C C . MET B 1 427 ? 6.113 -6.68 7.75 1 95.75 427 MET B C 1
ATOM 7112 O O . MET B 1 427 ? 6.52 -5.559 8.062 1 95.75 427 MET B O 1
ATOM 7116 N N . ALA B 1 428 ? 4.957 -7.156 8.164 1 96.25 428 ALA B N 1
ATOM 7117 C CA . ALA B 1 428 ? 4.113 -6.402 9.086 1 96.25 428 ALA B CA 1
ATOM 7118 C C . ALA B 1 428 ? 4.824 -6.172 10.414 1 96.25 428 ALA B C 1
ATOM 7120 O O . ALA B 1 428 ? 4.711 -5.094 11 1 96.25 428 ALA B O 1
ATOM 7121 N N . LYS B 1 429 ? 5.512 -7.176 10.898 1 97.19 429 LYS B N 1
ATOM 7122 C CA . LYS B 1 429 ? 6.262 -7.047 12.148 1 97.19 429 LYS B CA 1
ATOM 7123 C C . LYS B 1 429 ? 7.348 -5.98 12.031 1 97.19 429 LYS B C 1
ATOM 7125 O O . LYS B 1 429 ? 7.582 -5.215 12.969 1 97.19 429 LYS B O 1
ATOM 7130 N N . ARG B 1 430 ? 7.992 -6.012 10.93 1 96.56 430 ARG B N 1
ATOM 7131 C CA . ARG B 1 430 ? 9 -4.984 10.695 1 96.56 430 ARG B CA 1
ATOM 7132 C C . ARG B 1 430 ? 8.375 -3.594 10.695 1 96.56 430 ARG B C 1
ATOM 7134 O O . ARG B 1 430 ? 8.961 -2.643 11.219 1 96.56 430 ARG B O 1
ATOM 7141 N N . GLY B 1 431 ? 7.203 -3.475 10.062 1 96.38 431 GLY B N 1
ATOM 7142 C CA . GLY B 1 431 ? 6.48 -2.215 10.109 1 96.38 431 GLY B CA 1
ATOM 7143 C C . GLY B 1 431 ? 6.18 -1.752 11.523 1 96.38 431 GLY B C 1
ATOM 7144 O O . GLY B 1 431 ? 6.359 -0.576 11.852 1 96.38 431 GLY B O 1
ATOM 7145 N N . ILE B 1 432 ? 5.77 -2.643 12.383 1 97.75 432 ILE B N 1
ATOM 7146 C CA . ILE B 1 432 ? 5.477 -2.326 13.773 1 97.75 432 ILE B CA 1
ATOM 7147 C C . ILE B 1 432 ? 6.738 -1.812 14.461 1 97.75 432 ILE B C 1
ATOM 7149 O O . ILE B 1 432 ? 6.691 -0.824 15.203 1 97.75 432 ILE B O 1
ATOM 7153 N N . THR B 1 433 ? 7.812 -2.488 14.195 1 97.31 433 THR B N 1
ATOM 7154 C CA . THR B 1 433 ? 9.078 -2.102 14.812 1 97.31 433 THR B CA 1
ATOM 7155 C C . THR B 1 433 ? 9.469 -0.685 14.406 1 97.31 433 THR B C 1
ATOM 7157 O O . THR B 1 433 ? 9.82 0.138 15.25 1 97.31 433 THR B O 1
ATOM 7160 N N . VAL B 1 434 ? 9.375 -0.413 13.141 1 97.12 434 VAL B N 1
ATOM 7161 C CA . VAL B 1 434 ? 9.781 0.892 12.625 1 97.12 434 VAL B CA 1
ATOM 7162 C C . VAL B 1 434 ? 8.875 1.978 13.211 1 97.12 434 VAL B C 1
ATOM 7164 O O . VAL B 1 434 ? 9.359 2.998 13.703 1 97.12 434 VAL B O 1
ATOM 7167 N N . TRP B 1 435 ? 7.578 1.843 13.242 1 97.81 435 TRP B N 1
ATOM 7168 C CA . TRP B 1 435 ? 6.641 2.855 13.719 1 97.81 435 TRP B CA 1
ATOM 7169 C C . TRP B 1 435 ? 6.715 2.998 15.234 1 97.81 435 TRP B C 1
ATOM 7171 O O . TRP B 1 435 ? 6.5 4.086 15.773 1 97.81 435 TRP B O 1
ATOM 7181 N N . THR B 1 436 ? 7.004 1.873 15.93 1 97.94 436 THR B N 1
ATOM 7182 C CA . THR B 1 436 ? 7.219 1.966 17.375 1 97.94 436 THR B CA 1
ATOM 7183 C C . THR B 1 436 ? 8.445 2.822 17.688 1 97.94 436 THR B C 1
ATOM 7185 O O . THR B 1 436 ? 8.406 3.674 18.578 1 97.94 436 THR B O 1
ATOM 7188 N N . ASN B 1 437 ? 9.484 2.561 16.938 1 97.25 437 ASN B N 1
ATOM 7189 C CA . ASN B 1 437 ? 10.68 3.389 17.078 1 97.25 437 ASN B CA 1
ATOM 7190 C C . ASN B 1 437 ? 10.398 4.848 16.734 1 97.25 437 ASN B C 1
ATOM 7192 O O . ASN B 1 437 ? 10.867 5.758 17.422 1 97.25 437 ASN B O 1
ATOM 7196 N N . THR B 1 438 ? 9.688 5.039 15.68 1 97 438 THR B N 1
ATOM 7197 C CA . THR B 1 438 ? 9.32 6.391 15.266 1 97 438 THR B CA 1
ATOM 7198 C C . THR B 1 438 ? 8.469 7.07 16.328 1 97 438 THR B C 1
ATOM 7200 O O . THR B 1 438 ? 8.656 8.25 16.625 1 97 438 THR B O 1
ATOM 7203 N N . LYS B 1 439 ? 7.523 6.359 16.906 1 97.5 439 LYS B N 1
ATOM 7204 C CA . LYS B 1 439 ? 6.699 6.875 17.984 1 97.5 439 LYS B CA 1
ATOM 7205 C C . LYS B 1 439 ? 7.562 7.348 19.156 1 97.5 439 LYS B C 1
ATOM 7207 O O . LYS B 1 439 ? 7.297 8.398 19.75 1 97.5 439 LYS B O 1
ATOM 7212 N N . GLU B 1 440 ? 8.562 6.594 19.469 1 96.56 440 GLU B N 1
ATOM 7213 C CA . GLU B 1 440 ? 9.477 6.953 20.547 1 96.56 440 GLU B CA 1
ATOM 7214 C C . GLU B 1 440 ? 10.227 8.242 20.219 1 96.56 440 GLU B C 1
ATOM 7216 O O . GLU B 1 440 ? 10.5 9.047 21.125 1 96.56 440 GLU B O 1
ATOM 7221 N N . CYS B 1 441 ? 10.539 8.359 18.953 1 95.69 441 CYS B N 1
ATOM 7222 C CA . CYS B 1 441 ? 11.188 9.602 18.531 1 95.69 441 CYS B CA 1
ATOM 7223 C C . CYS B 1 441 ? 10.266 10.797 18.734 1 95.69 441 CYS B C 1
ATOM 7225 O O . CYS B 1 441 ? 10.703 11.852 19.188 1 95.69 441 CYS B O 1
ATOM 7227 N N . PHE B 1 442 ? 8.984 10.625 18.438 1 95.38 442 PHE B N 1
ATOM 7228 C CA . PHE B 1 442 ? 8.016 11.703 18.609 1 95.38 442 PHE B CA 1
ATOM 7229 C C . PHE B 1 442 ? 7.793 12.008 20.094 1 95.38 442 PHE B C 1
ATOM 7231 O O . PHE B 1 442 ? 7.547 13.156 20.453 1 95.38 442 PHE B O 1
ATOM 7238 N N . ASP B 1 443 ? 7.906 11.016 20.891 1 92.81 443 ASP B N 1
ATOM 7239 C CA . ASP B 1 443 ? 7.727 11.18 22.328 1 92.81 443 ASP B CA 1
ATOM 7240 C C . ASP B 1 443 ? 8.828 12.062 22.922 1 92.81 443 ASP B C 1
ATOM 7242 O O . ASP B 1 443 ? 8.625 12.695 23.969 1 92.81 443 ASP B O 1
ATOM 7246 N N . LYS B 1 444 ? 9.953 12.148 22.312 1 88.69 444 LYS B N 1
ATOM 7247 C CA . LYS B 1 444 ? 11.094 12.922 22.797 1 88.69 444 LYS B CA 1
ATOM 7248 C C . LYS B 1 444 ? 11.016 14.375 22.328 1 88.69 444 LYS B C 1
ATOM 7250 O O . LYS B 1 444 ? 11.836 15.203 22.719 1 88.69 444 LYS B O 1
ATOM 7255 N N . MET B 1 445 ? 10.008 14.625 21.531 1 87.44 445 MET B N 1
ATOM 7256 C CA . MET B 1 445 ? 9.836 15.992 21.031 1 87.44 445 MET B CA 1
ATOM 7257 C C . MET B 1 445 ? 9.344 16.906 22.141 1 87.44 445 MET B C 1
ATOM 7259 O O . MET B 1 445 ? 9.625 18.109 22.125 1 87.44 445 MET B O 1
#

Foldseek 3Di:
DPCPPPPVAPLQPPPLPVLVVLLVPQDAFDFQQVQFLVVFKDKAFDDKDWDFDCPPPRDTDIFMKIKIKMETDVVCLPPVPDPALSNVSHVDIDIEIGGPVVVVLVQLLCCLVPVLFLAFDADDDPPPDVVCVPGVNVRVVSLVVVLNRVRSRVRLSNLRRDNVSVRDPLNSCVNHPHPCSVVVSVVVVSVVSSVVLVVLLPDDDDFPDADPVLVVLLVVLVVLLVVLVVVLVVVVVVLVVVLVVLQVLLVQLVVLQVVLVVDDQLNQLSNQLSVLSNVSNVVSSSLSSNLVSLSSLSVSSNVSSVSSVSSSSVLVSLSVQLVVLVVVLVVLVVVLCVLVVNDPPPDPPPVVVCPVVVDPPPPVNSVVVSVVSVVVNVVSVVSSVVSVVVSVVSVVSSVVNVVVVVVSVVSSVVSSVVSVVVSVVVSVVVVVVSVVSSVVSSVSD/DPCPPPDPAPLQPPPLPVLVVLLVPQDAFDFQQVQFLVVFKDKAFDDKDWDFDQPPPRDTDIFMKIKIKMETDVVCLPPVPDPALSNVSHVDIDIEIGGPVVVVLVQLLCCLVPVLFLAFDADDDDPPDVVCVPGVNVRVVSLVVVLNRVRSRVRLSNLRRDNVSVRDPLNSCVNHPHPCSVVVSVVVVSVVSSVVLVVLLPDDDDFPDADPVLVVLLVVLVVLLVVLVVVLVVVVVVLVVVLVVLQVLLVQLVVLQVVLVVDDQLNQLSNQLSVLSNVSNVVSSSLSSNLVSLSSLSVSSNVSSVSSVSSSSVLVSLSVQLVVLVVQLVVLVVVLCVLVVNDPPPDPPPVVVCPVVVDPPPPVVSVVVSVVSVVVNVVSVVSNVVSVVVSVVSVVSSVVNVVVVVVSVVSSVVSSVVSVVVSVVVSVVVVVVSVVSSVVSSVSD

Radius of gyration: 45.38 Å; Cα contacts (8 Å, |Δi|>4): 993; chains: 2; bounding box: 72×165×114 Å

Solvent-accessible surface area (backbone atoms only — not comparable to full-atom values): 47587 Å² total; per-residue (Å²): 135,81,82,80,74,71,76,75,63,76,76,58,78,66,67,73,71,63,54,54,59,60,54,70,64,61,74,72,62,86,70,70,37,84,81,14,46,49,65,36,31,45,70,43,46,82,47,74,46,81,40,74,41,85,36,89,86,74,47,72,41,73,46,58,33,34,32,38,35,33,36,33,39,73,90,49,63,75,74,54,72,57,95,44,77,64,38,54,48,36,69,45,64,28,79,39,77,42,41,64,68,54,54,51,50,51,50,53,46,48,48,64,76,38,52,46,49,66,50,78,48,75,70,82,76,78,77,75,56,78,75,59,67,73,52,93,35,65,55,58,44,49,52,47,52,51,52,44,40,53,40,51,26,49,33,55,46,51,41,25,23,31,65,71,56,40,66,36,64,68,58,52,27,64,60,66,36,83,75,65,35,63,60,55,53,60,70,70,47,48,62,59,54,43,51,52,46,53,55,56,66,68,52,87,77,83,69,91,77,73,60,63,69,48,51,53,47,41,51,48,27,50,49,52,28,49,51,50,52,49,50,52,51,51,47,52,54,44,50,52,45,50,51,51,47,32,50,52,35,33,54,54,14,52,51,27,41,58,50,19,75,76,38,77,72,41,12,65,18,28,34,51,30,12,51,43,26,40,50,53,26,58,55,52,58,60,55,50,56,55,49,49,53,52,50,52,61,56,51,48,47,46,44,36,23,51,28,46,40,51,36,40,52,52,52,49,52,46,50,44,53,34,50,50,33,47,50,51,34,54,50,46,50,50,52,48,31,46,73,73,66,76,39,85,69,72,76,81,47,69,63,57,53,46,32,68,69,56,59,74,72,52,69,66,57,53,52,50,52,51,51,52,48,51,52,48,40,53,51,30,50,50,48,32,52,49,39,50,51,51,45,52,52,44,51,53,50,24,52,54,36,48,53,51,47,54,54,51,47,52,53,36,52,32,46,49,52,32,52,51,27,51,50,52,31,53,53,27,52,48,49,31,51,47,31,52,53,32,30,54,24,32,71,67,62,136,81,82,82,74,70,76,75,64,76,77,55,78,65,70,71,70,62,53,54,58,59,54,66,64,62,73,72,60,86,71,71,36,83,81,13,47,49,67,35,31,43,69,43,46,82,47,74,44,81,43,74,41,84,37,88,85,74,47,71,40,75,46,59,33,34,34,37,34,33,37,34,39,73,89,50,62,76,73,54,72,56,96,43,77,64,38,54,47,35,70,46,66,30,78,39,77,42,42,65,69,55,54,51,49,52,50,54,47,47,47,65,76,39,54,47,50,66,51,78,49,75,68,82,75,76,78,76,55,78,75,59,67,72,52,93,35,65,54,59,44,49,54,48,53,50,52,43,40,54,38,51,27,49,33,54,45,52,42,24,24,31,63,71,56,40,68,36,64,67,59,51,28,64,58,66,36,82,76,63,33,63,59,55,54,59,69,69,46,48,62,59,54,44,53,52,47,53,53,55,68,67,52,88,78,84,69,91,77,73,58,64,69,48,53,52,47,42,51,48,26,52,49,50,29,50,51,52,50,50,51,52,52,52,48,52,53,44,51,51,46,50,51,50,48,31,51,53,36,33,53,52,14,52,51,27,42,60,50,19,75,77,38,78,71,40,12,65,18,30,35,52,29,12,51,45,26,41,52,54,27,58,54,50,59,61,54,52,55,54,50,49,54,53,49,51,62,56,50,48,48,47,44,35,23,50,30,46,40,52,36,41,49,51,51,49,52,47,50,43,52,32,52,50,33,47,51,51,35,52,51,44,51,49,51,48,31,45,73,73,66,76,39,85,69,71,76,82,48,69,63,57,52,45,32,67,69,57,58,70,72,50,71,65,55,53,50,51,52,51,50,52,45,52,52,49,40,52,51,28,50,49,49,31,51,50,38,50,49,50,45,50,53,44,50,56,51,24,53,54,35,47,53,50,46,53,54,50,48,52,54,35,50,30,46,49,52,32,51,52,27,51,51,53,32,52,53,27,53,50,50,31,51,46,32,52,52,31,30,53,24,33,71,67,59